Protein AF-A0A841D406-F1 (afdb_monomer)

Organism: Planomonospora venezuelensis (NCBI:txid1999)

Mean predicted aligned error: 17.53 Å

Structure (mmCIF, N/CA/C/O backbone):
data_AF-A0A841D406-F1
#
_entry.id   AF-A0A841D406-F1
#
loop_
_atom_site.group_PDB
_atom_site.id
_atom_site.type_symbol
_atom_site.label_atom_id
_atom_site.label_alt_id
_atom_site.label_comp_id
_atom_site.label_asym_id
_atom_site.label_entity_id
_atom_site.label_seq_id
_atom_site.pdbx_PDB_ins_code
_atom_site.Cartn_x
_atom_site.Cartn_y
_atom_site.Cartn_z
_atom_site.occupancy
_atom_site.B_iso_or_equiv
_atom_site.auth_seq_id
_atom_site.auth_comp_id
_atom_site.auth_asym_id
_atom_site.auth_atom_id
_atom_site.pdbx_PDB_model_num
ATOM 1 N N . MET A 1 1 ? -39.905 -20.632 39.688 1.00 34.97 1 MET A N 1
ATOM 2 C CA . MET A 1 1 ? -40.079 -20.532 38.223 1.00 34.97 1 MET A CA 1
ATOM 3 C C . MET A 1 1 ? -39.989 -19.065 37.830 1.00 34.97 1 MET A C 1
ATOM 5 O O . MET A 1 1 ? -40.781 -18.278 38.327 1.00 34.97 1 MET A O 1
ATOM 9 N N . ARG A 1 2 ? -38.977 -18.657 37.051 1.00 37.00 2 ARG A N 1
ATOM 10 C CA . ARG A 1 2 ? -38.885 -17.273 36.553 1.00 37.00 2 ARG A CA 1
ATOM 11 C C . ARG A 1 2 ? -39.903 -17.126 35.425 1.00 37.00 2 ARG A C 1
ATOM 13 O O . ARG A 1 2 ? -39.787 -17.832 34.430 1.00 37.00 2 ARG A O 1
ATOM 20 N N . LEU A 1 3 ? -40.896 -16.259 35.606 1.00 44.06 3 LEU A N 1
ATOM 21 C CA . LEU A 1 3 ? -41.834 -15.868 34.555 1.00 44.06 3 LEU A CA 1
ATOM 22 C C . LEU A 1 3 ? -41.028 -15.355 33.358 1.00 44.06 3 LEU A C 1
ATOM 24 O O . LEU A 1 3 ? -40.440 -14.276 33.427 1.00 44.06 3 LEU A O 1
ATOM 28 N N . VAL A 1 4 ? -40.970 -16.145 32.284 1.00 53.25 4 VAL A N 1
ATOM 29 C CA . VAL A 1 4 ? -40.417 -15.721 30.996 1.00 53.25 4 VAL A CA 1
ATOM 30 C C . VAL A 1 4 ? -41.239 -14.514 30.556 1.00 53.25 4 VAL A C 1
ATOM 32 O O . VAL A 1 4 ? -42.409 -14.654 30.205 1.00 53.25 4 VAL A O 1
ATOM 35 N N . HIS A 1 5 ? -40.665 -13.315 30.665 1.00 60.00 5 HIS A N 1
ATOM 36 C CA . HIS A 1 5 ? -41.319 -12.095 30.207 1.00 60.00 5 HIS A CA 1
ATOM 37 C C . HIS A 1 5 ? -41.534 -12.224 28.699 1.00 60.00 5 HIS A C 1
ATOM 39 O O . HIS A 1 5 ? -40.577 -12.292 27.929 1.00 60.00 5 HIS A O 1
ATOM 45 N N . ARG A 1 6 ? -42.797 -12.328 28.278 1.00 81.56 6 ARG A N 1
ATOM 46 C CA . ARG A 1 6 ? -43.149 -12.401 26.860 1.00 81.56 6 ARG A CA 1
ATOM 47 C C . ARG A 1 6 ? -42.982 -11.004 26.264 1.00 81.56 6 ARG A C 1
ATOM 49 O O . ARG A 1 6 ? -43.581 -10.053 26.752 1.00 81.56 6 ARG A O 1
ATOM 56 N N . TYR A 1 7 ? -42.158 -10.862 25.234 1.00 87.25 7 TYR A N 1
ATOM 57 C CA . TYR A 1 7 ? -42.056 -9.615 24.471 1.00 87.25 7 TYR A CA 1
ATOM 58 C C . TYR A 1 7 ? -43.241 -9.500 23.512 1.00 87.25 7 TYR A C 1
ATOM 60 O O . TYR A 1 7 ? -43.636 -10.502 22.912 1.00 87.25 7 TYR A O 1
ATOM 68 N N . ARG A 1 8 ? -43.809 -8.297 23.351 1.00 86.06 8 ARG A N 1
ATOM 69 C CA . ARG A 1 8 ? -45.045 -8.107 22.566 1.00 86.06 8 ARG A CA 1
ATOM 70 C C . ARG A 1 8 ? -44.895 -8.528 21.101 1.00 86.06 8 ARG A C 1
ATOM 72 O O . ARG A 1 8 ? -45.813 -9.131 20.559 1.00 86.06 8 ARG A O 1
ATOM 79 N N . PHE A 1 9 ? -43.750 -8.234 20.490 1.00 91.31 9 PHE A N 1
ATOM 80 C CA . PHE A 1 9 ? -43.439 -8.602 19.105 1.00 91.31 9 PHE A CA 1
ATOM 81 C C . PHE A 1 9 ? -42.375 -9.705 19.027 1.00 91.31 9 PHE A C 1
ATOM 83 O O . PHE A 1 9 ? -41.840 -9.982 17.960 1.00 91.31 9 PHE A O 1
ATOM 90 N N . GLY A 1 10 ? -42.092 -10.372 20.153 1.00 90.81 10 GLY A N 1
ATOM 91 C CA . GLY A 1 10 ? -41.060 -11.403 20.255 1.00 90.81 10 GLY A CA 1
ATOM 92 C C . GLY A 1 10 ? -41.176 -12.522 19.211 1.00 90.81 10 GLY A C 1
ATOM 93 O O . GLY A 1 10 ? -40.158 -12.832 18.600 1.00 90.81 10 GLY A O 1
ATOM 94 N N . PRO A 1 11 ? -42.370 -13.102 18.961 1.00 92.69 11 PRO A N 1
ATOM 95 C CA . PRO A 1 11 ? -42.533 -14.159 17.960 1.00 92.69 11 PRO A CA 1
ATOM 96 C C . PRO A 1 11 ? -42.262 -13.687 16.528 1.00 92.69 11 PRO A C 1
ATOM 98 O O . PRO A 1 11 ? -41.562 -14.369 15.788 1.00 92.69 11 PRO A O 1
ATOM 101 N N . ILE A 1 12 ? -42.764 -12.504 16.155 1.00 94.38 12 ILE A N 1
ATOM 102 C CA . ILE A 1 12 ? -42.568 -11.930 14.813 1.00 94.38 12 ILE A CA 1
ATOM 103 C C . ILE A 1 12 ? -41.085 -11.617 14.601 1.00 94.38 12 ILE A C 1
ATOM 105 O O . ILE A 1 12 ? -40.502 -12.025 13.604 1.00 94.38 12 ILE A O 1
ATOM 109 N N . ALA A 1 13 ? -40.453 -10.966 15.579 1.00 93.44 13 ALA A N 1
ATOM 110 C CA . ALA A 1 13 ? -39.027 -10.669 15.542 1.00 93.44 13 ALA A CA 1
ATOM 111 C C . ALA A 1 13 ? -38.169 -11.936 15.448 1.00 93.44 13 ALA A C 1
ATOM 113 O O . ALA A 1 13 ? -37.181 -11.954 14.722 1.00 93.44 13 ALA A O 1
ATOM 114 N N . ALA A 1 14 ? -38.537 -12.995 16.179 1.00 93.94 14 ALA A N 1
ATOM 115 C CA . ALA A 1 14 ? -37.831 -14.271 16.129 1.00 93.94 14 ALA A CA 1
ATOM 116 C C . ALA A 1 14 ? -37.977 -14.942 14.759 1.00 93.94 14 ALA A C 1
ATOM 118 O O . ALA A 1 14 ? -36.996 -15.467 14.248 1.00 93.94 14 ALA A O 1
ATOM 119 N N . PHE A 1 15 ? -39.164 -14.883 14.149 1.00 96.75 15 PHE A N 1
ATOM 120 C CA . PHE A 1 15 ? -39.394 -15.413 12.806 1.00 96.75 15 PHE A CA 1
ATOM 121 C C . PHE A 1 15 ? -38.573 -14.665 11.747 1.00 96.75 15 PHE A C 1
ATOM 123 O O . PHE A 1 15 ? -37.891 -15.303 10.951 1.00 96.75 15 PHE A O 1
ATOM 130 N N . VAL A 1 16 ? -38.566 -13.326 11.781 1.00 96.19 16 VAL A N 1
ATOM 131 C CA . VAL A 1 16 ? -37.770 -12.499 10.854 1.00 96.19 16 VAL A CA 1
ATOM 132 C C . VAL A 1 16 ? -36.273 -12.769 11.017 1.00 96.19 16 VAL A C 1
ATOM 134 O O . VAL A 1 16 ? -35.585 -13.019 10.031 1.00 96.19 16 VAL A O 1
ATOM 137 N N . ALA A 1 17 ? -35.768 -12.783 12.253 1.00 95.50 17 ALA A N 1
ATOM 138 C CA . ALA A 1 17 ? -34.360 -13.066 12.524 1.00 95.50 17 ALA A CA 1
ATOM 139 C C . ALA A 1 17 ? -33.958 -14.494 12.119 1.00 95.50 17 ALA A C 1
ATOM 141 O O . ALA A 1 17 ? -32.894 -14.685 11.538 1.00 95.50 17 ALA A O 1
ATOM 142 N N . ALA A 1 18 ? -34.804 -15.493 12.388 1.00 95.75 18 ALA A N 1
ATOM 143 C CA . ALA A 1 18 ? -34.551 -16.874 11.983 1.00 95.75 18 ALA A CA 1
ATOM 144 C C . ALA A 1 18 ? -34.555 -17.030 10.457 1.00 95.75 18 ALA A C 1
ATOM 146 O O . ALA A 1 18 ? -33.682 -17.706 9.922 1.00 95.75 18 ALA A O 1
ATOM 147 N N . GLY A 1 19 ? -35.489 -16.371 9.761 1.00 97.12 19 GLY A N 1
ATOM 148 C CA . GLY A 1 19 ? -35.515 -16.323 8.300 1.00 97.12 19 GLY A CA 1
ATOM 149 C C . GLY A 1 19 ? -34.242 -15.703 7.729 1.00 97.12 19 GLY A C 1
ATOM 150 O O . GLY A 1 19 ? -33.619 -16.298 6.859 1.00 97.12 19 GLY A O 1
ATOM 151 N N . TYR A 1 20 ? -33.801 -14.567 8.279 1.00 95.75 20 TYR A N 1
ATOM 152 C CA . TYR A 1 20 ? -32.548 -13.917 7.885 1.00 95.75 20 TYR A CA 1
ATOM 153 C C . TYR A 1 20 ? -31.328 -14.832 8.072 1.00 95.75 20 TYR A C 1
ATOM 155 O O . TYR A 1 20 ? -30.555 -15.034 7.138 1.00 95.75 20 TYR A O 1
ATOM 163 N N . VAL A 1 21 ? -31.176 -15.433 9.258 1.00 96.38 21 VAL A N 1
ATOM 164 C CA . VAL A 1 21 ? -30.050 -16.332 9.565 1.00 96.38 21 VAL A CA 1
ATOM 165 C C . VAL A 1 21 ? -30.076 -17.582 8.684 1.00 96.38 21 VAL A C 1
ATOM 167 O O . VAL A 1 21 ? -29.023 -18.042 8.258 1.00 96.38 21 VAL A O 1
ATOM 170 N N . LEU A 1 22 ? -31.255 -18.124 8.370 1.00 96.88 22 LEU A N 1
ATOM 171 C CA . LEU A 1 22 ? -31.370 -19.260 7.459 1.00 96.88 22 LEU A CA 1
ATOM 172 C C . LEU A 1 22 ? -30.908 -18.889 6.042 1.00 96.88 22 LEU A C 1
ATOM 174 O O . LEU A 1 22 ? -30.093 -19.610 5.472 1.00 96.88 22 LEU A O 1
ATOM 178 N N . THR A 1 23 ? -31.369 -17.755 5.501 1.00 95.81 23 THR A N 1
ATOM 179 C CA . THR A 1 23 ? -30.916 -17.236 4.197 1.00 95.81 23 THR A CA 1
ATOM 180 C C . THR A 1 23 ? -29.404 -17.017 4.188 1.00 95.81 23 THR A C 1
ATOM 182 O O . THR A 1 23 ? -28.739 -17.392 3.227 1.00 95.81 23 THR A O 1
ATOM 185 N N . LEU A 1 24 ? -28.848 -16.476 5.275 1.00 95.56 24 LEU A N 1
ATOM 186 C CA . LEU A 1 24 ? -27.412 -16.269 5.442 1.00 95.56 24 LEU A CA 1
ATOM 187 C C . LEU A 1 24 ? -26.621 -17.578 5.428 1.00 95.56 24 LEU A C 1
ATOM 189 O O . LEU A 1 24 ? -25.602 -17.657 4.751 1.00 95.56 24 LEU A O 1
ATOM 193 N N . ILE A 1 25 ? -27.081 -18.607 6.145 1.00 94.88 25 ILE A N 1
ATOM 194 C CA . ILE A 1 25 ? -26.427 -19.924 6.151 1.00 94.88 25 ILE A CA 1
ATOM 195 C C . ILE A 1 25 ? -26.437 -20.520 4.742 1.00 94.88 25 ILE A C 1
ATOM 197 O O . ILE A 1 25 ? -25.409 -21.007 4.282 1.00 94.88 25 ILE A O 1
ATOM 201 N N . VAL A 1 26 ? -27.569 -20.445 4.036 1.00 94.75 26 VAL A N 1
ATOM 202 C CA . VAL A 1 26 ? -27.671 -20.920 2.648 1.00 94.75 26 VAL A CA 1
ATOM 203 C C . VAL A 1 26 ? -26.709 -20.147 1.738 1.00 94.75 26 VAL A C 1
ATOM 205 O O . VAL A 1 26 ? -25.967 -20.766 0.981 1.00 94.75 26 VAL A O 1
ATOM 208 N N . ALA A 1 27 ? -26.652 -18.818 1.857 1.00 93.50 27 ALA A N 1
ATOM 209 C CA . ALA A 1 27 ? -25.731 -17.977 1.094 1.00 93.50 27 ALA A CA 1
ATOM 210 C C . ALA A 1 27 ? -24.258 -18.319 1.376 1.00 93.50 27 ALA A C 1
ATOM 212 O O . ALA A 1 27 ? -23.472 -18.453 0.444 1.00 93.50 27 ALA A O 1
ATOM 213 N N . ALA A 1 28 ? -23.893 -18.519 2.645 1.00 90.88 28 ALA A N 1
ATOM 214 C CA . ALA A 1 28 ? -22.536 -18.870 3.055 1.00 90.88 28 ALA A CA 1
ATOM 215 C C . ALA A 1 28 ? -22.107 -20.264 2.573 1.00 90.88 28 ALA A C 1
ATOM 217 O O . ALA A 1 28 ? -20.937 -20.467 2.272 1.00 90.88 28 ALA A O 1
ATOM 218 N N . VAL A 1 29 ? -23.038 -21.218 2.470 1.00 91.62 29 VAL A N 1
ATOM 219 C CA . VAL A 1 29 ? -22.762 -22.560 1.927 1.00 91.62 29 VAL A CA 1
ATOM 220 C C . VAL A 1 29 ? -22.598 -22.535 0.404 1.00 91.62 29 VAL A C 1
ATOM 222 O O . VAL A 1 29 ? -21.810 -23.311 -0.128 1.00 91.62 29 VAL A O 1
ATOM 225 N N . ILE A 1 30 ? -23.321 -21.656 -0.299 1.00 90.56 30 ILE A N 1
ATOM 226 C CA . ILE A 1 30 ? -23.249 -21.528 -1.766 1.00 90.56 30 ILE A CA 1
ATOM 227 C C . ILE A 1 30 ? -22.036 -20.695 -2.207 1.00 90.56 30 ILE A C 1
ATOM 229 O O . ILE A 1 30 ? -21.467 -20.979 -3.262 1.00 90.56 30 ILE A O 1
ATOM 233 N N . ALA A 1 31 ? -21.620 -19.705 -1.409 1.00 88.19 31 ALA A N 1
ATOM 234 C CA . ALA A 1 31 ? -20.555 -18.758 -1.754 1.00 88.19 31 ALA A CA 1
ATOM 235 C C . ALA A 1 31 ? -19.249 -19.413 -2.263 1.00 88.19 31 ALA A C 1
ATOM 237 O O . ALA A 1 31 ? -18.740 -18.956 -3.284 1.00 88.19 31 ALA A O 1
ATOM 238 N N . PRO A 1 32 ? -18.742 -20.519 -1.674 1.00 82.38 32 PRO A N 1
ATOM 239 C CA . PRO A 1 32 ? -17.538 -21.186 -2.175 1.00 82.38 32 PRO A CA 1
ATOM 240 C C . PRO A 1 32 ? -17.673 -21.806 -3.576 1.00 82.38 32 PRO A C 1
ATOM 242 O O . PRO A 1 32 ? -16.658 -22.099 -4.197 1.00 82.38 32 PRO A O 1
ATOM 245 N N . ALA A 1 33 ? -18.896 -22.064 -4.053 1.00 83.38 33 ALA A N 1
ATOM 246 C CA . ALA A 1 33 ? -19.156 -22.799 -5.294 1.00 83.38 33 ALA A CA 1
ATOM 247 C C . ALA A 1 33 ? -19.718 -21.934 -6.437 1.00 83.38 33 ALA A C 1
ATOM 249 O O . ALA A 1 33 ? -19.588 -22.316 -7.596 1.00 83.38 33 ALA A O 1
ATOM 250 N N . GLY A 1 34 ? -20.376 -20.811 -6.130 1.00 76.94 34 GLY A N 1
ATOM 251 C CA . GLY A 1 34 ? -21.107 -19.997 -7.114 1.00 76.94 34 GLY A CA 1
ATOM 252 C C . GLY A 1 34 ? -20.743 -18.512 -7.133 1.00 76.94 34 GLY A C 1
ATOM 253 O O . GLY A 1 34 ? -21.468 -17.733 -7.748 1.00 76.94 34 GLY A O 1
ATOM 254 N N . GLY A 1 35 ? -19.668 -18.123 -6.443 1.00 76.44 35 GLY A N 1
ATOM 255 C CA . GLY A 1 35 ? -19.338 -16.725 -6.179 1.00 76.44 35 GLY A CA 1
ATOM 256 C C . GLY A 1 35 ? -20.051 -16.185 -4.934 1.00 76.44 35 GLY A C 1
ATOM 257 O O . GLY A 1 35 ? -21.116 -16.650 -4.520 1.00 76.44 35 GLY A O 1
ATOM 258 N N . ASP A 1 36 ? -19.445 -15.184 -4.312 1.00 78.19 36 ASP A N 1
ATOM 259 C CA . ASP A 1 36 ? -19.817 -14.623 -3.010 1.00 78.19 36 ASP A CA 1
ATOM 260 C C . ASP A 1 36 ? -20.847 -13.481 -3.083 1.00 78.19 36 ASP A C 1
ATOM 262 O O . ASP A 1 36 ? -21.352 -13.029 -2.050 1.00 78.19 36 ASP A O 1
ATOM 266 N N . GLY A 1 37 ? -21.196 -13.029 -4.291 1.00 81.81 37 GLY A N 1
ATOM 267 C CA . GLY A 1 37 ? -21.979 -11.813 -4.505 1.00 81.81 37 GLY A CA 1
ATOM 268 C C . GLY A 1 37 ? -23.327 -11.798 -3.778 1.00 81.81 37 GLY A C 1
ATOM 269 O O . GLY A 1 37 ? -23.757 -10.751 -3.297 1.00 81.81 37 GLY A O 1
ATOM 270 N N . PHE A 1 38 ? -23.996 -12.948 -3.628 1.00 86.88 38 PHE A N 1
ATOM 271 C CA . PHE A 1 38 ? -25.253 -13.017 -2.872 1.00 86.88 38 PHE A CA 1
ATOM 272 C C . PHE A 1 38 ? -25.041 -12.895 -1.357 1.00 86.88 38 PHE A C 1
ATOM 274 O O . PHE A 1 38 ? -25.784 -12.168 -0.698 1.00 86.88 38 PHE A O 1
ATOM 281 N N . LEU A 1 39 ? -24.020 -13.562 -0.803 1.00 88.62 39 LEU A N 1
ATOM 282 C CA . LEU A 1 39 ? -23.667 -13.435 0.613 1.00 88.62 39 LEU A CA 1
ATOM 283 C C . LEU A 1 39 ? -23.249 -11.998 0.930 1.00 88.62 39 LEU A C 1
ATOM 285 O O . LEU A 1 39 ? -23.731 -11.428 1.907 1.00 88.62 39 LEU A O 1
ATOM 289 N N . ARG A 1 40 ? -22.413 -11.398 0.076 1.00 84.06 40 ARG A N 1
ATOM 290 C CA . ARG A 1 40 ? -21.997 -9.998 0.193 1.00 84.06 40 ARG A CA 1
ATOM 291 C C . ARG A 1 40 ? -23.193 -9.058 0.202 1.00 84.06 40 ARG A C 1
ATOM 293 O O . ARG A 1 40 ? -23.328 -8.312 1.156 1.00 84.06 40 ARG A O 1
ATOM 300 N N . ARG A 1 41 ? -24.109 -9.153 -0.767 1.00 85.81 41 ARG A N 1
ATOM 301 C CA . ARG A 1 41 ? -25.325 -8.310 -0.809 1.00 85.81 41 ARG A CA 1
ATOM 302 C C . ARG A 1 41 ? -26.241 -8.501 0.398 1.00 85.81 41 ARG A C 1
ATOM 304 O O . ARG A 1 41 ? -26.974 -7.585 0.761 1.00 85.81 41 ARG A O 1
ATOM 311 N N . LEU A 1 42 ? -26.245 -9.696 0.990 1.00 88.31 42 LEU A N 1
ATOM 312 C CA . LEU A 1 42 ? -27.046 -9.977 2.176 1.00 88.31 42 LEU A CA 1
ATOM 313 C C . LEU A 1 42 ? -26.442 -9.329 3.430 1.00 88.31 42 LEU A C 1
ATOM 315 O O . LEU A 1 42 ? -27.180 -8.767 4.234 1.00 88.31 42 LEU A O 1
ATOM 319 N N . VAL A 1 43 ? -25.117 -9.409 3.587 1.00 88.19 43 VAL A N 1
ATOM 320 C CA . VAL A 1 43 ? -24.377 -8.896 4.753 1.00 88.19 43 VAL A CA 1
ATOM 321 C C . VAL A 1 43 ? -24.134 -7.384 4.646 1.00 88.19 43 VAL A C 1
ATOM 323 O O . VAL A 1 43 ? -24.264 -6.667 5.638 1.00 88.19 43 VAL A O 1
ATOM 326 N N . PHE A 1 44 ? -23.844 -6.899 3.442 1.00 83.88 44 PHE A N 1
ATOM 327 C CA . PHE A 1 44 ? -23.635 -5.503 3.071 1.00 83.88 44 PHE A CA 1
ATOM 328 C C . PHE A 1 44 ? -24.729 -5.088 2.076 1.00 83.88 44 PHE A C 1
ATOM 330 O O . PHE A 1 44 ? -24.561 -5.253 0.864 1.00 83.88 44 PHE A O 1
ATOM 337 N N . PRO A 1 45 ? -25.887 -4.600 2.554 1.00 69.94 45 PRO A N 1
ATOM 338 C CA . PRO A 1 45 ? -26.879 -4.014 1.660 1.00 69.94 45 PRO A CA 1
ATOM 339 C C . PRO A 1 45 ? -26.250 -2.868 0.843 1.00 69.94 45 PRO A C 1
ATOM 341 O O . PRO A 1 45 ? -25.314 -2.217 1.307 1.00 69.94 45 PRO A O 1
ATOM 344 N N . ALA A 1 46 ? -26.738 -2.690 -0.390 1.00 55.00 46 ALA A N 1
ATOM 345 C CA . ALA A 1 46 ? -26.170 -1.826 -1.433 1.00 55.00 46 ALA A CA 1
ATOM 346 C C . ALA A 1 46 ? -25.669 -0.457 -0.915 1.00 55.00 46 ALA A C 1
ATOM 348 O O . ALA A 1 46 ? -26.355 0.190 -0.136 1.00 55.00 46 ALA A O 1
ATOM 349 N N . GLY A 1 47 ? -24.474 -0.037 -1.349 1.00 58.72 47 GLY A N 1
ATOM 350 C CA . GLY A 1 47 ? -23.851 1.251 -0.987 1.00 58.72 47 GLY A CA 1
ATOM 351 C C . GLY A 1 47 ? -22.500 1.117 -0.276 1.00 58.72 47 GLY A C 1
ATOM 352 O O . GLY A 1 47 ? -21.706 2.048 -0.253 1.00 58.72 47 GLY A O 1
ATOM 353 N N . TRP A 1 48 ? -22.184 -0.062 0.261 1.00 64.19 48 TRP A N 1
ATOM 354 C CA . TRP A 1 48 ? -20.879 -0.318 0.867 1.00 64.19 48 TRP A CA 1
ATOM 355 C C . TRP A 1 48 ? -19.927 -0.894 -0.177 1.00 64.19 48 TRP A C 1
ATOM 357 O O . TRP A 1 48 ? -19.998 -2.081 -0.498 1.00 64.19 48 TRP A O 1
ATOM 367 N N . SER A 1 49 ? -19.048 -0.049 -0.718 1.00 57.06 49 SER A N 1
ATOM 368 C CA . SER A 1 49 ? -17.952 -0.475 -1.587 1.00 57.06 49 SER A CA 1
ATOM 369 C C . SER A 1 49 ? -16.965 -1.314 -0.774 1.00 57.06 49 SER A C 1
ATOM 371 O O . SER A 1 49 ? -16.138 -0.782 -0.033 1.00 57.06 49 SER A O 1
ATOM 373 N N . THR A 1 50 ? -17.070 -2.637 -0.863 1.00 62.38 50 THR A N 1
ATOM 374 C CA . THR A 1 50 ? -15.977 -3.518 -0.444 1.00 62.38 50 THR A CA 1
ATOM 375 C C . THR A 1 50 ? -14.993 -3.667 -1.599 1.00 62.38 50 THR A C 1
ATOM 377 O O . THR A 1 50 ? -15.443 -3.622 -2.742 1.00 62.38 50 THR A O 1
ATOM 380 N N . PRO A 1 51 ? -13.696 -3.894 -1.331 1.00 59.78 51 PRO A N 1
ATOM 381 C CA . PRO A 1 51 ? -12.733 -4.243 -2.373 1.00 59.78 51 PRO A CA 1
ATOM 382 C C . PRO A 1 51 ? -13.267 -5.398 -3.231 1.00 59.78 51 PRO A C 1
ATOM 384 O O . PRO A 1 51 ? -13.847 -6.340 -2.676 1.00 59.78 51 PRO A O 1
ATOM 387 N N . ASP A 1 52 ? -13.086 -5.309 -4.552 1.00 63.56 52 ASP A N 1
ATOM 388 C CA . ASP A 1 52 ? -13.607 -6.245 -5.569 1.00 63.56 52 ASP A CA 1
ATOM 389 C C . ASP A 1 52 ? -13.008 -7.666 -5.488 1.00 63.56 52 ASP A C 1
ATOM 391 O O . ASP A 1 52 ? -13.315 -8.520 -6.313 1.00 63.56 52 ASP A O 1
ATOM 395 N N . ASP A 1 53 ? -12.189 -7.959 -4.477 1.00 68.38 53 ASP A N 1
ATOM 396 C CA . ASP A 1 53 ? -11.522 -9.251 -4.328 1.00 68.38 53 ASP A CA 1
ATOM 397 C C . ASP A 1 53 ? -12.532 -10.389 -4.127 1.00 68.38 53 ASP A C 1
ATOM 399 O O . ASP A 1 53 ? -13.410 -10.303 -3.263 1.00 68.38 53 ASP A O 1
ATOM 403 N N . ASP A 1 54 ? -12.395 -11.482 -4.875 1.00 74.88 54 ASP A N 1
ATOM 404 C CA . ASP A 1 54 ? -13.219 -12.687 -4.734 1.00 74.88 54 ASP A CA 1
ATOM 405 C C . ASP A 1 54 ? -13.061 -13.306 -3.325 1.00 74.88 54 ASP A C 1
ATOM 407 O O . ASP A 1 54 ? -11.989 -13.805 -2.964 1.00 74.88 54 ASP A O 1
ATOM 411 N N . LEU A 1 55 ? -14.125 -13.334 -2.502 1.00 73.56 55 LEU A N 1
ATOM 412 C CA . LEU A 1 55 ? -14.099 -14.041 -1.213 1.00 73.56 55 LEU A CA 1
ATOM 413 C C . LEU A 1 55 ? -14.093 -15.549 -1.462 1.00 73.56 55 LEU A C 1
ATOM 415 O O . LEU A 1 55 ? -15.142 -16.183 -1.602 1.00 73.56 55 LEU A O 1
ATOM 419 N N . THR A 1 56 ? -12.911 -16.152 -1.443 1.00 78.44 56 THR A N 1
ATOM 420 C CA . THR A 1 56 ? -12.764 -17.605 -1.533 1.00 78.44 56 THR A CA 1
ATOM 421 C C . THR A 1 56 ? -12.340 -18.220 -0.196 1.00 78.44 56 THR A C 1
ATOM 423 O O . THR A 1 56 ? -11.765 -17.582 0.690 1.00 78.44 56 THR A O 1
ATOM 426 N N . GLY A 1 57 ? -12.698 -19.493 -0.003 1.00 84.88 57 GLY A N 1
ATOM 427 C CA . GLY A 1 57 ? -12.264 -20.291 1.144 1.00 84.88 57 GLY A CA 1
ATOM 428 C C . GLY A 1 57 ? -12.709 -19.754 2.511 1.00 84.88 57 GLY A C 1
ATOM 429 O O . GLY A 1 57 ? -13.898 -19.586 2.789 1.00 84.88 57 GLY A O 1
ATOM 430 N N . TRP A 1 58 ? -11.739 -19.540 3.405 1.00 82.31 58 TRP A N 1
ATOM 431 C CA . TRP A 1 58 ? -11.980 -19.204 4.814 1.00 82.31 58 TRP A CA 1
ATOM 432 C C . TRP A 1 58 ? -12.509 -17.782 5.039 1.00 82.31 58 TRP A C 1
ATOM 434 O O . TRP A 1 58 ? -13.094 -17.523 6.092 1.00 82.31 58 TRP A O 1
ATOM 444 N N . ALA A 1 59 ? -12.374 -16.883 4.059 1.00 84.94 59 ALA A N 1
ATOM 445 C CA . ALA A 1 59 ? -12.857 -15.503 4.150 1.00 84.94 59 ALA A CA 1
ATOM 446 C C . ALA A 1 59 ? -14.394 -15.404 4.284 1.00 84.94 59 ALA A C 1
ATOM 448 O O . ALA A 1 59 ? -14.920 -14.439 4.841 1.00 84.94 59 ALA A O 1
ATOM 449 N N . VAL A 1 60 ? -15.127 -16.445 3.870 1.00 89.44 60 VAL A N 1
ATOM 450 C CA . VAL A 1 60 ? -16.588 -16.549 4.026 1.00 89.44 60 VAL A CA 1
ATOM 451 C C . VAL A 1 60 ? -17.009 -16.634 5.500 1.00 89.44 60 VAL A C 1
ATOM 453 O O . VAL A 1 60 ? -18.061 -16.116 5.884 1.00 89.44 60 VAL A O 1
ATOM 456 N N . LEU A 1 61 ? -16.198 -17.268 6.353 1.00 89.38 61 LEU A N 1
ATOM 457 C CA . LEU A 1 61 ? -16.568 -17.555 7.741 1.00 89.38 61 LEU A CA 1
ATOM 458 C C . LEU A 1 61 ? -16.725 -16.283 8.603 1.00 89.38 61 LEU A C 1
ATOM 460 O O . LEU A 1 61 ? -17.771 -16.156 9.247 1.00 89.38 61 LEU A O 1
ATOM 464 N N . PRO A 1 62 ? -15.774 -15.325 8.626 1.00 89.31 62 PRO A N 1
ATOM 465 C CA . PRO A 1 62 ? -15.944 -14.056 9.338 1.00 89.31 62 PRO A CA 1
ATOM 466 C C . PRO A 1 62 ? -17.212 -13.295 8.947 1.00 89.31 62 PRO A C 1
ATOM 468 O O . PRO A 1 62 ? -17.921 -12.788 9.816 1.00 89.31 62 PRO A O 1
ATOM 471 N N . LEU A 1 63 ? -17.532 -13.261 7.652 1.00 90.56 63 LEU A N 1
ATOM 472 C CA . LEU A 1 63 ? -18.708 -12.563 7.138 1.00 90.56 63 LEU A CA 1
ATOM 473 C C . LEU A 1 63 ? -20.007 -13.277 7.506 1.00 90.56 63 LEU A C 1
ATOM 475 O O . LEU A 1 63 ? -20.965 -12.629 7.922 1.00 90.56 63 LEU A O 1
ATOM 479 N N . ALA A 1 64 ? -20.032 -14.609 7.448 1.00 93.00 64 ALA A N 1
ATOM 480 C CA . ALA A 1 64 ? -21.164 -15.391 7.932 1.00 93.00 64 ALA A CA 1
ATOM 481 C C . ALA A 1 64 ? -21.383 -15.199 9.446 1.00 93.00 64 ALA A C 1
ATOM 483 O O . ALA A 1 64 ? -22.520 -15.072 9.903 1.00 93.00 64 ALA A O 1
ATOM 484 N N . LEU A 1 65 ? -20.310 -15.116 10.242 1.00 93.31 65 LEU A N 1
ATOM 485 C CA . LEU A 1 65 ? -20.406 -14.808 11.672 1.00 93.31 65 LEU A CA 1
ATOM 486 C C . LEU A 1 65 ? -20.950 -13.393 11.909 1.00 93.31 65 LEU A C 1
ATOM 488 O O . LEU A 1 65 ? -21.851 -13.218 12.733 1.00 93.31 65 LEU A O 1
ATOM 492 N N . ALA A 1 66 ? -20.458 -12.402 11.163 1.00 92.75 66 ALA A N 1
ATOM 493 C CA . ALA A 1 66 ? -20.940 -11.025 11.230 1.00 92.75 66 ALA A CA 1
ATOM 494 C C . ALA A 1 66 ? -22.427 -10.923 10.836 1.00 92.75 66 ALA A C 1
ATOM 496 O O . ALA A 1 66 ? -23.219 -10.302 11.550 1.00 92.75 66 ALA A O 1
ATOM 497 N N . GLY A 1 67 ? -22.848 -11.633 9.786 1.00 93.75 67 GLY A N 1
ATOM 498 C CA . GLY A 1 67 ? -24.257 -11.770 9.424 1.00 93.75 67 GLY A CA 1
ATOM 499 C C . GLY A 1 67 ? -25.085 -12.451 10.523 1.00 93.75 67 GLY A C 1
ATOM 500 O O . GLY A 1 67 ? -26.209 -12.043 10.813 1.00 93.75 67 GLY A O 1
ATOM 501 N N . GLY A 1 68 ? -24.537 -13.440 11.231 1.00 95.56 68 GLY A N 1
ATOM 502 C CA . GLY A 1 68 ? -25.202 -14.036 12.393 1.00 95.56 68 GLY A CA 1
ATOM 503 C C . GLY A 1 68 ? -25.497 -12.997 13.483 1.00 95.56 68 GLY A C 1
ATOM 504 O O . GLY A 1 68 ? -26.586 -12.985 14.070 1.00 95.56 68 GLY A O 1
ATOM 505 N N . VAL A 1 69 ? -24.562 -12.066 13.705 1.00 95.25 69 VAL A N 1
ATOM 506 C CA . VAL A 1 69 ? -24.749 -10.929 14.618 1.00 95.25 69 VAL A CA 1
ATOM 507 C C . VAL A 1 69 ? -25.817 -9.957 14.103 1.00 95.25 69 VAL A C 1
ATOM 509 O O . VAL A 1 69 ? -26.603 -9.468 14.915 1.00 95.25 69 VAL A O 1
ATOM 512 N N . GLN A 1 70 ? -25.941 -9.733 12.789 1.00 94.44 70 GLN A N 1
ATOM 513 C CA . GLN A 1 70 ? -27.065 -8.973 12.209 1.00 94.44 70 GLN A CA 1
ATOM 514 C C . GLN A 1 70 ? -28.414 -9.631 12.491 1.00 94.44 70 GLN A C 1
ATOM 516 O O . GLN A 1 70 ? -29.343 -8.953 12.924 1.00 94.44 70 GLN A O 1
ATOM 521 N N . GLY A 1 71 ? -28.522 -10.954 12.335 1.00 95.56 71 GLY A N 1
ATOM 522 C CA . GLY A 1 71 ? -29.734 -11.693 12.695 1.00 95.56 71 GLY A CA 1
ATOM 523 C C . GLY A 1 71 ? -30.115 -11.500 14.167 1.00 95.56 71 GLY A C 1
ATOM 524 O O . GLY A 1 71 ? -31.273 -11.230 14.499 1.00 95.56 71 GLY A O 1
ATOM 525 N N . TRP A 1 72 ? -29.128 -11.548 15.066 1.00 97.00 72 TRP A N 1
ATOM 526 C CA . TRP A 1 72 ? -29.332 -11.210 16.476 1.00 97.00 72 TRP A CA 1
ATOM 527 C C . TRP A 1 72 ? -29.767 -9.751 16.670 1.00 97.00 72 TRP A C 1
ATOM 529 O O . TRP A 1 72 ? -30.706 -9.497 17.429 1.00 97.00 72 TRP A O 1
ATOM 539 N N . ALA A 1 73 ? -29.130 -8.799 15.988 1.00 95.44 73 ALA A N 1
ATOM 540 C CA . ALA A 1 73 ? -29.450 -7.377 16.071 1.00 95.44 73 ALA A CA 1
ATOM 541 C C . ALA A 1 73 ? -30.889 -7.092 15.610 1.00 95.44 73 ALA A C 1
ATOM 543 O O . ALA A 1 73 ? -31.637 -6.428 16.331 1.00 95.44 73 ALA A O 1
ATOM 544 N N . LEU A 1 74 ? -31.319 -7.685 14.490 1.00 95.00 74 LEU A N 1
ATOM 545 C CA . LEU A 1 74 ? -32.694 -7.628 13.984 1.00 95.00 74 LEU A CA 1
ATOM 546 C C . LEU A 1 74 ? -33.696 -8.106 15.035 1.00 95.00 74 LEU A C 1
ATOM 548 O O . LEU A 1 74 ? -34.690 -7.429 15.304 1.00 95.00 74 LEU A O 1
ATOM 552 N N . TRP A 1 75 ? -33.415 -9.228 15.704 1.00 96.56 75 TRP A N 1
ATOM 553 C CA . TRP A 1 75 ? -34.264 -9.692 16.799 1.00 96.56 75 TRP A CA 1
ATOM 554 C C . TRP A 1 75 ? -34.332 -8.676 17.950 1.00 96.56 75 TRP A C 1
ATOM 556 O O . TRP A 1 75 ? -35.417 -8.401 18.469 1.00 96.56 75 TRP A O 1
ATOM 566 N N . GLN A 1 76 ? -33.198 -8.089 18.353 1.00 95.75 76 GLN A N 1
ATOM 567 C CA . GLN A 1 76 ? -33.165 -7.091 19.431 1.00 95.75 76 GLN A CA 1
ATOM 568 C C . GLN A 1 76 ? -33.941 -5.817 19.097 1.00 95.75 76 GLN A C 1
ATOM 570 O O . GLN A 1 76 ? -34.575 -5.243 19.989 1.00 95.75 76 GLN A O 1
ATOM 575 N N . ILE A 1 77 ? -33.883 -5.396 17.836 1.00 95.56 77 ILE A N 1
ATOM 576 C CA . ILE A 1 77 ? -34.562 -4.213 17.314 1.00 95.56 77 ILE A CA 1
ATOM 577 C C . ILE A 1 77 ? -36.073 -4.462 17.205 1.00 95.56 77 ILE A C 1
ATOM 579 O O . ILE A 1 77 ? -36.862 -3.633 17.650 1.00 95.56 77 ILE A O 1
ATOM 583 N N . LEU A 1 78 ? -36.493 -5.622 16.692 1.00 95.62 78 LEU A N 1
ATOM 584 C CA . LEU A 1 78 ? -37.899 -5.889 16.365 1.00 95.62 78 LEU A CA 1
ATOM 585 C C . LEU A 1 78 ? -38.727 -6.470 17.518 1.00 95.62 78 LEU A C 1
ATOM 587 O O . LEU A 1 78 ? -39.955 -6.384 17.490 1.00 95.62 78 LEU A O 1
ATOM 591 N N . ARG A 1 79 ? -38.108 -7.081 18.540 1.00 93.00 79 ARG A N 1
ATOM 592 C CA . ARG A 1 79 ? -38.846 -7.806 19.602 1.00 93.00 79 ARG A CA 1
ATOM 593 C C . ARG A 1 79 ? -39.834 -6.938 20.390 1.00 93.00 79 ARG A C 1
ATOM 595 O O . ARG A 1 79 ? -40.773 -7.473 20.988 1.00 93.00 79 ARG A O 1
ATOM 602 N N . GLY A 1 80 ? -39.659 -5.619 20.384 1.00 89.62 80 GLY A N 1
ATOM 603 C CA . GLY A 1 80 ? -40.504 -4.697 21.127 1.00 89.62 80 GLY A CA 1
ATOM 604 C C . GLY A 1 80 ? -40.216 -4.688 22.628 1.00 89.62 80 GLY A C 1
ATOM 605 O O . GLY A 1 80 ? -39.310 -5.345 23.141 1.00 89.62 80 GLY A O 1
ATOM 606 N N . TRP A 1 81 ? -41.040 -3.945 23.365 1.00 87.56 81 TRP A N 1
ATOM 607 C CA . TRP A 1 81 ? -40.971 -3.898 24.826 1.00 87.56 81 TRP A CA 1
ATOM 608 C C . TRP A 1 81 ? -41.562 -5.166 25.478 1.00 87.56 81 TRP A C 1
ATOM 610 O O . TRP A 1 81 ? -42.336 -5.917 24.869 1.00 87.56 81 TRP A O 1
ATOM 620 N N . ALA A 1 82 ? -41.211 -5.400 26.745 1.00 85.06 82 ALA A N 1
ATOM 621 C CA . ALA A 1 82 ? -41.725 -6.518 27.539 1.00 85.06 82 ALA A CA 1
ATOM 622 C C . ALA A 1 82 ? -43.228 -6.352 27.836 1.00 85.06 82 ALA A C 1
ATOM 624 O O . ALA A 1 82 ? -43.657 -5.290 28.282 1.00 85.06 82 ALA A O 1
ATOM 625 N N . ALA A 1 83 ? -44.046 -7.378 27.592 1.00 78.38 83 ALA A N 1
ATOM 626 C CA . ALA A 1 83 ? -45.481 -7.310 27.855 1.00 78.38 83 ALA A CA 1
ATOM 627 C C . ALA A 1 83 ? -45.759 -7.150 29.362 1.00 78.38 83 ALA A C 1
ATOM 629 O O . ALA A 1 83 ? -45.258 -7.924 30.176 1.00 78.38 83 ALA A O 1
ATOM 630 N N . GLY A 1 84 ? -46.566 -6.148 29.716 1.00 78.50 84 GLY A N 1
ATOM 631 C CA . GLY A 1 84 ? -46.952 -5.819 31.087 1.00 78.50 84 GLY A CA 1
ATOM 632 C C . GLY A 1 84 ? -47.817 -4.556 31.139 1.00 78.50 84 GLY A C 1
ATOM 633 O O . GLY A 1 84 ? -47.943 -3.845 30.135 1.00 78.50 84 GLY A O 1
ATOM 634 N N . GLU A 1 85 ? -48.428 -4.289 32.296 1.00 74.38 85 GLU A N 1
ATOM 635 C CA . GLU A 1 85 ? -49.158 -3.040 32.540 1.00 74.38 85 GLU A CA 1
ATOM 636 C C . GLU A 1 85 ? -48.231 -1.836 32.360 1.00 74.38 85 GLU A C 1
ATOM 638 O O . GLU A 1 85 ? -47.117 -1.780 32.891 1.00 74.38 85 GLU A O 1
ATOM 643 N N . ARG A 1 86 ? -48.696 -0.865 31.568 1.00 72.44 86 ARG A N 1
ATOM 644 C CA . ARG A 1 86 ? -47.949 0.362 31.304 1.00 72.44 86 ARG A CA 1
ATOM 645 C C . ARG A 1 86 ? -48.166 1.321 32.468 1.00 72.44 86 ARG A C 1
ATOM 647 O O . ARG A 1 86 ? -49.303 1.759 32.653 1.00 72.44 86 ARG A O 1
ATOM 654 N N . PRO A 1 87 ? -47.115 1.729 33.193 1.00 72.31 87 PRO A N 1
ATOM 655 C CA . PRO A 1 87 ? -47.266 2.856 34.089 1.00 72.31 87 PRO A CA 1
ATOM 656 C C . PRO A 1 87 ? -47.558 4.113 33.252 1.00 72.31 87 PRO A C 1
ATOM 658 O O . PRO A 1 87 ? -47.105 4.214 32.102 1.00 72.31 87 PRO A O 1
ATOM 661 N N . PRO A 1 88 ? -48.305 5.088 33.792 1.00 77.75 88 PRO A N 1
ATOM 662 C CA . PRO A 1 88 ? -48.477 6.379 33.146 1.00 77.75 88 PRO A CA 1
ATOM 663 C C . PRO A 1 88 ? -47.101 7.026 32.940 1.00 77.75 88 PRO A C 1
ATOM 665 O O . PRO A 1 88 ? -46.451 7.482 33.875 1.00 77.75 88 PRO A O 1
ATOM 668 N N . SER A 1 89 ? -46.624 7.025 31.696 1.00 80.12 89 SER A N 1
ATOM 669 C CA . SER A 1 89 ? -45.308 7.557 31.351 1.00 80.12 89 SER A CA 1
ATOM 670 C C . SER A 1 89 ? -45.365 9.075 31.201 1.00 80.12 89 SER A C 1
ATOM 672 O O . SER A 1 89 ? -46.204 9.600 30.457 1.00 80.12 89 SER A O 1
ATOM 674 N N . GLU A 1 90 ? -44.415 9.777 31.810 1.00 90.44 90 GLU A N 1
ATOM 675 C CA . GLU A 1 90 ? -44.237 11.214 31.621 1.00 90.44 90 GLU A CA 1
ATOM 676 C C . GLU A 1 90 ? -44.124 11.595 30.132 1.00 90.44 90 GLU A C 1
ATOM 678 O O . GLU A 1 90 ? -43.561 10.872 29.303 1.00 90.44 90 GLU A O 1
ATOM 683 N N . ARG A 1 91 ? -44.622 12.786 29.766 1.00 94.38 91 ARG A N 1
ATOM 684 C CA . ARG A 1 91 ? -44.580 13.295 28.378 1.00 94.38 91 ARG A CA 1
ATOM 685 C C . ARG A 1 91 ? -43.159 13.315 27.796 1.00 94.38 91 ARG A C 1
ATOM 687 O O . ARG A 1 91 ? -42.998 13.070 26.604 1.00 94.38 91 ARG A O 1
ATOM 694 N N . ARG A 1 92 ? -42.143 13.582 28.624 1.00 95.00 92 ARG A N 1
ATOM 695 C CA . ARG A 1 92 ? -40.725 13.638 28.222 1.00 95.00 92 ARG A CA 1
ATOM 696 C C . ARG A 1 92 ? -40.190 12.266 27.814 1.00 95.00 92 ARG A C 1
ATOM 698 O O . ARG A 1 92 ? -39.582 12.152 26.758 1.00 95.00 92 ARG A O 1
ATOM 705 N N . VAL A 1 93 ? -40.508 11.231 28.592 1.00 94.19 93 VAL A N 1
ATOM 706 C CA . VAL A 1 93 ? -40.141 9.836 28.303 1.00 94.19 93 VAL A CA 1
ATOM 707 C C . VAL A 1 93 ? -40.765 9.367 26.992 1.00 94.19 93 VAL A C 1
ATOM 709 O O . VAL A 1 93 ? -40.079 8.785 26.157 1.00 94.19 93 VAL A O 1
ATOM 712 N N . ARG A 1 94 ? -42.048 9.688 26.756 1.00 94.81 94 ARG A N 1
ATOM 713 C CA . ARG A 1 94 ? -42.720 9.348 25.488 1.00 94.81 94 ARG A CA 1
ATOM 714 C C . ARG A 1 94 ? -42.064 10.003 24.278 1.00 94.81 94 ARG A C 1
ATOM 716 O O . ARG A 1 94 ? -41.923 9.342 23.256 1.00 94.81 94 ARG A O 1
ATOM 723 N N . ARG A 1 95 ? -41.675 11.277 24.398 1.00 96.88 95 ARG A N 1
ATOM 724 C CA . ARG A 1 95 ? -40.977 12.010 23.333 1.00 96.88 95 ARG A CA 1
ATOM 725 C C . ARG A 1 95 ? -39.602 11.419 23.052 1.00 96.88 95 ARG A C 1
ATOM 727 O O . ARG A 1 95 ? -39.321 11.149 21.897 1.00 96.88 95 ARG A O 1
ATOM 734 N N . LEU A 1 96 ? -38.801 11.161 24.091 1.00 96.88 96 LEU A N 1
ATOM 735 C CA . LEU A 1 96 ? -37.472 10.562 23.927 1.00 96.88 96 LEU A CA 1
ATOM 736 C C . LEU A 1 96 ? -37.579 9.203 23.242 1.00 96.88 96 LEU A C 1
ATOM 738 O O . LEU A 1 96 ? -36.898 8.954 22.262 1.00 96.88 96 LEU A O 1
ATOM 742 N N . ARG A 1 97 ? -38.504 8.357 23.701 1.00 95.94 97 ARG A N 1
ATOM 743 C CA . ARG A 1 97 ? -38.763 7.062 23.073 1.00 95.94 97 ARG A CA 1
ATOM 744 C C . ARG A 1 97 ? -39.160 7.196 21.601 1.00 95.94 97 ARG A C 1
ATOM 746 O O . ARG A 1 97 ? -38.681 6.431 20.778 1.00 95.94 97 ARG A O 1
ATOM 753 N N . GLY A 1 98 ? -40.056 8.132 21.285 1.00 96.38 98 GLY A N 1
ATOM 754 C CA . GLY A 1 98 ? -40.470 8.398 19.908 1.00 96.38 98 GLY A CA 1
ATOM 755 C C . GLY A 1 98 ? -39.299 8.833 19.030 1.00 96.38 98 GLY A C 1
ATOM 756 O O . GLY A 1 98 ? -39.146 8.292 17.944 1.00 96.38 98 GLY A O 1
ATOM 757 N N . LEU A 1 99 ? -38.449 9.736 19.532 1.00 96.88 99 LEU A N 1
ATOM 758 C CA . LEU A 1 99 ? -37.253 10.173 18.815 1.00 96.88 99 LEU A CA 1
ATOM 759 C C . LEU A 1 99 ? -36.236 9.047 18.634 1.00 96.88 99 LEU A C 1
ATOM 761 O O . LEU A 1 99 ? -35.725 8.919 17.540 1.00 96.88 99 LEU A O 1
ATOM 765 N N . LEU A 1 100 ? -35.998 8.189 19.632 1.00 97.00 100 LEU A N 1
ATOM 766 C CA . LEU A 1 100 ? -35.087 7.044 19.479 1.00 97.00 100 LEU A CA 1
ATOM 767 C C . LEU A 1 100 ? -35.577 6.044 18.417 1.00 97.00 100 LEU A C 1
ATOM 769 O O . LE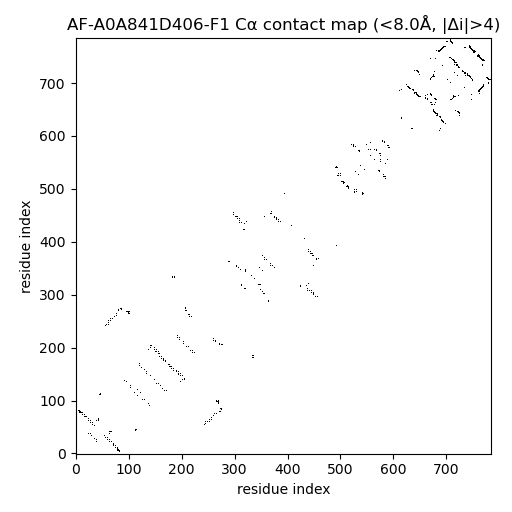U A 1 100 ? -34.766 5.471 17.702 1.00 97.00 100 LEU A O 1
ATOM 773 N N . TYR A 1 101 ? -36.892 5.825 18.292 1.00 96.25 101 TYR A N 1
ATOM 774 C CA . TYR A 1 101 ? -37.423 5.002 17.198 1.00 96.25 101 TYR A CA 1
ATOM 775 C C . TYR A 1 101 ? -37.364 5.709 15.846 1.00 96.25 101 TYR A C 1
ATOM 777 O O . TYR A 1 101 ? -37.127 5.042 14.846 1.00 96.25 101 TYR A O 1
ATOM 785 N N . ALA A 1 102 ? -37.605 7.022 15.804 1.00 95.31 102 ALA A N 1
ATOM 786 C CA . ALA A 1 102 ? -37.486 7.800 14.575 1.00 95.31 102 ALA A CA 1
ATOM 787 C C . ALA A 1 102 ? -36.036 7.809 14.077 1.00 95.31 102 ALA A C 1
ATOM 789 O O . ALA A 1 102 ? -35.812 7.548 12.906 1.00 95.31 102 ALA A O 1
ATOM 790 N N . ASP A 1 103 ? -35.081 8.020 14.981 1.00 94.19 103 ASP A N 1
ATOM 791 C CA . ASP A 1 103 ? -33.641 7.936 14.749 1.00 94.19 103 ASP A CA 1
ATOM 792 C C . ASP A 1 103 ? -33.246 6.555 14.225 1.00 94.19 103 ASP A C 1
ATOM 794 O O . ASP A 1 103 ? -32.696 6.431 13.141 1.00 94.19 103 ASP A O 1
ATOM 798 N N . LEU A 1 104 ? -33.650 5.489 14.918 1.00 93.94 104 LEU A N 1
ATOM 799 C CA . LEU A 1 104 ? -33.407 4.125 14.457 1.00 93.94 104 LEU A CA 1
ATOM 800 C C . LEU A 1 104 ? -34.005 3.850 13.070 1.00 93.94 104 LEU A C 1
ATOM 802 O O . LEU A 1 104 ? -33.374 3.182 12.261 1.00 93.94 104 LEU A O 1
ATOM 806 N N . LEU A 1 105 ? -35.225 4.324 12.804 1.00 92.06 105 LEU A N 1
ATOM 807 C CA . LEU A 1 105 ? -35.882 4.130 11.515 1.00 92.06 105 LEU A CA 1
ATOM 808 C C . LEU A 1 105 ? -35.121 4.869 10.417 1.00 92.06 105 LEU A C 1
ATOM 810 O O . LEU A 1 105 ? -34.700 4.235 9.461 1.00 92.06 105 LEU A O 1
ATOM 814 N N . LEU A 1 106 ? -34.903 6.173 10.592 1.00 87.94 106 LEU A N 1
ATOM 815 C CA . LEU A 1 106 ? -34.165 7.022 9.661 1.00 87.94 106 LEU A CA 1
ATOM 816 C C . LEU A 1 106 ? -32.761 6.444 9.399 1.00 87.94 106 LEU A C 1
ATOM 818 O O . LEU A 1 106 ? -32.365 6.324 8.246 1.00 87.94 106 LEU A O 1
ATOM 822 N N . GLY A 1 107 ? -32.066 5.976 10.438 1.00 85.00 107 GLY A N 1
ATOM 823 C CA . GLY A 1 107 ? -30.720 5.415 10.347 1.00 85.00 107 GLY A CA 1
ATOM 824 C C . GLY A 1 107 ? -30.658 4.010 9.752 1.00 85.00 107 GLY A C 1
ATOM 825 O O . GLY A 1 107 ? -29.569 3.562 9.425 1.00 85.00 107 GLY A O 1
ATOM 826 N N . LEU A 1 108 ? -31.787 3.310 9.602 1.00 84.19 108 LEU A N 1
ATOM 827 C CA . LEU A 1 108 ? -31.880 2.038 8.873 1.00 84.19 108 LEU A CA 1
ATOM 828 C C . LEU A 1 108 ? -32.431 2.222 7.450 1.00 84.19 108 LEU A C 1
ATOM 830 O O . LEU A 1 108 ? -32.127 1.419 6.573 1.00 84.19 108 LEU A O 1
ATOM 834 N N . THR A 1 109 ? -33.274 3.235 7.219 1.00 80.62 109 THR A N 1
ATOM 835 C CA . THR A 1 109 ? -33.965 3.440 5.937 1.00 80.62 109 THR A CA 1
ATOM 836 C C . THR A 1 109 ? -33.294 4.447 5.020 1.00 80.62 109 THR A C 1
ATOM 838 O O . THR A 1 109 ? -33.471 4.331 3.817 1.00 80.62 109 THR A O 1
ATOM 841 N N . LEU A 1 110 ? -32.595 5.456 5.545 1.00 73.00 110 LEU A N 1
ATOM 842 C CA . LEU A 1 110 ? -31.940 6.482 4.720 1.00 73.00 110 LEU A CA 1
ATOM 843 C C . LEU A 1 110 ? -30.484 6.136 4.399 1.00 73.00 110 LEU A C 1
ATOM 845 O O . LEU A 1 110 ? -29.980 6.578 3.376 1.00 73.00 110 LEU A O 1
ATOM 849 N N . SER A 1 111 ? -29.842 5.321 5.237 1.00 66.06 111 SER A N 1
ATOM 850 C CA . SER A 1 111 ? -28.418 4.968 5.145 1.00 66.06 111 SER A CA 1
ATOM 851 C C . SER A 1 111 ? -28.073 3.807 4.217 1.00 66.06 111 SER A C 1
ATOM 853 O O . SER A 1 111 ? -26.898 3.589 3.952 1.00 66.06 111 SER A O 1
ATOM 855 N N . HIS A 1 112 ? -29.055 3.016 3.780 1.00 63.38 112 HIS A N 1
ATOM 856 C CA . 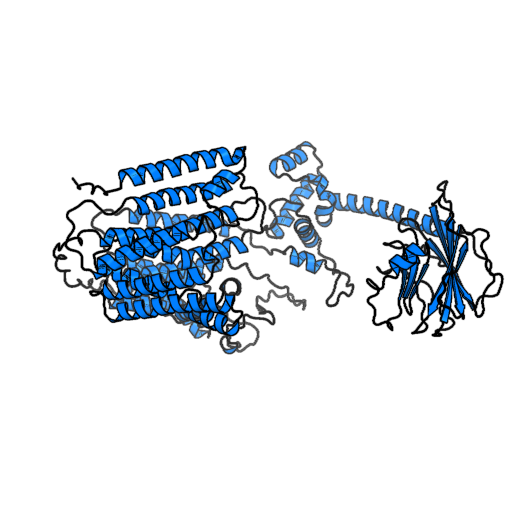HIS A 1 112 ? -28.793 1.711 3.155 1.00 63.38 112 HIS A CA 1
ATOM 857 C C . HIS A 1 112 ? -29.479 1.436 1.810 1.00 63.38 112 HIS A C 1
ATOM 859 O O . HIS A 1 112 ? -28.936 0.646 1.054 1.00 63.38 112 HIS A O 1
ATOM 865 N N . PRO A 1 113 ? -30.665 1.976 1.475 1.00 57.47 113 PRO A N 1
ATOM 866 C CA . PRO A 1 113 ? -31.307 1.654 0.196 1.00 57.47 113 PRO A CA 1
ATOM 867 C C . PRO A 1 113 ? -31.335 2.791 -0.831 1.00 57.47 113 PRO A C 1
ATOM 869 O O . PRO A 1 113 ? -31.671 2.520 -1.980 1.00 57.47 113 PRO A O 1
ATOM 872 N N . PHE A 1 114 ? -31.075 4.044 -0.445 1.00 61.44 114 PHE A N 1
ATOM 873 C CA . PHE A 1 114 ? -31.387 5.196 -1.302 1.00 61.44 114 PHE A CA 1
ATOM 874 C C . PHE A 1 114 ? -30.258 6.223 -1.462 1.00 61.44 114 PHE A C 1
ATOM 876 O O . PHE A 1 114 ? -30.499 7.218 -2.140 1.00 61.44 114 PHE A O 1
ATOM 883 N N . ASP A 1 115 ? -29.100 6.042 -0.811 1.00 62.84 115 ASP A N 1
ATOM 884 C CA . ASP A 1 115 ? -28.002 7.035 -0.743 1.00 62.84 115 ASP A CA 1
ATOM 885 C C . ASP A 1 115 ? -28.475 8.473 -0.454 1.00 62.84 115 ASP A C 1
ATOM 887 O O . ASP A 1 115 ? -27.838 9.464 -0.791 1.00 62.84 115 ASP A O 1
ATOM 891 N N . LEU A 1 116 ? -29.625 8.620 0.215 1.00 65.75 116 LEU A N 1
ATOM 892 C CA . LEU A 1 116 ? -30.202 9.935 0.501 1.00 65.75 116 LEU A CA 1
ATOM 893 C C . LEU A 1 116 ? -29.412 10.678 1.581 1.00 65.75 116 LEU A C 1
ATOM 895 O O . LEU A 1 116 ? -29.587 11.884 1.714 1.00 65.75 116 LEU A O 1
ATOM 899 N N . LEU A 1 117 ? -28.578 9.976 2.356 1.00 63.22 117 LEU A N 1
ATOM 900 C CA . LEU A 1 117 ? -27.689 10.603 3.336 1.00 63.22 117 LEU A CA 1
ATOM 901 C C . LEU A 1 117 ? -26.547 11.397 2.693 1.00 63.22 117 LEU A C 1
ATOM 903 O O . LEU A 1 117 ? -26.065 12.316 3.340 1.00 63.22 117 LEU A O 1
ATOM 907 N N . ASP A 1 118 ? -26.196 11.153 1.425 1.00 68.62 118 ASP A N 1
ATOM 908 C CA . ASP A 1 118 ? -25.224 12.008 0.721 1.00 68.62 118 ASP A CA 1
ATOM 909 C C . ASP A 1 118 ? -25.772 13.420 0.473 1.00 68.62 118 ASP A C 1
ATOM 911 O O . ASP A 1 118 ? -25.040 14.356 0.156 1.00 68.62 118 ASP A O 1
ATOM 915 N N . MET A 1 119 ? -27.078 13.624 0.656 1.00 84.50 119 MET A N 1
ATOM 916 C CA . MET A 1 119 ? -27.645 14.959 0.647 1.00 84.50 119 MET A CA 1
ATOM 917 C C . MET A 1 119 ? -27.384 15.646 1.991 1.00 84.50 119 MET A C 1
ATOM 919 O O . MET A 1 119 ? -28.088 15.403 2.972 1.00 84.50 119 MET A O 1
ATOM 923 N N . TRP A 1 120 ? -26.447 16.595 2.011 1.00 84.50 120 TRP A N 1
ATOM 924 C CA . TRP A 1 120 ? -26.036 17.371 3.195 1.00 84.50 120 TRP A CA 1
ATOM 925 C C . TRP A 1 120 ? -27.191 17.945 4.046 1.00 84.50 120 TRP A C 1
ATOM 927 O O . TRP A 1 120 ? -27.062 18.134 5.258 1.00 84.50 120 TRP A O 1
ATOM 937 N N . TRP A 1 121 ? -28.351 18.239 3.446 1.00 85.12 121 TRP A N 1
ATOM 938 C CA . TRP A 1 121 ? -29.523 18.746 4.170 1.00 85.12 121 TRP A CA 1
ATOM 939 C C . TRP A 1 121 ? -30.254 17.664 4.984 1.00 85.12 121 TRP A C 1
ATOM 941 O O . TRP A 1 121 ? -30.888 17.988 5.993 1.00 85.12 121 TRP A O 1
ATOM 951 N N . VAL A 1 122 ? -30.168 16.389 4.591 1.00 86.69 122 VAL A N 1
ATOM 952 C CA . VAL A 1 122 ? -30.692 15.256 5.371 1.00 86.69 122 VAL A CA 1
ATOM 953 C C . VAL A 1 122 ? -29.884 15.108 6.656 1.00 86.69 122 VAL A C 1
ATOM 955 O O . VAL A 1 122 ? -30.477 14.963 7.728 1.00 86.69 122 VAL A O 1
ATOM 958 N N . ASP A 1 123 ? -28.562 15.265 6.574 1.00 84.31 123 ASP A N 1
ATOM 959 C CA . ASP A 1 123 ? -27.675 15.280 7.739 1.00 84.31 123 ASP A CA 1
ATOM 960 C C . ASP A 1 123 ? -28.025 16.402 8.719 1.00 84.31 123 ASP A C 1
ATOM 962 O O . ASP A 1 123 ? -28.065 16.172 9.928 1.00 84.31 123 ASP A O 1
ATOM 966 N N . ILE A 1 124 ? -28.390 17.593 8.225 1.00 88.88 124 ILE A N 1
ATOM 967 C CA . ILE A 1 124 ? -28.882 18.683 9.088 1.00 88.88 124 ILE A CA 1
ATOM 968 C C . ILE A 1 124 ? -30.123 18.241 9.866 1.00 88.88 124 ILE A C 1
ATOM 970 O O . ILE A 1 124 ? -30.199 18.431 11.084 1.00 88.88 124 ILE A O 1
ATOM 974 N N . LEU A 1 125 ? -31.114 17.661 9.184 1.00 90.31 125 LEU A N 1
ATOM 975 C CA . LEU A 1 125 ? -32.350 17.207 9.826 1.00 90.31 125 LEU A CA 1
ATOM 976 C C . LEU A 1 125 ? -32.079 16.100 10.850 1.00 90.31 125 LEU A C 1
ATOM 978 O O . LEU A 1 125 ? -32.652 16.119 11.946 1.00 90.31 125 LEU A O 1
ATOM 982 N N . TRP A 1 126 ? -31.181 15.175 10.519 1.00 90.94 126 TRP A N 1
ATOM 983 C CA . TRP A 1 126 ? -30.722 14.125 11.419 1.00 90.94 126 TRP A CA 1
ATOM 984 C C . TRP A 1 126 ? -30.040 14.704 12.666 1.00 90.94 126 TRP A C 1
ATOM 986 O O . TRP A 1 126 ? -30.429 14.386 13.793 1.00 90.94 126 TRP A O 1
ATOM 996 N N . SER A 1 127 ? -29.104 15.638 12.491 1.00 90.31 127 SER A N 1
ATOM 997 C CA . SER A 1 127 ? -28.398 16.326 13.577 1.00 90.31 127 SER A CA 1
ATOM 998 C C . SER A 1 127 ? -29.344 17.110 14.486 1.00 90.31 127 SER A C 1
ATOM 1000 O O . SER A 1 127 ? -29.192 17.094 15.709 1.00 90.31 127 SER A O 1
ATOM 1002 N N . LEU A 1 128 ? -30.384 17.748 13.940 1.00 93.06 128 LEU A N 1
ATOM 1003 C CA . LEU A 1 128 ? -31.431 18.381 14.751 1.00 93.06 128 LEU A CA 1
ATOM 1004 C C . LEU A 1 128 ? -32.200 17.351 15.597 1.00 93.06 128 LEU A C 1
ATOM 1006 O O . LEU A 1 128 ? -32.521 17.614 16.763 1.00 93.06 128 LEU A O 1
ATOM 1010 N N . GLY A 1 129 ? -32.460 16.166 15.039 1.00 94.94 129 GLY A N 1
ATOM 1011 C CA . GLY A 1 129 ? -33.011 15.019 15.760 1.00 94.94 129 GLY A CA 1
ATOM 1012 C C . GLY A 1 129 ? -32.104 14.556 16.905 1.00 94.94 129 GLY A C 1
ATOM 1013 O O . GLY A 1 129 ? -32.565 14.433 18.045 1.00 94.94 129 GLY A O 1
ATOM 1014 N N . GLN A 1 130 ? -30.809 14.389 16.636 1.00 94.81 130 GLN A N 1
ATOM 1015 C CA . GLN A 1 130 ? -29.794 14.017 17.628 1.00 94.81 130 GLN A CA 1
ATOM 1016 C C . GLN A 1 130 ? -29.672 15.059 18.745 1.00 94.81 130 GLN A C 1
ATOM 1018 O O . GLN A 1 130 ? -29.706 14.716 19.929 1.00 94.81 130 GLN A O 1
ATOM 1023 N N . LEU A 1 131 ? -29.663 16.350 18.411 1.00 96.44 131 LEU A N 1
ATOM 1024 C CA . LEU A 1 131 ? -29.655 17.433 19.395 1.00 96.44 131 LEU A CA 1
ATOM 1025 C C . LEU A 1 131 ? -30.888 17.369 20.311 1.00 96.44 131 LEU A C 1
ATOM 1027 O O . LEU A 1 131 ? -30.786 17.519 21.535 1.00 96.44 131 LEU A O 1
ATOM 1031 N N . ALA A 1 132 ? -32.064 17.090 19.741 1.00 97.38 132 ALA A N 1
ATOM 1032 C CA . ALA A 1 132 ? -33.283 16.892 20.515 1.00 97.38 132 ALA A CA 1
ATOM 1033 C C . ALA A 1 132 ? -33.192 15.654 21.429 1.00 97.38 132 ALA A C 1
ATOM 1035 O O . ALA A 1 132 ? -33.647 15.715 22.578 1.00 97.38 132 ALA A O 1
ATOM 1036 N N . ILE A 1 133 ? -32.565 14.563 20.974 1.00 97.50 133 ILE A N 1
ATOM 1037 C CA . ILE A 1 133 ? -32.280 13.367 21.784 1.00 97.50 133 ILE A CA 1
ATOM 1038 C C . ILE A 1 133 ? -31.356 13.714 22.959 1.00 97.50 133 ILE A C 1
ATOM 1040 O O . ILE A 1 133 ? -31.701 13.399 24.101 1.00 97.50 133 ILE A O 1
ATOM 1044 N N . VAL A 1 134 ? -30.249 14.429 22.726 1.00 97.38 134 VAL A N 1
ATOM 1045 C CA . VAL A 1 134 ? -29.308 14.884 23.769 1.00 97.38 134 VAL A CA 1
ATOM 1046 C C . VAL A 1 134 ? -30.039 15.700 24.844 1.00 97.38 134 VAL A C 1
ATOM 1048 O O . VAL A 1 134 ? -29.939 15.413 26.045 1.00 97.38 134 VAL A O 1
ATOM 1051 N N . VAL A 1 135 ? -30.845 16.682 24.429 1.00 97.44 135 VAL A N 1
ATOM 1052 C CA . VAL A 1 135 ? -31.619 17.538 25.344 1.00 97.44 135 VAL A CA 1
ATOM 1053 C C . VAL A 1 135 ? -32.657 16.730 26.128 1.00 97.44 135 VAL A C 1
ATOM 1055 O O . VAL A 1 135 ? -32.854 16.956 27.328 1.00 97.44 135 VAL A O 1
ATOM 1058 N N . LEU A 1 136 ? -33.337 15.776 25.488 1.00 97.31 136 LEU A N 1
ATOM 1059 C CA . LEU A 1 136 ? -34.322 14.934 26.161 1.00 97.31 136 LEU A CA 1
ATOM 1060 C C . LEU A 1 136 ? -33.678 13.942 27.130 1.00 97.31 136 LEU A C 1
ATOM 1062 O O . LEU A 1 136 ? -34.220 13.769 28.221 1.00 97.31 136 LEU A O 1
ATOM 1066 N N . PHE A 1 137 ? -32.523 13.356 26.812 1.00 96.69 137 PHE A N 1
ATOM 1067 C CA . PHE A 1 137 ? -31.767 12.540 27.765 1.00 96.69 137 PHE A CA 1
ATOM 1068 C C . PHE A 1 137 ? -31.384 13.349 29.002 1.00 96.69 137 PHE A C 1
ATOM 1070 O O . PHE A 1 137 ? -31.669 12.916 30.119 1.00 96.69 137 PHE A O 1
ATOM 1077 N N . HIS A 1 138 ? -30.857 14.566 28.828 1.00 95.56 138 HIS A N 1
ATOM 1078 C CA . HIS A 1 138 ? -30.553 15.470 29.942 1.00 95.56 138 HIS A CA 1
ATOM 1079 C C . HIS A 1 138 ? -31.774 15.735 30.846 1.00 95.56 138 HIS A C 1
ATOM 1081 O O . HIS A 1 138 ? -31.638 15.893 32.066 1.00 95.56 138 HIS A O 1
ATOM 1087 N N . ARG A 1 139 ? -32.975 15.808 30.253 1.00 96.25 139 ARG A N 1
ATOM 1088 C CA . ARG A 1 139 ? -34.248 16.047 30.954 1.00 96.25 139 ARG A CA 1
ATOM 1089 C C . ARG A 1 139 ? -34.825 14.792 31.611 1.00 96.25 139 ARG A C 1
ATOM 1091 O O . ARG A 1 139 ? -35.512 14.934 32.620 1.00 96.25 139 ARG A O 1
ATOM 1098 N N . VAL A 1 140 ? -34.628 13.619 31.012 1.00 95.44 140 VAL A N 1
ATOM 1099 C CA . VAL A 1 140 ? -35.161 12.330 31.485 1.00 95.44 140 VAL A CA 1
ATOM 1100 C C . VAL A 1 140 ? -34.293 11.757 32.602 1.00 95.44 140 VAL A C 1
ATOM 1102 O O . VAL A 1 140 ? -34.843 11.241 33.566 1.00 95.44 140 VAL A O 1
ATOM 1105 N N . LEU A 1 141 ? -32.972 11.922 32.522 1.00 93.81 141 LEU A N 1
ATOM 1106 C CA . LEU A 1 141 ? -31.998 11.477 33.525 1.00 93.81 141 LEU A CA 1
ATOM 1107 C C . LEU A 1 141 ? -31.921 12.450 34.710 1.00 93.81 141 LEU A C 1
ATOM 1109 O O . LEU A 1 141 ? -30.838 12.868 35.111 1.00 93.81 141 LEU A O 1
ATOM 1113 N N . ALA A 1 142 ? -33.069 12.880 35.240 1.00 89.94 142 ALA A N 1
ATOM 1114 C CA . ALA A 1 142 ? -33.135 13.919 36.266 1.00 89.94 142 ALA A CA 1
ATOM 1115 C C . ALA A 1 142 ? -32.451 13.510 37.582 1.00 89.94 142 ALA A C 1
ATOM 1117 O O . ALA A 1 142 ? -31.871 14.376 38.242 1.00 89.94 142 ALA A O 1
ATOM 1118 N N . ASP A 1 143 ? -32.464 12.209 37.888 1.00 88.69 143 ASP A N 1
ATOM 1119 C CA . ASP A 1 143 ? -31.914 11.606 39.109 1.00 88.69 143 ASP A CA 1
ATOM 1120 C C . ASP A 1 143 ? -30.387 11.416 39.064 1.00 88.69 143 ASP A C 1
ATOM 1122 O O . ASP A 1 143 ? -29.751 11.125 40.081 1.00 88.69 143 ASP A O 1
ATOM 1126 N N . ALA A 1 144 ? -29.763 11.600 37.895 1.00 90.69 144 ALA A N 1
ATOM 1127 C CA . ALA A 1 144 ? -28.311 11.615 37.773 1.00 90.69 144 ALA A CA 1
ATOM 1128 C C . ALA A 1 144 ? -27.712 12.898 38.380 1.00 90.69 144 ALA A C 1
ATOM 1130 O O . ALA A 1 144 ? -28.367 13.939 38.488 1.00 90.69 144 ALA A O 1
ATOM 1131 N N . SER A 1 145 ? -26.430 12.852 38.758 1.00 93.00 145 SER A N 1
ATOM 1132 C CA . SER A 1 145 ? -25.766 14.024 39.337 1.00 93.00 145 SER A CA 1
ATOM 1133 C C . SER A 1 145 ? -25.784 15.206 38.360 1.00 93.00 145 SER A C 1
ATOM 1135 O O . SER A 1 145 ? -25.604 15.045 37.151 1.00 93.00 145 SER A O 1
ATOM 1137 N N . ARG A 1 146 ? -25.985 16.422 38.887 1.00 93.31 146 ARG A N 1
ATOM 1138 C CA . ARG A 1 146 ? -26.062 17.649 38.075 1.00 93.31 146 ARG A CA 1
ATOM 1139 C C . ARG A 1 146 ? -24.845 17.816 37.162 1.00 93.31 146 ARG A C 1
ATOM 1141 O O . ARG A 1 146 ? -25.014 18.181 36.007 1.00 93.31 146 ARG A O 1
ATOM 1148 N N . MET A 1 147 ? -23.650 17.515 37.674 1.00 90.81 147 MET A N 1
ATOM 1149 C CA . MET A 1 147 ? -22.410 17.572 36.896 1.00 90.81 147 MET A CA 1
ATOM 1150 C C . MET A 1 147 ? -22.438 16.590 35.726 1.00 90.81 147 MET A C 1
ATOM 1152 O O . MET A 1 147 ? -22.272 17.018 34.595 1.00 90.81 147 MET A O 1
ATOM 1156 N N . LEU A 1 148 ? -22.761 15.313 35.966 1.00 88.88 148 LEU A N 1
ATOM 1157 C CA . LEU A 1 148 ? -22.817 14.300 34.906 1.00 88.88 148 LEU A CA 1
ATOM 1158 C C . LEU A 1 148 ? -23.809 14.685 33.801 1.00 88.88 148 LEU A C 1
ATOM 1160 O O . LEU A 1 148 ? -23.511 14.544 32.621 1.00 88.88 148 LEU A O 1
ATOM 1164 N N . ARG A 1 149 ? -24.971 15.226 34.183 1.00 94.00 149 ARG A N 1
ATOM 1165 C CA . ARG A 1 149 ? -26.003 15.682 33.243 1.00 94.00 149 ARG A CA 1
ATOM 1166 C C . ARG A 1 149 ? -25.571 16.888 32.413 1.00 94.00 149 ARG A C 1
ATOM 1168 O O . ARG A 1 149 ? -25.962 16.978 31.253 1.00 94.00 149 ARG A O 1
ATOM 1175 N N . LEU A 1 150 ? -24.853 17.837 33.013 1.00 94.19 150 LEU A N 1
ATOM 1176 C CA . LEU A 1 150 ? -24.343 19.015 32.309 1.00 94.19 150 LEU A CA 1
ATOM 1177 C C . LEU A 1 150 ? -23.190 18.639 31.381 1.00 94.19 150 LEU A C 1
ATOM 1179 O O . LEU A 1 150 ? -23.178 19.096 30.247 1.00 94.19 150 LEU A O 1
ATOM 1183 N N . THR A 1 151 ? -22.286 17.759 31.821 1.00 89.75 151 THR A N 1
ATOM 1184 C CA . THR A 1 151 ? -21.212 17.228 30.974 1.00 89.75 151 THR A CA 1
ATOM 1185 C C . THR A 1 151 ? -21.779 16.451 29.791 1.00 89.75 151 THR A C 1
ATOM 1187 O O . THR A 1 151 ? -21.370 16.706 28.667 1.00 89.75 151 THR A O 1
ATOM 1190 N N . ALA A 1 152 ? -22.767 15.575 30.013 1.00 92.12 152 ALA A N 1
ATOM 1191 C CA . ALA A 1 152 ? -23.430 14.850 28.930 1.00 92.12 152 ALA A CA 1
ATOM 1192 C C . ALA A 1 152 ? -24.131 15.801 27.946 1.00 92.12 152 ALA A C 1
ATOM 1194 O O . ALA A 1 152 ? -24.025 15.621 26.739 1.00 92.12 152 ALA A O 1
ATOM 1195 N N . LEU A 1 153 ? -24.819 16.834 28.447 1.00 96.44 153 LEU A N 1
ATOM 1196 C CA . LEU A 1 153 ? -25.448 17.839 27.590 1.00 96.44 153 LEU A CA 1
ATOM 1197 C C . LEU A 1 153 ? -24.400 18.577 26.750 1.00 96.44 153 LEU A C 1
ATOM 1199 O O . LEU A 1 153 ? -24.533 18.591 25.536 1.00 96.44 153 LEU A O 1
ATOM 1203 N N . ALA A 1 154 ? -23.361 19.129 27.382 1.00 94.94 154 ALA A N 1
ATOM 1204 C CA . ALA A 1 154 ? -22.320 19.900 26.709 1.00 94.94 154 ALA A CA 1
ATOM 1205 C C . ALA A 1 154 ? -21.550 19.064 25.675 1.00 94.94 154 ALA A C 1
ATOM 1207 O O . ALA A 1 154 ? -21.392 19.497 24.536 1.00 94.94 154 ALA A O 1
ATOM 1208 N N . ALA A 1 155 ? -21.121 17.853 26.044 1.00 91.94 155 ALA A N 1
ATOM 1209 C CA . ALA A 1 155 ? -20.405 16.954 25.143 1.00 91.94 155 ALA A CA 1
ATOM 1210 C C . ALA A 1 155 ? -21.287 16.524 23.962 1.00 91.94 155 ALA A C 1
ATOM 1212 O O . ALA A 1 155 ? -20.848 16.598 22.818 1.00 91.94 155 ALA A O 1
ATOM 1213 N N . GLY A 1 156 ? -22.548 16.150 24.210 1.00 94.88 156 GLY A N 1
ATOM 1214 C CA . GLY A 1 156 ? -23.477 15.750 23.149 1.00 94.88 156 GLY A CA 1
ATOM 1215 C C . GLY A 1 156 ? -23.821 16.898 22.198 1.00 94.88 156 GLY A C 1
ATOM 1216 O O . GLY A 1 156 ? -23.840 16.708 20.982 1.00 94.88 156 GLY A O 1
ATOM 1217 N N . THR A 1 157 ? -24.030 18.111 22.725 1.00 96.25 157 THR A N 1
ATOM 1218 C CA . THR A 1 157 ? -24.252 19.304 21.892 1.00 96.25 157 THR A CA 1
ATOM 1219 C C . THR A 1 157 ? -23.021 19.637 21.062 1.00 96.25 157 THR A C 1
ATOM 1221 O O . THR A 1 157 ? -23.160 19.896 19.872 1.00 96.25 157 THR A O 1
ATOM 1224 N N . LEU A 1 158 ? -21.828 19.589 21.665 1.00 93.81 158 LEU A N 1
ATOM 1225 C CA . LEU A 1 158 ? -20.576 19.886 20.974 1.00 93.81 158 LEU A CA 1
ATOM 1226 C C . LEU A 1 158 ? -20.326 18.884 19.848 1.00 93.81 158 LEU A C 1
ATOM 1228 O O . LEU A 1 158 ? -20.038 19.299 18.738 1.00 93.81 158 LEU A O 1
ATOM 1232 N N . THR A 1 159 ? -20.536 17.593 20.117 1.00 92.56 159 THR A N 1
ATOM 1233 C CA . THR A 1 159 ? -20.427 16.516 19.122 1.00 92.56 159 THR A CA 1
ATOM 1234 C C . THR A 1 159 ? -21.333 16.774 17.920 1.00 92.56 159 THR A C 1
ATOM 1236 O O . THR A 1 159 ? -20.886 16.729 16.781 1.00 92.56 159 THR A O 1
ATOM 1239 N N . THR A 1 160 ? -22.610 17.075 18.178 1.00 93.81 160 THR A N 1
ATOM 1240 C CA . THR A 1 160 ? -23.613 17.266 17.118 1.00 93.81 160 THR A CA 1
ATOM 1241 C C . THR A 1 160 ? -23.309 18.513 16.283 1.00 93.81 160 THR A C 1
ATOM 1243 O O . THR A 1 160 ? -23.407 18.483 15.061 1.00 93.81 160 THR A O 1
ATOM 1246 N N . VAL A 1 161 ? -22.913 19.612 16.936 1.00 93.00 161 VAL A N 1
ATOM 1247 C CA . VAL A 1 161 ? -22.557 20.867 16.256 1.00 93.00 161 VAL A CA 1
ATOM 1248 C C . VAL A 1 161 ? -21.259 20.723 15.468 1.00 93.00 161 VAL A C 1
ATOM 1250 O O . VAL A 1 161 ? -21.198 21.199 14.342 1.00 93.00 161 VAL A O 1
ATOM 1253 N N . ALA A 1 162 ? -20.245 20.064 16.031 1.00 92.12 162 ALA A N 1
ATOM 1254 C CA . ALA A 1 162 ? -18.969 19.839 15.361 1.00 92.12 162 ALA A CA 1
ATOM 1255 C C . ALA A 1 162 ? -19.137 18.965 14.117 1.00 92.12 162 ALA A C 1
ATOM 1257 O O . ALA A 1 162 ? -18.687 19.344 13.041 1.00 92.12 162 ALA A O 1
ATOM 1258 N N . TRP A 1 163 ? -19.869 17.852 14.239 1.00 91.69 163 TRP A N 1
ATOM 1259 C CA . TRP A 1 163 ? -20.186 16.991 13.101 1.00 91.69 163 TRP A CA 1
ATOM 1260 C C . TRP A 1 163 ? -20.900 17.762 11.989 1.00 91.69 163 TRP A C 1
ATOM 1262 O O . TRP A 1 163 ? -20.473 17.726 10.839 1.00 91.69 163 TRP A O 1
ATOM 1272 N N . GLN A 1 164 ? -21.949 18.516 12.336 1.00 91.12 164 GLN A N 1
ATOM 1273 C CA . GLN A 1 164 ? -22.705 19.266 11.339 1.00 91.12 164 GLN A CA 1
ATOM 1274 C C . GLN A 1 164 ? -21.892 20.396 10.710 1.00 91.12 164 GLN A C 1
ATOM 1276 O O . GLN A 1 164 ? -22.003 20.634 9.511 1.00 91.12 164 GLN A O 1
ATOM 1281 N N . GLY A 1 165 ? -21.097 21.101 11.515 1.00 90.94 165 GLY A N 1
ATOM 1282 C CA . GLY A 1 165 ? -20.218 22.156 11.035 1.00 90.94 165 GLY A CA 1
ATOM 1283 C C . GLY A 1 165 ? -19.224 21.624 10.009 1.00 90.94 165 GLY A C 1
ATOM 1284 O O . GLY A 1 165 ? -19.071 22.238 8.963 1.00 90.94 165 GLY A O 1
ATOM 1285 N N . ARG A 1 166 ? -18.644 20.442 10.257 1.00 91.62 166 ARG A N 1
ATOM 1286 C CA . ARG A 1 166 ? -17.761 19.752 9.309 1.00 91.62 166 ARG A CA 1
ATOM 1287 C C . ARG A 1 166 ? -18.472 19.450 7.985 1.00 91.62 166 ARG A C 1
ATOM 1289 O O . ARG A 1 166 ? -18.001 19.892 6.949 1.00 91.62 166 ARG A O 1
ATOM 1296 N N . VAL A 1 167 ? -19.636 18.789 8.028 1.00 87.44 167 VAL A N 1
ATOM 1297 C CA . VAL A 1 167 ? -20.412 18.429 6.819 1.00 87.44 167 VAL A CA 1
ATOM 1298 C C . VAL A 1 167 ? -20.810 19.666 6.007 1.00 87.44 167 VAL A C 1
ATOM 1300 O O . VAL A 1 167 ? -20.608 19.708 4.801 1.00 87.44 167 VAL A O 1
ATOM 1303 N N . VAL A 1 168 ? -21.345 20.701 6.663 1.00 90.94 168 VAL A N 1
ATOM 1304 C CA . VAL A 1 168 ? -21.774 21.932 5.977 1.00 90.94 168 VAL A CA 1
ATOM 1305 C C . VAL A 1 168 ? -20.574 22.676 5.403 1.00 90.94 168 VAL A C 1
ATOM 1307 O O . VAL A 1 168 ? -20.620 23.114 4.261 1.00 90.94 168 VAL A O 1
ATOM 1310 N N . CYS A 1 169 ? -19.499 22.843 6.173 1.00 93.25 169 CYS A N 1
ATOM 1311 C CA . CYS A 1 169 ? -18.322 23.554 5.688 1.00 93.25 169 CYS A CA 1
ATOM 1312 C C . CYS A 1 169 ? -17.651 22.831 4.520 1.00 93.25 169 CYS A C 1
ATOM 1314 O O . CYS A 1 169 ? -17.292 23.519 3.571 1.00 93.25 169 CYS A O 1
ATOM 1316 N N . GLY A 1 170 ? -17.551 21.499 4.554 1.00 90.25 170 GLY A N 1
ATOM 1317 C CA . GLY A 1 170 ? -17.014 20.715 3.439 1.00 90.25 170 GLY A CA 1
ATOM 1318 C C . GLY A 1 170 ? -17.842 20.886 2.163 1.00 90.25 170 GLY A C 1
ATOM 1319 O O . GLY A 1 170 ? -17.299 21.228 1.118 1.00 90.25 170 GLY A O 1
ATOM 1320 N N . GLU A 1 171 ? -19.171 20.780 2.261 1.00 90.00 171 GLU A N 1
ATOM 1321 C CA . GLU A 1 171 ? -20.074 20.942 1.108 1.00 90.00 171 GLU A CA 1
ATOM 1322 C C . GLU A 1 171 ? -19.988 22.340 0.466 1.00 90.00 171 GLU A C 1
ATOM 1324 O O . GLU A 1 171 ? -20.090 22.492 -0.750 1.00 90.00 171 GLU A O 1
ATOM 1329 N N . PHE A 1 172 ? -19.790 23.385 1.275 1.00 94.19 172 PHE A N 1
ATOM 1330 C CA . PHE A 1 172 ? -19.665 24.764 0.790 1.00 94.19 172 PHE A CA 1
ATOM 1331 C C . PHE A 1 172 ? -18.212 25.199 0.500 1.00 94.19 172 PHE A C 1
ATOM 1333 O O . PHE A 1 172 ? -17.997 26.366 0.167 1.00 94.19 172 PHE A O 1
ATOM 1340 N N . GLY A 1 173 ? -17.221 24.305 0.616 1.00 92.19 173 GLY A N 1
ATOM 1341 C CA . GLY A 1 173 ? -15.807 24.598 0.334 1.00 92.19 173 GLY A CA 1
ATOM 1342 C C . GLY A 1 173 ? -15.131 25.536 1.346 1.00 92.19 173 GLY A C 1
ATOM 1343 O O . GLY A 1 173 ? -14.270 26.340 0.988 1.00 92.19 173 GLY A O 1
ATOM 1344 N N . PHE A 1 174 ? -15.546 25.497 2.615 1.00 94.12 174 PHE A N 1
ATOM 1345 C CA . PHE A 1 174 ? -14.972 26.290 3.706 1.00 94.12 174 PHE A CA 1
ATOM 1346 C C . PHE A 1 174 ? -13.929 25.497 4.514 1.00 94.12 174 PHE A C 1
ATOM 1348 O O . PHE A 1 174 ? -14.088 25.310 5.724 1.00 94.12 174 PHE A O 1
ATOM 1355 N N . ASP A 1 175 ? -12.831 25.092 3.875 1.00 90.69 175 ASP A N 1
ATOM 1356 C CA . ASP A 1 175 ? -11.815 24.185 4.440 1.00 90.69 175 ASP A CA 1
ATOM 1357 C C . ASP A 1 175 ? -11.281 24.617 5.816 1.00 90.69 175 ASP A C 1
ATOM 1359 O O . ASP A 1 175 ? -11.072 23.803 6.715 1.00 90.69 175 ASP A O 1
ATOM 1363 N N . ALA A 1 176 ? -11.055 25.920 6.023 1.00 86.94 176 ALA A N 1
ATOM 1364 C CA . ALA A 1 176 ? -10.549 26.429 7.299 1.00 86.94 176 ALA A CA 1
ATOM 1365 C C . ALA A 1 176 ? -11.554 26.213 8.444 1.00 86.94 176 ALA A C 1
ATOM 1367 O O . ALA A 1 176 ? -11.167 25.848 9.554 1.00 86.94 176 ALA A O 1
ATOM 1368 N N . ALA A 1 177 ? -12.844 26.426 8.178 1.00 86.62 177 ALA A N 1
ATOM 1369 C CA . ALA A 1 177 ? -13.901 26.204 9.156 1.00 86.62 177 ALA A CA 1
ATOM 1370 C C . ALA A 1 177 ? -14.147 24.706 9.371 1.00 86.62 177 ALA A C 1
ATOM 1372 O O . ALA A 1 177 ? -14.337 24.285 10.511 1.00 86.62 177 ALA A O 1
ATOM 1373 N N . GLU A 1 178 ? -14.064 23.903 8.310 1.00 86.50 178 GLU A N 1
ATOM 1374 C CA . GLU A 1 178 ? -14.121 22.445 8.399 1.00 86.50 178 GLU A CA 1
ATOM 1375 C C . GLU A 1 178 ? -13.040 21.906 9.343 1.00 86.50 178 GLU A C 1
ATOM 1377 O O . GLU A 1 178 ? -13.374 21.216 10.304 1.00 86.50 178 GLU A O 1
ATOM 1382 N N . ARG A 1 179 ? -11.773 22.313 9.167 1.00 83.56 179 ARG A N 1
ATOM 1383 C CA . ARG A 1 179 ? -10.665 21.924 10.062 1.00 83.56 179 ARG A CA 1
ATOM 1384 C C . ARG A 1 179 ? -10.890 22.357 11.510 1.00 83.56 179 ARG A C 1
ATOM 1386 O O . ARG A 1 179 ? -10.509 21.638 12.430 1.00 83.56 179 ARG A O 1
ATOM 1393 N N . ILE A 1 180 ? -11.502 23.523 11.740 1.00 85.06 180 ILE A N 1
ATOM 1394 C CA . ILE A 1 180 ? -11.866 23.965 13.096 1.00 85.06 180 ILE A CA 1
ATOM 1395 C C . ILE A 1 180 ? -12.903 23.013 13.692 1.00 85.06 180 ILE A C 1
ATOM 1397 O O . ILE A 1 180 ? -12.756 22.599 14.840 1.00 85.06 180 ILE A O 1
ATOM 1401 N N . PHE A 1 181 ? -13.948 22.663 12.943 1.00 87.75 181 PHE A N 1
ATOM 1402 C CA . PHE A 1 181 ? -14.972 21.737 13.419 1.00 87.75 181 PHE A CA 1
ATOM 1403 C C . PHE A 1 181 ? -14.431 20.327 13.638 1.00 87.75 181 PHE A C 1
ATOM 1405 O O . PHE A 1 181 ? -14.799 19.692 14.626 1.00 87.75 181 PHE A O 1
ATOM 1412 N N . ASP A 1 182 ? -13.517 19.881 12.787 1.00 81.25 182 ASP A N 1
ATOM 1413 C CA . ASP A 1 182 ? -12.817 18.613 12.932 1.00 81.25 182 ASP A CA 1
ATOM 1414 C C . ASP A 1 182 ? -11.985 18.589 14.226 1.00 81.25 182 ASP A C 1
ATOM 1416 O O . ASP A 1 182 ? -12.194 17.740 15.098 1.00 81.25 182 ASP A O 1
ATOM 1420 N N . LEU A 1 183 ? -11.189 19.640 14.459 1.00 78.88 183 LEU A N 1
ATOM 1421 C CA . LEU A 1 183 ? -10.434 19.839 15.697 1.00 78.88 183 LEU A CA 1
ATOM 1422 C C . LEU A 1 183 ? -11.342 19.900 16.936 1.00 78.88 183 LEU A C 1
ATOM 1424 O O . LEU A 1 183 ? -11.004 19.354 17.985 1.00 78.88 183 LEU A O 1
ATOM 1428 N N . VAL A 1 184 ? -12.500 20.559 16.837 1.00 80.81 184 VAL A N 1
ATOM 1429 C CA . VAL A 1 184 ? -13.483 20.651 17.929 1.00 80.81 184 VAL A CA 1
ATOM 1430 C C . VAL A 1 184 ? -14.143 19.301 18.203 1.00 80.81 184 VAL A C 1
ATOM 1432 O O . VAL A 1 184 ? -14.443 18.994 19.360 1.00 80.81 184 VAL A O 1
ATOM 1435 N N . SER A 1 185 ? -14.360 18.483 17.171 1.00 78.12 185 SER A N 1
ATOM 1436 C CA . SER A 1 185 ? -14.881 17.123 17.321 1.00 78.12 185 SER A CA 1
ATOM 1437 C C . SER A 1 185 ? -13.911 16.233 18.105 1.00 78.12 185 SER A C 1
ATOM 1439 O O . SER A 1 185 ? -14.357 15.298 18.789 1.00 78.12 185 SER A O 1
ATOM 1441 N N . LEU A 1 186 ? -12.618 16.593 18.076 1.00 80.31 186 LEU A N 1
ATOM 1442 C CA . LEU A 1 186 ? -11.508 15.849 18.655 1.00 80.31 186 LEU A CA 1
ATOM 1443 C C . LEU A 1 186 ? -11.544 14.390 18.172 1.00 80.31 186 LEU A C 1
ATOM 1445 O O . LEU A 1 186 ? -11.522 13.479 18.997 1.00 80.31 186 LEU A O 1
ATOM 1449 N N . ASP A 1 187 ? -11.701 14.172 16.866 1.00 70.56 187 ASP A N 1
ATOM 1450 C CA . ASP A 1 187 ? -11.817 12.856 16.217 1.00 70.56 187 ASP A CA 1
ATOM 1451 C C . ASP A 1 187 ? -12.838 11.928 16.896 1.00 70.56 187 ASP A C 1
ATOM 1453 O O . ASP A 1 187 ? -12.609 10.744 17.145 1.00 70.56 187 ASP A O 1
ATOM 1457 N N . GLY A 1 188 ? -13.984 12.486 17.291 1.00 78.12 188 GLY A N 1
ATOM 1458 C CA . GLY A 1 188 ? -15.045 11.725 17.952 1.00 78.12 188 GLY A CA 1
ATOM 1459 C C . GLY A 1 188 ? -14.835 11.474 19.452 1.00 78.12 188 GLY A C 1
ATOM 1460 O O . GLY A 1 188 ? -15.683 10.847 20.090 1.00 78.12 188 GLY A O 1
ATOM 1461 N N . LEU A 1 189 ? -13.790 12.016 20.087 1.00 81.06 189 LEU A N 1
ATOM 1462 C CA . LEU A 1 189 ? -13.649 11.973 21.552 1.00 81.06 189 LEU A CA 1
ATOM 1463 C C . LEU A 1 189 ? -14.790 12.707 22.260 1.00 81.06 189 LEU A C 1
ATOM 1465 O O . LEU A 1 189 ? -15.217 12.296 23.343 1.00 81.06 189 LEU A O 1
ATOM 1469 N N . THR A 1 190 ? -15.316 13.771 21.650 1.00 86.75 190 THR A N 1
ATOM 1470 C CA . THR A 1 190 ? -16.511 14.465 22.151 1.00 86.75 190 THR A CA 1
ATOM 1471 C C . THR A 1 190 ? -17.726 13.532 22.184 1.00 86.75 190 THR A C 1
ATOM 1473 O O . THR A 1 190 ? -18.414 13.467 23.212 1.00 86.75 190 THR A O 1
ATOM 1476 N N . TRP A 1 191 ? -17.919 12.727 21.131 1.00 92.38 191 TRP A N 1
ATOM 1477 C CA . TRP A 1 191 ? -18.944 11.681 21.073 1.00 92.38 191 TRP A CA 1
ATOM 1478 C C . TRP A 1 191 ? -18.705 10.613 22.142 1.00 92.38 191 TRP A C 1
ATOM 1480 O O . TRP A 1 191 ? -19.622 10.245 22.879 1.00 92.38 191 TRP A O 1
ATOM 1490 N N . GLY A 1 192 ? -17.456 10.168 22.296 1.00 87.94 192 GLY A N 1
ATOM 1491 C CA . GLY A 1 192 ? -17.071 9.202 23.317 1.00 87.94 192 GLY A CA 1
ATOM 1492 C C . GLY A 1 192 ? -17.378 9.688 24.733 1.00 87.94 192 GLY A C 1
ATOM 1493 O O . GLY A 1 192 ? -18.006 8.977 25.520 1.00 87.94 192 GLY A O 1
ATOM 1494 N N . LEU A 1 193 ? -17.010 10.930 25.056 1.00 89.00 193 LEU A N 1
ATOM 1495 C CA . LEU A 1 193 ? -17.302 11.559 26.344 1.00 89.00 193 LEU A CA 1
ATOM 1496 C C . LEU A 1 193 ? -18.812 11.663 26.593 1.00 89.00 193 LEU A C 1
ATOM 1498 O O . LEU A 1 193 ? -19.288 11.364 27.697 1.00 89.00 193 LEU A O 1
ATOM 1502 N N . TRP A 1 194 ? -19.578 12.054 25.574 1.00 95.31 194 TRP A N 1
ATOM 1503 C CA . TRP A 1 194 ? -21.035 12.067 25.646 1.00 95.31 194 TRP A CA 1
ATOM 1504 C C . TRP A 1 194 ? -21.597 10.671 25.943 1.00 95.31 194 TRP A C 1
ATOM 1506 O O . TRP A 1 194 ? -22.346 10.508 26.908 1.00 95.31 194 TRP A O 1
ATOM 1516 N N . MET A 1 195 ? -21.172 9.647 25.204 1.00 94.75 195 MET A N 1
ATOM 1517 C CA . MET A 1 195 ? -21.633 8.272 25.394 1.00 94.75 195 MET A CA 1
ATOM 1518 C C . MET A 1 195 ? -21.252 7.703 26.763 1.00 94.75 195 MET A C 1
ATOM 1520 O O . MET A 1 195 ? -22.104 7.130 27.441 1.00 94.75 195 MET A O 1
ATOM 1524 N N . VAL A 1 196 ? -20.017 7.903 27.240 1.00 91.44 196 VAL A N 1
ATOM 1525 C CA . VAL A 1 196 ? -19.599 7.460 28.585 1.00 91.44 196 VAL A CA 1
ATOM 1526 C C . VAL A 1 196 ? -20.487 8.087 29.653 1.00 91.44 196 VAL A C 1
ATOM 1528 O O . VAL A 1 196 ? -21.013 7.389 30.525 1.00 91.44 196 VAL A O 1
ATOM 1531 N N . THR A 1 197 ? -20.664 9.407 29.604 1.00 93.88 197 THR A N 1
ATOM 1532 C CA . THR A 1 197 ? -21.451 10.118 30.618 1.00 93.88 197 THR A CA 1
ATOM 1533 C C . THR A 1 197 ? -22.923 9.716 30.577 1.00 93.88 197 THR A C 1
ATOM 1535 O O . THR A 1 197 ? -23.535 9.524 31.635 1.00 93.88 197 THR A O 1
ATOM 1538 N N . LEU A 1 198 ? -23.465 9.486 29.379 1.00 95.50 198 LEU A N 1
ATOM 1539 C CA . LEU A 1 198 ? -24.812 8.975 29.165 1.00 95.50 198 LEU A CA 1
ATOM 1540 C C . LEU A 1 198 ? -24.994 7.564 29.738 1.00 95.50 198 LEU A C 1
ATOM 1542 O O . LEU A 1 198 ? -25.921 7.337 30.515 1.00 95.50 198 LEU A O 1
ATOM 1546 N N . LEU A 1 199 ? -24.100 6.625 29.426 1.00 95.31 199 LEU A N 1
ATOM 1547 C CA . LEU A 1 199 ? -24.171 5.239 29.901 1.00 95.31 199 LEU A CA 1
ATOM 1548 C C . LEU A 1 199 ? -24.025 5.146 31.425 1.00 95.31 199 LEU A C 1
ATOM 1550 O O . LEU A 1 199 ? -24.735 4.376 32.076 1.00 95.31 199 LEU A O 1
ATOM 1554 N N . VAL A 1 200 ? -23.154 5.967 32.024 1.00 92.12 200 VAL A N 1
ATOM 1555 C CA . VAL A 1 200 ? -23.018 6.064 33.487 1.00 92.12 200 VAL A CA 1
ATOM 1556 C C . VAL A 1 200 ? -24.311 6.581 34.121 1.00 92.12 200 VAL A C 1
ATOM 1558 O O . VAL A 1 200 ? -24.731 6.065 35.161 1.00 92.12 200 VAL A O 1
ATOM 1561 N N . ALA A 1 201 ? -24.966 7.564 33.497 1.00 92.94 201 ALA A N 1
ATOM 1562 C CA . ALA A 1 201 ? -26.246 8.080 33.967 1.00 92.94 201 ALA A CA 1
ATOM 1563 C C . ALA A 1 201 ? -27.360 7.024 33.841 1.00 92.94 201 ALA A C 1
ATOM 1565 O O . ALA A 1 201 ? -28.069 6.772 34.817 1.00 92.94 201 ALA A O 1
ATOM 1566 N N . GLN A 1 202 ? -27.454 6.335 32.697 1.00 94.06 202 GLN A N 1
ATOM 1567 C CA . GLN A 1 202 ? -28.412 5.244 32.463 1.00 94.06 202 GLN A CA 1
ATOM 1568 C C . GLN A 1 202 ? -28.246 4.102 33.478 1.00 94.06 202 GLN A C 1
ATOM 1570 O O . GLN A 1 202 ? -29.230 3.604 34.026 1.00 94.06 202 GLN A O 1
ATOM 1575 N N . ALA A 1 203 ? -27.002 3.726 33.796 1.00 91.88 203 ALA A N 1
ATOM 1576 C CA . ALA A 1 203 ? -26.700 2.697 34.792 1.00 91.88 203 ALA A CA 1
ATOM 1577 C C . ALA A 1 203 ? -27.176 3.059 36.213 1.00 91.88 203 ALA A C 1
ATOM 1579 O O . ALA A 1 203 ? -27.397 2.169 37.043 1.00 91.88 203 ALA A O 1
ATOM 1580 N N . GLY A 1 204 ? -27.274 4.358 36.515 1.00 88.00 204 GLY A N 1
ATOM 1581 C CA . GLY A 1 204 ? -27.703 4.884 37.809 1.00 88.00 204 GLY A CA 1
ATOM 1582 C C . GLY A 1 204 ? -29.218 5.044 37.950 1.00 88.00 204 GLY A C 1
ATOM 1583 O O . GLY A 1 204 ? -29.731 4.830 39.048 1.00 88.00 204 GLY A O 1
ATOM 1584 N N . ASP A 1 205 ? -29.900 5.379 36.854 1.00 89.81 205 ASP A N 1
ATOM 1585 C CA . ASP A 1 205 ? -31.323 5.749 36.805 1.00 89.81 205 ASP A CA 1
ATOM 1586 C C . ASP A 1 205 ? -32.271 4.563 37.065 1.00 89.81 205 ASP A C 1
ATOM 1588 O O . ASP A 1 205 ? -33.318 4.702 37.691 1.00 89.81 205 ASP A O 1
ATOM 1592 N N . GLY A 1 206 ? -31.876 3.353 36.656 1.00 86.12 206 GLY A N 1
ATOM 1593 C CA . GLY A 1 206 ? -32.632 2.125 36.926 1.00 86.12 206 GLY A CA 1
ATOM 1594 C C . GLY A 1 206 ? -33.820 1.868 35.992 1.00 86.12 206 GLY A C 1
ATOM 1595 O O . GLY A 1 206 ? -34.402 0.786 36.068 1.00 86.12 206 GLY A O 1
ATOM 1596 N N . ARG A 1 207 ? -34.155 2.801 35.086 1.00 90.62 207 ARG A N 1
ATOM 1597 C CA . ARG A 1 207 ? -35.092 2.548 33.973 1.00 90.62 207 ARG A CA 1
ATOM 1598 C C . ARG A 1 207 ? -34.488 1.670 32.877 1.00 90.62 207 ARG A C 1
ATOM 1600 O O . ARG A 1 207 ? -35.222 0.925 32.241 1.00 90.62 207 ARG A O 1
ATOM 1607 N N . TRP A 1 208 ? -33.174 1.743 32.670 1.00 92.88 208 TRP A N 1
ATOM 1608 C CA . TRP A 1 208 ? -32.461 0.933 31.681 1.00 92.88 208 TRP A CA 1
ATOM 1609 C C . TRP A 1 208 ? -31.996 -0.389 32.274 1.00 92.88 208 TRP A C 1
ATOM 1611 O O . TRP A 1 208 ? -31.443 -0.433 33.379 1.00 92.88 208 TRP A O 1
ATOM 1621 N N . ASP A 1 209 ? -32.171 -1.470 31.516 1.00 91.25 209 ASP A N 1
ATOM 1622 C CA . ASP A 1 209 ? -31.606 -2.752 31.902 1.00 91.25 209 ASP A CA 1
ATOM 1623 C C . ASP A 1 209 ? -30.076 -2.724 31.778 1.00 91.25 209 ASP A C 1
ATOM 1625 O O . ASP A 1 209 ? -29.487 -2.046 30.931 1.00 91.25 209 ASP A O 1
ATOM 1629 N N . ARG A 1 210 ? -29.404 -3.526 32.609 1.00 91.88 210 ARG A N 1
ATOM 1630 C CA . ARG A 1 210 ? -27.943 -3.646 32.561 1.00 91.88 210 ARG A CA 1
ATOM 1631 C C . ARG A 1 210 ? -27.466 -4.135 31.204 1.00 91.88 210 ARG A C 1
ATOM 1633 O O . ARG A 1 210 ? -26.395 -3.718 30.782 1.00 91.88 210 ARG A O 1
ATOM 1640 N N . SER A 1 211 ? -28.222 -5.013 30.539 1.00 92.69 211 SER A N 1
ATOM 1641 C CA . SER A 1 211 ? -27.843 -5.496 29.210 1.00 92.69 211 SER A CA 1
ATOM 1642 C C . SER A 1 211 ? -27.819 -4.367 28.181 1.00 92.69 211 SER A C 1
ATOM 1644 O O . SER A 1 211 ? -26.897 -4.318 27.379 1.00 92.69 211 SER A O 1
ATOM 1646 N N . THR A 1 212 ? -28.765 -3.428 28.249 1.00 95.19 212 THR A N 1
ATOM 1647 C CA . THR A 1 212 ? -28.812 -2.259 27.365 1.00 95.19 212 THR A CA 1
ATOM 1648 C C . THR A 1 212 ? -27.590 -1.375 27.580 1.00 95.19 212 THR A C 1
ATOM 1650 O O . THR A 1 212 ? -26.878 -1.089 26.624 1.00 95.19 212 THR A O 1
ATOM 1653 N N . VAL A 1 213 ? -27.266 -1.040 28.833 1.00 95.31 213 VAL A N 1
ATOM 1654 C CA . VAL A 1 213 ? -26.058 -0.256 29.150 1.00 95.31 213 VAL A CA 1
ATOM 1655 C C . VAL A 1 213 ? -24.783 -0.968 28.687 1.00 95.31 213 VAL A C 1
ATOM 1657 O O . VAL A 1 213 ? -23.892 -0.330 28.135 1.00 95.31 213 VAL A O 1
ATOM 1660 N N . TRP A 1 214 ? -24.689 -2.288 28.876 1.00 94.69 214 TRP A N 1
ATOM 1661 C CA . TRP A 1 214 ? -23.536 -3.062 28.411 1.00 94.69 214 TRP A CA 1
ATOM 1662 C C . TRP A 1 214 ? -23.398 -3.059 26.893 1.00 94.69 214 TRP A C 1
ATOM 1664 O O . TRP A 1 214 ? -22.286 -2.893 26.421 1.00 94.69 214 TRP A O 1
ATOM 1674 N N . ILE A 1 215 ? -24.491 -3.181 26.136 1.00 94.06 215 ILE A N 1
ATOM 1675 C CA . ILE A 1 215 ? -24.438 -3.122 24.668 1.00 94.06 215 ILE A CA 1
ATOM 1676 C C . ILE A 1 215 ? -23.919 -1.759 24.203 1.00 94.06 215 ILE A C 1
ATOM 1678 O O . ILE A 1 215 ? -23.045 -1.715 23.345 1.00 94.06 215 ILE A O 1
ATOM 1682 N N . GLY A 1 216 ? -24.385 -0.664 24.812 1.00 94.50 216 GLY A N 1
ATOM 1683 C CA . GLY A 1 216 ? -23.868 0.671 24.501 1.00 94.50 216 GLY A CA 1
ATOM 1684 C C . GLY A 1 216 ? -22.390 0.831 24.865 1.00 94.50 216 GLY A C 1
ATOM 1685 O O . GLY A 1 216 ? -21.620 1.379 24.084 1.00 94.50 216 GLY A O 1
ATOM 1686 N N . ALA A 1 217 ? -21.965 0.297 26.016 1.00 91.62 217 ALA A N 1
ATOM 1687 C CA . ALA A 1 217 ? -20.561 0.315 26.429 1.00 91.62 217 ALA A CA 1
ATOM 1688 C C . ALA A 1 217 ? -19.669 -0.543 25.519 1.00 91.62 217 ALA A C 1
ATOM 1690 O O . ALA A 1 217 ? -18.547 -0.145 25.221 1.00 91.62 217 ALA A O 1
ATOM 1691 N N . THR A 1 218 ? -20.159 -1.701 25.066 1.00 89.88 218 THR A N 1
ATOM 1692 C CA . THR A 1 218 ? -19.463 -2.548 24.094 1.00 89.88 218 THR A CA 1
ATOM 1693 C C . THR A 1 218 ? -19.372 -1.850 22.746 1.00 89.88 218 THR A C 1
ATOM 1695 O O . THR A 1 218 ? -18.288 -1.842 22.187 1.00 89.88 218 THR A O 1
ATOM 1698 N N . GLY A 1 219 ? -20.446 -1.213 22.262 1.00 89.62 219 GLY A N 1
ATOM 1699 C CA . GLY A 1 219 ? -20.413 -0.419 21.029 1.00 89.62 219 GLY A CA 1
ATOM 1700 C C . GLY A 1 219 ? -19.367 0.689 21.098 1.00 89.62 219 GLY A C 1
ATOM 1701 O O . GLY A 1 219 ? -18.488 0.756 20.251 1.00 89.62 219 GLY A O 1
ATOM 1702 N N . LEU A 1 220 ? -19.383 1.473 22.178 1.00 89.75 220 LEU A N 1
ATOM 1703 C CA . LEU A 1 220 ? -18.389 2.515 22.432 1.00 89.75 220 LEU A CA 1
ATOM 1704 C C . LEU A 1 220 ? -16.947 1.974 22.462 1.00 89.75 220 LEU A C 1
ATOM 1706 O O . LEU A 1 220 ? -16.056 2.561 21.854 1.00 89.75 220 LEU A O 1
ATOM 1710 N N . ALA A 1 221 ? -16.707 0.870 23.177 1.00 83.56 221 ALA A N 1
ATOM 1711 C CA . ALA A 1 221 ? -15.383 0.256 23.256 1.00 83.56 221 ALA A CA 1
ATOM 1712 C C . ALA A 1 221 ? -14.933 -0.304 21.900 1.00 83.56 221 ALA A C 1
ATOM 1714 O O . ALA A 1 221 ? -13.758 -0.201 21.560 1.00 83.56 221 ALA A O 1
ATOM 1715 N N . MET A 1 222 ? -15.860 -0.864 21.120 1.00 85.38 222 MET A N 1
ATOM 1716 C CA . MET A 1 222 ? -15.556 -1.356 19.784 1.00 85.38 222 MET A CA 1
ATOM 1717 C C . MET A 1 222 ? -15.125 -0.199 18.886 1.00 85.38 222 MET A C 1
ATOM 1719 O O . MET A 1 222 ? -14.042 -0.267 18.320 1.00 85.38 222 MET A O 1
ATOM 1723 N N . SER A 1 223 ? -15.892 0.895 18.848 1.00 83.31 223 SER A N 1
ATOM 1724 C CA . SER A 1 223 ? -15.591 2.067 18.018 1.00 83.31 223 SER A CA 1
ATOM 1725 C C . SER A 1 223 ? -14.295 2.788 18.405 1.00 83.31 223 SER A C 1
ATOM 1727 O O . SER A 1 223 ? -13.544 3.163 17.516 1.00 83.31 223 SER A O 1
ATOM 1729 N N . LEU A 1 224 ? -14.019 2.988 19.701 1.00 80.12 224 LEU A N 1
ATOM 1730 C CA . LEU A 1 224 ? -12.874 3.804 20.144 1.00 80.12 224 LEU A CA 1
ATOM 1731 C C . LEU A 1 224 ? -11.586 3.022 20.406 1.00 80.12 224 LEU A C 1
ATOM 1733 O O . LEU A 1 224 ? -10.518 3.621 20.423 1.00 80.12 224 LEU A O 1
ATOM 1737 N N . LEU A 1 225 ? -11.675 1.721 20.695 1.00 76.81 225 LEU A N 1
ATOM 1738 C CA . LEU A 1 225 ? -10.509 0.922 21.086 1.00 76.81 225 LEU A CA 1
ATOM 1739 C C . LEU A 1 225 ? -10.233 -0.188 20.084 1.00 76.81 225 LEU A C 1
ATOM 1741 O O . LEU A 1 225 ? -9.099 -0.350 19.655 1.00 76.81 225 LEU A O 1
ATOM 1745 N N . VAL A 1 226 ? -11.251 -0.969 19.721 1.00 77.56 226 VAL A N 1
ATOM 1746 C CA . VAL A 1 226 ? -11.017 -2.172 18.915 1.00 77.56 226 VAL A CA 1
ATOM 1747 C C . VAL A 1 226 ? -10.850 -1.834 17.444 1.00 77.56 226 VAL A C 1
ATOM 1749 O O . VAL A 1 226 ? -9.900 -2.314 16.845 1.00 77.56 226 VAL A O 1
ATOM 1752 N N . MET A 1 227 ? -11.716 -1.000 16.865 1.00 82.12 227 MET A N 1
ATOM 1753 C CA . MET A 1 227 ? -11.642 -0.682 15.437 1.00 82.12 227 MET A CA 1
ATOM 1754 C C . MET A 1 227 ? -10.323 -0.002 15.044 1.00 82.12 227 MET A C 1
ATOM 1756 O O . MET A 1 227 ? -9.721 -0.508 14.105 1.00 82.12 227 MET A O 1
ATOM 1760 N N . PRO A 1 228 ? -9.812 1.024 15.761 1.00 76.56 228 PRO A N 1
ATOM 1761 C CA . PRO A 1 228 ? -8.534 1.653 15.411 1.00 76.56 228 PRO A CA 1
ATOM 1762 C C . PRO A 1 228 ? -7.341 0.698 15.533 1.00 76.56 228 PRO A C 1
ATOM 1764 O O . PRO A 1 228 ? -6.457 0.686 14.683 1.00 76.56 228 PRO A O 1
ATOM 1767 N N . VAL A 1 229 ? -7.331 -0.145 16.574 1.00 71.44 229 VAL A N 1
ATOM 1768 C CA . VAL A 1 229 ? -6.266 -1.140 16.777 1.00 71.44 229 VAL A CA 1
ATOM 1769 C C . VAL A 1 229 ? -6.328 -2.216 15.701 1.00 71.44 229 VAL A C 1
ATOM 1771 O O . VAL A 1 229 ? -5.307 -2.568 15.129 1.00 71.44 229 VAL A O 1
ATOM 1774 N N . VAL A 1 230 ? -7.518 -2.732 15.395 1.00 73.69 230 VAL A N 1
ATOM 1775 C CA . VAL A 1 230 ? -7.697 -3.764 14.370 1.00 73.69 230 VAL A CA 1
ATOM 1776 C C . VAL A 1 230 ? -7.367 -3.218 12.985 1.00 73.69 230 VAL A C 1
ATOM 1778 O O . VAL A 1 230 ? -6.701 -3.918 12.234 1.00 73.69 230 VAL A O 1
ATOM 1781 N N . SER A 1 231 ? -7.779 -1.993 12.645 1.00 71.25 231 SER A N 1
ATOM 1782 C CA . SER A 1 231 ? -7.409 -1.380 11.367 1.00 71.25 231 SER A CA 1
ATOM 1783 C C . SER A 1 231 ? -5.904 -1.168 11.276 1.00 71.25 231 SER A C 1
ATOM 1785 O O . SER A 1 231 ? -5.318 -1.551 10.274 1.00 71.25 231 SER A O 1
ATOM 1787 N N . SER A 1 232 ? -5.266 -0.649 12.329 1.00 68.19 232 SER A N 1
ATOM 1788 C CA . SER A 1 232 ? -3.812 -0.456 12.356 1.00 68.19 232 SER A CA 1
ATOM 1789 C C . SER A 1 232 ? -3.061 -1.786 12.226 1.00 68.19 232 SER A C 1
ATOM 1791 O O . SER A 1 232 ? -2.208 -1.914 11.353 1.00 68.19 232 SER A O 1
ATOM 1793 N N . VAL A 1 233 ? -3.420 -2.811 13.007 1.00 70.06 233 VAL A N 1
ATOM 1794 C CA . VAL A 1 233 ? -2.757 -4.127 12.962 1.00 70.06 233 VAL A CA 1
ATOM 1795 C C . VAL A 1 233 ? -2.978 -4.810 11.615 1.00 70.06 233 VAL A C 1
ATOM 1797 O O . VAL A 1 233 ? -2.037 -5.340 11.039 1.00 70.06 233 VAL A O 1
ATOM 1800 N N . ILE A 1 234 ? -4.202 -4.791 11.079 1.00 69.31 234 ILE A N 1
ATOM 1801 C CA . ILE A 1 234 ? -4.490 -5.447 9.800 1.00 69.31 234 ILE A CA 1
ATOM 1802 C C . ILE A 1 234 ? -3.780 -4.744 8.637 1.00 69.31 234 ILE A C 1
ATOM 1804 O O . ILE A 1 234 ? -3.212 -5.434 7.797 1.00 69.31 234 ILE A O 1
ATOM 1808 N N . LEU A 1 235 ? -3.777 -3.407 8.603 1.00 67.56 235 LEU A N 1
ATOM 1809 C CA . LEU A 1 235 ? -3.131 -2.637 7.534 1.00 67.56 235 LEU A CA 1
ATOM 1810 C C . LEU A 1 235 ? -1.599 -2.738 7.566 1.00 67.56 235 LEU A C 1
ATOM 1812 O O . LEU A 1 235 ? -0.981 -2.712 6.510 1.00 67.56 235 LEU A O 1
ATOM 1816 N N . SER A 1 236 ? -0.995 -2.870 8.750 1.00 64.25 236 SER A N 1
ATOM 1817 C CA . SER A 1 236 ? 0.467 -2.967 8.911 1.00 64.25 236 SER A CA 1
ATOM 1818 C C . SER A 1 236 ? 1.016 -4.390 8.802 1.00 64.25 236 SER A C 1
ATOM 1820 O O . SER A 1 236 ? 2.130 -4.577 8.332 1.00 64.25 236 SER A O 1
ATOM 1822 N N . SER A 1 237 ? 0.271 -5.400 9.266 1.00 63.31 237 SER A N 1
ATOM 1823 C CA . SER A 1 237 ? 0.789 -6.775 9.393 1.00 63.31 237 SER A CA 1
ATOM 1824 C C . SER A 1 237 ? 0.473 -7.671 8.200 1.00 63.31 237 SER A C 1
ATOM 1826 O O . SER A 1 237 ? 1.076 -8.730 8.058 1.00 63.31 237 SER A O 1
ATOM 1828 N N . PHE A 1 238 ? -0.491 -7.297 7.360 1.00 57.38 238 PHE A N 1
ATOM 1829 C CA . PHE A 1 238 ? -0.830 -8.067 6.173 1.00 57.38 238 PHE A CA 1
ATOM 1830 C C . PHE A 1 238 ? -0.519 -7.224 4.943 1.00 57.38 238 PHE A C 1
ATOM 1832 O O . PHE A 1 238 ? -1.406 -6.566 4.400 1.00 57.38 238 PHE A O 1
ATOM 1839 N N . SER A 1 239 ? 0.725 -7.306 4.456 1.00 52.19 239 SER A N 1
ATOM 1840 C CA . SER A 1 239 ? 0.971 -7.136 3.020 1.00 52.19 239 SER A CA 1
ATOM 1841 C C . SER A 1 239 ? -0.104 -7.945 2.304 1.00 52.19 239 SER A C 1
ATOM 1843 O O . SER A 1 239 ? -0.299 -9.104 2.681 1.00 52.19 239 SER A O 1
ATOM 1845 N N . PHE A 1 240 ? -0.846 -7.305 1.391 1.00 52.88 240 PHE A N 1
ATOM 1846 C CA . PHE A 1 240 ? -2.051 -7.774 0.682 1.00 52.88 240 PHE A CA 1
ATOM 1847 C C . PHE A 1 240 ? -1.832 -9.108 -0.068 1.00 52.88 240 PHE A C 1
ATOM 1849 O O . PHE A 1 240 ? -1.955 -9.220 -1.283 1.00 52.88 240 PHE A O 1
ATOM 1856 N N . SER A 1 241 ? -1.493 -10.162 0.661 1.00 48.88 241 SER A N 1
ATOM 1857 C CA . SER A 1 241 ? -1.207 -11.493 0.165 1.00 48.88 241 SER A CA 1
ATOM 1858 C C . SER A 1 241 ? -2.540 -12.198 -0.027 1.00 48.88 241 SER A C 1
ATOM 1860 O O . SER A 1 241 ? -3.045 -12.838 0.889 1.00 48.88 241 SER A O 1
ATOM 1862 N N . GLY A 1 242 ? -3.138 -11.969 -1.202 1.00 57.16 242 GLY A N 1
ATOM 1863 C CA . GLY A 1 242 ? -4.069 -12.793 -1.997 1.00 57.16 242 GLY A CA 1
ATOM 1864 C C . GLY A 1 242 ? -5.256 -13.548 -1.370 1.00 57.16 242 GLY A C 1
ATOM 1865 O O . GLY A 1 242 ? -6.112 -14.023 -2.104 1.00 57.16 242 GLY A O 1
ATOM 1866 N N . ASN A 1 243 ? -5.363 -13.693 -0.051 1.00 67.38 243 ASN A N 1
ATOM 1867 C CA . ASN A 1 243 ? -6.218 -14.694 0.590 1.00 67.38 243 ASN A CA 1
ATOM 1868 C C . ASN A 1 243 ? -7.543 -14.117 1.114 1.00 67.38 243 ASN A C 1
ATOM 1870 O O . ASN A 1 243 ? -8.316 -14.846 1.735 1.00 67.38 243 ASN A O 1
ATOM 1874 N N . GLY A 1 244 ? -7.791 -12.809 0.952 1.00 74.69 244 GLY A N 1
ATOM 1875 C CA . GLY A 1 244 ? -9.055 -12.127 1.286 1.00 74.69 244 GLY A CA 1
ATOM 1876 C C . GLY A 1 244 ? -9.514 -12.178 2.760 1.00 74.69 244 GLY A C 1
ATOM 1877 O O . GLY A 1 244 ? -10.490 -11.529 3.132 1.00 74.69 244 GLY A O 1
ATOM 1878 N N . LEU A 1 245 ? -8.837 -12.927 3.640 1.00 82.69 245 LEU A N 1
ATOM 1879 C CA . LEU A 1 245 ? -9.281 -13.182 5.015 1.00 82.69 245 LEU A CA 1
ATOM 1880 C C . LEU A 1 245 ? -9.190 -11.937 5.902 1.00 82.69 245 LEU A C 1
ATOM 1882 O O . LEU A 1 245 ? -10.112 -11.658 6.667 1.00 82.69 245 LEU A O 1
ATOM 1886 N N . ALA A 1 246 ? -8.085 -11.200 5.808 1.00 81.00 246 ALA A N 1
ATOM 1887 C CA . ALA A 1 246 ? -7.859 -9.975 6.566 1.00 81.00 246 ALA A CA 1
ATOM 1888 C C . ALA A 1 246 ? -8.908 -8.885 6.247 1.00 81.00 246 ALA A C 1
ATOM 1890 O O . ALA A 1 246 ? -9.572 -8.426 7.186 1.00 81.00 246 ALA A O 1
ATOM 1891 N N . PRO A 1 247 ? -9.174 -8.534 4.969 1.00 81.31 247 PRO A N 1
ATOM 1892 C CA . PRO A 1 247 ? -10.247 -7.594 4.645 1.00 81.31 247 PRO A CA 1
ATOM 1893 C C . PRO A 1 247 ? -11.637 -8.129 5.026 1.00 81.31 247 PRO A C 1
ATOM 1895 O O . PRO A 1 247 ? -12.476 -7.353 5.493 1.00 81.31 247 PRO A O 1
ATOM 1898 N N . ALA A 1 248 ? -11.888 -9.441 4.935 1.00 85.75 248 ALA A N 1
ATOM 1899 C CA . ALA A 1 248 ? -13.148 -10.041 5.387 1.00 85.75 248 ALA A CA 1
ATOM 1900 C C . ALA A 1 248 ? -13.350 -9.949 6.913 1.00 85.75 248 ALA A C 1
ATOM 1902 O O . ALA A 1 248 ? -14.453 -9.650 7.377 1.00 85.75 248 ALA A O 1
ATOM 1903 N N . LEU A 1 249 ? -12.296 -10.172 7.705 1.00 86.31 249 LEU A N 1
ATOM 1904 C CA . LEU A 1 249 ? -12.305 -10.005 9.163 1.00 86.31 249 LEU A CA 1
ATOM 1905 C C . LEU A 1 249 ? -12.535 -8.547 9.557 1.00 86.31 249 LEU A C 1
ATOM 1907 O O . LEU A 1 249 ? -13.387 -8.281 10.407 1.00 86.31 249 LEU A O 1
ATOM 1911 N N . LEU A 1 250 ? -11.815 -7.616 8.926 1.00 85.94 250 LEU A N 1
ATOM 1912 C CA . LEU A 1 250 ? -11.971 -6.183 9.164 1.00 85.94 250 LEU A CA 1
ATOM 1913 C C . LEU A 1 250 ? -13.401 -5.733 8.847 1.00 85.94 250 LEU A C 1
ATOM 1915 O O . LEU A 1 250 ? -14.057 -5.124 9.692 1.00 85.94 250 LEU A O 1
ATOM 1919 N N . SER A 1 251 ? -13.915 -6.111 7.675 1.00 86.50 251 SER A N 1
ATOM 1920 C CA . SER A 1 251 ? -15.278 -5.784 7.244 1.00 86.50 251 SER A CA 1
ATOM 1921 C C . SER A 1 251 ? -16.326 -6.403 8.170 1.00 86.50 251 SER A C 1
ATOM 1923 O O . SER A 1 251 ? -17.283 -5.738 8.565 1.00 86.50 251 SER A O 1
ATOM 1925 N N . GLY A 1 252 ? -16.126 -7.655 8.595 1.00 89.44 252 GLY A N 1
ATOM 1926 C CA . GLY A 1 252 ? -16.999 -8.325 9.558 1.00 89.44 252 GLY A CA 1
ATOM 1927 C C . GLY A 1 252 ? -17.012 -7.644 10.932 1.00 89.44 252 GLY A C 1
ATOM 1928 O O . GLY A 1 252 ? -18.079 -7.445 11.514 1.00 89.44 252 GLY A O 1
ATOM 1929 N N . LEU A 1 253 ? -15.851 -7.236 11.450 1.00 89.31 253 LEU A N 1
ATOM 1930 C CA . LEU A 1 253 ? -15.746 -6.498 12.714 1.00 89.31 253 LEU A CA 1
ATOM 1931 C C . LEU A 1 253 ? -16.365 -5.104 12.614 1.00 89.31 253 LEU A C 1
ATOM 1933 O O . LEU A 1 253 ? -17.084 -4.689 13.528 1.00 89.31 253 LEU A O 1
ATOM 1937 N N . TYR A 1 254 ? -16.150 -4.415 11.494 1.00 88.12 254 TYR A N 1
ATOM 1938 C CA . TYR A 1 254 ? -16.755 -3.118 11.217 1.00 88.12 254 TYR A CA 1
ATOM 1939 C C . TYR A 1 254 ? -18.277 -3.216 11.173 1.00 88.12 254 TYR A C 1
ATOM 1941 O O . TYR A 1 254 ? -18.973 -2.418 11.807 1.00 88.12 254 TYR A O 1
ATOM 1949 N N . LEU A 1 255 ? -18.807 -4.248 10.519 1.00 88.94 255 LEU A N 1
ATOM 1950 C CA . LEU A 1 255 ? -20.235 -4.531 10.504 1.00 88.94 255 LEU A CA 1
ATOM 1951 C C . LEU A 1 255 ? -20.781 -4.753 11.918 1.00 88.94 255 LEU A C 1
ATOM 1953 O O . LEU A 1 255 ? -21.758 -4.124 12.317 1.00 88.94 255 LEU A O 1
ATOM 1957 N N . VAL A 1 256 ? -20.128 -5.610 12.708 1.00 90.44 256 VAL A N 1
ATOM 1958 C CA . VAL A 1 256 ? -20.532 -5.883 14.095 1.00 90.44 256 VAL A CA 1
ATOM 1959 C C . VAL A 1 256 ? -20.523 -4.607 14.937 1.00 90.44 256 VAL A C 1
ATOM 1961 O O . VAL A 1 256 ? -21.476 -4.367 15.679 1.00 90.44 256 VAL A O 1
ATOM 1964 N N . SER A 1 257 ? -19.487 -3.777 14.804 1.00 89.62 257 SER A N 1
ATOM 1965 C CA . SER A 1 257 ? -19.363 -2.497 15.507 1.00 89.62 257 SER A CA 1
ATOM 1966 C C . SER A 1 257 ? -20.550 -1.572 15.202 1.00 89.62 257 SER A C 1
ATOM 1968 O O . SER A 1 257 ? -21.216 -1.092 16.126 1.00 89.62 257 SER A O 1
ATOM 1970 N N . ASN A 1 258 ? -20.904 -1.425 13.920 1.00 88.38 258 ASN A N 1
ATOM 1971 C CA . ASN A 1 258 ? -22.006 -0.567 13.477 1.00 88.38 258 ASN A CA 1
ATOM 1972 C C . ASN A 1 258 ? -23.397 -1.051 13.906 1.00 88.38 258 ASN A C 1
ATOM 1974 O O . ASN A 1 258 ? -24.320 -0.248 13.997 1.00 88.38 258 ASN A O 1
ATOM 1978 N N . LEU A 1 259 ? -23.569 -2.332 14.243 1.00 92.62 259 LEU A N 1
ATOM 1979 C CA . LEU A 1 259 ? -24.851 -2.865 14.725 1.00 92.62 259 LEU A CA 1
ATOM 1980 C C . LEU A 1 259 ? -25.111 -2.593 16.205 1.00 92.62 259 LEU A C 1
ATOM 1982 O O . LEU A 1 259 ? -26.267 -2.562 16.640 1.00 92.62 259 LEU A O 1
ATOM 1986 N N . LEU A 1 260 ? -24.062 -2.415 17.007 1.00 94.44 260 LEU A N 1
ATOM 1987 C CA . LEU A 1 260 ? -24.211 -2.288 18.456 1.00 94.44 260 LEU A CA 1
ATOM 1988 C C . LEU A 1 260 ? -24.948 -1.004 18.845 1.00 94.44 260 LEU A C 1
ATOM 1990 O O . LEU A 1 260 ? -25.753 -1.033 19.781 1.00 94.44 260 LEU A O 1
ATOM 1994 N N . MET A 1 261 ? -24.734 0.094 18.115 1.00 94.25 261 MET A N 1
ATOM 1995 C CA . MET A 1 261 ? -25.376 1.373 18.423 1.00 94.25 261 MET A CA 1
ATOM 1996 C C . MET A 1 261 ? -26.875 1.395 18.076 1.00 94.25 261 MET A C 1
ATOM 1998 O O . MET A 1 261 ? -27.664 1.698 18.973 1.00 94.25 261 MET A O 1
ATOM 2002 N N . PRO A 1 262 ? -27.329 0.957 16.883 1.00 95.00 262 PRO A N 1
ATOM 2003 C CA . PRO A 1 262 ? -28.752 0.766 16.587 1.00 95.00 262 PRO A CA 1
ATOM 2004 C C . PRO A 1 262 ? -29.453 -0.164 17.583 1.00 95.00 262 PRO A C 1
ATOM 2006 O O . PRO A 1 262 ? -30.559 0.125 18.049 1.00 95.00 262 PRO A O 1
ATOM 2009 N N . VAL A 1 263 ? -28.800 -1.264 17.981 1.00 96.75 263 VAL A N 1
ATOM 2010 C CA . VAL A 1 263 ? -29.341 -2.174 19.001 1.00 96.75 263 VAL A CA 1
ATOM 2011 C C . VAL A 1 263 ? -29.462 -1.474 20.356 1.00 96.75 263 VAL A C 1
ATOM 2013 O O . VAL A 1 263 ? -30.480 -1.636 21.036 1.00 96.75 263 VAL A O 1
ATOM 2016 N N . TRP A 1 264 ? -28.460 -0.691 20.765 1.00 97.56 264 TRP A N 1
ATOM 2017 C CA . TRP A 1 264 ? -28.528 0.115 21.984 1.00 97.56 264 TRP A CA 1
ATOM 2018 C C . TRP A 1 264 ? -29.657 1.154 21.921 1.00 97.56 264 TRP A C 1
ATOM 2020 O O . TRP A 1 264 ? -30.416 1.265 22.889 1.00 97.56 264 TRP A O 1
ATOM 2030 N N . THR A 1 265 ? -29.834 1.849 20.795 1.00 96.94 265 THR A N 1
ATOM 2031 C CA . THR A 1 265 ? -30.907 2.832 20.570 1.00 96.94 265 THR A CA 1
ATOM 2032 C C . THR A 1 265 ? -32.281 2.172 20.689 1.00 96.94 265 THR A C 1
ATOM 2034 O O . THR A 1 265 ? -33.122 2.609 21.485 1.00 96.94 265 THR A O 1
ATOM 2037 N N . ALA A 1 266 ? -32.488 1.050 19.992 1.00 96.75 266 ALA A N 1
ATOM 2038 C CA . ALA A 1 266 ? -33.733 0.289 20.034 1.00 96.75 266 ALA A CA 1
ATOM 2039 C C . ALA A 1 266 ? -34.048 -0.209 21.449 1.00 96.75 266 ALA A C 1
ATOM 2041 O O . ALA A 1 266 ? -35.156 -0.038 21.958 1.00 96.75 266 ALA A O 1
ATOM 2042 N N . ARG A 1 267 ? -33.064 -0.807 22.131 1.00 95.94 267 ARG A N 1
ATOM 2043 C CA . ARG A 1 267 ? -33.243 -1.309 23.501 1.00 95.94 267 ARG A CA 1
ATOM 2044 C C . ARG A 1 267 ? -33.457 -0.189 24.506 1.00 95.94 267 ARG A C 1
ATOM 2046 O O . ARG A 1 267 ? -34.301 -0.343 25.379 1.00 95.94 267 ARG A O 1
ATOM 2053 N N . SER A 1 268 ? -32.789 0.949 24.348 1.00 96.38 268 SER A N 1
ATOM 2054 C CA . SER A 1 268 ? -33.051 2.140 25.158 1.00 96.38 268 SER A CA 1
ATOM 2055 C C . SER A 1 268 ? -34.500 2.606 25.000 1.00 96.38 268 SER A C 1
ATOM 2057 O O . SER A 1 268 ? -35.157 2.919 25.992 1.00 96.38 268 SER A O 1
ATOM 2059 N N . ALA A 1 269 ? -35.044 2.579 23.781 1.00 95.94 269 ALA A N 1
ATOM 2060 C CA . ALA A 1 269 ? -36.449 2.889 23.529 1.00 95.94 269 ALA A CA 1
ATOM 2061 C C . ALA A 1 269 ? -37.413 1.835 24.118 1.00 95.94 269 ALA A C 1
ATOM 2063 O O . ALA A 1 269 ? -38.477 2.191 24.643 1.00 95.94 269 ALA A O 1
ATOM 2064 N N . HIS A 1 270 ? -37.052 0.549 24.065 1.00 94.06 270 HIS A N 1
ATOM 2065 C CA . HIS A 1 270 ? -37.815 -0.541 24.682 1.00 94.06 270 HIS A CA 1
ATOM 2066 C C . HIS A 1 270 ? -37.858 -0.429 26.209 1.00 94.06 270 HIS A C 1
ATOM 2068 O O . HIS A 1 270 ? -38.935 -0.542 26.796 1.00 94.06 270 HIS A O 1
ATOM 2074 N N . ASP A 1 271 ? -36.716 -0.169 26.843 1.00 92.88 271 ASP A N 1
ATOM 2075 C CA . ASP A 1 271 ? -36.578 -0.082 28.297 1.00 92.88 271 ASP A CA 1
ATOM 2076 C C . ASP A 1 271 ? -37.344 1.125 28.857 1.00 92.88 271 ASP A C 1
ATOM 2078 O O . ASP A 1 271 ? -38.053 1.003 29.853 1.00 92.88 271 ASP A O 1
ATOM 2082 N N . LEU A 1 272 ? -37.343 2.258 28.142 1.00 92.50 272 LEU A N 1
ATOM 2083 C CA . LEU A 1 272 ? -38.168 3.429 28.475 1.00 92.50 272 LEU A CA 1
ATOM 2084 C C . LEU A 1 272 ? -39.685 3.159 28.433 1.00 92.50 272 LEU A C 1
ATOM 2086 O O . LEU A 1 272 ? -40.466 3.959 28.952 1.00 92.50 272 LEU A O 1
ATOM 2090 N N . ALA A 1 273 ? -40.128 2.078 27.783 1.00 86.50 273 ALA A N 1
ATOM 2091 C CA . ALA A 1 273 ? -41.525 1.647 27.773 1.00 86.50 273 ALA A CA 1
ATOM 2092 C C . ALA A 1 273 ? -41.863 0.650 28.893 1.00 86.50 273 ALA A C 1
ATOM 2094 O O . ALA A 1 273 ? -43.049 0.418 29.142 1.00 86.50 273 ALA A O 1
ATOM 2095 N N . GLY A 1 274 ? -40.848 0.046 29.515 1.00 80.12 274 GLY A N 1
ATOM 2096 C CA . GLY A 1 274 ? -41.010 -0.912 30.596 1.00 80.12 274 GLY A CA 1
ATOM 2097 C C . GLY A 1 274 ? -41.481 -0.243 31.880 1.00 80.12 274 GLY A C 1
ATOM 2098 O O . GLY A 1 274 ? -41.268 0.948 32.113 1.00 80.12 274 GLY A O 1
ATOM 2099 N N . THR A 1 275 ? -42.129 -1.023 32.741 1.00 68.31 275 THR A N 1
ATOM 2100 C CA . THR A 1 275 ? -42.320 -0.621 34.131 1.00 68.31 275 THR A CA 1
ATOM 2101 C C . THR A 1 275 ? -40.919 -0.406 34.715 1.00 68.31 275 THR A C 1
ATOM 2103 O O . THR A 1 275 ? -40.119 -1.345 34.628 1.00 68.31 275 THR A O 1
ATOM 2106 N N . PRO A 1 276 ? -40.579 0.783 35.270 1.00 66.12 276 PRO A N 1
ATOM 2107 C CA . PRO A 1 276 ? -39.341 0.941 36.029 1.00 66.12 276 PRO A CA 1
ATOM 2108 C C . PRO A 1 276 ? -39.286 -0.239 36.976 1.00 66.12 276 PRO A C 1
ATOM 2110 O O . PRO A 1 276 ? -40.322 -0.511 37.584 1.00 66.12 276 PRO A O 1
ATOM 2113 N N . ALA A 1 277 ? -38.174 -0.977 37.017 1.00 58.22 277 ALA A N 1
ATOM 2114 C CA . ALA A 1 277 ? -38.065 -2.198 37.808 1.00 58.22 277 ALA A CA 1
ATOM 2115 C C . ALA A 1 277 ? -38.384 -1.832 39.262 1.00 58.22 277 ALA A C 1
ATOM 2117 O O . ALA A 1 277 ? -37.556 -1.270 39.978 1.00 58.22 277 ALA A O 1
ATOM 2118 N N . GLY A 1 278 ? -39.659 -1.986 39.611 1.00 50.66 278 GLY A N 1
ATOM 2119 C CA . GLY A 1 278 ? -40.290 -1.076 40.547 1.00 50.66 278 GLY A CA 1
ATOM 2120 C C . GLY A 1 278 ? -39.722 -1.338 41.908 1.00 50.66 278 GLY A C 1
ATOM 2121 O O . GLY A 1 278 ? -39.718 -2.493 42.312 1.00 50.66 278 GLY A O 1
ATOM 2122 N N . ALA A 1 279 ? -39.235 -0.277 42.554 1.00 46.25 279 ALA A N 1
ATOM 2123 C CA . ALA A 1 279 ? -39.314 -0.058 43.992 1.00 46.25 279 ALA A CA 1
ATOM 2124 C C . ALA A 1 279 ? -39.131 -1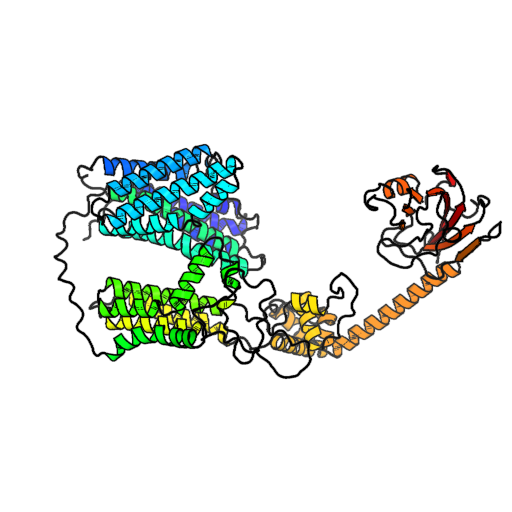.297 44.885 1.00 46.25 279 ALA A C 1
ATOM 2126 O O . ALA A 1 279 ? -39.709 -1.357 45.965 1.00 46.25 279 ALA A O 1
ATOM 2127 N N . VAL A 1 280 ? -38.300 -2.268 44.490 1.00 48.06 280 VAL A N 1
ATOM 2128 C CA . VAL A 1 280 ? -37.688 -3.171 45.448 1.00 48.06 280 VAL A CA 1
ATOM 2129 C C . VAL A 1 280 ? -36.850 -2.202 46.253 1.00 48.06 280 VAL A C 1
ATOM 2131 O O . VAL A 1 280 ? -35.933 -1.617 45.660 1.00 48.06 280 VAL A O 1
ATOM 2134 N N . PRO A 1 281 ? -37.201 -1.938 47.529 1.00 47.34 281 PRO A N 1
ATOM 2135 C CA . PRO A 1 281 ? -36.430 -1.042 48.367 1.00 47.34 281 PRO A CA 1
ATOM 2136 C C . PRO A 1 281 ? -35.011 -1.531 48.205 1.00 47.34 281 PRO A C 1
ATOM 2138 O O . PRO A 1 281 ? -34.742 -2.704 48.476 1.00 47.34 281 PRO A O 1
ATOM 2141 N N . ARG A 1 282 ? -34.158 -0.706 47.586 1.00 47.75 282 ARG A N 1
ATOM 2142 C CA . ARG A 1 282 ? -32.772 -1.072 47.328 1.00 47.75 282 ARG A CA 1
ATOM 2143 C C . ARG A 1 282 ? -32.280 -1.459 48.714 1.00 47.75 282 ARG A C 1
ATOM 2145 O O . ARG A 1 282 ? -32.243 -0.544 49.534 1.00 47.75 282 ARG A O 1
ATOM 2152 N N . PRO A 1 283 ? -32.050 -2.759 49.012 1.00 48.66 283 PRO A N 1
ATOM 2153 C CA . PRO A 1 283 ? -31.861 -3.206 50.384 1.00 48.66 283 PRO A CA 1
ATOM 2154 C C . PRO A 1 283 ? -30.783 -2.305 50.932 1.00 48.66 283 PRO A C 1
ATOM 2156 O O . PRO A 1 283 ? -29.744 -2.211 50.259 1.00 48.66 283 PRO A O 1
ATOM 2159 N N . GLU A 1 284 ? -31.126 -1.542 51.985 1.00 43.56 284 GLU A N 1
ATOM 2160 C CA . GLU A 1 284 ? -30.322 -0.438 52.507 1.00 43.56 284 GLU A CA 1
ATOM 2161 C C . GLU A 1 284 ? -28.880 -0.854 52.362 1.00 43.56 284 GLU A C 1
ATOM 2163 O O . GLU A 1 284 ? -28.469 -1.856 52.951 1.00 43.56 284 GLU A O 1
ATOM 2168 N N . ARG A 1 285 ? -28.171 -0.211 51.421 1.00 44.03 285 ARG A N 1
ATOM 2169 C CA . ARG A 1 285 ? -26.817 -0.630 51.072 1.00 44.03 285 ARG A CA 1
ATOM 2170 C C . ARG A 1 285 ? -26.086 -0.591 52.407 1.00 44.03 285 ARG A C 1
ATOM 2172 O O . ARG A 1 285 ? -25.941 0.520 52.919 1.00 44.03 285 ARG A O 1
ATOM 2179 N N . PRO A 1 286 ? -25.665 -1.739 52.978 1.00 49.53 286 PRO A N 1
ATOM 2180 C CA . PRO A 1 286 ? -25.002 -1.723 54.266 1.00 49.53 286 PRO A CA 1
ATOM 2181 C C . PRO A 1 286 ? -23.854 -0.746 54.109 1.00 49.53 286 PRO A C 1
ATOM 2183 O O . PRO A 1 286 ? -23.127 -0.851 53.105 1.00 49.53 286 PRO A O 1
ATOM 2186 N N . ALA A 1 287 ? -23.778 0.240 55.013 1.00 52.34 287 ALA A N 1
ATOM 2187 C CA . ALA A 1 287 ? -22.739 1.261 55.005 1.00 52.34 287 ALA A CA 1
ATOM 2188 C C . ALA A 1 287 ? -21.431 0.578 54.600 1.00 52.34 287 ALA A C 1
ATOM 2190 O O . ALA A 1 287 ? -21.148 -0.494 55.146 1.00 52.34 287 ALA A O 1
ATOM 2191 N N . PRO A 1 288 ? -20.724 1.076 53.565 1.00 51.34 288 PRO A N 1
ATOM 2192 C CA . PRO A 1 288 ? -19.671 0.327 52.899 1.00 51.34 288 PRO A CA 1
ATOM 2193 C C . PRO A 1 288 ? -18.701 -0.180 53.955 1.00 51.34 288 PRO A C 1
ATOM 2195 O O . PRO A 1 288 ? -17.916 0.595 54.493 1.00 51.34 288 PRO A O 1
ATOM 2198 N N . LEU A 1 289 ? -18.809 -1.476 54.270 1.00 51.25 289 LEU A N 1
ATOM 2199 C CA . LEU A 1 289 ? -17.945 -2.159 55.217 1.00 51.25 289 LEU A CA 1
ATOM 2200 C C . LEU A 1 289 ? -16.548 -2.022 54.632 1.00 51.25 289 LEU A C 1
ATOM 2202 O O . LEU A 1 289 ? -16.190 -2.719 53.675 1.00 51.25 289 LEU A O 1
ATOM 2206 N N . ARG A 1 290 ? -15.809 -1.031 55.140 1.00 55.50 290 ARG A N 1
ATOM 2207 C CA . ARG A 1 290 ? -14.404 -0.833 54.818 1.00 55.50 290 ARG A CA 1
ATOM 2208 C C . ARG A 1 290 ? -13.747 -2.153 55.177 1.00 55.50 290 ARG A C 1
ATOM 2210 O O . ARG A 1 290 ? -13.860 -2.608 56.312 1.00 55.50 290 ARG A O 1
ATOM 2217 N N . ALA A 1 291 ? -13.142 -2.803 54.186 1.00 59.00 291 ALA A N 1
ATOM 2218 C CA . ALA A 1 291 ? -12.408 -4.027 54.446 1.00 59.00 291 ALA A CA 1
ATOM 2219 C C . ALA A 1 291 ? -11.369 -3.732 55.548 1.00 59.00 291 ALA A C 1
ATOM 2221 O O . ALA A 1 291 ? -10.717 -2.678 55.474 1.00 59.00 291 ALA A O 1
ATOM 2222 N N . PRO A 1 292 ? -11.250 -4.593 56.577 1.00 62.72 292 PRO A N 1
ATOM 2223 C CA . PRO A 1 292 ? -10.245 -4.415 57.613 1.00 62.72 292 PRO A CA 1
ATOM 2224 C C . PRO A 1 292 ? -8.862 -4.339 56.962 1.00 62.72 292 PRO A C 1
ATOM 2226 O O . PRO A 1 292 ? -8.605 -5.001 55.951 1.00 62.72 292 PRO A O 1
ATOM 2229 N N . LEU A 1 293 ? -7.992 -3.494 57.519 1.00 58.81 293 LEU A N 1
ATOM 2230 C CA . LEU A 1 293 ? -6.578 -3.443 57.153 1.00 58.81 293 LEU A CA 1
ATOM 2231 C C . LEU A 1 293 ? -5.966 -4.810 57.461 1.00 58.81 293 LEU A C 1
ATOM 2233 O O . LEU A 1 293 ? -5.577 -5.086 58.589 1.00 58.81 293 LEU A O 1
ATOM 2237 N N . GLY A 1 294 ? -5.927 -5.690 56.461 1.00 64.88 294 GLY A N 1
ATOM 2238 C CA . GLY A 1 294 ? -5.059 -6.859 56.507 1.00 64.88 294 GLY A CA 1
ATOM 2239 C C . GLY A 1 294 ? -3.594 -6.411 56.572 1.00 64.88 294 GLY A C 1
ATOM 2240 O O . GLY A 1 294 ? -3.306 -5.251 56.267 1.00 64.88 294 GLY A O 1
ATOM 2241 N N . PRO A 1 295 ? -2.658 -7.314 56.906 1.00 70.12 295 PRO A N 1
ATOM 2242 C CA . PRO A 1 295 ? -1.251 -6.974 57.086 1.00 70.12 295 PRO A CA 1
ATOM 2243 C C . PRO A 1 295 ? -0.720 -6.167 55.893 1.00 70.12 295 PRO A C 1
ATOM 2245 O O . PRO A 1 295 ? -1.041 -6.475 54.732 1.00 70.12 295 PRO A O 1
ATOM 2248 N N . TRP A 1 296 ? 0.085 -5.151 56.215 1.00 68.50 296 TRP A N 1
ATOM 2249 C CA . TRP A 1 296 ? 0.524 -4.047 55.357 1.00 68.50 296 TRP A CA 1
ATOM 2250 C C . TRP A 1 296 ? 1.414 -4.369 54.139 1.00 68.50 296 TRP A C 1
ATOM 2252 O O . TRP A 1 296 ? 1.435 -3.515 53.253 1.00 68.50 296 TRP A O 1
ATOM 2262 N N . PRO A 1 297 ? 2.092 -5.529 53.972 1.00 80.31 297 PRO A N 1
ATOM 2263 C CA . PRO A 1 297 ? 3.054 -5.635 52.872 1.00 80.31 297 PRO A CA 1
ATOM 2264 C C . PRO A 1 297 ? 2.396 -5.648 51.486 1.00 80.31 297 PRO A C 1
ATOM 2266 O O . PRO A 1 297 ? 2.921 -5.057 50.553 1.00 80.31 297 PRO A O 1
ATOM 2269 N N . LEU A 1 298 ? 1.213 -6.253 51.331 1.00 82.12 298 LEU A N 1
ATOM 2270 C CA . LEU A 1 298 ? 0.585 -6.389 50.007 1.00 82.12 298 LEU A CA 1
ATOM 2271 C C . LEU A 1 298 ? -0.060 -5.093 49.474 1.00 82.12 298 LEU A C 1
ATOM 2273 O O . LEU A 1 298 ? 0.139 -4.785 48.304 1.00 82.12 298 LEU A O 1
ATOM 2277 N N . PRO A 1 299 ? -0.804 -4.298 50.268 1.00 83.75 299 PRO A N 1
ATOM 2278 C CA . PRO A 1 299 ? -1.286 -2.995 49.806 1.00 83.75 299 PRO A CA 1
ATOM 2279 C C . PRO A 1 299 ? -0.153 -2.036 49.434 1.00 83.75 299 PRO A C 1
ATOM 2281 O O . PRO A 1 299 ? -0.293 -1.298 48.466 1.00 83.75 299 PRO A O 1
ATOM 2284 N N . VAL A 1 300 ? 0.955 -2.075 50.180 1.00 88.44 300 VAL A N 1
ATOM 2285 C CA . VAL A 1 300 ? 2.155 -1.284 49.885 1.00 88.44 300 VAL A CA 1
ATOM 2286 C C . VAL A 1 300 ? 2.805 -1.777 48.592 1.00 88.44 300 VAL A C 1
ATOM 2288 O O . VAL A 1 300 ? 3.054 -0.968 47.708 1.00 88.44 300 VAL A O 1
ATOM 2291 N N . ALA A 1 301 ? 2.963 -3.093 48.410 1.00 88.06 301 ALA A N 1
ATOM 2292 C CA . ALA A 1 301 ? 3.484 -3.667 47.167 1.00 88.06 301 ALA A CA 1
ATOM 2293 C C . ALA A 1 301 ? 2.637 -3.296 45.936 1.00 88.06 301 ALA A C 1
ATOM 2295 O O . ALA A 1 301 ? 3.192 -2.938 44.904 1.00 88.06 301 ALA A O 1
ATOM 2296 N N . ALA A 1 302 ? 1.301 -3.304 46.041 1.00 89.69 302 ALA A N 1
ATOM 2297 C CA . ALA A 1 302 ? 0.422 -2.899 44.939 1.00 89.69 302 ALA A CA 1
ATOM 2298 C C . ALA A 1 302 ? 0.632 -1.437 44.506 1.00 89.69 302 ALA A C 1
ATOM 2300 O O . ALA A 1 302 ? 0.423 -1.109 43.342 1.00 89.69 302 ALA A O 1
ATOM 2301 N N . VAL A 1 303 ? 1.033 -0.559 45.428 1.00 92.62 303 VAL A N 1
ATOM 2302 C CA . VAL A 1 303 ? 1.322 0.850 45.129 1.00 92.62 303 VAL A CA 1
ATOM 2303 C C . VAL A 1 303 ? 2.753 1.031 44.633 1.00 92.62 303 VAL A C 1
ATOM 2305 O O . VAL A 1 303 ? 2.964 1.767 43.678 1.00 92.62 303 VAL A O 1
ATOM 2308 N N . LEU A 1 304 ? 3.724 0.356 45.253 1.00 91.06 304 LEU A N 1
ATOM 2309 C CA . LEU A 1 304 ? 5.138 0.492 44.905 1.00 91.06 304 LEU A CA 1
ATOM 2310 C C . LEU A 1 304 ? 5.474 -0.124 43.545 1.00 91.06 304 LEU A C 1
ATOM 2312 O O . LEU A 1 304 ? 6.294 0.438 42.834 1.00 91.06 304 LEU A O 1
ATOM 2316 N N . LEU A 1 305 ? 4.835 -1.232 43.156 1.00 90.00 305 LEU A N 1
ATOM 2317 C CA . LEU A 1 305 ? 5.145 -1.927 41.902 1.00 90.00 305 LEU A CA 1
ATOM 2318 C C . LEU A 1 305 ? 5.054 -1.006 40.667 1.00 90.00 305 LEU A C 1
ATOM 2320 O O . LEU A 1 305 ? 6.054 -0.915 39.968 1.00 90.00 305 LEU A O 1
ATOM 2324 N N . PRO A 1 306 ? 3.950 -0.269 40.411 1.00 89.69 306 PRO A N 1
ATOM 2325 C CA . PRO A 1 306 ? 3.883 0.696 39.306 1.00 89.69 306 PRO A CA 1
ATOM 2326 C C . PRO A 1 306 ? 4.814 1.909 39.462 1.00 89.69 306 PRO A C 1
ATOM 2328 O O . PRO A 1 306 ? 5.126 2.553 38.469 1.00 89.69 306 PRO A O 1
ATOM 2331 N N . LEU A 1 307 ? 5.218 2.252 40.693 1.00 91.19 307 LEU A N 1
ATOM 2332 C CA . LEU A 1 307 ? 6.071 3.413 40.975 1.00 91.19 307 LEU A CA 1
ATOM 2333 C C . LEU A 1 307 ? 7.558 3.119 40.779 1.00 91.19 307 LEU A C 1
ATOM 2335 O O . LEU A 1 307 ? 8.299 4.039 40.472 1.00 91.19 307 LEU A O 1
ATOM 2339 N N . LEU A 1 308 ? 8.004 1.875 40.967 1.00 89.56 308 LEU A N 1
ATOM 2340 C CA . LEU A 1 308 ? 9.412 1.497 40.818 1.00 89.56 308 LEU A CA 1
ATOM 2341 C C . LEU A 1 308 ? 9.963 1.777 39.410 1.00 89.56 308 LEU A C 1
ATOM 2343 O O . LEU A 1 308 ? 10.966 2.482 39.326 1.00 89.56 308 LEU A O 1
ATOM 2347 N N . PRO A 1 309 ? 9.343 1.295 38.313 1.00 85.31 309 PRO A N 1
ATOM 2348 C CA . PRO A 1 309 ? 9.888 1.544 36.989 1.00 85.31 309 PRO A CA 1
ATOM 2349 C C . PRO A 1 309 ? 9.741 3.020 36.580 1.00 85.31 309 PRO A C 1
ATOM 2351 O O . PRO A 1 309 ? 10.680 3.588 36.034 1.00 85.31 309 PRO A O 1
ATOM 2354 N N . ALA A 1 310 ? 8.647 3.675 36.986 1.00 86.44 310 ALA A N 1
ATOM 2355 C CA . ALA A 1 310 ? 8.445 5.116 36.832 1.00 86.44 310 ALA A CA 1
ATOM 2356 C C . ALA A 1 310 ? 9.524 5.949 37.551 1.00 86.44 310 ALA A C 1
ATOM 2358 O O . ALA A 1 310 ? 10.045 6.907 36.996 1.00 86.44 310 ALA A O 1
ATOM 2359 N N . ALA A 1 311 ? 9.896 5.584 38.782 1.00 87.44 311 ALA A N 1
ATOM 2360 C CA . ALA A 1 311 ? 10.911 6.295 39.557 1.00 87.44 311 ALA A CA 1
ATOM 2361 C C . ALA A 1 311 ? 12.306 6.154 38.944 1.00 87.44 311 ALA A C 1
ATOM 2363 O O . ALA A 1 311 ? 13.060 7.122 38.940 1.00 87.44 311 ALA A O 1
ATOM 2364 N N . VAL A 1 312 ? 12.643 4.975 38.412 1.00 85.88 312 VAL A N 1
ATOM 2365 C CA . VAL A 1 312 ? 13.910 4.788 37.695 1.00 85.88 312 VAL A CA 1
ATOM 2366 C C . VAL A 1 312 ? 13.907 5.592 36.398 1.00 85.88 312 VAL A C 1
ATOM 2368 O O . VAL A 1 312 ? 14.870 6.307 36.151 1.00 85.88 312 VAL A O 1
ATOM 2371 N N . ASN A 1 313 ? 12.823 5.554 35.621 1.00 83.19 313 ASN A N 1
ATOM 2372 C CA . ASN A 1 313 ? 12.675 6.352 34.402 1.00 83.19 313 ASN A CA 1
ATOM 2373 C C . ASN A 1 313 ? 12.818 7.859 34.687 1.00 83.19 313 ASN A C 1
ATOM 2375 O O . ASN A 1 313 ? 13.661 8.523 34.086 1.00 83.19 313 ASN A O 1
ATOM 2379 N N . LEU A 1 314 ? 12.113 8.378 35.697 1.00 85.69 314 LEU A N 1
ATOM 2380 C CA . LEU A 1 314 ? 12.220 9.774 36.133 1.00 85.69 314 LEU A CA 1
ATOM 2381 C C . LEU A 1 314 ? 13.616 10.145 36.656 1.00 85.69 314 LEU A C 1
ATOM 2383 O O . LEU A 1 314 ? 14.076 11.254 36.398 1.00 85.69 314 LEU A O 1
ATOM 2387 N N . ALA A 1 315 ? 14.300 9.245 37.372 1.00 85.44 315 ALA A N 1
ATOM 2388 C CA . ALA A 1 315 ? 15.659 9.487 37.868 1.00 85.44 315 ALA A CA 1
ATOM 2389 C C . ALA A 1 315 ? 16.685 9.651 36.735 1.00 85.44 315 ALA A C 1
ATOM 2391 O O . ALA A 1 315 ? 17.700 10.311 36.933 1.00 85.44 315 ALA A O 1
ATOM 2392 N N . HIS A 1 316 ? 16.394 9.095 35.557 1.00 80.06 316 HIS A N 1
ATOM 2393 C CA . HIS A 1 316 ? 17.204 9.236 34.348 1.00 80.06 316 HIS A CA 1
ATOM 2394 C C . HIS A 1 316 ? 16.623 10.269 33.367 1.00 80.06 316 HIS A C 1
ATOM 2396 O O . HIS A 1 316 ? 17.033 10.317 32.213 1.00 80.06 316 HIS A O 1
ATOM 2402 N N . GLY A 1 317 ? 15.658 11.090 33.801 1.00 81.38 317 GLY A N 1
ATOM 2403 C CA . GLY A 1 317 ? 15.081 12.154 32.977 1.00 81.38 317 GLY A CA 1
ATOM 2404 C C . GLY A 1 317 ? 14.103 11.685 31.895 1.00 81.38 317 GLY A C 1
ATOM 2405 O O . GLY A 1 317 ? 13.743 12.482 31.040 1.00 81.38 317 GLY A O 1
ATOM 2406 N N . VAL A 1 318 ? 13.634 10.435 31.936 1.00 82.88 318 VAL A N 1
ATOM 2407 C CA . VAL A 1 318 ? 12.685 9.871 30.965 1.00 82.88 318 VAL A CA 1
ATOM 2408 C C . VAL A 1 318 ? 11.292 9.820 31.606 1.00 82.88 318 VAL A C 1
ATOM 2410 O O . VAL A 1 318 ? 11.015 8.908 32.375 1.00 82.88 318 VAL A O 1
ATOM 2413 N N . PRO A 1 319 ? 10.368 10.765 31.355 1.00 86.25 319 PRO A N 1
ATOM 2414 C CA . PRO A 1 319 ? 9.053 10.770 32.008 1.00 86.25 319 PRO A CA 1
ATOM 2415 C C . PRO A 1 319 ? 8.030 9.818 31.360 1.00 86.25 319 PRO A C 1
ATOM 2417 O O . PRO A 1 319 ? 6.845 9.879 31.691 1.00 86.25 319 PRO A O 1
ATOM 2420 N N . PHE A 1 320 ? 8.461 8.961 30.434 1.00 86.19 320 PHE A N 1
ATOM 2421 C CA . PHE A 1 320 ? 7.598 8.137 29.589 1.00 86.19 320 PHE A CA 1
ATOM 2422 C C . PHE A 1 320 ? 7.536 6.681 30.043 1.00 86.19 320 PHE A C 1
ATOM 2424 O O . PHE A 1 320 ? 8.454 6.166 30.688 1.00 86.19 320 PHE A O 1
ATOM 2431 N N . TRP A 1 321 ? 6.432 6.018 29.708 1.00 87.75 321 TRP A N 1
ATOM 2432 C CA . TRP A 1 321 ? 6.229 4.596 29.953 1.00 87.75 321 TRP A CA 1
ATOM 2433 C C . TRP A 1 321 ? 6.659 3.749 28.745 1.00 87.75 321 TRP A C 1
ATOM 2435 O O . TRP A 1 321 ? 7.387 2.770 28.919 1.00 87.75 321 TRP A O 1
ATOM 2445 N N . LEU A 1 322 ? 6.211 4.118 27.547 1.00 81.75 322 LEU A N 1
ATOM 2446 C CA . LEU A 1 322 ? 6.501 3.470 26.268 1.00 81.75 322 LEU A CA 1
ATOM 2447 C C . LEU A 1 322 ? 7.494 4.273 25.425 1.00 81.75 322 LEU A C 1
ATOM 2449 O O . LEU A 1 322 ? 8.258 3.672 24.673 1.00 81.75 322 LEU A O 1
ATOM 2453 N N . GLY A 1 323 ? 7.541 5.595 25.611 1.00 77.31 323 GLY A N 1
ATOM 2454 C CA . GLY A 1 323 ? 8.453 6.471 24.884 1.00 77.31 323 GLY A CA 1
ATOM 2455 C C . GLY A 1 323 ? 7.992 6.748 23.447 1.00 77.31 323 GLY A C 1
ATOM 2456 O O . GLY A 1 323 ? 6.914 6.305 23.040 1.00 77.31 323 GLY A O 1
ATOM 2457 N N . PRO A 1 324 ? 8.798 7.493 22.673 1.00 66.44 324 PRO A N 1
ATOM 2458 C CA . PRO A 1 324 ? 8.522 7.843 21.280 1.00 66.44 324 PRO A CA 1
ATOM 2459 C C . PRO A 1 324 ? 8.748 6.624 20.371 1.00 66.44 324 PRO A C 1
ATOM 2461 O O . PRO A 1 324 ? 9.701 6.574 19.603 1.00 66.44 324 PRO A O 1
ATOM 2464 N N . GLN A 1 325 ? 7.923 5.586 20.489 1.00 67.00 325 GLN A N 1
ATOM 2465 C CA . GLN A 1 325 ? 7.928 4.518 19.492 1.00 67.00 325 GLN A CA 1
ATOM 2466 C C . GLN A 1 325 ? 7.097 4.983 18.295 1.00 67.00 325 GLN A C 1
ATOM 2468 O O . GLN A 1 325 ? 5.870 5.076 18.382 1.00 67.00 325 GLN A O 1
ATOM 2473 N N . GLU A 1 326 ? 7.800 5.323 17.210 1.00 58.84 326 GLU A N 1
ATOM 2474 C CA . GLU A 1 326 ? 7.259 5.894 15.965 1.00 58.84 326 GLU A CA 1
ATOM 2475 C C . GLU A 1 326 ? 6.075 5.083 15.434 1.00 58.84 326 GLU A C 1
ATOM 2477 O O . GLU A 1 326 ? 5.041 5.650 15.087 1.00 58.84 326 GLU A O 1
ATOM 2482 N N . THR A 1 327 ? 6.149 3.756 15.547 1.00 64.19 327 THR A N 1
ATOM 2483 C CA . THR A 1 327 ? 5.153 2.840 14.991 1.00 64.19 327 THR A CA 1
ATOM 2484 C C . THR A 1 327 ? 3.736 3.054 15.498 1.00 64.19 327 THR A C 1
ATOM 2486 O O . THR A 1 327 ? 2.804 2.787 14.757 1.00 64.19 327 THR A O 1
ATOM 2489 N N . VAL A 1 328 ? 3.502 3.547 16.715 1.00 64.31 328 VAL A N 1
ATOM 2490 C CA . VAL A 1 328 ? 2.119 3.820 17.155 1.00 64.31 328 VAL A CA 1
ATOM 2491 C C . VAL A 1 328 ? 1.716 5.257 16.957 1.00 64.31 328 VAL A C 1
ATOM 2493 O O . VAL A 1 328 ? 0.560 5.507 16.637 1.00 64.31 328 VAL A O 1
ATOM 2496 N N . VAL A 1 329 ? 2.643 6.200 17.071 1.00 66.06 329 VAL A N 1
ATOM 2497 C CA . VAL A 1 329 ? 2.318 7.608 16.836 1.00 66.06 329 VAL A CA 1
ATOM 2498 C C . VAL A 1 329 ? 1.979 7.850 15.363 1.00 66.06 329 VAL A C 1
ATOM 2500 O O . VAL A 1 329 ? 1.030 8.579 15.099 1.00 66.06 329 VAL A O 1
ATOM 2503 N N . GLU A 1 330 ? 2.656 7.179 14.427 1.00 65.38 330 GLU A N 1
ATOM 2504 C CA . GLU A 1 330 ? 2.367 7.258 12.986 1.00 65.38 330 GLU A CA 1
ATOM 2505 C C . GLU A 1 330 ? 0.968 6.749 12.620 1.00 65.38 330 GLU A C 1
ATOM 2507 O O . GLU A 1 330 ? 0.323 7.277 11.718 1.00 65.38 330 GLU A O 1
ATOM 2512 N N . HIS A 1 331 ? 0.468 5.747 13.345 1.00 63.91 331 HIS A N 1
ATOM 2513 C CA . HIS A 1 331 ? -0.841 5.146 13.080 1.00 63.91 331 HIS A CA 1
ATOM 2514 C C . HIS A 1 331 ? -1.983 5.822 13.849 1.00 63.91 331 HIS A C 1
ATOM 2516 O O . HIS A 1 331 ? -3.158 5.549 13.590 1.00 63.91 331 HIS A O 1
ATOM 2522 N N . LEU A 1 332 ? -1.665 6.689 14.812 1.00 64.81 332 LEU A N 1
ATOM 2523 C CA . LEU A 1 332 ? -2.649 7.500 15.514 1.00 64.81 332 LEU A CA 1
ATOM 2524 C C . LEU A 1 332 ? -2.847 8.810 14.741 1.00 64.81 332 LEU A C 1
ATOM 2526 O O . LEU A 1 332 ? -1.980 9.674 14.713 1.00 64.81 332 LEU A O 1
ATOM 2530 N N . SER A 1 333 ? -4.020 9.001 14.145 1.00 61.94 333 SER A N 1
ATOM 2531 C CA . SER A 1 333 ? -4.384 10.268 13.504 1.00 61.94 333 SER A CA 1
ATOM 2532 C C . SER A 1 333 ? -4.992 11.276 14.500 1.00 61.94 333 SER A C 1
ATOM 2534 O O . SER A 1 333 ? -5.517 10.910 15.559 1.00 61.94 333 SER A O 1
ATOM 2536 N N . GLY A 1 334 ? -4.883 12.568 14.172 1.00 69.88 334 GLY A N 1
ATOM 2537 C CA . GLY A 1 334 ? -5.547 13.689 14.859 1.00 69.88 334 GLY A CA 1
ATOM 2538 C C . GLY A 1 334 ? -5.105 13.958 16.311 1.00 69.88 334 GLY A C 1
ATOM 2539 O O . GLY A 1 334 ? -3.925 14.234 16.537 1.00 69.88 334 GLY A O 1
ATOM 2540 N N . PRO A 1 335 ? -6.000 14.003 17.327 1.00 60.88 335 PRO A N 1
ATOM 2541 C CA . PRO A 1 335 ? -5.656 14.300 18.720 1.00 60.88 335 PRO A CA 1
ATOM 2542 C C . PRO A 1 335 ? -5.253 13.054 19.520 1.00 60.88 335 PRO A C 1
ATOM 2544 O O . PRO A 1 335 ? -4.780 13.190 20.654 1.00 60.88 335 PRO A O 1
ATOM 2547 N N . LEU A 1 336 ? -5.446 11.852 18.965 1.00 72.50 336 LEU A N 1
ATOM 2548 C CA . LEU A 1 336 ? -5.065 10.594 19.606 1.00 72.50 336 LEU A CA 1
ATOM 2549 C C . LEU A 1 336 ? -3.574 10.541 19.968 1.00 72.50 336 LEU A C 1
ATOM 2551 O O . LEU A 1 336 ? -3.291 10.154 21.100 1.00 72.50 336 LEU A O 1
ATOM 2555 N N . PRO A 1 337 ? -2.634 11.017 19.130 1.00 74.62 337 PRO A N 1
ATOM 2556 C CA . PRO A 1 337 ? -1.232 11.154 19.512 1.00 74.62 337 PRO A CA 1
ATOM 2557 C C . PRO A 1 337 ? -0.996 12.010 20.765 1.00 74.62 337 PRO A C 1
ATOM 2559 O O . PRO A 1 337 ? -0.183 11.666 21.617 1.00 74.62 337 PRO A O 1
ATOM 2562 N N . ARG A 1 338 ? -1.752 13.104 20.949 1.00 76.81 338 ARG A N 1
ATOM 2563 C CA . ARG A 1 338 ? -1.621 13.976 22.134 1.00 76.81 338 ARG A CA 1
ATOM 2564 C C . ARG A 1 338 ? -2.194 13.323 23.385 1.00 76.81 338 ARG A C 1
ATOM 2566 O O . ARG A 1 338 ? -1.621 13.448 24.465 1.00 76.81 338 ARG A O 1
ATOM 2573 N N . LEU A 1 339 ? -3.326 12.630 23.260 1.00 77.56 339 LEU A N 1
ATOM 2574 C CA . LEU A 1 339 ? -3.871 11.842 24.365 1.00 77.56 339 LEU A CA 1
ATOM 2575 C C . LEU A 1 339 ? -2.956 10.681 24.730 1.00 77.56 339 LEU A C 1
ATOM 2577 O O . LEU A 1 339 ? -2.794 10.397 25.916 1.00 77.56 339 LEU A O 1
ATOM 2581 N N . TRP A 1 340 ? -2.371 10.038 23.725 1.00 83.62 340 TRP A N 1
ATOM 2582 C CA . TRP A 1 340 ? -1.368 9.006 23.896 1.00 83.62 340 TRP A CA 1
ATOM 2583 C C . TRP A 1 340 ? -0.161 9.557 24.645 1.00 83.62 340 TRP A C 1
ATOM 2585 O O . TRP A 1 340 ? 0.169 9.025 25.696 1.00 83.62 340 TRP A O 1
ATOM 2595 N N . LEU A 1 341 ? 0.386 10.697 24.218 1.00 82.75 341 LEU A N 1
ATOM 2596 C CA . LEU A 1 341 ? 1.455 11.405 24.922 1.00 82.75 341 LEU A CA 1
ATOM 2597 C C . LEU A 1 341 ? 1.078 11.707 26.381 1.00 82.75 341 LEU A C 1
ATOM 2599 O O . LEU A 1 341 ? 1.860 11.447 27.291 1.00 82.75 341 LEU A O 1
ATOM 2603 N N . CYS A 1 342 ? -0.131 12.214 26.644 1.00 84.25 342 CYS A N 1
ATOM 2604 C CA . CYS A 1 342 ? -0.598 12.449 28.012 1.00 84.25 342 CYS A CA 1
ATOM 2605 C C . CYS A 1 342 ? -0.726 11.154 28.826 1.00 84.25 342 CYS A C 1
ATOM 2607 O O . CYS A 1 342 ? -0.418 11.156 30.017 1.00 84.25 342 CYS A O 1
ATOM 2609 N N . ALA A 1 343 ? -1.209 10.068 28.223 1.00 85.88 343 ALA A N 1
ATOM 2610 C CA . ALA A 1 343 ? -1.345 8.772 28.878 1.00 85.88 343 ALA A CA 1
ATOM 2611 C C . ALA A 1 343 ? 0.026 8.153 29.175 1.00 85.88 343 ALA A C 1
ATOM 2613 O O . ALA A 1 343 ? 0.232 7.641 30.275 1.00 85.88 343 ALA A O 1
ATOM 2614 N N . ASP A 1 344 ? 0.954 8.261 28.229 1.00 87.94 344 ASP A N 1
ATOM 2615 C CA . ASP A 1 344 ? 2.331 7.797 28.317 1.00 87.94 344 ASP A CA 1
ATOM 2616 C C . ASP A 1 344 ? 3.103 8.560 29.401 1.00 87.94 344 ASP A C 1
ATOM 2618 O O . ASP A 1 344 ? 3.673 7.948 30.303 1.00 87.94 344 ASP A O 1
ATOM 2622 N N . LEU A 1 345 ? 2.993 9.894 29.418 1.00 88.25 345 LEU A N 1
ATOM 2623 C CA . LEU A 1 345 ? 3.518 10.750 30.488 1.00 88.25 345 LEU A CA 1
ATOM 2624 C C . LEU A 1 345 ? 2.890 10.430 31.845 1.00 88.25 345 LEU A C 1
ATOM 2626 O O . LEU A 1 345 ? 3.579 10.357 32.857 1.00 88.25 345 LEU A O 1
ATOM 2630 N N . LEU A 1 346 ? 1.570 10.245 31.905 1.00 89.00 346 LEU A N 1
ATOM 2631 C CA . LEU A 1 346 ? 0.885 9.966 33.165 1.00 89.00 346 LEU A CA 1
ATOM 2632 C C . LEU A 1 346 ? 1.249 8.581 33.708 1.00 89.00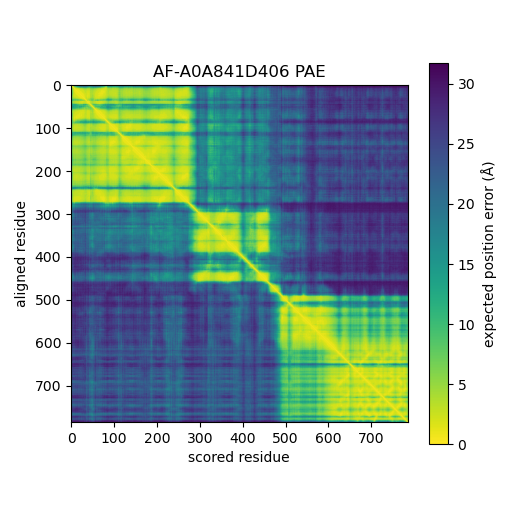 346 LEU A C 1
ATOM 2634 O O . LEU A 1 346 ? 1.360 8.417 34.924 1.00 89.00 346 LEU A O 1
ATOM 2638 N N . ALA A 1 347 ? 1.439 7.586 32.842 1.00 89.12 347 ALA A N 1
ATOM 2639 C CA . ALA A 1 347 ? 1.914 6.264 33.225 1.00 89.12 347 ALA A CA 1
ATOM 2640 C C . ALA A 1 347 ? 3.393 6.299 33.646 1.00 89.12 347 ALA A C 1
ATOM 2642 O O . ALA A 1 347 ? 3.709 5.809 34.733 1.00 89.12 347 ALA A O 1
ATOM 2643 N N . GLY A 1 348 ? 4.257 6.936 32.848 1.00 85.75 348 GLY A N 1
ATOM 2644 C CA . GLY A 1 348 ? 5.697 7.068 33.086 1.00 85.75 348 GLY A CA 1
ATOM 2645 C C . GLY A 1 348 ? 6.040 7.908 34.316 1.00 85.75 348 GLY A C 1
ATOM 2646 O O . GLY A 1 348 ? 6.945 7.561 35.066 1.00 85.75 348 GLY A O 1
ATOM 2647 N N . ALA A 1 349 ? 5.233 8.925 34.635 1.00 89.62 349 ALA A N 1
ATOM 2648 C CA . ALA A 1 349 ? 5.350 9.710 35.865 1.00 89.62 349 ALA A CA 1
ATOM 2649 C C . ALA A 1 349 ? 4.724 9.031 37.107 1.00 89.62 349 ALA A C 1
ATOM 2651 O O . ALA A 1 349 ? 4.626 9.636 38.177 1.00 89.62 349 ALA A O 1
ATOM 2652 N N . GLY A 1 350 ? 4.259 7.779 36.995 1.00 90.12 350 GLY A N 1
ATOM 2653 C CA . GLY A 1 350 ? 3.753 6.997 38.128 1.00 90.12 350 GLY A CA 1
ATOM 2654 C C . GLY A 1 350 ? 2.279 7.233 38.493 1.00 90.12 350 GLY A C 1
ATOM 2655 O O . GLY A 1 350 ? 1.820 6.792 39.554 1.00 90.12 350 GLY A O 1
ATOM 2656 N N . GLY A 1 351 ? 1.486 7.866 37.627 1.00 90.12 351 GLY A N 1
ATOM 2657 C CA . GLY A 1 351 ? 0.051 8.108 37.831 1.00 90.12 351 GLY A CA 1
ATOM 2658 C C . GLY A 1 351 ? -0.765 6.828 38.061 1.00 90.12 351 GLY A C 1
ATOM 2659 O O . GLY A 1 351 ? -1.715 6.822 38.851 1.00 90.12 351 GLY A O 1
ATOM 2660 N N . LEU A 1 352 ? -0.346 5.702 37.473 1.00 92.06 352 LEU A N 1
ATOM 2661 C CA . LEU A 1 352 ? -0.939 4.383 37.729 1.00 92.06 352 LEU A CA 1
ATOM 2662 C C . LEU A 1 352 ? -0.669 3.870 39.158 1.00 92.06 352 LEU A C 1
ATOM 2664 O O . LEU A 1 352 ? -1.528 3.215 39.757 1.00 92.06 352 LEU A O 1
ATOM 2668 N N . GLY A 1 353 ? 0.463 4.243 39.759 1.00 90.44 353 GLY A N 1
ATOM 2669 C CA . GLY A 1 353 ? 0.749 4.017 41.178 1.00 90.44 353 GLY A CA 1
ATOM 2670 C C . GLY A 1 353 ? -0.153 4.850 42.093 1.00 90.44 353 GLY A C 1
ATOM 2671 O O . GLY A 1 353 ? -0.698 4.336 43.074 1.00 90.44 353 GLY A O 1
ATOM 2672 N N . VAL A 1 354 ? -0.413 6.112 41.731 1.00 90.56 354 VAL A N 1
ATOM 2673 C CA . VAL A 1 354 ? -1.363 6.985 42.449 1.00 90.56 354 VAL A CA 1
ATOM 2674 C C . VAL A 1 354 ? -2.792 6.439 42.363 1.00 90.56 354 VAL A C 1
ATOM 2676 O O . VAL A 1 354 ? -3.528 6.454 43.355 1.00 90.56 354 VAL A O 1
ATOM 2679 N N . LEU A 1 355 ? -3.188 5.887 41.212 1.00 91.31 355 LEU A N 1
ATOM 2680 C CA . LEU A 1 355 ? -4.473 5.209 41.041 1.00 91.31 355 LEU A CA 1
ATOM 2681 C C . LEU A 1 355 ? -4.596 3.985 41.965 1.00 91.31 355 LEU A C 1
ATOM 2683 O O . LEU A 1 355 ? -5.622 3.819 42.640 1.00 91.31 355 LEU A O 1
ATOM 2687 N N . ALA A 1 356 ? -3.547 3.158 42.045 1.00 90.69 356 ALA A N 1
ATOM 2688 C CA . ALA A 1 356 ? -3.481 2.029 42.971 1.00 90.69 356 ALA A CA 1
ATOM 2689 C C . ALA A 1 356 ? -3.568 2.498 44.436 1.00 90.69 356 ALA A C 1
ATOM 2691 O O . ALA A 1 356 ? -4.349 1.945 45.218 1.00 90.69 356 ALA A O 1
ATOM 2692 N N . LEU A 1 357 ? -2.862 3.574 44.801 1.00 90.81 357 LEU A N 1
ATOM 2693 C CA . LEU A 1 357 ? -2.915 4.174 46.136 1.00 90.81 357 LEU A CA 1
ATOM 2694 C C . LEU A 1 357 ? -4.325 4.668 46.470 1.00 90.81 357 LEU A C 1
ATOM 2696 O O . LEU A 1 357 ? -4.865 4.349 47.530 1.00 90.81 357 LEU A O 1
ATOM 2700 N N . ALA A 1 358 ? -4.974 5.381 45.550 1.00 88.19 358 ALA A N 1
ATOM 2701 C CA . ALA A 1 358 ? -6.343 5.851 45.723 1.00 88.19 358 ALA A CA 1
ATOM 2702 C C . ALA A 1 358 ? -7.324 4.681 45.921 1.00 88.19 358 ALA A C 1
ATOM 2704 O O . ALA A 1 358 ? -8.242 4.768 46.747 1.00 88.19 358 ALA A O 1
ATOM 2705 N N . ALA A 1 359 ? -7.130 3.567 45.211 1.00 89.25 359 ALA A N 1
ATOM 2706 C CA . ALA A 1 359 ? -7.909 2.349 45.404 1.00 89.25 359 ALA A CA 1
ATOM 2707 C C . ALA A 1 359 ? -7.676 1.717 46.791 1.00 89.25 359 ALA A C 1
ATOM 2709 O O . ALA A 1 359 ? -8.651 1.374 47.472 1.00 89.25 359 ALA A O 1
ATOM 2710 N N . VAL A 1 360 ? -6.418 1.630 47.239 1.00 87.88 360 VAL A N 1
ATOM 2711 C CA . VAL A 1 360 ? -6.008 1.093 48.551 1.00 87.88 360 VAL A CA 1
ATOM 2712 C C . VAL A 1 360 ? -6.496 1.956 49.718 1.00 87.88 360 VAL A C 1
ATOM 2714 O O . VAL A 1 360 ? -6.960 1.421 50.727 1.00 87.88 360 VAL A O 1
ATOM 2717 N N . VAL A 1 361 ? -6.440 3.283 49.598 1.00 86.62 361 VAL A N 1
ATOM 2718 C CA . VAL A 1 361 ? -6.873 4.223 50.645 1.00 86.62 361 VAL A CA 1
ATOM 2719 C C . VAL A 1 361 ? -8.394 4.250 50.742 1.00 86.62 361 VAL A C 1
ATOM 2721 O O . VAL A 1 361 ? -8.959 4.143 51.831 1.00 86.62 361 VAL A O 1
ATOM 2724 N N . ARG A 1 362 ? -9.089 4.353 49.600 1.00 84.75 362 ARG A N 1
ATOM 2725 C CA . ARG A 1 362 ? -10.551 4.501 49.593 1.00 84.75 362 ARG A CA 1
ATOM 2726 C C . ARG A 1 362 ? -11.291 3.179 49.810 1.00 84.75 362 ARG A C 1
ATOM 2728 O O . ARG A 1 362 ? -12.460 3.217 50.191 1.00 84.75 362 ARG A O 1
ATOM 2735 N N . ARG A 1 363 ? -10.653 2.026 49.554 1.00 80.00 363 ARG A N 1
ATOM 2736 C CA . ARG A 1 363 ? -11.140 0.645 49.822 1.00 80.00 363 ARG A CA 1
ATOM 2737 C C . ARG A 1 363 ? -12.550 0.340 49.323 1.00 80.00 363 ARG A C 1
ATOM 2739 O O . ARG A 1 363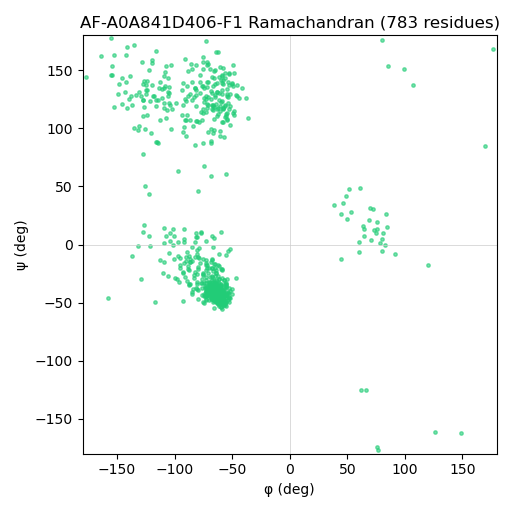 ? -13.227 -0.568 49.805 1.00 80.00 363 ARG A O 1
ATOM 2746 N N . THR A 1 364 ? -13.020 1.109 48.350 1.00 80.38 364 THR A N 1
ATOM 2747 C CA . THR A 1 364 ? -14.347 0.918 47.770 1.00 80.38 364 THR A CA 1
ATOM 2748 C C . THR A 1 364 ? -14.228 -0.080 46.633 1.00 80.38 364 THR A C 1
ATOM 2750 O O . THR A 1 364 ? -13.405 0.086 45.737 1.00 80.38 364 THR A O 1
ATOM 2753 N N . ARG A 1 365 ? -15.057 -1.128 46.664 1.00 79.38 365 ARG A N 1
ATOM 2754 C CA . ARG A 1 365 ? -14.983 -2.247 45.707 1.00 79.38 365 ARG A CA 1
ATOM 2755 C C . ARG A 1 365 ? -15.007 -1.799 44.248 1.00 79.38 365 ARG A C 1
ATOM 2757 O O . ARG A 1 365 ? -14.325 -2.399 43.429 1.00 79.38 365 ARG A O 1
ATOM 2764 N N . GLY A 1 366 ? -15.796 -0.765 43.946 1.00 80.12 366 GLY A N 1
ATOM 2765 C CA . GLY A 1 366 ? -15.844 -0.167 42.613 1.00 80.12 366 GLY A CA 1
ATOM 2766 C C . GLY A 1 366 ? -14.472 0.351 42.201 1.00 80.12 366 GLY A C 1
ATOM 2767 O O . GLY A 1 366 ? -13.923 -0.125 41.221 1.00 80.12 366 GLY A O 1
ATOM 2768 N N . ARG A 1 367 ? -13.869 1.219 43.021 1.00 83.81 367 ARG A N 1
ATOM 2769 C CA . ARG A 1 367 ? -12.563 1.824 42.726 1.00 83.81 367 ARG A CA 1
ATOM 2770 C C . ARG A 1 367 ? -11.429 0.809 42.632 1.00 83.81 367 ARG A C 1
ATOM 2772 O O . ARG A 1 367 ? -10.588 0.964 41.765 1.00 83.81 367 ARG A O 1
ATOM 2779 N N . VAL A 1 368 ? -11.426 -0.235 43.465 1.00 86.31 368 VAL A N 1
ATOM 2780 C CA . VAL A 1 368 ? -10.428 -1.318 43.362 1.00 86.31 368 VAL A CA 1
ATOM 2781 C C . VAL A 1 368 ? -10.544 -2.042 42.022 1.00 86.31 368 VAL A C 1
ATOM 2783 O O . VAL A 1 368 ? -9.534 -2.268 41.369 1.00 86.31 368 VAL A O 1
ATOM 2786 N N . ARG A 1 369 ? -11.762 -2.397 41.593 1.00 86.12 369 ARG A N 1
ATOM 2787 C CA . ARG A 1 369 ? -11.963 -3.080 40.306 1.00 86.12 369 ARG A CA 1
ATOM 2788 C C . ARG A 1 369 ? -11.625 -2.185 39.125 1.00 86.12 369 ARG A C 1
ATOM 2790 O O . ARG A 1 369 ? -11.014 -2.665 38.184 1.00 86.12 369 ARG A O 1
ATOM 2797 N N . THR A 1 370 ? -12.003 -0.910 39.190 1.00 85.38 370 THR A N 1
ATOM 2798 C CA . THR A 1 370 ? -11.655 0.067 38.158 1.00 85.38 370 THR A CA 1
ATOM 2799 C C . THR A 1 370 ? -10.142 0.239 38.070 1.00 85.38 370 THR A C 1
ATOM 2801 O O . THR A 1 370 ? -9.601 0.107 36.985 1.00 85.38 370 THR A O 1
ATOM 2804 N N . ALA A 1 371 ? -9.451 0.437 39.198 1.00 90.62 371 ALA A N 1
ATOM 2805 C CA . ALA A 1 371 ? -7.994 0.562 39.217 1.00 90.62 371 ALA A CA 1
ATOM 2806 C C . ALA A 1 371 ? -7.299 -0.694 38.676 1.00 90.62 371 ALA A C 1
ATOM 2808 O O . ALA A 1 371 ? -6.425 -0.581 37.829 1.00 90.62 371 ALA A O 1
ATOM 2809 N N . ALA A 1 372 ? -7.729 -1.889 39.096 1.00 89.69 372 ALA A N 1
ATOM 2810 C CA . ALA A 1 372 ? -7.185 -3.139 38.571 1.00 89.69 372 ALA A CA 1
ATOM 2811 C C . ALA A 1 372 ? -7.450 -3.311 37.064 1.00 89.69 372 ALA A C 1
ATOM 2813 O O . ALA A 1 372 ? -6.576 -3.784 36.351 1.00 89.69 372 ALA A O 1
ATOM 2814 N N . GLY A 1 373 ? -8.628 -2.915 36.574 1.00 85.81 373 GLY A N 1
ATOM 2815 C CA . GLY A 1 373 ? -8.946 -2.945 35.145 1.00 85.81 373 GLY A CA 1
ATOM 2816 C C . GLY A 1 373 ? -8.076 -1.990 34.329 1.00 85.81 373 GLY A C 1
ATOM 2817 O O . GLY A 1 373 ? -7.539 -2.397 33.309 1.00 85.81 373 GLY A O 1
ATOM 2818 N N . VAL A 1 374 ? -7.882 -0.756 34.807 1.00 89.62 374 VAL A N 1
ATOM 2819 C CA . VAL A 1 374 ? -7.002 0.234 34.159 1.00 89.62 374 VAL A CA 1
ATOM 2820 C C . VAL A 1 374 ? -5.553 -0.256 34.131 1.00 89.62 374 VAL A C 1
ATOM 2822 O O . VAL A 1 374 ? -4.911 -0.177 33.093 1.00 89.62 374 VAL A O 1
ATOM 2825 N N . LEU A 1 375 ? -5.057 -0.824 35.234 1.00 90.00 375 LEU A N 1
ATOM 2826 C CA . LEU A 1 375 ? -3.712 -1.401 35.299 1.00 90.00 375 LEU A CA 1
ATOM 2827 C C . LEU A 1 375 ? -3.530 -2.574 34.322 1.00 90.00 375 LEU A C 1
ATOM 2829 O O . LEU A 1 375 ? -2.498 -2.660 33.672 1.00 90.00 375 LEU A O 1
ATOM 2833 N N . LEU A 1 376 ? -4.523 -3.461 34.187 1.00 86.88 376 LEU A N 1
ATOM 2834 C CA . LEU A 1 376 ? -4.457 -4.569 33.224 1.00 86.88 376 LEU A CA 1
ATOM 2835 C C . LEU A 1 376 ? -4.526 -4.089 31.771 1.00 86.88 376 LEU A C 1
ATOM 2837 O O . LEU A 1 376 ? -3.840 -4.652 30.928 1.00 86.88 376 LEU A O 1
ATOM 2841 N N . LEU A 1 377 ? -5.327 -3.060 31.480 1.00 83.44 377 LEU A N 1
ATOM 2842 C CA . LEU A 1 377 ? -5.378 -2.451 30.147 1.00 83.44 377 LEU A CA 1
ATOM 2843 C C . LEU A 1 377 ? -4.044 -1.795 29.784 1.00 83.44 377 LEU A C 1
ATOM 2845 O O . LEU A 1 377 ? -3.541 -2.033 28.693 1.00 83.44 377 LEU A O 1
ATOM 2849 N N . ALA A 1 378 ? -3.444 -1.044 30.713 1.00 87.56 378 ALA A N 1
ATOM 2850 C CA . ALA A 1 378 ? -2.106 -0.492 30.527 1.00 87.56 378 ALA A CA 1
ATOM 2851 C C . ALA A 1 378 ? -1.079 -1.616 30.314 1.00 87.56 378 ALA A C 1
ATOM 2853 O O . ALA A 1 378 ? -0.327 -1.584 29.352 1.00 87.56 378 ALA A O 1
ATOM 2854 N N . ALA A 1 379 ? -1.098 -2.672 31.133 1.00 84.81 379 ALA A N 1
ATOM 2855 C CA . ALA A 1 379 ? -0.194 -3.807 30.948 1.00 84.81 379 ALA A CA 1
ATOM 2856 C C . ALA A 1 379 ? -0.335 -4.485 29.576 1.00 84.81 379 ALA A C 1
ATOM 2858 O O . ALA A 1 379 ? 0.666 -4.832 28.959 1.00 84.81 379 ALA A O 1
ATOM 2859 N N . ALA A 1 380 ? -1.569 -4.676 29.105 1.00 79.06 380 ALA A N 1
ATOM 2860 C CA . ALA A 1 380 ? -1.830 -5.280 27.805 1.00 79.06 380 ALA A CA 1
ATOM 2861 C C . ALA A 1 380 ? -1.332 -4.393 26.660 1.00 79.06 380 ALA A C 1
ATOM 2863 O O . ALA A 1 380 ? -0.699 -4.905 25.744 1.00 79.06 380 ALA A O 1
ATOM 2864 N N . ALA A 1 381 ? -1.561 -3.079 26.739 1.00 81.31 381 ALA A N 1
ATOM 2865 C CA . ALA A 1 381 ? -1.043 -2.133 25.759 1.00 81.31 381 ALA A CA 1
ATOM 2866 C C . ALA A 1 381 ? 0.493 -2.142 25.739 1.00 81.31 381 ALA A C 1
ATOM 2868 O O . ALA A 1 381 ? 1.072 -2.314 24.678 1.00 81.31 381 ALA A O 1
ATOM 2869 N N . GLY A 1 382 ? 1.170 -2.080 26.891 1.00 81.56 382 GLY A N 1
ATOM 2870 C CA . GLY A 1 382 ? 2.638 -2.099 26.912 1.00 81.56 382 GLY A CA 1
ATOM 2871 C C . GLY A 1 382 ? 3.261 -3.404 26.413 1.00 81.56 382 GLY A C 1
ATOM 2872 O O . GLY A 1 382 ? 4.320 -3.375 25.794 1.00 81.56 382 GLY A O 1
ATOM 2873 N N . ALA A 1 383 ? 2.603 -4.543 26.649 1.00 76.94 383 ALA A N 1
ATOM 2874 C CA . ALA A 1 383 ? 3.034 -5.829 26.110 1.00 76.94 383 ALA A CA 1
ATOM 2875 C C . ALA A 1 383 ? 2.791 -5.933 24.598 1.00 76.94 383 ALA A C 1
ATOM 2877 O O . ALA A 1 383 ? 3.675 -6.396 23.886 1.00 76.94 383 ALA A O 1
ATOM 2878 N N . ALA A 1 384 ? 1.625 -5.487 24.117 1.00 73.06 384 ALA A N 1
ATOM 2879 C CA . ALA A 1 384 ? 1.305 -5.467 22.692 1.00 73.06 384 ALA A CA 1
ATOM 2880 C C . ALA A 1 384 ? 2.327 -4.631 21.917 1.00 73.06 384 ALA A C 1
ATOM 2882 O O . ALA A 1 384 ? 2.869 -5.123 20.940 1.00 73.06 384 ALA A O 1
ATOM 2883 N N . MET A 1 385 ? 2.676 -3.448 22.428 1.00 74.69 385 MET A N 1
ATOM 2884 C CA . MET A 1 385 ? 3.659 -2.555 21.809 1.00 74.69 385 MET A CA 1
ATOM 2885 C C . MET A 1 385 ? 5.009 -3.232 21.593 1.00 74.69 385 MET A C 1
ATOM 2887 O O . MET A 1 385 ? 5.525 -3.235 20.490 1.00 74.69 385 MET A O 1
ATOM 2891 N N . VAL A 1 386 ? 5.559 -3.888 22.616 1.00 74.50 386 VAL A N 1
ATOM 2892 C CA . VAL A 1 386 ? 6.861 -4.567 22.482 1.00 74.50 386 VAL A CA 1
ATOM 2893 C C . VAL A 1 386 ? 6.814 -5.727 21.484 1.00 74.50 386 VAL A C 1
ATOM 2895 O O . VAL A 1 386 ? 7.838 -6.064 20.902 1.00 74.50 386 VAL A O 1
ATOM 2898 N N . LEU A 1 387 ? 5.646 -6.339 21.286 1.00 67.31 387 LEU A N 1
ATOM 2899 C CA . LEU A 1 387 ? 5.457 -7.415 20.311 1.00 67.31 387 LEU A CA 1
ATOM 2900 C C . LEU A 1 387 ? 5.215 -6.892 18.892 1.00 67.31 387 LEU A C 1
ATOM 2902 O O . LEU A 1 387 ? 5.489 -7.615 17.942 1.00 67.31 387 LEU A O 1
ATOM 2906 N N . THR A 1 388 ? 4.676 -5.679 18.749 1.00 61.72 388 THR A N 1
ATOM 2907 C CA . THR A 1 388 ? 4.365 -5.064 17.451 1.00 61.72 388 THR A CA 1
ATOM 2908 C C . THR A 1 388 ? 5.466 -4.151 16.939 1.00 61.72 388 THR A C 1
ATOM 2910 O O . THR A 1 388 ? 5.487 -3.857 15.751 1.00 61.72 388 THR A O 1
ATOM 2913 N N . THR A 1 389 ? 6.358 -3.666 17.804 1.00 61.91 389 THR A N 1
ATOM 2914 C CA . THR A 1 389 ? 7.475 -2.825 17.377 1.00 61.91 389 THR A CA 1
ATOM 2915 C C . THR A 1 389 ? 8.523 -3.720 16.714 1.00 61.91 389 THR A C 1
ATOM 2917 O O . THR A 1 389 ? 9.115 -4.557 17.405 1.00 61.91 389 THR A O 1
ATOM 2920 N N . PRO A 1 390 ? 8.753 -3.582 15.395 1.00 54.47 390 PRO A N 1
ATOM 2921 C CA . PRO A 1 390 ? 9.801 -4.321 14.716 1.00 54.47 390 PRO A CA 1
ATOM 2922 C C . PRO A 1 390 ? 11.132 -3.965 15.377 1.00 54.47 390 PRO A C 1
ATOM 2924 O O . PRO A 1 390 ? 11.364 -2.814 15.759 1.00 54.47 390 PRO A O 1
ATOM 2927 N N . ALA A 1 391 ? 11.990 -4.964 15.580 1.00 50.94 391 ALA A N 1
ATOM 2928 C CA . ALA A 1 391 ? 13.324 -4.713 16.101 1.00 50.94 391 ALA A CA 1
ATOM 2929 C C . ALA A 1 391 ? 14.020 -3.738 15.143 1.00 50.94 391 ALA A C 1
ATOM 2931 O O . ALA A 1 391 ? 14.185 -4.059 13.968 1.00 50.94 391 ALA A O 1
ATOM 2932 N N . ALA A 1 392 ? 14.366 -2.541 15.630 1.00 44.84 392 ALA A N 1
ATOM 2933 C CA . ALA A 1 392 ? 15.072 -1.560 14.820 1.00 44.84 392 ALA A CA 1
ATOM 2934 C C . ALA A 1 392 ? 16.344 -2.222 14.258 1.00 44.84 392 ALA A C 1
ATOM 2936 O O . ALA A 1 392 ? 17.084 -2.840 15.037 1.00 44.84 392 ALA A O 1
ATOM 2937 N N . PRO A 1 393 ? 16.580 -2.157 12.937 1.00 44.97 393 PRO A N 1
ATOM 2938 C CA . PRO A 1 393 ? 17.744 -2.779 12.331 1.00 44.97 393 PRO A CA 1
ATOM 2939 C C . PRO A 1 393 ? 19.002 -2.182 12.960 1.00 44.97 393 PRO A C 1
ATOM 2941 O O . PRO A 1 393 ? 19.120 -0.966 13.126 1.00 44.97 393 PRO A O 1
ATOM 2944 N N . ALA A 1 394 ? 19.936 -3.046 13.352 1.00 43.47 394 ALA A N 1
ATOM 2945 C CA . ALA A 1 394 ? 21.252 -2.612 13.782 1.00 43.47 394 ALA A CA 1
ATOM 2946 C C . ALA A 1 394 ? 21.961 -2.025 12.557 1.00 43.47 394 ALA A C 1
ATOM 2948 O O . ALA A 1 394 ? 22.499 -2.771 11.747 1.00 43.47 394 ALA A O 1
ATOM 2949 N N . VAL A 1 395 ? 21.912 -0.702 12.396 1.00 43.31 395 VAL A N 1
ATOM 2950 C CA . VAL A 1 395 ? 22.631 -0.009 11.326 1.00 43.31 395 VAL A CA 1
ATOM 2951 C C . VAL A 1 395 ? 24.128 -0.244 11.553 1.00 43.31 395 VAL A C 1
ATOM 2953 O O . VAL A 1 395 ? 24.641 0.160 12.602 1.00 43.31 395 VAL A O 1
ATOM 2956 N N . PRO A 1 396 ? 24.843 -0.917 10.635 1.00 47.97 396 PRO A N 1
ATOM 2957 C CA . PRO A 1 396 ? 26.281 -1.071 10.762 1.00 47.97 396 PRO A CA 1
ATOM 2958 C C . PRO A 1 396 ? 26.940 0.307 10.654 1.00 47.97 396 PRO A C 1
ATOM 2960 O O . PRO A 1 396 ? 26.690 1.062 9.715 1.00 47.97 396 PRO A O 1
ATOM 2963 N N . ASP A 1 397 ? 27.762 0.641 11.648 1.00 45.09 397 ASP A N 1
ATOM 2964 C CA . ASP A 1 397 ? 28.525 1.885 11.695 1.00 45.09 397 ASP A CA 1
ATOM 2965 C C . ASP A 1 397 ? 29.428 1.978 10.443 1.00 45.09 397 ASP A C 1
ATOM 2967 O O . ASP A 1 397 ? 30.314 1.130 10.266 1.00 45.09 397 ASP A O 1
ATOM 2971 N N . PRO A 1 398 ? 29.240 2.975 9.557 1.00 47.41 398 PRO A N 1
ATOM 2972 C CA . PRO A 1 398 ? 30.000 3.094 8.312 1.00 47.41 398 PRO A CA 1
ATOM 2973 C C . PRO A 1 398 ? 31.494 3.393 8.533 1.00 47.41 398 PRO A C 1
ATOM 2975 O O . PRO A 1 398 ? 32.254 3.465 7.570 1.00 47.41 398 PRO A O 1
ATOM 2978 N N . THR A 1 399 ? 31.949 3.565 9.779 1.00 48.62 399 THR A N 1
ATOM 2979 C CA . THR A 1 399 ? 33.338 3.933 10.093 1.00 48.62 399 THR A CA 1
ATOM 2980 C C . THR A 1 399 ? 34.287 2.753 10.346 1.00 48.62 399 THR A C 1
ATOM 2982 O O . THR A 1 399 ? 35.468 2.973 10.616 1.00 48.62 399 THR A O 1
ATOM 2985 N N . GLY A 1 400 ? 33.838 1.496 10.225 1.00 46.38 400 GLY A N 1
ATOM 2986 C CA . GLY A 1 400 ? 34.731 0.322 10.238 1.00 46.38 400 GLY A CA 1
ATOM 2987 C C . GLY A 1 400 ? 35.489 0.084 11.554 1.00 46.38 400 GLY A C 1
ATOM 2988 O O . GLY A 1 400 ? 36.423 -0.720 11.597 1.00 46.38 400 GLY A O 1
ATOM 2989 N N . SER A 1 401 ? 35.107 0.754 12.645 1.00 42.97 401 SER A N 1
ATOM 2990 C CA . SER A 1 401 ? 35.685 0.495 13.962 1.00 42.97 401 SER A CA 1
ATOM 2991 C C . SER A 1 401 ? 34.958 -0.697 14.597 1.00 42.97 401 SER A C 1
ATOM 2993 O O . SER A 1 401 ? 33.812 -0.608 15.015 1.00 42.97 401 SER A O 1
ATOM 2995 N N . GLY A 1 402 ? 35.602 -1.869 14.562 1.00 40.03 402 GLY A N 1
ATOM 2996 C CA . GLY A 1 402 ? 35.027 -3.181 14.896 1.00 40.03 402 GLY A CA 1
ATOM 2997 C C . GLY A 1 402 ? 34.669 -3.409 16.370 1.00 40.03 402 GLY A C 1
ATOM 2998 O O . GLY A 1 402 ? 35.162 -4.353 16.985 1.00 40.03 402 GLY A O 1
ATOM 2999 N N . GLY A 1 403 ? 33.797 -2.578 16.936 1.00 37.81 403 GLY A N 1
ATOM 3000 C CA . GLY A 1 403 ? 33.132 -2.811 18.213 1.00 37.81 403 GLY A CA 1
ATOM 3001 C C . GLY A 1 403 ? 31.614 -2.748 18.026 1.00 37.81 403 GLY A C 1
ATOM 3002 O O . GLY A 1 403 ? 31.138 -1.812 17.390 1.00 37.81 403 GLY A O 1
ATOM 3003 N N . PRO A 1 404 ? 30.827 -3.700 18.562 1.00 38.78 404 PRO A N 1
ATOM 3004 C CA . PRO A 1 404 ? 29.374 -3.582 18.580 1.00 38.78 404 PRO A CA 1
ATOM 3005 C C . PRO A 1 404 ? 28.982 -2.450 19.541 1.00 38.78 404 PRO A C 1
ATOM 3007 O O . PRO A 1 404 ? 28.775 -2.671 20.733 1.00 38.78 404 PRO A O 1
ATOM 3010 N N . SER A 1 405 ? 28.933 -1.222 19.029 1.00 38.28 405 SER A N 1
ATOM 3011 C CA . SER A 1 405 ? 28.304 -0.092 19.703 1.00 38.28 405 SER A CA 1
ATOM 3012 C C . SER A 1 405 ? 26.794 -0.236 19.527 1.00 38.28 405 SER A C 1
ATOM 3014 O O . SER A 1 405 ? 26.284 -0.151 18.415 1.00 38.28 405 SER A O 1
ATOM 3016 N N . VAL A 1 406 ? 26.062 -0.469 20.619 1.00 40.16 406 VAL A N 1
ATOM 3017 C CA . VAL A 1 406 ? 24.579 -0.487 20.651 1.00 40.16 406 VAL A CA 1
ATOM 3018 C C . VAL A 1 406 ? 24.016 0.948 20.628 1.00 40.16 406 VAL A C 1
ATOM 3020 O O . VAL A 1 406 ? 22.831 1.198 20.839 1.00 40.16 406 VAL A O 1
ATOM 3023 N N . SER A 1 407 ? 24.872 1.924 20.362 1.00 39.66 407 SER A N 1
ATOM 3024 C CA . SER A 1 407 ? 24.637 3.318 20.670 1.00 39.66 407 SER A CA 1
ATOM 3025 C C . SER A 1 407 ? 24.540 4.075 19.360 1.00 39.66 407 SER A C 1
ATOM 3027 O O . SER A 1 407 ? 25.560 4.492 18.825 1.00 39.66 407 SER A O 1
ATOM 3029 N N . ASN A 1 408 ? 23.323 4.125 18.807 1.00 38.47 408 ASN A N 1
ATOM 3030 C CA . ASN A 1 408 ? 22.753 5.231 18.028 1.00 38.47 408 ASN A CA 1
ATOM 3031 C C . ASN A 1 408 ? 21.447 4.756 17.371 1.00 38.47 408 ASN A C 1
ATOM 3033 O O . ASN A 1 408 ? 21.416 4.375 16.203 1.00 38.47 408 ASN A O 1
ATOM 3037 N N . VAL A 1 409 ? 20.335 4.824 18.110 1.00 42.12 409 VAL A N 1
ATOM 3038 C CA . VAL A 1 409 ? 19.036 5.032 17.456 1.00 42.12 409 VAL A CA 1
ATOM 3039 C C . VAL A 1 409 ? 19.102 6.453 16.905 1.00 42.12 409 VAL A C 1
ATOM 3041 O O . VAL A 1 409 ? 18.833 7.420 17.615 1.00 42.12 409 VAL A O 1
ATOM 3044 N N . ILE A 1 410 ? 19.598 6.587 15.676 1.00 40.09 410 ILE A N 1
ATOM 3045 C CA . ILE A 1 410 ? 19.536 7.840 14.937 1.00 40.09 410 ILE A CA 1
ATOM 3046 C C . ILE A 1 410 ? 18.055 8.030 14.638 1.00 40.09 410 ILE A C 1
ATOM 3048 O O . ILE A 1 410 ? 17.525 7.408 13.722 1.00 40.09 410 ILE A O 1
ATOM 3052 N N . PHE A 1 411 ? 17.375 8.853 15.439 1.00 43.94 411 PHE A N 1
ATOM 3053 C CA . PHE A 1 411 ? 16.135 9.467 14.987 1.00 43.94 411 PHE A CA 1
ATOM 3054 C C . PHE A 1 411 ? 16.498 10.160 13.677 1.00 43.94 411 PHE A C 1
ATOM 3056 O O . PHE A 1 411 ? 17.354 11.051 13.675 1.00 43.94 411 PHE A O 1
ATOM 3063 N N . GLY A 1 412 ? 15.949 9.684 12.555 1.00 38.12 412 GLY A N 1
ATOM 3064 C CA . GLY A 1 412 ? 16.153 10.335 11.266 1.00 38.12 412 GLY A CA 1
ATOM 3065 C C . GLY A 1 412 ? 15.866 11.827 11.418 1.00 38.12 412 GLY A C 1
ATOM 3066 O O . GLY A 1 412 ? 15.111 12.233 12.298 1.00 38.12 412 GLY A O 1
ATOM 3067 N N . SER A 1 413 ? 16.448 12.676 10.581 1.00 36.56 413 SER A N 1
ATOM 3068 C CA . SER A 1 413 ? 16.272 14.138 10.626 1.00 36.56 413 SER A CA 1
ATOM 3069 C C . SER A 1 413 ? 14.818 14.634 10.444 1.00 36.56 413 SER A C 1
ATOM 3071 O O . SER A 1 413 ? 14.601 15.835 10.314 1.00 36.56 413 SER A O 1
ATOM 3073 N N . GLY A 1 414 ? 13.831 13.733 10.476 1.00 40.09 414 GLY A N 1
ATOM 3074 C CA . GLY A 1 414 ? 12.407 13.982 10.685 1.00 40.09 414 GLY A CA 1
ATOM 3075 C C . GLY A 1 414 ? 11.840 13.213 11.886 1.00 40.09 414 GLY A C 1
ATOM 3076 O O . GLY A 1 414 ? 10.769 12.626 11.762 1.00 40.09 414 GLY A O 1
ATOM 3077 N N . GLY A 1 415 ? 12.550 13.170 13.023 1.00 40.66 415 GLY A N 1
ATOM 3078 C CA . GLY A 1 415 ? 12.025 12.596 14.266 1.00 40.66 415 GLY A CA 1
ATOM 3079 C C . GLY A 1 415 ? 10.620 13.141 14.562 1.00 40.66 415 GLY A C 1
ATOM 3080 O O . GLY A 1 415 ? 10.322 14.276 14.181 1.00 40.66 415 GLY A O 1
ATOM 3081 N N . PRO A 1 416 ? 9.730 12.356 15.194 1.00 44.44 416 PRO A N 1
ATOM 3082 C CA . PRO A 1 416 ? 8.321 12.703 15.300 1.00 44.44 416 PRO A CA 1
ATOM 3083 C C . PRO A 1 416 ? 8.181 14.075 15.965 1.00 44.44 416 PRO A C 1
ATOM 3085 O O . PRO A 1 416 ? 8.411 14.197 17.170 1.00 44.44 416 PRO A O 1
ATOM 3088 N N . GLU A 1 417 ? 7.761 15.088 15.189 1.00 49.16 417 GLU A N 1
ATOM 3089 C CA . GLU A 1 417 ? 7.615 16.517 15.559 1.00 49.16 417 GLU A CA 1
ATOM 3090 C C . GLU A 1 417 ? 6.790 16.766 16.843 1.00 49.16 417 GLU A C 1
ATOM 3092 O O . GLU A 1 417 ? 6.617 17.892 17.308 1.00 49.16 417 GLU A O 1
ATOM 3097 N N . MET A 1 418 ? 6.230 15.712 17.430 1.00 46.31 418 MET A N 1
ATOM 3098 C CA . MET A 1 418 ? 5.365 15.746 18.591 1.00 46.31 418 MET A CA 1
ATOM 3099 C C . MET A 1 418 ? 6.097 15.690 19.940 1.00 46.31 418 MET A C 1
ATOM 3101 O O . MET A 1 418 ? 5.519 16.126 20.940 1.00 46.31 418 MET A O 1
ATOM 3105 N N . TYR A 1 419 ? 7.333 15.179 20.002 1.00 48.69 419 TYR A N 1
ATOM 3106 C CA . TYR A 1 419 ? 8.114 15.142 21.244 1.00 48.69 419 TYR A CA 1
ATOM 3107 C C . TYR A 1 419 ? 9.106 16.309 21.275 1.00 48.69 419 TYR A C 1
ATOM 3109 O O . TYR A 1 419 ? 9.940 16.414 20.385 1.00 48.69 419 TYR A O 1
ATOM 3117 N N . PRO A 1 420 ? 9.051 17.196 22.283 1.00 55.03 420 PRO A N 1
ATOM 3118 C CA . PRO A 1 420 ? 9.994 18.300 22.357 1.00 55.03 420 PRO A CA 1
ATOM 3119 C C . PRO A 1 420 ? 11.433 17.810 22.568 1.00 55.03 420 PRO A C 1
ATOM 3121 O O . PRO A 1 420 ? 11.674 16.981 23.447 1.00 55.03 420 PRO A O 1
ATOM 3124 N N . ASP A 1 421 ? 12.394 18.409 21.865 1.00 48.72 421 ASP A N 1
ATOM 3125 C CA . ASP A 1 421 ? 13.822 18.051 21.945 1.00 48.72 421 ASP A CA 1
ATOM 3126 C C . ASP A 1 421 ? 14.386 18.082 23.375 1.00 48.72 421 ASP A C 1
ATOM 3128 O O . ASP A 1 421 ? 15.276 17.313 23.727 1.00 48.72 421 ASP A O 1
ATOM 3132 N N . TRP A 1 422 ? 13.832 18.937 24.245 1.00 56.12 422 TRP A N 1
ATOM 3133 C CA . TRP A 1 422 ? 14.257 19.055 25.643 1.00 56.12 422 TRP A CA 1
ATOM 3134 C C . TRP A 1 422 ? 13.944 17.824 26.501 1.00 56.12 422 TRP A C 1
ATOM 3136 O O . TRP A 1 422 ? 14.437 17.743 27.627 1.00 56.12 422 TRP A O 1
ATOM 3146 N N . VAL A 1 423 ? 13.114 16.890 26.023 1.00 56.59 423 VAL A N 1
ATOM 3147 C CA . VAL A 1 423 ? 12.760 15.699 26.804 1.00 56.59 423 VAL A CA 1
ATOM 3148 C C . VAL A 1 423 ? 13.848 14.622 26.751 1.00 56.59 423 VAL A C 1
ATOM 3150 O O . VAL A 1 423 ? 13.928 13.788 27.651 1.00 56.59 423 VAL A O 1
ATOM 3153 N N . PHE A 1 424 ? 14.739 14.667 25.763 1.00 59.16 424 PHE A N 1
ATOM 3154 C CA . PHE A 1 424 ? 15.918 13.809 25.730 1.00 59.16 424 PHE A CA 1
ATOM 3155 C C . PHE A 1 424 ? 17.068 14.567 26.385 1.00 59.16 424 PHE A C 1
ATOM 3157 O O . PHE A 1 424 ? 17.704 15.421 25.772 1.00 59.16 424 PHE A O 1
ATOM 3164 N N . ALA A 1 425 ? 17.310 14.298 27.670 1.00 53.22 425 ALA A N 1
ATOM 3165 C CA . ALA A 1 425 ? 18.459 14.872 28.355 1.00 53.22 425 ALA A CA 1
ATOM 3166 C C . ALA A 1 425 ? 19.745 14.420 27.633 1.00 53.22 425 ALA A C 1
ATOM 3168 O O . ALA A 1 425 ? 19.973 13.211 27.522 1.00 53.22 425 ALA A O 1
ATOM 3169 N N . PRO A 1 426 ? 20.595 15.344 27.149 1.00 55.34 426 PRO A N 1
ATOM 3170 C CA . PRO A 1 426 ? 21.892 14.963 26.617 1.00 55.34 426 PRO A CA 1
ATOM 3171 C C . PRO A 1 426 ? 22.692 14.319 27.752 1.00 55.34 426 PRO A C 1
ATOM 3173 O O . PRO A 1 426 ? 22.937 14.949 28.782 1.00 55.34 426 PRO A O 1
ATOM 3176 N N . GLY A 1 427 ? 23.052 13.044 27.594 1.00 52.94 427 GLY A N 1
ATOM 3177 C CA . GLY A 1 427 ? 23.889 12.350 28.569 1.00 52.94 427 GLY A CA 1
ATOM 3178 C C . GLY A 1 427 ? 25.230 13.072 28.731 1.00 52.94 427 GLY A C 1
ATOM 3179 O O . GLY A 1 427 ? 25.778 13.579 27.752 1.00 52.94 427 GLY A O 1
ATOM 3180 N N . GLU A 1 428 ? 25.789 13.086 29.949 1.00 51.09 428 GLU A N 1
ATOM 3181 C CA . GLU A 1 428 ? 27.066 13.750 30.293 1.00 51.09 428 GLU A CA 1
ATOM 3182 C C . GLU A 1 428 ? 28.272 13.306 29.431 1.00 51.09 428 GLU A C 1
ATOM 3184 O O . GLU A 1 428 ? 29.332 13.925 29.499 1.00 51.09 428 GLU A O 1
ATOM 3189 N N . GLN A 1 429 ? 28.130 12.261 28.604 1.00 49.09 429 GLN A N 1
ATOM 3190 C CA . GLN A 1 429 ? 29.174 11.734 27.714 1.00 49.09 429 GLN A CA 1
ATOM 3191 C C . GLN A 1 429 ? 28.755 11.599 26.234 1.00 49.09 429 GLN A C 1
ATOM 3193 O O . GLN A 1 429 ? 29.435 10.933 25.457 1.00 49.09 429 GLN A O 1
ATOM 3198 N N . GLY A 1 430 ? 27.665 12.249 25.809 1.00 48.19 430 GLY A N 1
ATOM 3199 C CA . GLY A 1 430 ? 27.379 12.512 24.390 1.00 48.19 430 GLY A CA 1
ATOM 3200 C C . GLY A 1 430 ? 27.136 11.312 23.461 1.00 48.19 430 GLY A C 1
ATOM 3201 O O . GLY A 1 430 ? 27.044 11.532 22.260 1.00 48.19 430 GLY A O 1
ATOM 3202 N N . THR A 1 431 ? 27.033 10.074 23.957 1.00 46.94 431 THR A N 1
ATOM 3203 C CA . THR A 1 431 ? 26.926 8.888 23.076 1.00 46.94 431 THR A CA 1
ATOM 3204 C C . THR A 1 431 ? 25.900 7.831 23.487 1.00 46.94 431 THR A C 1
ATOM 3206 O O . THR A 1 431 ? 25.582 6.983 22.667 1.00 46.94 431 THR A O 1
ATOM 3209 N N . GLU A 1 432 ? 25.293 7.885 24.676 1.00 49.44 432 GLU A N 1
ATOM 3210 C CA . GLU A 1 432 ? 24.268 6.903 25.073 1.00 49.44 432 GLU A CA 1
ATOM 3211 C C . GLU A 1 432 ? 23.023 7.597 25.632 1.00 49.44 432 GLU A C 1
ATOM 3213 O O . GLU A 1 432 ? 22.994 8.056 26.775 1.00 49.44 432 GLU A O 1
ATOM 3218 N N . ALA A 1 433 ? 21.971 7.690 24.814 1.00 54.28 433 ALA A N 1
ATOM 3219 C CA . ALA A 1 433 ? 20.650 8.071 25.294 1.00 54.28 433 ALA A CA 1
ATOM 3220 C C . ALA A 1 433 ? 20.068 6.899 26.098 1.00 54.28 433 ALA A C 1
ATOM 3222 O O . ALA A 1 433 ? 19.797 5.826 25.561 1.00 54.28 433 ALA A O 1
ATOM 3223 N N . PHE A 1 434 ? 19.878 7.085 27.403 1.00 56.69 434 PHE A N 1
ATOM 3224 C CA . PHE A 1 434 ? 19.203 6.096 28.237 1.00 56.69 434 PHE A CA 1
ATOM 3225 C C . PHE A 1 434 ? 17.728 5.983 27.811 1.00 56.69 434 PHE A C 1
ATOM 3227 O O . PHE A 1 434 ? 16.930 6.875 28.083 1.00 56.69 434 PHE A O 1
ATOM 3234 N N . LEU A 1 435 ? 17.348 4.875 27.166 1.00 61.41 435 LEU A N 1
ATOM 3235 C CA . LEU A 1 435 ? 15.992 4.640 26.630 1.00 61.41 435 LEU A CA 1
ATOM 3236 C C . LEU A 1 435 ? 14.945 4.248 27.695 1.00 61.41 435 LEU A C 1
ATOM 3238 O O . LEU A 1 435 ? 13.824 3.860 27.365 1.00 61.41 435 LEU A O 1
ATOM 3242 N N . GLY A 1 436 ? 15.281 4.352 28.983 1.00 71.25 436 GLY A N 1
ATOM 3243 C CA . GLY A 1 436 ? 14.391 3.955 30.070 1.00 71.25 436 GLY A CA 1
ATOM 3244 C C . GLY A 1 436 ? 14.370 2.446 30.337 1.00 71.25 436 GLY A C 1
ATOM 3245 O O . GLY A 1 436 ? 14.983 1.625 29.656 1.00 71.25 436 GLY A O 1
ATOM 3246 N N . ILE A 1 437 ? 13.635 2.061 31.377 1.00 79.81 437 ILE A N 1
ATOM 3247 C CA . ILE A 1 437 ? 13.285 0.675 31.672 1.00 79.81 437 ILE A CA 1
ATOM 3248 C C . ILE A 1 437 ? 12.312 0.161 30.609 1.00 79.81 437 ILE A C 1
ATOM 3250 O O . ILE A 1 437 ? 11.274 0.776 30.366 1.00 79.81 437 ILE A O 1
ATOM 3254 N N . SER A 1 438 ? 12.601 -1.030 30.072 1.00 78.44 438 SER A N 1
ATOM 3255 C CA . SER A 1 438 ? 11.769 -1.703 29.066 1.00 78.44 438 SER A CA 1
ATOM 3256 C C . SER A 1 438 ? 10.264 -1.674 29.413 1.00 78.44 438 SER A C 1
ATOM 3258 O O . SER A 1 438 ? 9.879 -1.965 30.556 1.00 78.44 438 SER A O 1
ATOM 3260 N N . PRO A 1 439 ? 9.376 -1.417 28.435 1.00 81.19 439 PRO A N 1
ATOM 3261 C CA . PRO A 1 439 ? 7.930 -1.403 28.658 1.00 81.19 439 PRO A CA 1
ATOM 3262 C C . PRO A 1 439 ? 7.351 -2.723 29.196 1.00 81.19 439 PRO A C 1
ATOM 3264 O O . PRO A 1 439 ? 6.295 -2.727 29.844 1.00 81.19 439 PRO A O 1
ATOM 3267 N N . LEU A 1 440 ? 8.052 -3.850 29.011 1.00 79.25 440 LEU A N 1
ATOM 3268 C CA . LEU A 1 440 ? 7.672 -5.142 29.596 1.00 79.25 440 LEU A CA 1
ATOM 3269 C C . LEU A 1 440 ? 7.730 -5.126 31.127 1.00 79.25 440 LEU A C 1
ATOM 3271 O O . LEU A 1 440 ? 6.868 -5.713 31.782 1.00 79.25 440 LEU A O 1
ATOM 3275 N N . TRP A 1 441 ? 8.690 -4.411 31.719 1.00 83.38 441 TRP A N 1
ATOM 3276 C CA . TRP A 1 441 ? 8.792 -4.274 33.174 1.00 83.38 441 TRP A CA 1
ATOM 3277 C C . TRP A 1 441 ? 7.626 -3.478 33.754 1.00 83.38 441 TRP A C 1
ATOM 3279 O O . TRP A 1 441 ? 7.050 -3.880 34.767 1.00 83.38 441 TRP A O 1
ATOM 3289 N N . HIS A 1 442 ? 7.227 -2.394 33.087 1.00 84.56 442 HIS A N 1
ATOM 3290 C CA . HIS A 1 442 ? 6.024 -1.648 33.446 1.00 84.56 442 HIS A CA 1
ATOM 3291 C C . HIS A 1 442 ? 4.773 -2.528 33.339 1.00 84.56 442 HIS A C 1
ATOM 3293 O O . HIS A 1 442 ? 3.959 -2.578 34.263 1.00 84.56 442 HIS A O 1
ATOM 3299 N N . SER A 1 443 ? 4.658 -3.299 32.257 1.00 85.69 443 SER A N 1
ATOM 3300 C CA . SER A 1 443 ? 3.527 -4.203 32.025 1.00 85.69 443 SER A CA 1
ATOM 3301 C C . SER A 1 443 ? 3.429 -5.298 33.093 1.00 85.69 443 SER A C 1
ATOM 3303 O O . SER A 1 443 ? 2.349 -5.560 33.639 1.00 85.69 443 SER A O 1
ATOM 3305 N N . ALA A 1 444 ? 4.565 -5.884 33.479 1.00 82.00 444 ALA A N 1
ATOM 3306 C CA . ALA A 1 444 ? 4.644 -6.822 34.591 1.00 82.00 444 ALA A CA 1
ATOM 3307 C C . ALA A 1 444 ? 4.231 -6.153 35.914 1.00 82.00 444 ALA A C 1
ATOM 3309 O O . ALA A 1 444 ? 3.366 -6.669 36.629 1.00 82.00 444 ALA A O 1
ATOM 3310 N N . ALA A 1 445 ? 4.778 -4.972 36.218 1.00 86.88 445 ALA A N 1
ATOM 3311 C CA . ALA A 1 445 ? 4.469 -4.217 37.429 1.00 86.88 445 ALA A CA 1
ATOM 3312 C C . ALA A 1 445 ? 2.973 -3.875 37.557 1.00 86.88 445 ALA A C 1
ATOM 3314 O O . ALA A 1 445 ? 2.377 -4.064 38.626 1.00 86.88 445 ALA A O 1
ATOM 3315 N N . PHE A 1 446 ? 2.337 -3.432 36.470 1.00 91.19 446 PHE A N 1
ATOM 3316 C CA . PHE A 1 446 ? 0.905 -3.133 36.438 1.00 91.19 446 PHE A CA 1
ATOM 3317 C C . PHE A 1 446 ? 0.056 -4.397 36.618 1.00 91.19 446 PHE A C 1
ATOM 3319 O O . PHE A 1 446 ? -0.893 -4.392 37.408 1.00 91.19 446 PHE A O 1
ATOM 3326 N N . THR A 1 447 ? 0.438 -5.505 35.977 1.00 86.44 447 THR A N 1
ATOM 3327 C CA . THR A 1 447 ? -0.246 -6.800 36.116 1.00 86.44 447 THR A CA 1
ATOM 3328 C C . THR A 1 447 ? -0.196 -7.307 37.556 1.00 86.44 447 THR A C 1
ATOM 3330 O O . THR A 1 447 ? -1.234 -7.632 38.140 1.00 86.44 447 THR A O 1
ATOM 3333 N N . PHE A 1 448 ? 0.987 -7.320 38.179 1.00 86.88 448 PHE A N 1
ATOM 3334 C CA . PHE A 1 448 ? 1.132 -7.745 39.572 1.00 86.88 448 PHE A CA 1
ATOM 3335 C C . PHE A 1 448 ? 0.371 -6.824 40.533 1.00 86.88 448 PHE A C 1
ATOM 3337 O O . PHE A 1 448 ? -0.318 -7.316 41.431 1.00 86.88 448 PHE A O 1
ATOM 3344 N N . SER A 1 449 ? 0.406 -5.505 40.317 1.00 90.62 449 SER A N 1
ATOM 3345 C CA . SER A 1 449 ? -0.392 -4.553 41.099 1.00 90.62 449 SER A CA 1
ATOM 3346 C C . SER A 1 449 ? -1.896 -4.845 40.999 1.00 90.62 449 SER A C 1
ATOM 3348 O O . SER A 1 449 ? -2.581 -4.965 42.023 1.00 90.62 449 SER A O 1
ATOM 3350 N N . ALA A 1 450 ? -2.411 -5.066 39.785 1.00 89.50 450 ALA A N 1
ATOM 3351 C CA . ALA A 1 450 ? -3.810 -5.411 39.555 1.00 89.50 450 ALA A CA 1
ATOM 3352 C C . ALA A 1 450 ? -4.205 -6.727 40.241 1.00 89.50 450 ALA A C 1
ATOM 3354 O O . ALA A 1 450 ? -5.246 -6.794 40.905 1.00 89.50 450 ALA A O 1
ATOM 3355 N N . LEU A 1 451 ? -3.366 -7.763 40.139 1.00 86.06 451 LEU A N 1
ATOM 3356 C CA . LEU A 1 451 ? -3.590 -9.056 40.787 1.00 86.06 451 LEU A CA 1
ATOM 3357 C C . LEU A 1 451 ? -3.616 -8.931 42.313 1.00 86.06 451 LEU A C 1
ATOM 3359 O O . LEU A 1 451 ? -4.504 -9.500 42.951 1.00 86.06 451 LEU A O 1
ATOM 3363 N N . ILE A 1 452 ? -2.718 -8.141 42.910 1.00 88.00 452 ILE A N 1
ATOM 3364 C CA . ILE A 1 452 ? -2.712 -7.903 44.359 1.00 88.00 452 ILE A CA 1
ATOM 3365 C C . ILE A 1 452 ? -3.988 -7.168 44.793 1.00 88.00 452 ILE A C 1
ATOM 3367 O O . ILE A 1 452 ? -4.623 -7.568 45.778 1.00 88.00 452 ILE A O 1
ATOM 3371 N N . LEU A 1 453 ? -4.413 -6.136 44.051 1.00 87.12 453 LEU A N 1
ATOM 3372 C CA . LEU A 1 453 ? -5.662 -5.414 44.314 1.00 87.12 453 LEU A CA 1
ATOM 3373 C C . LEU A 1 453 ? -6.881 -6.347 44.235 1.00 87.12 453 LEU A C 1
ATOM 3375 O O . LEU A 1 453 ? -7.740 -6.329 45.126 1.00 87.12 453 LEU A O 1
ATOM 3379 N N . LEU A 1 454 ? -6.946 -7.202 43.210 1.00 86.44 454 LEU A N 1
ATOM 3380 C CA . LEU A 1 454 ? -8.028 -8.171 43.029 1.00 86.44 454 LEU A CA 1
ATOM 3381 C C . LEU A 1 454 ? -8.011 -9.267 44.098 1.00 86.44 454 LEU A C 1
ATOM 3383 O O . LEU A 1 454 ? -9.074 -9.629 44.599 1.00 86.44 454 LEU A O 1
ATOM 3387 N N . PHE A 1 455 ? -6.841 -9.769 44.493 1.00 83.06 455 PHE A N 1
ATOM 3388 C CA . PHE A 1 455 ? -6.718 -10.844 45.478 1.00 83.06 455 PHE A CA 1
ATOM 3389 C C . PHE A 1 455 ? -7.037 -10.376 46.902 1.00 83.06 455 PHE A C 1
ATOM 3391 O O . PHE A 1 455 ? -7.705 -11.085 47.658 1.00 83.06 455 PHE A O 1
ATOM 3398 N N . ARG A 1 456 ? -6.591 -9.170 47.283 1.00 82.31 456 ARG A N 1
ATOM 3399 C CA . ARG A 1 456 ? -6.803 -8.630 48.637 1.00 82.31 456 ARG A CA 1
ATOM 3400 C C . ARG A 1 456 ? -8.190 -8.041 48.847 1.00 82.31 456 ARG A C 1
ATOM 3402 O O . ARG A 1 456 ? -8.757 -8.201 49.926 1.00 82.31 456 ARG A O 1
ATOM 3409 N N . TYR A 1 457 ? -8.725 -7.342 47.851 1.00 78.88 457 TYR A N 1
ATOM 3410 C CA . TYR A 1 457 ? -9.968 -6.581 48.003 1.00 78.88 457 TYR A CA 1
ATOM 3411 C C . TYR A 1 457 ? -11.131 -7.152 47.181 1.00 78.88 457 TYR A C 1
ATOM 3413 O O . TYR A 1 457 ? -12.296 -6.814 47.426 1.00 78.88 457 TYR A O 1
ATOM 3421 N N . GLY A 1 458 ? -10.856 -8.061 46.243 1.00 72.44 458 GLY A N 1
ATOM 3422 C CA . GLY A 1 458 ? -11.867 -8.940 45.675 1.00 72.44 458 GLY A CA 1
ATOM 3423 C C . GLY A 1 458 ? -12.271 -9.975 46.720 1.00 72.44 458 GLY A C 1
ATOM 3424 O O . GLY A 1 458 ? -11.448 -10.722 47.236 1.00 72.44 458 GLY A O 1
ATOM 3425 N N . ARG A 1 459 ? -13.557 -10.018 47.081 1.00 66.44 459 ARG A N 1
ATOM 3426 C CA . ARG A 1 459 ? -14.078 -11.051 47.991 1.00 66.44 459 ARG A CA 1
ATOM 3427 C C . ARG A 1 459 ? -13.620 -12.443 47.536 1.00 66.44 459 ARG A C 1
ATOM 3429 O O . ARG A 1 459 ? -13.817 -12.780 46.369 1.00 66.44 459 ARG A O 1
ATOM 3436 N N . ARG A 1 460 ? -13.191 -13.292 48.483 1.00 51.50 460 ARG A N 1
ATOM 3437 C CA . ARG A 1 460 ? -13.380 -14.748 48.358 1.00 51.50 460 ARG A CA 1
ATOM 3438 C C . ARG A 1 460 ? -14.884 -14.973 48.142 1.00 51.50 460 ARG A C 1
ATOM 3440 O O . ARG A 1 460 ? -15.668 -14.658 49.040 1.00 51.50 460 ARG A O 1
ATOM 3447 N N . PRO A 1 461 ? -15.333 -15.401 46.953 1.00 44.78 461 PRO A N 1
ATOM 3448 C CA . PRO A 1 461 ? -16.745 -15.600 46.714 1.00 44.78 461 PRO A CA 1
ATOM 3449 C C . PRO A 1 461 ? -17.167 -16.883 47.426 1.00 44.78 461 PRO A C 1
ATOM 3451 O O . PRO A 1 461 ? -16.607 -17.945 47.178 1.00 44.78 461 PRO A O 1
ATOM 3454 N N . ALA A 1 462 ? -18.190 -16.789 48.274 1.00 47.53 462 ALA A N 1
ATOM 3455 C CA . ALA A 1 462 ? -18.815 -17.936 48.935 1.00 47.53 462 ALA A CA 1
ATOM 3456 C C . ALA A 1 462 ? -19.581 -18.868 47.965 1.00 47.53 462 ALA A C 1
ATOM 3458 O O . ALA A 1 462 ? -20.268 -19.783 48.398 1.00 47.53 462 ALA A O 1
ATOM 3459 N N . ARG A 1 463 ? -19.485 -18.662 46.646 1.00 49.22 463 ARG A N 1
ATOM 3460 C CA . ARG A 1 463 ? -20.065 -19.541 45.624 1.00 49.22 463 ARG A CA 1
ATOM 3461 C C . ARG A 1 463 ? -19.205 -19.507 44.367 1.00 49.22 463 ARG A C 1
ATOM 3463 O O . ARG A 1 463 ? -18.873 -18.426 43.881 1.00 49.22 463 ARG A O 1
ATOM 3470 N N . ARG A 1 464 ? -18.846 -20.699 43.876 1.00 46.62 464 ARG A N 1
ATOM 3471 C CA . ARG A 1 464 ? -18.117 -20.936 42.622 1.00 46.62 464 ARG A CA 1
ATOM 3472 C C . ARG A 1 464 ? -18.776 -20.124 41.503 1.00 46.62 464 ARG A C 1
ATOM 3474 O O . ARG A 1 464 ? -19.924 -20.365 41.152 1.00 46.62 464 ARG A O 1
ATOM 3481 N N . SER A 1 465 ? -18.059 -19.115 41.021 1.00 45.97 465 SER A N 1
ATOM 3482 C CA . SER A 1 465 ? -18.480 -18.233 39.938 1.00 45.97 465 SER A CA 1
ATOM 3483 C C . SER A 1 465 ? -17.681 -18.610 38.686 1.00 45.97 465 SER A C 1
ATOM 3485 O O . SER A 1 465 ? -16.453 -18.701 38.793 1.00 45.97 465 SER A O 1
ATOM 3487 N N . PRO A 1 466 ? -18.332 -18.803 37.524 1.00 49.56 466 PRO A N 1
ATOM 3488 C CA . PRO A 1 466 ? -17.695 -19.222 36.266 1.00 49.56 466 PRO A CA 1
ATOM 3489 C C . PRO A 1 466 ? -16.647 -18.228 35.729 1.00 49.56 466 PRO A C 1
ATOM 3491 O O . PRO A 1 466 ? -15.888 -18.544 34.823 1.00 49.56 466 PRO A O 1
ATOM 3494 N N . TYR A 1 467 ? -16.528 -17.043 36.333 1.00 46.38 467 TYR A N 1
ATOM 3495 C CA . TYR A 1 467 ? -15.491 -16.063 36.004 1.00 46.38 467 TYR A CA 1
ATOM 3496 C C . TYR A 1 467 ? -14.068 -16.505 36.386 1.00 46.38 467 TYR A C 1
ATOM 3498 O O . TYR A 1 467 ? -13.106 -15.979 35.836 1.00 46.38 467 TYR A O 1
ATOM 3506 N N . ARG A 1 468 ? -13.903 -17.468 37.309 1.00 47.59 468 ARG A N 1
ATOM 3507 C CA . ARG A 1 468 ? -12.572 -18.017 37.634 1.00 47.59 468 ARG A CA 1
ATOM 3508 C C . ARG A 1 468 ? -12.028 -18.919 36.536 1.00 47.59 468 ARG A C 1
ATOM 3510 O O . ARG A 1 468 ? -10.826 -18.914 36.333 1.00 47.59 468 ARG A O 1
ATOM 3517 N N . THR A 1 469 ? -12.890 -19.642 35.828 1.00 51.31 469 THR A N 1
ATOM 3518 C CA . THR A 1 469 ? -12.492 -20.466 34.684 1.00 51.31 469 THR A CA 1
ATOM 3519 C C . THR A 1 469 ? -12.082 -19.591 33.503 1.00 51.31 469 THR A C 1
ATOM 3521 O O . THR A 1 469 ? -11.088 -19.892 32.867 1.00 51.31 469 THR A O 1
ATOM 3524 N N . ALA A 1 470 ? -12.754 -18.455 33.280 1.00 49.41 470 ALA A N 1
ATOM 3525 C CA . ALA A 1 470 ? -12.362 -17.502 32.238 1.00 49.41 470 ALA A CA 1
ATOM 3526 C C . ALA A 1 470 ? -11.020 -16.807 32.540 1.00 49.41 470 ALA A C 1
ATOM 3528 O O . ALA A 1 470 ? -10.160 -16.733 31.673 1.00 49.41 470 ALA A O 1
ATOM 3529 N N . LEU A 1 471 ? -10.800 -16.349 33.781 1.00 47.94 471 LEU A N 1
ATOM 3530 C CA . LEU A 1 471 ? -9.546 -15.674 34.146 1.00 47.94 471 LEU A CA 1
ATOM 3531 C C . LEU A 1 471 ? -8.361 -16.652 34.258 1.00 47.94 471 LEU A C 1
ATOM 3533 O O . LEU A 1 471 ? -7.243 -16.305 33.900 1.00 47.94 471 LEU A O 1
ATOM 3537 N N . ALA A 1 472 ? -8.604 -17.878 34.737 1.00 49.62 472 ALA A N 1
ATOM 3538 C CA . ALA A 1 472 ? -7.590 -18.930 34.800 1.00 49.62 472 ALA A CA 1
ATOM 3539 C C . ALA A 1 472 ? -7.327 -19.602 33.443 1.00 49.62 472 ALA A C 1
ATOM 3541 O O . ALA A 1 472 ? -6.310 -20.266 33.323 1.00 49.62 472 ALA A O 1
ATOM 3542 N N . ALA A 1 473 ? -8.205 -19.428 32.446 1.00 48.50 473 ALA A N 1
ATOM 3543 C CA . ALA A 1 473 ? -7.951 -19.806 31.053 1.00 48.50 473 ALA A CA 1
ATOM 3544 C C . ALA A 1 473 ? -7.254 -18.679 30.270 1.00 48.50 473 ALA A C 1
ATOM 3546 O O . ALA A 1 473 ? -6.396 -18.961 29.447 1.00 48.50 473 ALA A O 1
ATOM 3547 N N . ALA A 1 474 ? -7.547 -17.408 30.567 1.00 51.34 474 ALA A N 1
ATOM 3548 C CA . ALA A 1 474 ? -6.923 -16.270 29.889 1.00 51.34 474 ALA A CA 1
ATOM 3549 C C . ALA A 1 474 ? -5.407 -16.182 30.129 1.00 51.34 474 ALA A C 1
ATOM 3551 O O . ALA A 1 474 ? -4.671 -15.872 29.206 1.00 51.34 474 ALA A O 1
ATOM 3552 N N . VAL A 1 475 ? -4.928 -16.494 31.338 1.00 49.50 475 VAL A N 1
ATOM 3553 C CA . VAL A 1 475 ? -3.490 -16.463 31.675 1.00 49.50 475 VAL A CA 1
ATOM 3554 C C . VAL A 1 475 ? -2.668 -17.517 30.910 1.00 49.50 475 VAL A C 1
ATOM 3556 O O . VAL A 1 475 ? -1.657 -17.140 30.326 1.00 49.50 475 VAL A O 1
ATOM 3559 N N . PRO A 1 476 ? -3.063 -18.805 30.847 1.00 45.16 476 PRO A N 1
ATOM 3560 C CA . PRO A 1 476 ? -2.355 -19.790 30.036 1.00 45.16 476 PRO A CA 1
ATOM 3561 C C . PRO A 1 476 ? -2.581 -19.601 28.535 1.00 45.16 476 PRO A C 1
ATOM 3563 O O . PRO A 1 476 ? -1.676 -19.921 27.786 1.00 45.16 476 PRO A O 1
ATOM 3566 N N . VAL A 1 477 ? -3.714 -19.052 28.076 1.00 50.59 477 VAL A N 1
ATOM 3567 C CA . VAL A 1 477 ? -3.900 -18.702 26.651 1.00 50.59 477 VAL A CA 1
ATOM 3568 C C . VAL A 1 477 ? -3.006 -17.525 26.248 1.00 50.59 477 VAL A C 1
ATOM 3570 O O . VAL A 1 477 ? -2.423 -17.570 25.173 1.00 50.59 477 VAL A O 1
ATOM 3573 N N . LEU A 1 478 ? -2.809 -16.526 27.120 1.00 45.34 478 LEU A N 1
ATOM 3574 C CA . LEU A 1 478 ? -1.798 -15.484 26.901 1.00 45.34 478 LEU A CA 1
ATOM 3575 C C . LEU A 1 478 ? -0.384 -16.079 26.905 1.00 45.34 478 LEU A C 1
ATOM 3577 O O . LEU A 1 478 ? 0.409 -15.762 26.035 1.00 45.34 478 LEU A O 1
ATOM 3581 N N . ALA A 1 479 ? -0.066 -16.967 27.852 1.00 48.19 479 ALA A N 1
ATOM 3582 C CA . ALA A 1 479 ? 1.257 -17.589 27.927 1.00 48.19 479 ALA A CA 1
ATOM 3583 C C . ALA A 1 479 ? 1.541 -18.539 26.745 1.00 48.19 479 ALA A C 1
ATOM 3585 O O . ALA A 1 479 ? 2.666 -18.585 26.264 1.00 48.19 479 ALA A O 1
ATOM 3586 N N . LEU A 1 480 ? 0.530 -19.261 26.249 1.00 49.66 480 LEU A N 1
ATOM 3587 C CA . LEU A 1 480 ? 0.623 -20.133 25.072 1.00 49.66 480 LEU A CA 1
ATOM 3588 C C . LEU A 1 480 ? 0.625 -19.346 23.757 1.00 49.66 480 LEU A C 1
ATOM 3590 O O . LEU A 1 480 ? 1.271 -19.784 22.815 1.00 49.66 480 LEU A O 1
ATOM 3594 N N . GLY A 1 481 ? -0.023 -18.179 23.701 1.00 47.66 481 GLY A N 1
ATOM 3595 C CA . GLY A 1 481 ? 0.088 -17.249 22.572 1.00 47.66 481 GLY A CA 1
ATOM 3596 C C . GLY A 1 481 ? 1.442 -16.532 22.493 1.00 47.66 481 GLY A C 1
ATOM 3597 O O . GLY A 1 481 ? 1.812 -16.068 21.424 1.00 47.66 481 GLY A O 1
ATOM 3598 N N . LEU A 1 482 ? 2.192 -16.473 23.601 1.00 45.09 482 LEU A N 1
ATOM 3599 C CA . LEU A 1 482 ? 3.520 -15.845 23.695 1.00 45.09 482 LEU A CA 1
ATOM 3600 C C . LEU A 1 482 ? 4.690 -16.838 23.570 1.00 45.09 482 LEU A C 1
ATOM 3602 O O . LEU A 1 482 ? 5.837 -16.417 23.452 1.00 45.09 482 LEU A O 1
ATOM 3606 N N . LEU A 1 483 ? 4.422 -18.146 23.600 1.00 42.03 483 LEU A N 1
ATOM 3607 C CA . LEU A 1 483 ? 5.438 -19.194 23.460 1.00 42.03 483 LEU A CA 1
ATOM 3608 C C . LEU A 1 483 ? 6.073 -19.321 22.055 1.00 42.03 483 LEU A C 1
ATOM 3610 O O . LEU A 1 483 ? 7.243 -19.692 22.020 1.00 42.03 483 LEU A O 1
ATOM 3614 N N . PRO A 1 484 ? 5.421 -18.973 20.921 1.00 44.69 484 PRO A N 1
ATOM 3615 C CA . PRO A 1 484 ? 6.087 -19.021 19.614 1.00 44.69 484 PRO A CA 1
ATOM 3616 C C . PRO A 1 484 ? 7.203 -17.976 19.472 1.00 44.69 484 PRO A C 1
ATOM 3618 O O . PRO A 1 484 ? 8.182 -18.213 18.778 1.00 44.69 484 PRO A O 1
ATOM 3621 N N . ALA A 1 485 ? 7.104 -16.843 20.180 1.00 43.03 485 ALA A N 1
ATOM 3622 C CA . ALA A 1 485 ? 8.044 -15.732 20.033 1.00 43.03 485 ALA A CA 1
ATOM 3623 C C . ALA A 1 485 ? 9.437 -16.002 20.642 1.00 43.03 485 ALA A C 1
ATOM 3625 O O . ALA A 1 485 ? 10.389 -15.283 20.351 1.00 43.03 485 ALA A O 1
ATOM 3626 N N . ALA A 1 486 ? 9.574 -17.017 21.503 1.00 38.72 486 ALA A N 1
ATOM 3627 C CA . ALA A 1 486 ? 10.833 -17.314 22.190 1.00 38.72 486 ALA A CA 1
ATOM 3628 C C . ALA A 1 486 ? 11.753 -18.283 21.422 1.00 38.72 486 ALA A C 1
ATOM 3630 O O . ALA A 1 486 ? 12.928 -18.368 21.776 1.00 38.72 486 ALA A O 1
ATOM 3631 N N . ASP A 1 487 ? 11.238 -18.969 20.394 1.00 38.50 487 ASP A N 1
ATOM 3632 C CA . ASP A 1 487 ? 11.977 -19.965 19.598 1.00 38.50 487 ASP A CA 1
ATOM 3633 C C . ASP A 1 487 ? 12.419 -19.447 18.217 1.00 38.50 487 ASP A C 1
ATOM 3635 O O . ASP A 1 487 ? 13.045 -20.179 17.450 1.00 38.50 487 ASP A O 1
ATOM 3639 N N . HIS A 1 488 ? 12.164 -18.172 17.894 1.00 44.78 488 HIS A N 1
ATOM 3640 C CA . HIS A 1 488 ? 12.800 -17.554 16.733 1.00 44.78 488 HIS A CA 1
ATOM 3641 C C . HIS A 1 488 ? 14.301 -17.440 17.002 1.00 44.78 488 HIS A C 1
ATOM 3643 O O . HIS A 1 488 ? 14.736 -16.760 17.939 1.00 44.78 488 HIS A O 1
ATOM 3649 N N . ALA A 1 489 ? 15.093 -18.148 16.194 1.00 46.97 489 ALA A N 1
ATOM 3650 C CA . ALA A 1 489 ? 16.540 -18.031 16.184 1.00 46.97 489 ALA A CA 1
ATOM 3651 C C . ALA A 1 489 ? 16.906 -16.543 16.120 1.00 46.97 489 ALA A C 1
ATOM 3653 O O . ALA A 1 489 ? 16.570 -15.849 15.167 1.00 46.97 489 ALA A O 1
ATOM 3654 N N . ARG A 1 490 ? 17.546 -16.026 17.169 1.00 54.16 490 ARG A N 1
ATOM 3655 C CA . ARG A 1 490 ? 17.995 -14.633 17.185 1.00 54.16 490 ARG A CA 1
ATOM 3656 C C . ARG A 1 490 ? 19.094 -14.487 16.137 1.00 54.16 490 ARG A C 1
ATOM 3658 O O . ARG A 1 490 ? 20.122 -15.151 16.244 1.00 54.16 490 ARG A O 1
ATOM 3665 N N . GLY A 1 491 ? 18.880 -13.624 15.157 1.00 70.06 491 GLY A N 1
ATOM 3666 C CA . GLY A 1 491 ? 19.850 -13.295 14.122 1.00 70.06 491 GLY A CA 1
ATOM 3667 C C . GLY A 1 491 ? 19.448 -12.007 13.403 1.00 70.06 491 GLY A C 1
ATOM 3668 O O . GLY A 1 491 ? 18.294 -11.592 13.539 1.00 70.06 491 GLY A O 1
ATOM 3669 N N . PRO A 1 492 ? 20.384 -11.359 12.693 1.00 82.69 492 PRO A N 1
ATOM 3670 C CA . PRO A 1 492 ? 20.049 -10.263 11.792 1.00 82.69 492 PRO A CA 1
ATOM 3671 C C . PRO A 1 492 ? 19.053 -10.739 10.724 1.00 82.69 492 PRO A C 1
ATOM 3673 O O . PRO A 1 492 ? 18.974 -11.933 10.413 1.00 82.69 492 PRO A O 1
ATOM 3676 N N . LEU A 1 493 ? 18.250 -9.797 10.239 1.00 89.88 493 LEU A N 1
ATOM 3677 C CA . LEU A 1 493 ? 17.269 -9.991 9.181 1.00 89.88 493 LEU A CA 1
ATOM 3678 C C . LEU A 1 493 ? 17.461 -8.845 8.183 1.00 89.88 493 LEU A C 1
ATOM 3680 O O . LEU A 1 493 ? 16.981 -7.742 8.433 1.00 89.88 493 LEU A O 1
ATOM 3684 N N . THR A 1 494 ? 18.179 -9.095 7.091 1.00 91.06 494 THR A N 1
ATOM 3685 C CA . THR A 1 494 ? 18.413 -8.094 6.038 1.00 91.06 494 THR A CA 1
ATOM 3686 C C . THR A 1 494 ? 17.165 -7.922 5.179 1.00 91.06 494 THR A C 1
ATOM 3688 O O . THR A 1 494 ? 16.861 -8.804 4.392 1.00 91.06 494 THR A O 1
ATOM 3691 N N . SER A 1 495 ? 16.410 -6.827 5.280 1.00 90.19 495 SER A N 1
ATOM 3692 C CA . SER A 1 495 ? 15.139 -6.701 4.535 1.00 90.19 495 SER A CA 1
ATOM 3693 C C . SER A 1 495 ? 15.325 -6.694 3.005 1.00 90.19 495 SER A C 1
ATOM 3695 O O . SER A 1 495 ? 16.430 -6.508 2.492 1.00 90.19 495 SER A O 1
ATOM 3697 N N . LYS A 1 496 ? 14.233 -6.886 2.250 1.00 90.25 496 LYS A N 1
ATOM 3698 C CA . LYS A 1 496 ? 14.266 -6.799 0.779 1.00 90.25 496 LYS A CA 1
ATOM 3699 C C . LYS A 1 496 ? 14.762 -5.425 0.321 1.00 90.25 496 LYS A C 1
ATOM 3701 O O . LYS A 1 496 ? 15.632 -5.347 -0.537 1.00 90.25 496 LYS A O 1
ATOM 3706 N N . GLU A 1 497 ? 14.283 -4.362 0.959 1.00 86.69 497 GLU A N 1
ATOM 3707 C CA . GLU A 1 497 ? 14.683 -2.980 0.679 1.00 86.69 497 GLU A CA 1
ATOM 3708 C C . GLU A 1 497 ? 16.158 -2.735 1.022 1.00 86.69 497 GLU A C 1
ATOM 3710 O O . GLU A 1 497 ? 16.841 -1.957 0.358 1.00 86.69 497 GLU A O 1
ATOM 3715 N N . GLU A 1 498 ? 16.672 -3.388 2.068 1.00 88.19 498 GLU A N 1
ATOM 3716 C CA . GLU A 1 498 ? 18.090 -3.317 2.417 1.00 88.19 498 GLU A CA 1
ATOM 3717 C C . GLU A 1 498 ? 18.953 -4.002 1.354 1.00 88.19 498 GLU A C 1
ATOM 3719 O O . GLU A 1 498 ? 19.955 -3.436 0.924 1.00 88.19 498 GLU A O 1
ATOM 3724 N N . CYS A 1 499 ? 18.522 -5.159 0.854 1.00 90.75 499 CYS A N 1
ATOM 3725 C CA . CYS A 1 499 ? 19.158 -5.833 -0.273 1.00 90.75 499 CYS A CA 1
ATOM 3726 C C . CYS A 1 499 ? 19.105 -5.018 -1.572 1.00 90.75 499 CYS A C 1
ATOM 3728 O O . CYS A 1 499 ? 20.116 -4.916 -2.264 1.00 90.75 499 CYS A O 1
ATOM 3730 N N . GLU A 1 500 ? 17.971 -4.389 -1.888 1.00 88.31 500 GLU A N 1
ATOM 3731 C CA . GLU A 1 500 ? 17.844 -3.469 -3.026 1.00 88.31 500 GLU A CA 1
ATOM 3732 C C . GLU A 1 500 ? 18.789 -2.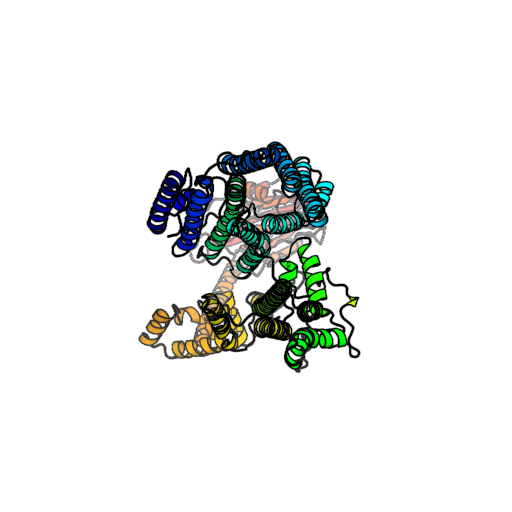275 -2.880 1.00 88.31 500 GLU A C 1
ATOM 3734 O O . GLU A 1 500 ? 19.458 -1.896 -3.836 1.00 88.31 500 GLU A O 1
ATOM 3739 N N . ARG A 1 501 ? 18.926 -1.722 -1.671 1.00 84.81 501 ARG A N 1
ATOM 3740 C CA . ARG A 1 501 ? 19.863 -0.626 -1.399 1.00 84.81 501 ARG A CA 1
ATOM 3741 C C . ARG A 1 501 ? 21.320 -1.058 -1.536 1.00 84.81 501 ARG A C 1
ATOM 3743 O O . ARG A 1 501 ? 22.115 -0.311 -2.092 1.00 84.81 501 ARG A O 1
ATOM 3750 N N . LEU A 1 502 ? 21.664 -2.243 -1.036 1.00 84.88 502 LEU A N 1
ATOM 3751 C CA . LEU A 1 502 ? 23.009 -2.814 -1.139 1.00 84.88 502 LEU A CA 1
ATOM 3752 C C . LEU A 1 502 ? 23.398 -3.129 -2.591 1.00 84.88 502 LEU A C 1
ATOM 3754 O O . LEU A 1 502 ? 24.576 -3.057 -2.928 1.00 84.88 502 LEU A O 1
ATOM 3758 N N . ARG A 1 503 ? 22.416 -3.457 -3.438 1.00 82.94 503 ARG A N 1
ATOM 3759 C CA . ARG A 1 503 ? 22.600 -3.751 -4.869 1.00 82.94 503 ARG A CA 1
ATOM 3760 C C . ARG A 1 503 ? 22.372 -2.554 -5.789 1.00 82.94 503 ARG A C 1
ATOM 3762 O O . ARG A 1 503 ? 22.680 -2.647 -6.973 1.00 82.94 503 ARG A O 1
ATOM 3769 N N . SER A 1 504 ? 21.822 -1.453 -5.277 1.00 78.75 504 SER A N 1
ATOM 3770 C CA . SER A 1 504 ? 21.511 -0.273 -6.078 1.00 78.75 504 SER A CA 1
ATOM 3771 C C . SER A 1 504 ? 22.780 0.290 -6.703 1.00 78.75 504 SER A C 1
ATOM 3773 O O . SER A 1 504 ? 23.687 0.743 -6.007 1.00 78.75 504 SER A O 1
ATOM 3775 N N . THR A 1 505 ? 22.799 0.320 -8.032 1.00 73.06 505 THR A N 1
ATOM 3776 C CA . THR A 1 505 ? 23.819 1.012 -8.825 1.00 73.06 505 THR A CA 1
ATOM 3777 C C . THR A 1 505 ? 23.550 2.512 -8.919 1.00 73.06 505 THR A C 1
ATOM 3779 O O . THR A 1 505 ? 24.384 3.260 -9.413 1.00 73.06 505 THR A O 1
ATOM 3782 N N . SER A 1 506 ? 22.391 2.986 -8.449 1.00 63.38 506 SER A N 1
ATOM 3783 C CA . SER A 1 506 ? 22.048 4.408 -8.429 1.00 63.38 506 SER A CA 1
ATOM 3784 C C . SER A 1 506 ? 22.427 5.033 -7.090 1.00 63.38 506 SER A C 1
ATOM 3786 O O . SER A 1 506 ? 21.826 4.741 -6.053 1.00 63.38 506 SER A O 1
ATOM 3788 N N . GLY A 1 507 ? 23.429 5.908 -7.120 1.00 65.94 507 GLY A N 1
ATOM 3789 C CA . GLY A 1 507 ? 23.794 6.765 -6.002 1.00 65.94 507 GLY A CA 1
ATOM 3790 C C . GLY A 1 507 ? 22.782 7.897 -5.769 1.00 65.94 507 GLY A C 1
ATOM 3791 O O . GLY A 1 507 ? 21.853 8.099 -6.561 1.00 65.94 507 GLY A O 1
ATOM 3792 N N . PRO A 1 508 ? 22.968 8.695 -4.700 1.00 53.28 508 PRO A N 1
ATOM 3793 C CA . PRO A 1 508 ? 22.231 9.941 -4.531 1.00 53.28 508 PRO A CA 1
ATOM 3794 C C . PRO A 1 508 ? 22.438 10.789 -5.792 1.00 53.28 508 PRO A C 1
ATOM 3796 O O . PRO A 1 508 ? 23.576 10.965 -6.220 1.00 53.28 508 PRO A O 1
ATOM 3799 N N . TYR A 1 509 ? 21.355 11.291 -6.389 1.00 54.06 509 TYR A N 1
ATOM 3800 C CA . TYR A 1 509 ? 21.353 12.041 -7.659 1.00 54.06 509 TYR A CA 1
ATOM 3801 C C . TYR A 1 509 ? 21.522 11.216 -8.949 1.00 54.06 509 TYR A C 1
ATOM 3803 O O . TYR A 1 509 ? 21.849 11.788 -9.985 1.00 54.06 509 TYR A O 1
ATOM 3811 N N . GLY A 1 510 ? 21.278 9.900 -8.922 1.00 61.41 510 GLY A N 1
ATOM 3812 C CA . GLY A 1 510 ? 21.210 9.080 -10.143 1.00 61.41 510 GLY A CA 1
ATOM 3813 C C . GLY A 1 510 ? 22.564 8.807 -10.803 1.00 61.41 510 GLY A C 1
ATOM 3814 O O . GLY A 1 510 ? 22.617 8.336 -11.935 1.00 61.41 510 GLY A O 1
ATOM 3815 N N . GLN A 1 511 ? 23.669 9.094 -10.111 1.00 63.19 511 GLN A N 1
ATOM 3816 C CA . GLN A 1 511 ? 24.998 8.722 -10.584 1.00 63.19 511 GLN A CA 1
ATOM 3817 C C . GLN A 1 511 ? 25.192 7.214 -10.454 1.00 63.19 511 GLN A C 1
ATOM 3819 O O . GLN A 1 511 ? 24.876 6.641 -9.412 1.00 63.19 511 GLN A O 1
ATOM 3824 N N . TYR A 1 512 ? 25.742 6.590 -11.495 1.00 67.56 512 TYR A N 1
ATOM 3825 C CA . TYR A 1 512 ? 26.109 5.181 -11.454 1.00 67.56 512 TYR A CA 1
ATOM 3826 C C . TYR A 1 512 ? 27.268 4.981 -10.468 1.00 67.56 512 TYR A C 1
ATOM 3828 O O . TYR A 1 512 ? 28.355 5.533 -10.657 1.00 67.56 512 TYR A O 1
ATOM 3836 N N . VAL A 1 513 ? 27.033 4.218 -9.405 1.00 73.69 513 VAL A N 1
ATOM 3837 C CA . VAL A 1 513 ? 28.038 3.810 -8.421 1.00 73.69 513 VAL A CA 1
ATOM 3838 C C . VAL A 1 513 ? 28.131 2.295 -8.469 1.00 73.69 513 VAL A C 1
ATOM 3840 O O . VAL A 1 513 ? 27.122 1.604 -8.366 1.00 73.69 513 VAL A O 1
ATOM 3843 N N . GLU A 1 514 ? 29.345 1.778 -8.632 1.00 75.62 514 GLU A N 1
ATOM 3844 C CA . GLU A 1 514 ? 29.587 0.340 -8.579 1.00 75.62 514 GLU A CA 1
ATOM 3845 C C . GLU A 1 514 ? 29.312 -0.158 -7.146 1.00 75.62 514 GLU A C 1
ATOM 3847 O O . GLU A 1 514 ? 29.933 0.346 -6.200 1.00 75.62 514 GLU A O 1
ATOM 3852 N N . PRO A 1 515 ? 28.347 -1.075 -6.944 1.00 74.00 515 PRO A N 1
ATOM 3853 C CA . PRO A 1 515 ? 27.996 -1.536 -5.613 1.00 74.00 515 PRO A CA 1
ATOM 3854 C C . PRO A 1 515 ? 29.177 -2.303 -5.002 1.00 74.00 515 PRO A C 1
ATOM 3856 O O . PRO A 1 515 ? 29.895 -3.016 -5.709 1.00 74.00 515 PRO A O 1
ATOM 3859 N N . PRO A 1 516 ? 29.414 -2.171 -3.685 1.00 77.56 516 PRO A N 1
ATOM 3860 C CA . PRO A 1 516 ? 30.475 -2.915 -3.025 1.00 77.56 516 PRO A CA 1
ATOM 3861 C C . PRO A 1 516 ? 30.218 -4.428 -3.143 1.00 77.56 516 PRO A C 1
ATOM 3863 O O . PRO A 1 516 ? 29.065 -4.856 -3.055 1.00 77.56 516 PRO A O 1
ATOM 3866 N N . PRO A 1 517 ? 31.271 -5.256 -3.293 1.00 82.81 517 PRO A N 1
ATOM 3867 C CA . PRO A 1 517 ? 31.102 -6.699 -3.383 1.00 82.81 517 PRO A CA 1
ATOM 3868 C C . PRO A 1 517 ? 30.470 -7.231 -2.094 1.00 82.81 517 PRO A C 1
ATOM 3870 O O . PRO A 1 517 ? 30.985 -7.012 -0.992 1.00 82.81 517 PRO A O 1
ATOM 3873 N N . LEU A 1 518 ? 29.343 -7.928 -2.234 1.00 89.94 518 LEU A N 1
ATOM 3874 C CA . LEU A 1 518 ? 28.670 -8.584 -1.120 1.00 89.94 518 LEU A CA 1
ATOM 3875 C C . LEU A 1 518 ? 29.405 -9.880 -0.771 1.00 89.94 518 LEU A C 1
ATOM 3877 O O . LEU A 1 518 ? 29.944 -10.567 -1.633 1.00 89.94 518 LEU A O 1
ATOM 3881 N N . GLY A 1 519 ? 29.429 -10.229 0.516 1.00 93.00 519 GLY A N 1
ATOM 3882 C CA . GLY A 1 519 ? 29.870 -11.564 0.913 1.00 93.00 519 GLY A CA 1
ATOM 3883 C C . GLY A 1 519 ? 28.891 -12.627 0.388 1.00 93.00 519 GLY A C 1
ATOM 3884 O O . GLY A 1 519 ? 27.691 -12.353 0.350 1.00 93.00 519 GLY A O 1
ATOM 3885 N N . PRO A 1 520 ? 29.353 -13.850 0.075 1.00 93.81 520 PRO A N 1
ATOM 3886 C CA . PRO A 1 520 ? 28.544 -14.883 -0.587 1.00 93.81 520 PRO A CA 1
ATOM 3887 C C . PRO A 1 520 ? 27.255 -15.241 0.170 1.00 93.81 520 PRO A C 1
ATOM 3889 O O . PRO A 1 520 ? 26.195 -15.440 -0.413 1.00 93.81 520 PRO A O 1
ATOM 3892 N N . GLU A 1 521 ? 27.309 -15.275 1.505 1.00 95.44 521 GLU A N 1
ATOM 3893 C CA . GLU A 1 521 ? 26.125 -15.547 2.331 1.00 95.44 521 GLU A CA 1
ATOM 3894 C C . GLU A 1 521 ? 25.077 -14.427 2.243 1.00 95.44 521 GLU A C 1
ATOM 3896 O O . GLU A 1 521 ? 23.883 -14.711 2.205 1.00 95.44 521 GLU A O 1
ATOM 3901 N N . LEU A 1 522 ? 25.514 -13.165 2.198 1.00 94.44 522 LEU A N 1
ATOM 3902 C CA . LEU A 1 522 ? 24.621 -12.011 2.095 1.00 94.44 522 LEU A CA 1
ATOM 3903 C C . LEU A 1 522 ? 24.075 -11.860 0.672 1.00 94.44 522 LEU A C 1
ATOM 3905 O O . LEU A 1 522 ? 22.902 -11.537 0.509 1.00 94.44 522 LEU A O 1
ATOM 3909 N N . ALA A 1 523 ? 24.896 -12.148 -0.343 1.00 94.06 523 ALA A N 1
ATOM 3910 C CA . ALA A 1 523 ? 24.460 -12.226 -1.732 1.00 94.06 523 ALA A CA 1
ATOM 3911 C C . ALA A 1 523 ? 23.317 -13.243 -1.877 1.00 94.06 523 ALA A C 1
ATOM 3913 O O . ALA A 1 523 ? 22.223 -12.851 -2.275 1.00 94.06 523 ALA A O 1
ATOM 3914 N N . PHE A 1 524 ? 23.508 -14.472 -1.376 1.00 95.94 524 PHE A N 1
ATOM 3915 C CA . PHE A 1 524 ? 22.471 -15.509 -1.323 1.00 95.94 524 PHE A CA 1
ATOM 3916 C C . PHE A 1 524 ? 21.183 -15.043 -0.623 1.00 95.94 524 PHE A C 1
ATOM 3918 O O . PHE A 1 524 ? 20.082 -15.234 -1.139 1.00 95.94 524 PHE A O 1
ATOM 3925 N N . VAL A 1 525 ? 21.298 -14.422 0.559 1.00 95.94 525 VAL A N 1
ATOM 3926 C CA . VAL A 1 525 ? 20.133 -13.896 1.296 1.00 95.94 525 VAL A CA 1
ATOM 3927 C C . VAL A 1 525 ? 19.378 -12.874 0.447 1.00 95.94 525 VAL A C 1
ATOM 3929 O O . VAL A 1 525 ? 18.148 -12.921 0.376 1.00 95.94 525 VAL A O 1
ATOM 3932 N N . CYS A 1 526 ? 20.103 -11.983 -0.224 1.00 95.06 526 CYS A N 1
ATOM 3933 C CA . CYS A 1 526 ? 19.506 -10.971 -1.076 1.00 95.06 526 CYS A CA 1
ATOM 3934 C C . CYS A 1 526 ? 18.861 -11.542 -2.340 1.00 95.06 526 CYS A C 1
ATOM 3936 O O . CYS A 1 526 ? 17.768 -11.096 -2.683 1.00 95.06 526 CYS A O 1
ATOM 3938 N N . ASP A 1 527 ? 19.441 -12.561 -2.977 1.00 93.69 527 ASP A N 1
ATOM 3939 C CA . ASP A 1 527 ? 18.810 -13.231 -4.120 1.00 93.69 527 ASP A CA 1
ATOM 3940 C C . ASP A 1 527 ? 17.516 -13.925 -3.726 1.00 93.69 527 ASP A C 1
ATOM 3942 O O . ASP A 1 527 ? 16.495 -13.754 -4.394 1.00 93.69 527 ASP A O 1
ATOM 3946 N N . VAL A 1 528 ? 17.514 -14.649 -2.605 1.00 94.75 528 VAL A N 1
ATOM 3947 C CA . VAL A 1 528 ? 16.308 -15.324 -2.110 1.00 94.75 528 VAL A CA 1
ATOM 3948 C C . VAL A 1 528 ? 15.197 -14.321 -1.797 1.00 94.75 528 VAL A C 1
ATOM 3950 O O . VAL A 1 528 ? 14.040 -14.569 -2.137 1.00 94.75 528 VAL A O 1
ATOM 3953 N N . ARG A 1 529 ? 15.526 -13.185 -1.170 1.00 92.88 529 ARG A N 1
ATOM 3954 C CA . ARG A 1 529 ? 14.541 -12.149 -0.814 1.00 92.88 529 ARG A CA 1
ATOM 3955 C C . ARG A 1 529 ? 14.039 -11.365 -2.026 1.00 92.88 529 ARG A C 1
ATOM 3957 O O . ARG A 1 529 ? 12.863 -11.014 -2.064 1.00 92.88 529 ARG A O 1
ATOM 3964 N N . ALA A 1 530 ? 14.899 -11.096 -3.007 1.00 90.00 530 ALA A N 1
ATOM 3965 C CA . ALA A 1 530 ? 14.528 -10.357 -4.212 1.00 90.00 530 ALA A CA 1
ATOM 3966 C C . ALA A 1 530 ? 13.654 -11.193 -5.157 1.00 90.00 530 ALA A C 1
ATOM 3968 O O . ALA A 1 530 ? 12.653 -10.696 -5.670 1.00 90.00 530 ALA A O 1
ATOM 3969 N N . SER A 1 531 ? 14.020 -12.462 -5.360 1.00 88.38 531 SER A N 1
ATOM 3970 C CA . SER A 1 531 ? 13.330 -13.379 -6.277 1.00 88.38 531 SER A CA 1
ATOM 3971 C C . SER A 1 531 ? 12.141 -14.110 -5.653 1.00 88.38 531 SER A C 1
ATOM 3973 O O . SER A 1 531 ? 11.359 -14.726 -6.374 1.00 88.38 531 SER A O 1
ATOM 3975 N N . GLU A 1 532 ? 12.033 -14.097 -4.320 1.00 89.88 532 GLU A N 1
ATOM 3976 C CA . GLU A 1 532 ? 11.085 -14.919 -3.555 1.00 89.88 532 GLU A CA 1
ATOM 3977 C C . GLU A 1 532 ? 11.191 -16.420 -3.893 1.00 89.88 532 GLU A C 1
ATOM 3979 O O . GLU A 1 532 ? 10.232 -17.183 -3.765 1.00 89.88 532 GLU A O 1
ATOM 3984 N N . ALA A 1 533 ? 12.379 -16.868 -4.314 1.00 86.69 533 ALA A N 1
ATOM 3985 C CA . ALA A 1 533 ? 12.590 -18.212 -4.846 1.00 86.69 533 ALA A CA 1
ATOM 3986 C C . ALA A 1 533 ? 12.387 -19.340 -3.815 1.00 86.69 533 ALA A C 1
ATOM 3988 O O . ALA A 1 533 ? 12.221 -20.505 -4.189 1.00 86.69 533 ALA A O 1
ATOM 3989 N N . LEU A 1 534 ? 12.386 -19.014 -2.517 1.00 91.06 534 LEU A N 1
ATOM 3990 C CA . LEU A 1 534 ? 12.086 -19.938 -1.425 1.00 91.06 534 LEU A CA 1
ATOM 3991 C C . LEU A 1 534 ? 10.764 -19.530 -0.745 1.00 91.06 534 LEU A C 1
ATOM 3993 O O . LEU A 1 534 ? 10.719 -18.539 -0.016 1.00 91.06 534 LEU A O 1
ATOM 3997 N N . PRO A 1 535 ? 9.667 -20.284 -0.955 1.00 84.50 535 PRO A N 1
ATOM 3998 C CA . PRO A 1 535 ? 8.375 -19.953 -0.366 1.00 84.50 535 PRO A CA 1
ATOM 3999 C C . PRO A 1 535 ? 8.411 -20.005 1.165 1.00 84.50 535 PRO A C 1
ATOM 4001 O O . PRO A 1 535 ? 8.826 -21.007 1.748 1.00 84.50 535 PRO A O 1
ATOM 4004 N N . GLY A 1 536 ? 7.900 -18.958 1.815 1.00 84.31 536 GLY A N 1
ATOM 4005 C CA . GLY A 1 536 ? 7.713 -18.914 3.267 1.00 84.31 536 GLY A CA 1
ATOM 4006 C C . GLY A 1 536 ? 8.962 -18.565 4.075 1.00 84.31 536 GLY A C 1
ATOM 4007 O O . GLY A 1 536 ? 8.927 -18.695 5.295 1.00 84.31 536 GLY A O 1
ATOM 4008 N N . THR A 1 537 ? 10.048 -18.129 3.429 1.00 87.19 537 THR A N 1
ATOM 4009 C CA . THR A 1 537 ? 11.292 -17.742 4.110 1.00 87.19 537 THR A CA 1
ATOM 4010 C C . THR A 1 537 ? 11.500 -16.227 4.205 1.00 87.19 537 THR A C 1
ATOM 4012 O O . THR A 1 537 ? 12.587 -15.792 4.576 1.00 87.19 537 THR A O 1
ATOM 4015 N N . GLN A 1 538 ? 10.496 -15.410 3.865 1.00 85.56 538 GLN A N 1
ATOM 4016 C CA . GLN A 1 538 ? 10.618 -13.942 3.837 1.00 85.56 538 GLN A CA 1
ATOM 4017 C C . GLN A 1 538 ? 10.985 -13.353 5.209 1.00 85.56 538 GLN A C 1
ATOM 4019 O O . GLN A 1 538 ? 11.776 -12.414 5.295 1.00 85.56 538 GLN A O 1
ATOM 4024 N N . ASP A 1 539 ? 10.458 -13.959 6.272 1.00 85.25 539 ASP A N 1
ATOM 4025 C CA . ASP A 1 539 ? 10.657 -13.519 7.655 1.00 85.25 539 ASP A CA 1
ATOM 4026 C C . ASP A 1 539 ? 11.722 -14.347 8.395 1.00 85.25 539 ASP A C 1
ATOM 4028 O O . ASP A 1 539 ? 11.889 -14.219 9.612 1.00 85.25 539 ASP A O 1
ATOM 4032 N N . GLU A 1 540 ? 12.438 -15.235 7.694 1.00 88.50 540 GLU A N 1
ATOM 4033 C CA . GLU A 1 540 ? 13.495 -16.021 8.324 1.00 88.50 540 GLU A CA 1
ATOM 4034 C C . GLU A 1 540 ? 14.753 -15.164 8.568 1.00 88.50 540 GLU A C 1
ATOM 4036 O O . GLU A 1 540 ? 15.187 -14.418 7.686 1.00 88.50 540 GLU A O 1
ATOM 4041 N N . PRO A 1 541 ? 15.384 -15.271 9.754 1.00 91.88 541 PRO A N 1
ATOM 4042 C CA . PRO A 1 541 ? 16.674 -14.641 10.024 1.00 91.88 541 PRO A CA 1
ATOM 4043 C C . PRO A 1 541 ? 17.750 -15.129 9.049 1.00 91.88 541 PRO A C 1
ATOM 4045 O O . PRO A 1 541 ? 17.795 -16.318 8.720 1.00 91.88 541 PRO A O 1
ATOM 4048 N N . ASP A 1 542 ? 18.686 -14.256 8.678 1.00 94.44 542 ASP A N 1
ATOM 4049 C CA . ASP A 1 542 ? 19.705 -14.544 7.656 1.00 94.44 542 ASP A CA 1
ATOM 4050 C C . ASP A 1 542 ? 20.494 -15.836 7.938 1.00 94.44 542 ASP A C 1
ATOM 4052 O O . ASP A 1 542 ? 20.645 -16.658 7.031 1.00 94.44 542 ASP A O 1
ATOM 4056 N N . PRO A 1 543 ? 20.926 -16.129 9.187 1.00 93.25 543 PRO A N 1
ATOM 4057 C CA . PRO A 1 543 ? 21.636 -17.374 9.473 1.00 93.25 543 PRO A CA 1
ATOM 4058 C C . PRO A 1 543 ? 20.783 -18.632 9.258 1.00 93.25 543 PRO A C 1
ATOM 4060 O O . PRO A 1 543 ? 21.316 -19.684 8.898 1.00 93.25 543 PRO A O 1
ATOM 4063 N N . ALA A 1 544 ? 19.468 -18.551 9.494 1.00 92.38 544 ALA A N 1
ATOM 4064 C CA . ALA A 1 544 ? 18.550 -19.664 9.260 1.00 92.38 544 ALA A CA 1
ATOM 4065 C C . ALA A 1 544 ? 18.389 -19.915 7.757 1.00 92.38 544 ALA A C 1
ATOM 4067 O O . ALA A 1 544 ? 18.482 -21.068 7.319 1.00 92.38 544 ALA A O 1
ATOM 4068 N N . LEU A 1 545 ? 18.275 -18.830 6.988 1.00 93.88 545 LEU A N 1
ATOM 4069 C CA . LEU A 1 545 ? 18.171 -18.864 5.539 1.00 93.88 545 LEU A CA 1
ATOM 4070 C C . LEU A 1 545 ? 19.438 -19.444 4.903 1.00 93.88 545 LEU A C 1
ATOM 4072 O O . LEU A 1 545 ? 19.361 -20.400 4.134 1.00 93.88 545 LEU A O 1
ATOM 4076 N N . VAL A 1 546 ? 20.620 -18.962 5.299 1.00 95.88 546 VAL A N 1
ATOM 4077 C CA . VAL A 1 546 ? 21.920 -19.486 4.837 1.00 95.88 546 VAL A CA 1
ATOM 4078 C C . VAL A 1 546 ? 22.079 -20.960 5.208 1.00 95.88 546 VAL A C 1
ATOM 4080 O O . VAL A 1 546 ? 22.523 -21.777 4.397 1.00 95.88 546 VAL A O 1
ATOM 4083 N N . ALA A 1 547 ? 21.689 -21.351 6.426 1.00 95.12 547 ALA A N 1
ATOM 4084 C CA . ALA A 1 547 ? 21.723 -22.752 6.833 1.00 95.12 547 ALA A CA 1
ATOM 4085 C C . ALA A 1 547 ? 20.771 -23.619 5.994 1.00 95.12 547 ALA A C 1
ATOM 4087 O O . ALA A 1 547 ? 21.091 -24.778 5.715 1.00 95.12 547 ALA A O 1
ATOM 4088 N N . TYR A 1 548 ? 19.613 -23.089 5.593 1.00 94.56 548 TYR A N 1
ATOM 4089 C CA . TYR A 1 548 ? 18.699 -23.767 4.682 1.00 94.56 548 TYR A CA 1
ATOM 4090 C C . TYR A 1 548 ? 19.281 -23.880 3.270 1.00 94.56 548 TYR A C 1
ATOM 4092 O O . TYR A 1 548 ? 19.339 -24.990 2.740 1.00 94.56 548 TYR A O 1
ATOM 4100 N N . GLY A 1 549 ? 19.837 -22.797 2.725 1.00 96.06 549 GLY A N 1
ATOM 4101 C CA . GLY A 1 549 ? 20.544 -22.787 1.444 1.00 96.06 549 GLY A CA 1
ATOM 4102 C C . GLY A 1 549 ? 21.684 -23.807 1.387 1.00 96.06 549 GLY A C 1
ATOM 4103 O O . GLY A 1 549 ? 21.769 -24.601 0.454 1.00 96.06 549 GLY A O 1
ATOM 4104 N N . ARG A 1 550 ? 22.495 -23.917 2.446 1.00 96.56 550 ARG A N 1
ATOM 4105 C CA . ARG A 1 550 ? 23.553 -24.941 2.551 1.00 96.56 550 ARG A CA 1
ATOM 4106 C C . ARG A 1 550 ? 23.013 -26.373 2.551 1.00 96.56 550 ARG A C 1
ATOM 4108 O O . ARG A 1 550 ? 23.648 -27.271 1.994 1.00 96.56 550 ARG A O 1
ATOM 4115 N N . ARG A 1 551 ? 21.838 -26.617 3.149 1.00 95.56 551 ARG A N 1
ATOM 4116 C CA . ARG A 1 551 ? 21.169 -27.929 3.057 1.00 95.56 551 ARG A CA 1
ATOM 4117 C C . ARG A 1 551 ? 20.734 -28.219 1.623 1.00 95.56 551 ARG A C 1
ATOM 4119 O O . ARG A 1 551 ? 20.949 -29.338 1.160 1.00 95.56 551 ARG A O 1
ATOM 4126 N N . LEU A 1 552 ? 20.177 -27.224 0.929 1.00 96.06 552 LEU A N 1
ATOM 4127 C CA . LEU A 1 552 ? 19.805 -27.340 -0.482 1.00 96.06 552 LEU A CA 1
ATOM 4128 C C . LEU A 1 552 ? 21.028 -27.587 -1.367 1.00 96.06 552 LEU A C 1
ATOM 4130 O O . LEU A 1 552 ? 20.967 -28.481 -2.204 1.00 96.06 552 LEU A O 1
ATOM 4134 N N . CYS A 1 553 ? 22.157 -26.919 -1.116 1.00 96.94 553 CYS A N 1
ATOM 4135 C CA . CYS A 1 553 ? 23.416 -27.199 -1.808 1.00 96.94 553 CYS A CA 1
ATOM 4136 C C . CYS A 1 553 ? 23.836 -28.669 -1.649 1.00 96.94 553 CYS A C 1
ATOM 4138 O O . CYS A 1 553 ? 24.170 -29.336 -2.623 1.00 96.94 553 CYS A O 1
ATOM 4140 N N . GLY A 1 554 ? 23.715 -29.235 -0.442 1.00 96.00 554 GLY A N 1
ATOM 4141 C CA . GLY A 1 554 ? 23.979 -30.659 -0.226 1.00 96.00 554 GLY A CA 1
ATOM 4142 C C . GLY A 1 554 ? 23.101 -31.583 -1.085 1.00 96.00 554 GLY A C 1
ATOM 4143 O O . GLY A 1 554 ? 23.590 -32.597 -1.584 1.00 96.00 554 GLY A O 1
ATOM 4144 N N . VAL A 1 555 ? 21.821 -31.240 -1.271 1.00 96.44 555 VAL A N 1
ATOM 4145 C CA . VAL A 1 555 ? 20.897 -31.972 -2.159 1.00 96.44 555 VAL A CA 1
ATOM 4146 C C . VAL A 1 555 ? 21.276 -31.765 -3.630 1.00 96.44 555 VAL A C 1
ATOM 4148 O O . VAL A 1 555 ? 21.306 -32.730 -4.396 1.00 96.44 555 VAL A O 1
ATOM 4151 N N . TYR A 1 556 ? 21.602 -30.528 -4.014 1.00 96.81 556 TYR A N 1
ATOM 4152 C CA . TYR A 1 556 ? 22.010 -30.149 -5.365 1.00 96.81 556 TYR A CA 1
ATOM 4153 C C . TYR A 1 556 ? 23.240 -30.942 -5.821 1.00 96.81 556 TYR A C 1
ATOM 4155 O O . TYR A 1 556 ? 23.195 -31.598 -6.862 1.00 96.81 556 TYR A O 1
ATOM 4163 N N . THR A 1 557 ? 24.297 -30.969 -5.000 1.00 96.31 557 THR A N 1
ATOM 4164 C CA . THR A 1 557 ? 25.553 -31.675 -5.293 1.00 96.31 557 THR A CA 1
ATOM 4165 C C . THR A 1 557 ? 25.364 -33.190 -5.406 1.00 96.31 557 THR A C 1
ATOM 4167 O O . THR A 1 557 ? 25.991 -33.817 -6.257 1.00 96.31 557 THR A O 1
ATOM 4170 N N . ARG A 1 558 ? 24.497 -33.808 -4.586 1.00 96.25 558 ARG A N 1
ATOM 4171 C CA . ARG A 1 558 ? 24.205 -35.252 -4.703 1.00 96.25 558 ARG A CA 1
ATOM 4172 C C . ARG A 1 558 ? 23.426 -35.586 -5.972 1.00 96.25 558 ARG A C 1
ATOM 4174 O O . ARG A 1 558 ? 23.637 -36.646 -6.554 1.00 96.25 558 ARG A O 1
ATOM 4181 N N . GLY A 1 559 ? 22.511 -34.709 -6.388 1.00 94.00 559 GLY A N 1
ATOM 4182 C CA . GLY A 1 559 ? 21.772 -34.846 -7.644 1.00 94.00 559 GLY A CA 1
ATOM 4183 C C . GLY A 1 559 ? 20.856 -36.075 -7.734 1.00 94.00 559 GLY A C 1
ATOM 4184 O O . GLY A 1 559 ? 20.432 -36.434 -8.832 1.00 94.00 559 GLY A O 1
ATOM 4185 N N . GLU A 1 560 ? 20.536 -36.732 -6.616 1.00 96.38 560 GLU A N 1
ATOM 4186 C CA . GLU A 1 560 ? 19.704 -37.937 -6.600 1.00 96.38 560 GLU A CA 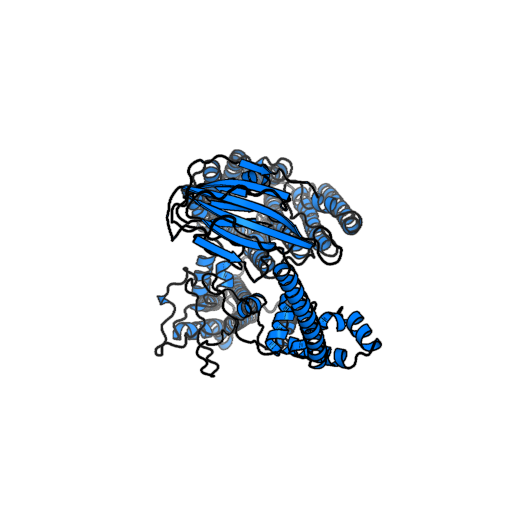1
ATOM 4187 C C . GLU A 1 560 ? 18.236 -37.606 -6.914 1.00 96.38 560 GLU A C 1
ATOM 4189 O O . GLU A 1 560 ? 17.568 -36.887 -6.166 1.00 96.38 560 GLU A O 1
ATOM 4194 N N . ALA A 1 561 ? 17.685 -38.188 -7.986 1.00 95.00 561 ALA A N 1
ATOM 4195 C CA . ALA A 1 561 ? 16.318 -37.903 -8.443 1.00 95.00 561 ALA A CA 1
ATOM 4196 C C . ALA A 1 561 ? 15.244 -38.123 -7.356 1.00 95.00 561 ALA A C 1
ATOM 4198 O O . ALA A 1 561 ? 14.288 -37.354 -7.257 1.00 95.00 561 ALA A O 1
ATOM 4199 N N . GLY A 1 562 ? 15.412 -39.147 -6.510 1.00 95.56 562 GLY A N 1
ATOM 4200 C CA . GLY A 1 562 ? 14.493 -39.428 -5.404 1.00 95.56 562 GLY A CA 1
ATOM 4201 C C . GLY A 1 562 ? 14.559 -38.398 -4.271 1.00 95.56 562 GLY A C 1
ATOM 4202 O O . GLY A 1 562 ? 13.543 -38.113 -3.640 1.00 95.56 562 GLY A O 1
ATOM 4203 N N . GLU A 1 563 ? 15.729 -37.814 -4.005 1.00 93.88 563 GLU A N 1
ATOM 4204 C CA . GLU A 1 563 ? 15.882 -36.760 -2.999 1.00 93.88 563 GLU A CA 1
ATOM 4205 C C . GLU A 1 563 ? 15.299 -35.434 -3.496 1.00 93.88 563 GLU A C 1
ATOM 4207 O O . GLU A 1 563 ? 14.499 -34.825 -2.787 1.00 93.88 563 GLU A O 1
ATOM 4212 N N . LEU A 1 564 ? 15.584 -35.067 -4.749 1.00 94.38 564 LEU A N 1
ATOM 4213 C CA . LEU A 1 564 ? 15.009 -33.893 -5.412 1.00 94.38 564 LEU A CA 1
ATOM 4214 C C . LEU A 1 564 ? 13.473 -33.948 -5.444 1.00 94.38 564 LEU A C 1
ATOM 4216 O O . LEU A 1 564 ? 12.807 -32.979 -5.078 1.00 94.38 564 LEU A O 1
ATOM 4220 N N . ALA A 1 565 ? 12.895 -35.102 -5.800 1.00 93.31 565 ALA A N 1
ATOM 4221 C CA . ALA A 1 565 ? 11.443 -35.289 -5.805 1.00 93.31 565 ALA A CA 1
ATOM 4222 C C . ALA A 1 565 ? 10.823 -35.151 -4.403 1.00 93.31 565 ALA A C 1
ATOM 4224 O O . ALA A 1 565 ? 9.742 -34.579 -4.268 1.00 93.31 565 ALA A O 1
ATOM 4225 N N . ARG A 1 566 ? 11.503 -35.636 -3.352 1.00 94.19 566 ARG A N 1
ATOM 4226 C CA . ARG A 1 566 ? 11.038 -35.487 -1.962 1.00 94.19 566 ARG A CA 1
ATOM 4227 C C . ARG A 1 566 ? 11.062 -34.035 -1.500 1.00 94.19 566 ARG A C 1
ATOM 4229 O O . ARG A 1 566 ? 10.089 -33.602 -0.892 1.00 94.19 566 ARG A O 1
ATOM 4236 N N . VAL A 1 567 ? 12.132 -33.293 -1.791 1.00 92.50 567 VAL A N 1
ATOM 4237 C CA . VAL A 1 567 ? 12.239 -31.867 -1.431 1.00 92.50 567 VAL A CA 1
ATOM 4238 C C . VAL A 1 567 ? 11.152 -31.053 -2.134 1.00 92.50 567 VAL A C 1
ATOM 4240 O O . VAL A 1 567 ? 10.432 -30.308 -1.469 1.00 92.50 567 VAL A O 1
ATOM 4243 N N . ARG A 1 568 ? 10.934 -31.280 -3.437 1.00 92.69 568 ARG A N 1
ATOM 4244 C CA . ARG A 1 568 ? 9.853 -30.624 -4.184 1.00 92.69 568 ARG A CA 1
ATOM 4245 C C . ARG A 1 568 ? 8.468 -30.982 -3.635 1.00 92.69 568 ARG A C 1
ATOM 4247 O O . ARG A 1 568 ? 7.630 -30.103 -3.489 1.00 92.69 568 ARG A O 1
ATOM 4254 N N . ALA A 1 569 ? 8.218 -32.248 -3.294 1.00 91.00 569 ALA A N 1
ATOM 4255 C CA . ALA A 1 569 ? 6.925 -32.671 -2.750 1.00 91.00 569 ALA A CA 1
ATOM 4256 C C . ALA A 1 569 ? 6.650 -32.131 -1.334 1.00 91.00 569 ALA A C 1
ATOM 4258 O O . ALA A 1 569 ? 5.501 -31.853 -1.005 1.00 91.00 569 ALA A O 1
ATOM 4259 N N . ALA A 1 570 ? 7.682 -32.008 -0.493 1.00 89.31 570 ALA A N 1
ATOM 4260 C CA . ALA A 1 570 ? 7.535 -31.566 0.893 1.00 89.31 570 ALA A CA 1
ATOM 4261 C C . ALA A 1 570 ? 7.503 -30.038 1.042 1.00 89.31 570 ALA A C 1
ATOM 4263 O O . ALA A 1 570 ? 6.757 -29.536 1.877 1.00 89.31 570 ALA A O 1
ATOM 4264 N N . GLY A 1 571 ? 8.316 -29.317 0.265 1.00 83.75 571 GLY A N 1
ATOM 4265 C CA . GLY A 1 571 ? 8.502 -27.869 0.406 1.00 83.75 571 GLY A CA 1
ATOM 4266 C C . GLY A 1 571 ? 8.152 -27.048 -0.834 1.00 83.75 571 GLY A C 1
ATOM 4267 O O . GLY A 1 571 ? 8.308 -25.836 -0.802 1.00 83.75 571 GLY A O 1
ATOM 4268 N N . GLY A 1 572 ? 7.733 -27.672 -1.939 1.00 90.06 572 GLY A N 1
ATOM 4269 C CA . GLY A 1 572 ? 7.477 -26.969 -3.203 1.00 90.06 572 GLY A CA 1
ATOM 4270 C C . GLY A 1 572 ? 8.737 -26.464 -3.915 1.00 90.06 572 GLY A C 1
ATOM 4271 O O . GLY A 1 572 ? 8.625 -25.823 -4.952 1.00 90.06 572 GLY A O 1
ATOM 4272 N N . VAL A 1 573 ? 9.931 -26.759 -3.390 1.00 92.75 573 VAL A N 1
ATOM 4273 C CA . VAL A 1 573 ? 11.190 -26.183 -3.876 1.00 92.75 573 VAL A CA 1
ATOM 4274 C C . VAL A 1 573 ? 11.804 -27.037 -4.982 1.00 92.75 573 VAL A C 1
ATOM 4276 O O . VAL A 1 573 ? 12.099 -28.219 -4.785 1.00 92.75 573 VAL A O 1
ATOM 4279 N N . ASP A 1 574 ? 12.042 -26.423 -6.140 1.00 94.75 574 ASP A N 1
ATOM 4280 C CA . ASP A 1 574 ? 12.827 -27.010 -7.219 1.00 94.75 574 ASP A CA 1
ATOM 4281 C C . ASP A 1 574 ? 14.309 -26.651 -7.095 1.00 94.75 574 ASP A C 1
ATOM 4283 O O . ASP A 1 574 ? 14.765 -25.642 -7.619 1.00 94.75 574 ASP A O 1
ATOM 4287 N N . VAL A 1 575 ? 15.082 -27.520 -6.444 1.00 94.62 575 VAL A N 1
ATOM 4288 C CA . VAL A 1 575 ? 16.515 -27.295 -6.191 1.00 94.62 575 VAL A CA 1
ATOM 4289 C C . VAL A 1 575 ? 17.319 -27.068 -7.483 1.00 94.62 575 VAL A C 1
ATOM 4291 O O . VAL A 1 575 ? 18.300 -26.337 -7.454 1.00 94.62 575 VAL A O 1
ATOM 4294 N N . ARG A 1 576 ? 16.923 -27.650 -8.628 1.00 93.62 576 ARG A N 1
ATOM 4295 C CA . ARG A 1 576 ? 17.624 -27.421 -9.910 1.00 93.62 576 ARG A CA 1
ATOM 4296 C C . ARG A 1 576 ? 17.286 -26.063 -10.522 1.00 93.62 576 ARG A C 1
ATOM 4298 O O . ARG A 1 576 ? 18.152 -25.448 -11.133 1.00 93.62 576 ARG A O 1
ATOM 4305 N N . GLY A 1 577 ? 16.062 -25.585 -10.316 1.00 93.25 577 GLY A N 1
ATOM 4306 C CA . GLY A 1 577 ? 15.651 -24.235 -10.706 1.00 93.25 577 GLY A CA 1
ATOM 4307 C C . GLY A 1 577 ? 16.333 -23.131 -9.891 1.00 93.25 577 GLY A C 1
ATOM 4308 O O . GLY A 1 577 ? 16.333 -21.984 -10.314 1.00 93.25 577 GLY A O 1
ATOM 4309 N N . LEU A 1 578 ? 16.950 -23.471 -8.754 1.00 94.81 578 LEU A N 1
ATOM 4310 C CA . LEU A 1 578 ? 17.654 -22.529 -7.879 1.00 94.81 578 LEU A CA 1
ATOM 4311 C C . LEU A 1 578 ? 19.148 -22.375 -8.189 1.00 94.81 578 LEU A C 1
ATOM 4313 O O . LEU A 1 578 ? 19.863 -21.830 -7.358 1.00 94.81 578 LEU A O 1
ATOM 4317 N N . THR A 1 579 ? 19.636 -22.861 -9.335 1.00 95.94 579 THR A N 1
ATOM 4318 C CA . THR A 1 579 ? 21.080 -22.891 -9.647 1.00 95.94 579 THR A CA 1
ATOM 4319 C C . THR A 1 579 ? 21.742 -21.514 -9.484 1.00 95.94 579 THR A C 1
ATOM 4321 O O . THR A 1 579 ? 22.695 -21.419 -8.722 1.00 95.94 579 THR A O 1
ATOM 4324 N N . TYR A 1 580 ? 21.169 -20.455 -10.067 1.00 93.81 580 TYR A N 1
ATOM 4325 C CA . TYR A 1 580 ? 21.637 -19.062 -9.918 1.00 93.81 580 TYR A CA 1
ATOM 4326 C C . TYR A 1 580 ? 21.351 -18.422 -8.556 1.00 93.81 580 TYR A C 1
ATOM 4328 O O . TYR A 1 580 ? 21.821 -17.334 -8.276 1.00 93.81 580 TYR A O 1
ATOM 4336 N N . VAL A 1 581 ? 20.497 -19.032 -7.731 1.00 94.44 581 VAL A N 1
ATOM 4337 C CA . VAL A 1 581 ? 20.163 -18.484 -6.408 1.00 94.44 581 VAL A CA 1
ATOM 4338 C C . VAL A 1 581 ? 21.137 -19.007 -5.361 1.00 94.44 581 VAL A C 1
ATOM 4340 O O . VAL A 1 581 ? 21.375 -18.333 -4.370 1.00 94.44 581 VAL A O 1
ATOM 4343 N N . ILE A 1 582 ? 21.660 -20.228 -5.527 1.00 96.38 582 ILE A N 1
ATOM 4344 C CA . ILE A 1 582 ? 22.513 -20.894 -4.530 1.00 96.38 582 ILE A CA 1
ATOM 4345 C C . ILE A 1 582 ? 23.997 -20.909 -4.897 1.00 96.38 582 ILE A C 1
ATOM 4347 O O . ILE A 1 582 ? 24.780 -21.387 -4.078 1.00 96.38 582 ILE A O 1
ATOM 4351 N N . ASP A 1 583 ? 24.378 -20.473 -6.095 1.00 95.94 583 ASP A N 1
ATOM 4352 C CA . ASP A 1 583 ? 25.754 -20.491 -6.610 1.00 95.94 583 ASP A CA 1
ATOM 4353 C C . ASP A 1 583 ? 26.749 -19.825 -5.654 1.00 95.94 583 ASP A C 1
ATOM 4355 O O . ASP A 1 583 ? 27.742 -20.455 -5.287 1.00 95.94 583 ASP A O 1
ATOM 4359 N N . GLU A 1 584 ? 26.400 -18.662 -5.106 1.00 93.50 584 GLU A N 1
ATOM 4360 C CA . GLU A 1 584 ? 27.212 -17.915 -4.136 1.00 93.50 584 GLU A CA 1
ATOM 4361 C C . GLU A 1 584 ? 27.604 -18.741 -2.894 1.00 93.50 584 GLU A C 1
ATOM 4363 O O . GLU A 1 584 ? 28.690 -18.597 -2.329 1.00 93.50 584 GLU A O 1
ATOM 4368 N N . ILE A 1 585 ? 26.739 -19.661 -2.453 1.00 96.25 585 ILE A N 1
ATOM 4369 C CA . ILE A 1 585 ? 26.982 -20.522 -1.282 1.00 96.25 585 ILE A CA 1
ATOM 4370 C C . ILE A 1 585 ? 27.234 -21.991 -1.645 1.00 96.25 585 ILE A C 1
ATOM 4372 O O . ILE A 1 585 ? 27.409 -22.822 -0.743 1.00 96.25 585 ILE A O 1
ATOM 4376 N N . CYS A 1 586 ? 27.238 -22.333 -2.936 1.00 97.50 586 CYS A N 1
ATOM 4377 C CA . CYS A 1 586 ? 27.304 -23.701 -3.426 1.00 97.50 586 CYS A CA 1
ATOM 4378 C C . CYS A 1 586 ? 28.306 -23.849 -4.579 1.00 97.50 586 CYS A C 1
ATOM 4380 O O . CYS A 1 586 ? 27.945 -23.645 -5.737 1.00 97.50 586 CYS A O 1
ATOM 4382 N N . PRO A 1 587 ? 29.530 -24.344 -4.306 1.00 96.50 587 PRO A N 1
ATOM 4383 C CA . PRO A 1 587 ? 30.577 -24.468 -5.324 1.00 96.50 587 PRO A CA 1
ATOM 4384 C C . PRO A 1 587 ? 30.169 -25.271 -6.569 1.00 96.50 587 PRO A C 1
ATOM 4386 O O . PRO A 1 587 ? 30.574 -24.955 -7.678 1.00 96.50 587 PRO A O 1
ATOM 4389 N N . SER A 1 588 ? 29.337 -26.309 -6.408 1.00 95.19 588 SER A N 1
ATOM 4390 C CA . SER A 1 588 ? 28.856 -27.107 -7.546 1.00 95.19 588 SER A CA 1
ATOM 4391 C C . SER A 1 588 ? 27.859 -26.366 -8.441 1.00 95.19 588 SER A C 1
ATOM 4393 O O . SER A 1 588 ? 27.682 -26.768 -9.585 1.00 95.19 588 SER A O 1
ATOM 4395 N N . ALA A 1 589 ? 27.145 -25.367 -7.917 1.00 95.88 589 ALA A N 1
ATOM 4396 C CA . ALA A 1 589 ? 26.263 -24.518 -8.713 1.00 95.88 589 ALA A CA 1
ATOM 4397 C C . ALA A 1 589 ? 27.059 -23.369 -9.355 1.00 95.88 589 ALA A C 1
ATOM 4399 O O . ALA A 1 589 ? 26.885 -23.150 -10.548 1.00 95.88 589 ALA A O 1
ATOM 4400 N N . ASP A 1 590 ? 28.007 -22.762 -8.627 1.00 95.69 590 ASP A N 1
ATOM 4401 C CA . ASP A 1 590 ? 28.968 -21.777 -9.164 1.00 95.69 590 ASP A CA 1
ATOM 4402 C C . ASP A 1 590 ? 29.707 -22.295 -10.405 1.00 95.69 590 ASP A C 1
ATOM 4404 O O . ASP A 1 590 ? 29.769 -21.618 -11.425 1.00 95.69 590 ASP A O 1
ATOM 4408 N N . GLU A 1 591 ? 30.208 -23.535 -10.377 1.00 95.56 591 GLU A N 1
ATOM 4409 C CA . GLU A 1 591 ? 30.874 -24.127 -11.546 1.00 95.56 591 GLU A CA 1
ATOM 4410 C C . GLU A 1 591 ? 29.967 -24.206 -12.785 1.00 95.56 591 GLU A C 1
ATOM 4412 O O . GLU A 1 591 ? 30.461 -24.074 -13.905 1.00 95.56 591 GLU A O 1
ATOM 4417 N N . VAL A 1 592 ? 28.661 -24.422 -12.596 1.00 95.56 592 VAL A N 1
ATOM 4418 C CA . VAL A 1 592 ? 27.684 -24.481 -13.694 1.00 95.56 592 VAL A CA 1
ATOM 4419 C C . VAL A 1 592 ? 27.390 -23.079 -14.215 1.00 95.56 592 VAL A C 1
ATOM 4421 O O . VAL A 1 592 ? 27.494 -22.866 -15.419 1.00 95.56 592 VAL A O 1
ATOM 4424 N N . VAL A 1 593 ? 27.097 -22.131 -13.318 1.00 93.88 593 VAL A N 1
ATOM 4425 C CA . VAL A 1 593 ? 26.815 -20.731 -13.676 1.00 93.88 593 VAL A CA 1
ATOM 4426 C C . VAL A 1 593 ? 28.008 -20.107 -14.395 1.00 93.88 593 VAL A C 1
ATOM 4428 O O . VAL A 1 593 ? 27.837 -19.508 -15.451 1.00 93.88 593 VAL A O 1
ATOM 4431 N N . ARG A 1 594 ? 29.232 -20.309 -13.893 1.00 94.06 594 ARG A N 1
ATOM 4432 C CA . ARG A 1 594 ? 30.445 -19.794 -14.538 1.00 94.06 594 ARG A CA 1
ATOM 4433 C C . ARG A 1 594 ? 30.666 -20.401 -15.923 1.00 94.06 594 ARG A C 1
ATOM 4435 O O . ARG A 1 594 ? 31.039 -19.682 -16.841 1.00 94.06 594 ARG A O 1
ATOM 4442 N N . ALA A 1 595 ? 30.442 -21.705 -16.092 1.00 94.94 595 ALA A N 1
ATOM 4443 C CA . ALA A 1 595 ? 30.590 -22.345 -17.400 1.00 94.94 595 ALA A CA 1
ATOM 4444 C C . ALA A 1 595 ? 29.576 -21.811 -18.428 1.00 94.94 595 ALA A C 1
ATOM 4446 O O . ALA A 1 595 ? 29.933 -21.634 -19.591 1.00 94.94 595 ALA A O 1
ATOM 4447 N N . GLU A 1 596 ? 28.343 -21.539 -17.993 1.00 93.38 596 GLU A N 1
ATOM 4448 C CA . GLU A 1 596 ? 27.291 -20.930 -18.814 1.00 93.38 596 GLU A CA 1
ATOM 4449 C C . GLU A 1 596 ? 27.629 -19.473 -19.162 1.00 93.38 596 GLU A C 1
ATOM 4451 O O . GLU A 1 596 ? 27.631 -19.121 -20.336 1.00 93.38 596 GLU A O 1
ATOM 4456 N N . GLN A 1 597 ? 28.061 -18.664 -18.187 1.00 92.75 597 GLN A N 1
ATOM 4457 C CA . GLN A 1 597 ? 28.525 -17.288 -18.419 1.00 92.75 597 GLN A CA 1
ATOM 4458 C C . GLN A 1 597 ? 29.720 -17.223 -19.383 1.00 92.75 597 GLN A C 1
ATOM 4460 O O . GLN A 1 597 ? 29.753 -16.376 -20.268 1.00 92.75 597 GLN A O 1
ATOM 4465 N N . GLU A 1 598 ? 30.694 -18.131 -19.264 1.00 94.25 598 GLU A N 1
ATOM 4466 C CA . GLU A 1 598 ? 31.833 -18.217 -20.192 1.00 94.25 598 GLU A CA 1
ATOM 4467 C C . GLU A 1 598 ? 31.412 -18.659 -21.608 1.00 94.25 598 GLU A C 1
ATOM 4469 O O . GLU A 1 598 ? 32.107 -18.384 -22.591 1.00 94.25 598 GLU A O 1
ATOM 4474 N N . GLU A 1 599 ? 30.320 -19.411 -21.749 1.00 95.00 599 GLU A N 1
ATOM 4475 C CA . GLU A 1 599 ? 29.734 -19.749 -23.047 1.00 95.00 599 GLU A CA 1
ATOM 4476 C C . GLU A 1 599 ? 28.997 -18.551 -23.647 1.00 95.00 599 GLU A C 1
ATOM 4478 O O . GLU A 1 599 ? 29.328 -18.159 -24.768 1.00 95.00 599 GLU A O 1
ATOM 4483 N N . GLU A 1 600 ? 28.114 -17.912 -22.881 1.00 91.31 600 GLU A N 1
ATOM 4484 C CA . GLU A 1 600 ? 27.403 -16.693 -23.275 1.00 91.31 600 GLU A CA 1
ATOM 4485 C C . GLU A 1 600 ? 28.368 -15.560 -23.644 1.00 91.31 600 GLU A C 1
ATOM 4487 O O . GLU A 1 600 ? 28.194 -14.915 -24.676 1.00 91.31 600 GLU A O 1
ATOM 4492 N N . GLU A 1 601 ? 29.439 -15.347 -22.873 1.00 92.69 601 GLU A N 1
ATOM 4493 C CA . GLU A 1 601 ? 30.447 -14.328 -23.173 1.00 92.69 601 GLU A CA 1
ATOM 4494 C C . GLU A 1 601 ? 31.159 -14.626 -24.500 1.00 92.69 601 GLU A C 1
ATOM 4496 O O . GLU A 1 601 ? 31.384 -13.723 -25.308 1.00 92.69 601 GLU A O 1
ATOM 4501 N N . ARG A 1 602 ? 31.481 -15.895 -24.784 1.00 95.00 602 ARG A N 1
ATOM 4502 C CA . ARG A 1 602 ? 32.076 -16.283 -26.073 1.00 95.00 602 ARG A CA 1
ATOM 4503 C C . ARG A 1 602 ? 31.104 -16.076 -27.232 1.00 95.00 602 ARG A C 1
ATOM 4505 O O . ARG A 1 602 ? 31.541 -15.654 -28.305 1.00 95.00 602 ARG A O 1
ATOM 4512 N N . GLU A 1 603 ? 29.821 -16.371 -27.041 1.00 94.12 603 GLU A N 1
ATOM 4513 C CA . GLU A 1 603 ? 28.783 -16.117 -28.043 1.00 94.12 603 GLU A CA 1
ATOM 4514 C C . GLU A 1 603 ? 28.591 -14.618 -28.288 1.00 94.12 603 GLU A C 1
ATOM 4516 O O . GLU A 1 603 ? 28.591 -14.193 -29.446 1.00 94.12 603 GLU A O 1
ATOM 4521 N N . LEU A 1 604 ? 28.526 -13.811 -27.226 1.00 91.31 604 LEU A N 1
ATOM 4522 C CA . LEU A 1 604 ? 28.420 -12.356 -27.296 1.00 91.31 604 LEU A CA 1
ATOM 4523 C C . LEU A 1 604 ? 29.634 -11.751 -28.003 1.00 91.31 604 LEU A C 1
ATOM 4525 O O . LEU A 1 604 ? 29.469 -10.995 -28.955 1.00 91.31 604 LEU A O 1
ATOM 4529 N N . GLN A 1 605 ? 30.854 -12.140 -27.625 1.00 92.50 605 GLN A N 1
ATOM 4530 C CA . GLN A 1 605 ? 32.078 -11.677 -28.286 1.00 92.50 605 GLN A CA 1
ATOM 4531 C C . GLN A 1 605 ? 32.109 -12.065 -29.773 1.00 92.50 605 GLN A C 1
ATOM 4533 O O . GLN A 1 605 ? 32.524 -11.271 -30.623 1.00 92.50 605 GLN A O 1
ATOM 4538 N N . ALA A 1 606 ? 31.664 -13.279 -30.116 1.00 94.56 606 ALA A N 1
ATOM 4539 C CA . ALA A 1 606 ? 31.564 -13.717 -31.505 1.00 94.56 606 ALA A CA 1
ATOM 4540 C C . ALA A 1 606 ? 30.512 -12.909 -32.281 1.00 94.56 606 ALA A C 1
ATOM 4542 O O . ALA A 1 606 ? 30.752 -12.540 -33.435 1.00 94.56 606 ALA A O 1
ATOM 4543 N N . TRP A 1 607 ? 29.378 -12.605 -31.650 1.00 91.25 607 TRP A N 1
ATOM 4544 C CA . TRP A 1 607 ? 28.324 -11.768 -32.206 1.00 91.25 607 TRP A CA 1
ATOM 4545 C C . TRP A 1 607 ? 28.791 -10.317 -32.397 1.00 91.25 607 TRP A C 1
ATOM 4547 O O . TRP A 1 607 ? 28.662 -9.787 -33.496 1.00 91.25 607 TRP A O 1
ATOM 4557 N N . GLU A 1 608 ? 29.432 -9.689 -31.413 1.00 91.12 608 GLU A N 1
ATOM 4558 C CA . GLU A 1 608 ? 29.978 -8.330 -31.531 1.00 91.12 608 GLU A CA 1
ATOM 4559 C C . GLU A 1 608 ? 31.040 -8.231 -32.634 1.00 91.12 608 GLU A C 1
ATOM 4561 O O . GLU A 1 608 ? 31.039 -7.294 -33.440 1.00 91.12 608 GLU A O 1
ATOM 4566 N N . ALA A 1 609 ? 31.941 -9.215 -32.714 1.00 93.50 609 ALA A N 1
ATOM 4567 C CA . ALA A 1 609 ? 32.943 -9.286 -33.774 1.00 93.50 609 ALA A CA 1
ATOM 4568 C C . ALA A 1 609 ? 32.296 -9.442 -35.160 1.00 93.50 609 ALA A C 1
ATOM 4570 O O . ALA A 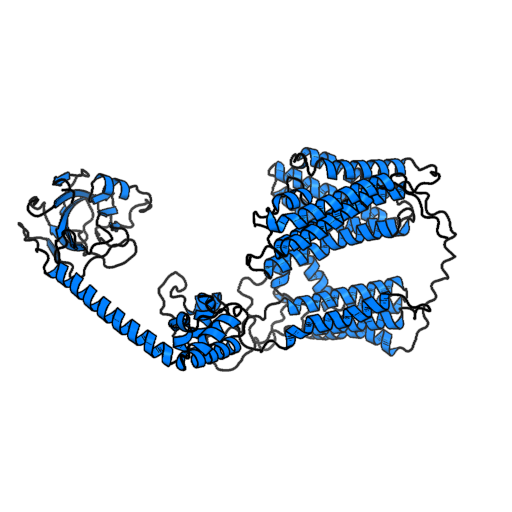1 609 ? 32.778 -8.876 -36.144 1.00 93.50 609 ALA A O 1
ATOM 4571 N N . GLU A 1 610 ? 31.192 -10.185 -35.246 1.00 92.94 610 GLU A N 1
ATOM 4572 C CA . GLU A 1 610 ? 30.384 -10.304 -36.455 1.00 92.94 610 GLU A CA 1
ATOM 4573 C C . GLU A 1 610 ? 29.757 -8.965 -36.859 1.00 92.94 610 GLU A C 1
ATOM 4575 O O . GLU A 1 610 ? 29.876 -8.575 -38.024 1.00 92.94 610 GLU A O 1
ATOM 4580 N N . GLN A 1 611 ? 29.143 -8.248 -35.912 1.00 91.88 611 GLN A N 1
ATOM 4581 C CA . GLN A 1 611 ? 28.534 -6.939 -36.160 1.00 91.88 611 GLN A CA 1
ATOM 4582 C C . GLN A 1 611 ? 29.577 -5.911 -36.618 1.00 91.88 611 GLN A C 1
ATOM 4584 O O . GLN A 1 611 ? 29.367 -5.198 -37.602 1.00 91.88 611 GLN A O 1
ATOM 4589 N N . ARG A 1 612 ? 30.750 -5.881 -35.970 1.00 92.88 612 ARG A N 1
ATOM 4590 C CA . ARG A 1 612 ? 31.880 -5.032 -36.389 1.00 92.88 612 ARG A CA 1
ATOM 4591 C C . ARG A 1 612 ? 32.334 -5.364 -37.807 1.00 92.88 612 ARG A C 1
ATOM 4593 O O . ARG A 1 612 ? 32.476 -4.462 -38.631 1.00 92.88 612 ARG A O 1
ATOM 4600 N N . ARG A 1 613 ? 32.471 -6.654 -38.132 1.00 93.06 613 ARG A N 1
ATOM 4601 C CA . ARG A 1 613 ? 32.842 -7.091 -39.485 1.00 93.06 613 ARG A CA 1
ATOM 4602 C C . ARG A 1 613 ? 31.817 -6.651 -40.532 1.00 93.06 613 ARG A C 1
ATOM 4604 O O . ARG A 1 613 ? 32.206 -6.253 -41.629 1.00 93.06 613 ARG A O 1
ATOM 4611 N N . MET A 1 614 ? 30.528 -6.668 -40.189 1.00 91.12 614 MET A N 1
ATOM 4612 C CA . MET A 1 614 ? 29.460 -6.197 -41.071 1.00 91.12 614 MET A CA 1
ATOM 4613 C C . MET A 1 614 ? 29.635 -4.720 -41.449 1.00 91.12 614 MET A C 1
ATOM 4615 O O . MET A 1 614 ? 29.497 -4.364 -42.623 1.00 91.12 614 MET A O 1
ATOM 4619 N N . CYS A 1 615 ? 30.011 -3.870 -40.490 1.00 93.19 615 CYS A N 1
ATOM 4620 C CA . CYS A 1 615 ? 30.290 -2.458 -40.754 1.00 93.19 615 CYS A CA 1
ATOM 4621 C C . CYS A 1 615 ? 31.642 -2.205 -41.431 1.00 93.19 615 CYS A C 1
ATOM 4623 O O . CYS A 1 615 ? 31.732 -1.318 -42.284 1.00 93.19 615 CYS A O 1
ATOM 4625 N N . ASP A 1 616 ? 32.668 -3.005 -41.146 1.00 92.31 616 ASP A N 1
ATOM 4626 C CA . ASP A 1 616 ? 33.967 -2.907 -41.820 1.00 92.31 616 ASP A CA 1
ATOM 4627 C C . ASP A 1 616 ? 33.888 -3.243 -43.316 1.00 92.31 616 ASP A C 1
ATOM 4629 O O . ASP A 1 616 ? 34.555 -2.600 -44.140 1.00 92.31 616 ASP A O 1
ATOM 4633 N N . GLU A 1 617 ? 33.060 -4.229 -43.671 1.00 91.81 617 GLU A N 1
ATOM 4634 C CA . GLU A 1 617 ? 32.801 -4.653 -45.051 1.00 91.81 617 GLU A CA 1
ATOM 4635 C C . GLU A 1 617 ? 31.754 -3.781 -45.764 1.00 91.81 617 GLU A C 1
ATOM 4637 O O . GLU A 1 617 ? 31.606 -3.862 -46.991 1.00 91.81 617 GLU A O 1
ATOM 4642 N N . ALA A 1 618 ? 31.051 -2.910 -45.030 1.00 90.31 618 ALA A N 1
ATOM 4643 C CA . ALA A 1 618 ? 30.066 -2.013 -45.611 1.00 90.31 618 ALA A CA 1
ATOM 4644 C C . ALA A 1 618 ? 30.711 -1.126 -46.696 1.00 90.31 618 ALA A C 1
ATOM 4646 O O . ALA A 1 618 ? 31.818 -0.597 -46.521 1.00 90.31 618 ALA A O 1
ATOM 4647 N N . PRO A 1 619 ? 30.033 -0.898 -47.839 1.00 90.56 619 PRO A N 1
ATOM 4648 C CA . PRO A 1 619 ? 30.585 -0.062 -48.893 1.00 90.56 619 PRO A CA 1
ATOM 4649 C C . PRO A 1 619 ? 30.938 1.335 -48.366 1.00 90.56 619 PRO A C 1
ATOM 4651 O O . PRO A 1 619 ? 30.074 2.077 -47.905 1.00 90.56 619 PRO A O 1
ATOM 4654 N N . ARG A 1 620 ? 32.206 1.738 -48.462 1.00 89.56 620 ARG A N 1
ATOM 4655 C CA . ARG A 1 620 ? 32.631 3.070 -48.004 1.00 89.56 620 ARG A CA 1
ATOM 4656 C C . ARG A 1 620 ? 32.215 4.149 -48.997 1.00 89.56 620 ARG A C 1
ATOM 4658 O O . ARG A 1 620 ? 32.368 3.988 -50.212 1.00 89.56 620 ARG A O 1
ATOM 4665 N N . HIS A 1 621 ? 31.690 5.259 -48.483 1.00 93.75 621 HIS A N 1
ATOM 4666 C CA . HIS A 1 621 ? 31.392 6.418 -49.316 1.00 93.75 621 HIS A CA 1
ATOM 4667 C C . HIS A 1 621 ? 32.692 7.050 -49.841 1.00 93.75 621 HIS A C 1
ATOM 4669 O O . HIS A 1 621 ? 33.724 7.043 -49.171 1.00 93.75 621 HIS A O 1
ATOM 4675 N N . ARG A 1 622 ? 32.658 7.558 -51.077 1.00 93.12 622 ARG A N 1
ATOM 4676 C CA . ARG A 1 622 ? 33.782 8.259 -51.709 1.00 93.12 622 ARG A CA 1
ATOM 4677 C C . ARG A 1 622 ? 33.325 9.674 -52.059 1.00 93.12 622 ARG A C 1
ATOM 4679 O O . ARG A 1 622 ? 32.741 9.849 -53.128 1.00 93.12 622 ARG A O 1
ATOM 4686 N N . PRO A 1 623 ? 33.597 10.666 -51.194 1.00 93.25 623 PRO A N 1
ATOM 4687 C CA . PRO A 1 623 ? 33.175 12.044 -51.405 1.00 93.25 623 PRO A CA 1
ATOM 4688 C C . PRO A 1 623 ? 33.582 12.595 -52.774 1.00 93.25 623 PRO A C 1
ATOM 4690 O O . PRO A 1 623 ? 34.753 12.542 -53.157 1.00 93.25 623 PRO A O 1
ATOM 4693 N N . ARG A 1 624 ? 32.633 13.189 -53.508 1.00 93.19 624 ARG A N 1
ATOM 4694 C CA . ARG A 1 624 ? 32.918 13.885 -54.783 1.00 93.19 624 ARG A CA 1
ATOM 4695 C C . ARG A 1 624 ? 33.640 15.214 -54.611 1.00 93.19 624 ARG A C 1
ATOM 4697 O O . ARG A 1 624 ? 34.250 15.720 -55.551 1.00 93.19 624 ARG A O 1
ATOM 4704 N N . ILE A 1 625 ? 33.541 15.802 -53.426 1.00 95.94 625 ILE A N 1
ATOM 4705 C CA . ILE A 1 625 ? 34.295 16.985 -53.021 1.00 95.94 625 ILE A CA 1
ATOM 4706 C C . ILE A 1 625 ? 34.961 16.693 -51.682 1.00 95.94 625 ILE A C 1
ATOM 4708 O O . ILE A 1 625 ? 34.505 15.834 -50.938 1.00 95.94 625 ILE A O 1
ATOM 4712 N N . ARG A 1 626 ? 36.040 17.408 -51.363 1.00 96.12 626 ARG A N 1
ATOM 4713 C CA . ARG A 1 626 ? 36.739 17.216 -50.091 1.00 96.12 626 ARG A CA 1
ATOM 4714 C C . ARG A 1 626 ? 35.848 17.673 -48.918 1.00 96.12 626 ARG A C 1
ATOM 4716 O O . ARG A 1 626 ? 35.503 18.859 -48.896 1.00 96.12 626 ARG A O 1
ATOM 4723 N N . PRO A 1 627 ? 35.507 16.789 -47.964 1.00 96.75 627 PRO A N 1
ATOM 4724 C CA . PRO A 1 627 ? 34.804 17.183 -46.750 1.00 96.75 627 PRO A CA 1
ATOM 4725 C C . PRO A 1 627 ? 35.735 17.959 -45.807 1.00 96.75 627 PRO A C 1
ATOM 4727 O O . PRO A 1 627 ? 36.961 17.830 -45.863 1.00 96.75 627 PRO A O 1
ATOM 4730 N N . ALA A 1 628 ? 35.143 18.796 -44.959 1.00 96.12 628 ALA A N 1
ATOM 4731 C CA . ALA A 1 628 ? 35.821 19.452 -43.845 1.00 96.12 628 ALA A CA 1
ATOM 4732 C C . ALA A 1 628 ? 36.144 18.451 -42.726 1.00 96.12 628 ALA A C 1
ATOM 4734 O O . ALA A 1 628 ? 37.229 18.520 -42.154 1.00 96.12 628 ALA A O 1
ATOM 4735 N N . SER A 1 629 ? 35.221 17.523 -42.471 1.00 96.12 629 SER A N 1
ATOM 4736 C CA . SER A 1 629 ? 35.375 16.379 -41.573 1.00 96.12 629 SER A CA 1
ATOM 4737 C C . SER A 1 629 ? 34.663 15.179 -42.189 1.00 96.12 629 SER A C 1
ATOM 4739 O O . SER A 1 629 ? 33.602 15.352 -42.787 1.00 96.12 629 SER A O 1
ATOM 4741 N N . ALA A 1 630 ? 35.250 13.991 -42.098 1.00 95.75 630 ALA A N 1
ATOM 4742 C CA . ALA A 1 630 ? 34.608 12.750 -42.509 1.00 95.75 630 ALA A CA 1
ATOM 4743 C C . ALA A 1 630 ? 35.059 11.625 -41.586 1.00 95.75 630 ALA A C 1
ATOM 4745 O O . ALA A 1 630 ? 36.258 11.341 -41.512 1.00 95.75 630 ALA A O 1
ATOM 4746 N N . THR A 1 631 ? 34.100 10.990 -40.924 1.00 95.00 631 THR A N 1
ATOM 4747 C CA . THR A 1 631 ? 34.354 9.936 -39.947 1.00 95.00 631 THR A CA 1
ATOM 4748 C C . THR A 1 631 ? 33.499 8.725 -40.281 1.00 95.00 631 THR A C 1
ATOM 4750 O O . THR A 1 631 ? 32.287 8.823 -40.456 1.00 95.00 631 THR A O 1
ATOM 4753 N N . VAL A 1 632 ? 34.147 7.568 -40.380 1.00 93.25 632 VAL A N 1
ATOM 4754 C CA . VAL A 1 632 ? 33.463 6.273 -40.381 1.00 93.25 632 VAL A CA 1
ATOM 4755 C C . VAL A 1 632 ? 33.451 5.809 -38.936 1.00 93.25 632 VAL A C 1
ATOM 4757 O O . VAL A 1 632 ? 34.520 5.687 -38.336 1.00 93.25 632 VAL A O 1
ATOM 4760 N N . VAL A 1 633 ? 32.265 5.609 -38.372 1.00 92.12 633 VAL A N 1
ATOM 4761 C CA . VAL A 1 633 ? 32.128 5.123 -36.999 1.00 92.12 633 VAL A CA 1
ATOM 4762 C C . VAL A 1 633 ? 32.540 3.654 -37.001 1.00 92.12 633 VAL A C 1
ATOM 4764 O O . VAL A 1 633 ? 31.979 2.857 -37.749 1.00 92.12 633 VAL A O 1
ATOM 4767 N N . GLY A 1 634 ? 33.600 3.331 -36.256 1.00 84.31 634 GLY A N 1
ATOM 4768 C CA . GLY A 1 634 ? 34.173 1.981 -36.239 1.00 84.31 634 GLY A CA 1
ATOM 4769 C C . GLY A 1 634 ? 33.337 0.985 -35.439 1.00 84.31 634 GLY A C 1
ATOM 4770 O O . GLY A 1 634 ? 33.379 -0.211 -35.710 1.00 84.31 634 GLY A O 1
ATOM 4771 N N . GLU A 1 635 ? 32.566 1.478 -34.474 1.00 89.56 635 GLU A N 1
ATOM 4772 C CA . GLU A 1 635 ? 31.650 0.662 -33.688 1.00 89.56 635 GLU A CA 1
ATOM 4773 C C . GLU A 1 635 ? 30.248 0.678 -34.322 1.00 89.56 635 GLU A C 1
ATOM 4775 O O . GLU A 1 635 ? 29.759 1.744 -34.708 1.00 89.56 635 GLU A O 1
ATOM 4780 N N . PRO A 1 636 ? 29.607 -0.494 -34.470 1.00 91.31 636 PRO A N 1
ATOM 4781 C CA . PRO A 1 636 ? 28.182 -0.615 -34.750 1.00 91.31 636 PRO A CA 1
ATOM 4782 C C . PRO A 1 636 ? 27.341 0.306 -33.868 1.00 91.31 636 PRO A C 1
ATOM 4784 O O . PRO A 1 636 ? 27.454 0.253 -32.648 1.00 91.31 636 PRO A O 1
ATOM 4787 N N . VAL A 1 637 ? 26.474 1.115 -34.476 1.00 92.94 637 VAL A N 1
ATOM 4788 C CA . VAL A 1 637 ? 25.524 1.936 -33.721 1.00 92.94 637 VAL A CA 1
ATOM 4789 C C . VAL A 1 637 ? 24.239 1.140 -33.534 1.00 92.94 637 VAL A C 1
ATOM 4791 O O . VAL A 1 637 ? 23.653 0.663 -34.513 1.00 92.94 637 VAL A O 1
ATOM 4794 N N . TRP A 1 638 ? 23.828 1.000 -32.277 1.00 88.56 638 TRP A N 1
ATOM 4795 C CA . TRP A 1 638 ? 22.545 0.435 -31.872 1.00 88.56 638 TRP A CA 1
ATOM 4796 C C . TRP A 1 638 ? 21.647 1.551 -31.348 1.00 88.56 638 TRP A C 1
ATOM 4798 O O . TRP A 1 638 ? 22.151 2.541 -30.820 1.00 88.56 638 TRP A O 1
ATOM 4808 N N . THR A 1 639 ? 20.340 1.403 -31.536 1.00 89.31 639 THR A N 1
ATOM 4809 C CA . THR A 1 639 ? 19.354 2.352 -31.013 1.00 89.31 639 THR A CA 1
ATOM 4810 C C . THR A 1 639 ? 18.181 1.577 -30.442 1.00 89.31 639 THR A C 1
ATOM 4812 O O . THR A 1 639 ? 17.593 0.774 -31.175 1.00 89.31 639 THR A O 1
ATOM 4815 N N . ASP A 1 640 ? 17.788 1.850 -29.206 1.00 85.81 640 ASP A N 1
ATOM 4816 C CA . ASP A 1 640 ? 16.690 1.113 -28.569 1.00 85.81 640 ASP A CA 1
ATOM 4817 C C . ASP A 1 640 ? 15.325 1.419 -29.208 1.00 85.81 640 ASP A C 1
ATOM 4819 O O . ASP A 1 640 ? 14.490 0.529 -29.371 1.00 85.81 640 ASP A O 1
ATOM 4823 N N . TYR A 1 641 ? 15.115 2.661 -29.659 1.00 87.75 641 TYR A N 1
ATOM 4824 C CA . TYR A 1 641 ? 13.838 3.123 -30.227 1.00 87.75 641 TYR A CA 1
ATOM 4825 C C . TYR A 1 641 ? 13.850 3.343 -31.744 1.00 87.75 641 TYR A C 1
ATOM 4827 O O . TYR A 1 641 ? 12.877 3.838 -32.313 1.00 87.75 641 TYR A O 1
ATOM 4835 N N . GLY A 1 642 ? 14.931 2.965 -32.429 1.00 93.00 642 GLY A N 1
ATOM 4836 C CA . GLY A 1 642 ? 15.034 3.173 -33.874 1.00 93.00 642 GLY A CA 1
ATOM 4837 C C . GLY A 1 642 ? 15.241 4.642 -34.263 1.00 93.00 642 GLY A C 1
ATOM 4838 O O . GLY A 1 642 ? 14.786 5.069 -35.324 1.00 93.00 642 GLY A O 1
ATOM 4839 N N . VAL A 1 643 ? 15.906 5.438 -33.421 1.00 94.38 643 VAL A N 1
ATOM 4840 C CA . VAL A 1 643 ? 16.172 6.860 -33.682 1.00 94.38 643 VAL A CA 1
ATOM 4841 C C . VAL A 1 643 ? 17.588 7.259 -33.277 1.00 94.38 643 VAL A C 1
ATOM 4843 O O . VAL A 1 643 ? 18.138 6.755 -32.304 1.00 94.38 643 VAL A O 1
ATOM 4846 N N . LEU A 1 644 ? 18.174 8.177 -34.046 1.00 96.44 644 LEU A N 1
ATOM 4847 C CA . LEU A 1 644 ? 19.355 8.948 -33.670 1.00 96.44 644 LEU A CA 1
ATOM 4848 C C . LEU A 1 644 ? 18.951 10.412 -33.546 1.00 96.44 644 LEU A C 1
ATOM 4850 O O . LEU A 1 644 ? 18.443 10.993 -34.511 1.00 96.44 644 LEU A O 1
ATOM 4854 N N . GLU A 1 645 ? 19.213 11.003 -32.389 1.00 95.00 645 GLU A N 1
ATOM 4855 C CA . GLU A 1 645 ? 18.747 12.341 -32.034 1.00 95.00 645 GLU A CA 1
ATOM 4856 C C . GLU A 1 645 ? 19.909 13.250 -31.653 1.00 95.00 645 GLU A C 1
ATOM 4858 O O . GLU A 1 645 ? 20.870 12.823 -31.016 1.00 95.00 645 GLU A O 1
ATOM 4863 N N . ALA A 1 646 ? 19.836 14.506 -32.085 1.00 94.62 646 ALA A N 1
ATOM 4864 C CA . ALA A 1 646 ? 20.716 15.571 -31.632 1.00 94.62 646 ALA A CA 1
ATOM 4865 C C . ALA A 1 646 ? 19.854 16.674 -31.031 1.00 94.62 646 ALA A C 1
ATOM 4867 O O . ALA A 1 646 ? 18.980 17.208 -31.717 1.00 94.62 646 ALA A O 1
ATOM 4868 N N . TYR A 1 647 ? 20.128 17.011 -29.775 1.00 92.69 647 TYR A N 1
ATOM 4869 C CA . TYR A 1 647 ? 19.403 18.020 -29.017 1.00 92.69 647 TYR A CA 1
ATOM 4870 C C . TYR A 1 647 ? 20.374 19.072 -28.472 1.00 92.69 647 TYR A C 1
ATOM 4872 O O . TYR A 1 647 ? 21.380 18.742 -27.846 1.00 92.69 647 TYR A O 1
ATOM 4880 N N . GLU A 1 648 ? 20.070 20.346 -28.709 1.00 90.25 648 GLU A N 1
ATOM 4881 C CA . GLU A 1 648 ? 20.808 21.497 -28.189 1.00 90.25 648 GLU A CA 1
ATOM 4882 C C . GLU A 1 648 ? 19.941 22.206 -27.127 1.00 90.25 648 GLU A C 1
ATOM 4884 O O . GLU A 1 648 ? 18.857 22.688 -27.448 1.00 90.25 648 GLU A O 1
ATOM 4889 N N . GLU A 1 649 ? 20.436 22.343 -25.884 1.00 78.25 649 GLU A N 1
ATOM 4890 C CA . GLU A 1 649 ? 19.725 22.883 -24.691 1.00 78.25 649 GLU A CA 1
ATOM 4891 C C . GLU A 1 649 ? 19.071 24.276 -24.844 1.00 78.25 649 GLU A C 1
ATOM 4893 O O . GLU A 1 649 ? 18.386 24.754 -23.945 1.00 78.25 649 GLU A O 1
ATOM 4898 N N . ALA A 1 650 ? 19.268 24.970 -25.961 1.00 62.97 650 ALA A N 1
ATOM 4899 C CA . ALA A 1 650 ? 18.791 26.333 -26.173 1.00 62.97 650 ALA A CA 1
ATOM 4900 C C . ALA A 1 650 ? 17.305 26.443 -26.584 1.00 62.97 650 ALA A C 1
ATOM 4902 O O . ALA A 1 650 ? 16.866 27.540 -26.940 1.00 62.97 650 ALA A O 1
ATOM 4903 N N . SER A 1 651 ? 16.544 25.344 -26.588 1.00 58.91 651 SER A N 1
ATOM 4904 C CA . SER A 1 651 ? 15.122 25.321 -26.951 1.00 58.91 651 SER A CA 1
ATOM 4905 C C . SER A 1 651 ? 14.247 25.155 -25.699 1.00 58.91 651 SER A C 1
ATOM 4907 O O . SER A 1 651 ? 14.462 24.233 -24.922 1.00 58.91 651 SER A O 1
ATOM 4909 N N . ASP A 1 652 ? 13.253 26.032 -25.505 1.00 63.28 652 ASP A N 1
ATOM 4910 C CA . ASP A 1 652 ? 12.290 25.964 -24.383 1.00 63.28 652 ASP A CA 1
ATOM 4911 C C . ASP A 1 652 ? 11.257 24.820 -24.534 1.00 63.28 652 ASP A C 1
ATOM 4913 O O . ASP A 1 652 ? 10.329 24.712 -23.730 1.00 63.28 652 ASP A O 1
ATOM 4917 N N . ASN A 1 653 ? 11.365 23.997 -25.584 1.00 66.94 653 ASN A N 1
ATOM 4918 C CA . ASN A 1 653 ? 10.412 22.933 -25.879 1.00 66.94 653 ASN A CA 1
ATOM 4919 C C . ASN A 1 653 ? 10.861 21.616 -25.246 1.00 66.94 653 ASN A C 1
ATOM 4921 O O . ASN A 1 653 ? 12.037 21.263 -25.302 1.00 66.94 653 ASN A O 1
ATOM 4925 N N . ASP A 1 654 ? 9.902 20.877 -24.694 1.00 76.00 654 ASP A N 1
ATOM 4926 C CA . ASP A 1 654 ? 10.120 19.499 -24.271 1.00 76.00 654 ASP A CA 1
ATOM 4927 C C . ASP A 1 654 ? 10.397 18.625 -25.514 1.00 76.00 654 ASP A C 1
ATOM 4929 O O . ASP A 1 654 ? 9.521 18.536 -26.383 1.00 76.00 654 ASP A O 1
ATOM 4933 N N . PRO A 1 655 ? 11.583 17.993 -25.637 1.00 72.62 655 PRO A N 1
ATOM 4934 C CA . PRO A 1 655 ? 11.936 17.176 -26.799 1.00 72.62 655 PRO A CA 1
ATOM 4935 C C . PRO A 1 655 ? 11.013 15.964 -26.995 1.00 72.62 655 PRO A C 1
ATOM 4937 O O . PRO A 1 655 ? 10.957 15.425 -28.097 1.00 72.62 655 PRO A O 1
ATOM 4940 N N . PHE A 1 656 ? 10.261 15.547 -25.970 1.00 75.31 656 PHE A N 1
ATOM 4941 C CA . PHE A 1 656 ? 9.318 14.431 -26.071 1.00 75.31 656 PHE A CA 1
ATOM 4942 C C . PHE A 1 656 ? 7.924 14.844 -26.569 1.00 75.31 656 PHE A C 1
ATOM 4944 O O . PHE A 1 656 ? 7.144 13.982 -26.977 1.00 75.31 656 PHE A O 1
ATOM 4951 N N . GLU A 1 657 ? 7.599 16.141 -26.567 1.00 81.00 657 GLU A N 1
ATOM 4952 C CA . GLU A 1 657 ? 6.266 16.659 -26.923 1.00 81.00 657 GLU A CA 1
ATOM 4953 C C . GLU A 1 657 ? 6.283 17.659 -28.094 1.00 81.00 657 GLU A C 1
ATOM 4955 O O . GLU A 1 657 ? 5.258 18.258 -28.427 1.00 81.00 657 GLU A O 1
ATOM 4960 N N . ASP A 1 658 ? 7.424 17.846 -28.759 1.00 85.81 658 ASP A N 1
ATOM 4961 C CA . ASP A 1 658 ? 7.578 18.848 -29.821 1.00 85.81 658 ASP A CA 1
ATOM 4962 C C . ASP A 1 658 ? 7.036 18.417 -31.202 1.00 85.81 658 ASP A C 1
ATOM 4964 O O . ASP A 1 658 ? 7.004 19.220 -32.141 1.00 85.81 658 ASP A O 1
ATOM 4968 N N . GLY A 1 659 ? 6.575 17.166 -31.327 1.00 90.81 659 GLY A N 1
ATOM 4969 C CA . GLY A 1 659 ? 6.028 16.592 -32.560 1.00 90.81 659 GLY A CA 1
ATOM 4970 C C . GLY A 1 659 ? 7.080 16.234 -33.617 1.00 90.81 659 GLY A C 1
ATOM 4971 O O . GLY A 1 659 ? 6.719 15.914 -34.754 1.00 90.81 659 GLY A O 1
ATOM 4972 N N . LEU A 1 660 ? 8.378 16.270 -33.286 1.00 93.12 660 LEU A N 1
ATOM 4973 C CA . LEU A 1 660 ? 9.450 15.975 -34.238 1.00 93.12 660 LEU A CA 1
ATOM 4974 C C . LEU A 1 660 ? 9.412 14.525 -34.735 1.00 93.12 660 LEU A C 1
ATOM 4976 O O . LEU A 1 660 ? 9.696 14.281 -35.910 1.00 93.12 660 LEU A O 1
ATOM 4980 N N . LEU A 1 661 ? 9.038 13.576 -33.872 1.00 93.19 661 LEU A N 1
ATOM 4981 C CA . LEU A 1 661 ? 8.916 12.165 -34.243 1.00 93.19 661 LEU A CA 1
ATOM 4982 C C . LEU A 1 661 ? 7.846 11.948 -35.315 1.00 93.19 661 LEU A C 1
ATOM 4984 O O . LEU A 1 661 ? 8.119 11.290 -36.320 1.00 93.19 661 LEU A O 1
ATOM 4988 N N . ASP A 1 662 ? 6.665 12.543 -35.142 1.00 94.31 662 ASP A N 1
ATOM 4989 C CA . ASP A 1 662 ? 5.586 12.471 -36.132 1.00 94.31 662 ASP A CA 1
ATOM 4990 C C . ASP A 1 662 ? 6.064 13.045 -37.473 1.00 94.31 662 ASP A C 1
ATOM 4992 O O . ASP A 1 662 ? 5.908 12.418 -38.523 1.00 94.31 662 ASP A O 1
ATOM 4996 N N . LEU A 1 663 ? 6.765 14.183 -37.437 1.00 94.06 663 LEU A N 1
ATOM 4997 C CA . LEU A 1 663 ? 7.337 14.801 -38.632 1.00 94.06 663 LEU A CA 1
ATOM 4998 C C . LEU A 1 663 ? 8.422 13.925 -39.286 1.00 94.06 663 LEU A C 1
ATOM 5000 O O . LEU A 1 663 ? 8.506 13.847 -40.513 1.00 94.06 663 LEU A O 1
ATOM 5004 N N . ALA A 1 664 ? 9.264 13.249 -38.501 1.00 94.00 664 ALA A N 1
ATOM 5005 C CA . ALA A 1 664 ? 10.279 12.328 -39.012 1.00 94.00 664 ALA A CA 1
ATOM 5006 C C . ALA A 1 664 ? 9.644 11.103 -39.681 1.00 94.00 664 ALA A C 1
ATOM 5008 O O . ALA A 1 664 ? 10.134 10.659 -40.725 1.00 94.00 664 ALA A O 1
ATOM 5009 N N . GLN A 1 665 ? 8.545 10.591 -39.117 1.00 93.62 665 GLN A N 1
ATOM 5010 C CA . GLN A 1 665 ? 7.759 9.495 -39.683 1.00 93.62 665 GLN A CA 1
ATOM 5011 C C . GLN A 1 665 ? 7.063 9.907 -40.982 1.00 93.62 665 GLN A C 1
ATOM 5013 O O . GLN A 1 665 ? 7.122 9.160 -41.959 1.00 93.62 665 GLN A O 1
ATOM 5018 N N . GLU A 1 666 ? 6.478 11.107 -41.033 1.00 93.06 666 GLU A N 1
ATOM 5019 C CA . GLU A 1 666 ? 5.896 11.681 -42.253 1.00 93.06 666 GLU A CA 1
ATOM 5020 C C . GLU A 1 666 ? 6.945 11.874 -43.357 1.00 93.06 666 GLU A C 1
ATOM 5022 O O . GLU A 1 666 ? 6.684 11.587 -44.526 1.00 93.06 666 GLU A O 1
ATOM 5027 N N . ASN A 1 667 ? 8.155 12.302 -42.986 1.00 91.06 667 ASN A N 1
ATOM 5028 C CA . ASN A 1 667 ? 9.291 12.449 -43.900 1.00 91.06 667 ASN A CA 1
ATOM 5029 C C . ASN A 1 667 ? 10.001 11.119 -44.224 1.00 91.06 667 ASN A C 1
ATOM 5031 O O . ASN A 1 667 ? 10.952 11.112 -45.009 1.00 91.06 667 ASN A O 1
ATOM 5035 N N . GLU A 1 668 ? 9.569 10.014 -43.609 1.00 92.19 668 GLU A N 1
ATOM 5036 C CA . GLU A 1 668 ? 10.052 8.634 -43.758 1.00 92.19 668 GLU A CA 1
ATOM 5037 C C . GLU A 1 668 ? 11.535 8.358 -43.408 1.00 92.19 668 GLU A C 1
ATOM 5039 O O . GLU A 1 668 ? 11.979 7.210 -43.551 1.00 92.19 668 GLU A O 1
ATOM 5044 N N . LEU A 1 669 ? 12.309 9.354 -42.943 1.00 95.69 669 LEU A N 1
ATOM 5045 C CA . LEU A 1 669 ? 13.731 9.176 -42.593 1.00 95.69 669 LEU A CA 1
ATOM 5046 C C . LEU A 1 669 ? 14.315 10.198 -41.621 1.00 95.69 669 LEU A C 1
ATOM 5048 O O . LEU A 1 669 ? 15.086 9.822 -40.749 1.00 95.69 669 LEU A O 1
ATOM 5052 N N . THR A 1 670 ? 14.073 11.493 -41.805 1.00 97.44 670 THR A N 1
ATOM 5053 C CA . THR A 1 670 ? 14.682 12.522 -40.949 1.00 97.44 670 THR A CA 1
ATOM 5054 C C . THR A 1 670 ? 13.821 13.770 -40.919 1.00 97.44 670 THR A C 1
ATOM 5056 O O . THR A 1 670 ? 13.192 14.126 -41.918 1.00 97.44 670 THR A O 1
ATOM 5059 N N . ALA A 1 671 ? 13.806 14.434 -39.773 1.00 97.06 671 ALA A N 1
ATOM 5060 C CA . ALA A 1 671 ? 13.170 15.723 -39.572 1.00 97.06 671 ALA A CA 1
ATOM 5061 C C . ALA A 1 671 ? 14.020 16.583 -38.640 1.00 97.06 671 ALA A C 1
ATOM 5063 O O . ALA A 1 671 ? 14.900 16.082 -37.940 1.00 97.06 671 ALA A O 1
ATOM 5064 N N . ALA A 1 672 ? 13.746 17.883 -38.639 1.00 95.38 672 ALA A N 1
ATOM 5065 C CA . ALA A 1 672 ? 14.421 18.828 -37.771 1.00 95.38 672 ALA A CA 1
ATOM 5066 C C . ALA A 1 672 ? 13.482 19.955 -37.329 1.00 95.38 672 ALA A C 1
ATOM 5068 O O . ALA A 1 672 ? 12.692 20.472 -38.120 1.00 95.38 672 ALA A O 1
ATOM 5069 N N . LEU A 1 673 ? 13.661 20.371 -36.081 1.00 93.75 673 LEU A N 1
ATOM 5070 C CA . LEU A 1 673 ? 13.220 21.631 -35.497 1.00 93.75 673 LEU A CA 1
ATOM 5071 C C . LEU A 1 673 ? 14.467 22.445 -35.090 1.00 93.75 673 LEU A C 1
ATOM 5073 O O . LEU A 1 673 ? 15.589 21.929 -35.101 1.00 93.75 673 LEU A O 1
ATOM 5077 N N . PRO A 1 674 ? 14.339 23.746 -34.776 1.00 91.81 674 PRO A N 1
ATOM 5078 C CA . PRO A 1 674 ? 15.472 24.521 -34.276 1.00 91.81 674 PRO A CA 1
ATOM 5079 C C . PRO A 1 674 ? 16.055 23.894 -32.998 1.00 91.81 674 PRO A C 1
ATOM 5081 O O . PRO A 1 674 ? 15.368 23.834 -31.987 1.00 91.81 674 PRO A O 1
ATOM 5084 N N . GLY A 1 675 ? 17.316 23.454 -33.045 1.00 92.31 675 GLY A N 1
ATOM 5085 C CA . GLY A 1 675 ? 17.989 22.798 -31.918 1.00 92.31 675 GLY A CA 1
ATOM 5086 C C . GLY A 1 675 ? 17.629 21.327 -31.684 1.00 92.31 675 GLY A C 1
ATOM 5087 O O . GLY A 1 675 ? 18.165 20.749 -30.749 1.00 92.31 675 GLY A O 1
ATOM 5088 N N . HIS A 1 676 ? 16.772 20.713 -32.509 1.00 94.62 676 HIS A N 1
ATOM 5089 C CA . HIS A 1 676 ? 16.421 19.295 -32.387 1.00 94.62 676 HIS A CA 1
ATOM 5090 C C . HIS A 1 676 ? 16.393 18.608 -33.764 1.00 94.62 676 HIS A C 1
ATOM 5092 O O . HIS A 1 676 ? 15.679 19.029 -34.674 1.00 94.62 676 HIS A O 1
ATOM 5098 N N . LEU A 1 677 ? 17.216 17.580 -33.961 1.00 96.12 677 LEU A N 1
ATOM 5099 C CA . LEU A 1 677 ? 17.341 16.819 -35.209 1.00 96.12 677 LEU A CA 1
ATOM 5100 C C . LEU A 1 677 ? 17.113 15.338 -34.928 1.00 96.12 677 LEU A C 1
ATOM 5102 O O . LEU A 1 677 ? 17.765 14.784 -34.051 1.00 96.12 677 LEU A O 1
ATOM 5106 N N . MET A 1 678 ? 16.284 14.690 -35.745 1.00 96.69 678 MET A N 1
ATOM 5107 C CA . MET A 1 678 ? 15.979 13.267 -35.622 1.00 96.69 678 MET A CA 1
ATOM 5108 C C . MET A 1 678 ? 16.252 12.522 -36.930 1.00 96.69 678 MET A C 1
ATOM 5110 O O . MET A 1 678 ? 15.915 12.991 -38.026 1.00 96.69 678 MET A O 1
ATOM 5114 N N . VAL A 1 679 ? 16.853 11.337 -36.824 1.00 97.88 679 VAL A N 1
ATOM 5115 C CA . VAL A 1 679 ? 17.095 10.403 -37.929 1.00 97.88 679 VAL A CA 1
ATOM 5116 C C . VAL A 1 679 ? 16.540 9.029 -37.565 1.00 97.88 679 VAL A C 1
ATOM 5118 O O . VAL A 1 679 ? 17.012 8.395 -36.630 1.00 97.88 679 VAL A O 1
ATOM 5121 N N . LEU A 1 680 ? 15.567 8.552 -38.337 1.00 96.69 680 LEU A N 1
ATOM 5122 C CA . LEU A 1 680 ? 14.962 7.237 -38.171 1.00 96.69 680 LEU A CA 1
ATOM 5123 C C . LEU A 1 680 ? 15.900 6.128 -38.661 1.00 96.69 680 LEU A C 1
ATOM 5125 O O . LEU A 1 680 ? 16.444 6.179 -39.770 1.00 96.69 680 LEU A O 1
ATOM 5129 N N . VAL A 1 681 ? 16.009 5.082 -37.853 1.00 95.12 681 VAL A N 1
ATOM 5130 C CA . VAL A 1 681 ? 16.660 3.807 -38.157 1.00 95.12 681 VAL A CA 1
ATOM 5131 C C . VAL A 1 681 ? 15.767 2.655 -37.687 1.00 95.12 681 VAL A C 1
ATOM 5133 O O . VAL A 1 681 ? 14.730 2.846 -37.065 1.00 95.12 681 VAL A O 1
ATOM 5136 N N . HIS A 1 682 ? 16.112 1.426 -38.036 1.00 93.19 682 HIS A N 1
ATOM 5137 C CA . HIS A 1 682 ? 15.451 0.233 -37.513 1.00 93.19 682 HIS A CA 1
ATOM 5138 C C . HIS A 1 682 ? 16.117 -0.187 -36.197 1.00 93.19 682 HIS A C 1
ATOM 5140 O O . HIS A 1 682 ? 17.336 -0.335 -36.178 1.00 93.19 682 HIS A O 1
ATOM 5146 N N . SER A 1 683 ? 15.347 -0.413 -35.133 1.00 91.25 683 SER A N 1
ATOM 5147 C CA . SER A 1 683 ? 15.867 -0.836 -33.819 1.00 91.25 683 SER A CA 1
ATOM 5148 C C . SER A 1 683 ? 16.577 -2.191 -33.879 1.00 91.25 683 SER A C 1
ATOM 5150 O O . SER A 1 683 ? 17.646 -2.367 -33.315 1.00 91.25 683 SER A O 1
ATOM 5152 N N . ASP A 1 684 ? 16.013 -3.138 -34.633 1.00 89.62 684 ASP A N 1
ATOM 5153 C CA . ASP A 1 684 ? 16.470 -4.538 -34.600 1.00 89.62 684 ASP A CA 1
ATOM 5154 C C . ASP A 1 684 ? 17.708 -4.826 -35.469 1.00 89.62 684 ASP A C 1
ATOM 5156 O O . ASP A 1 684 ? 18.120 -5.979 -35.599 1.00 89.62 684 ASP A O 1
ATOM 5160 N N . ALA A 1 685 ? 18.274 -3.812 -36.130 1.00 91.38 685 ALA A N 1
ATOM 5161 C CA . ALA A 1 685 ? 19.385 -3.997 -37.055 1.00 91.38 685 ALA A CA 1
ATOM 5162 C C . ALA A 1 685 ? 20.513 -3.009 -36.775 1.00 91.38 685 ALA A C 1
ATOM 5164 O O . ALA A 1 685 ? 20.306 -1.795 -36.751 1.00 91.38 685 ALA A O 1
ATOM 5165 N N . VAL A 1 686 ? 21.736 -3.531 -36.687 1.00 92.56 686 VAL A N 1
ATOM 5166 C CA . VAL A 1 686 ? 22.948 -2.723 -36.531 1.00 92.56 686 VAL A CA 1
ATOM 5167 C C . VAL A 1 686 ? 23.039 -1.649 -37.609 1.00 92.56 686 VAL A C 1
ATOM 5169 O O . VAL A 1 686 ? 22.822 -1.915 -38.796 1.00 92.56 686 VAL A O 1
ATOM 5172 N N . THR A 1 687 ? 23.420 -0.440 -37.201 1.00 95.00 687 THR A N 1
ATOM 5173 C CA . THR A 1 687 ? 23.586 0.693 -38.105 1.00 95.00 687 THR A CA 1
ATOM 5174 C C . THR A 1 687 ? 25.058 1.063 -38.275 1.00 95.00 687 THR A C 1
ATOM 5176 O O . THR A 1 687 ? 25.739 1.499 -37.351 1.00 95.00 687 THR A O 1
ATOM 5179 N N . CYS A 1 688 ? 25.550 0.941 -39.504 1.00 96.38 688 CYS A N 1
ATOM 5180 C CA . CYS A 1 688 ? 26.884 1.356 -39.912 1.00 96.38 688 CYS A CA 1
ATOM 5181 C C . CYS A 1 688 ? 26.841 2.808 -40.402 1.00 96.38 688 CYS A C 1
ATOM 5183 O O . CYS A 1 688 ? 26.319 3.097 -41.487 1.00 96.38 688 CYS A O 1
ATOM 5185 N N . VAL A 1 689 ? 27.384 3.728 -39.603 1.00 96.56 689 VAL A N 1
ATOM 5186 C CA . VAL A 1 689 ? 27.247 5.172 -39.827 1.00 96.56 689 VAL A CA 1
ATOM 5187 C C . VAL A 1 689 ? 28.529 5.785 -40.388 1.00 96.56 689 VAL A C 1
ATOM 5189 O O . VAL A 1 689 ? 29.642 5.543 -39.924 1.00 96.56 689 VAL A O 1
ATOM 5192 N N . THR A 1 690 ? 28.374 6.634 -41.401 1.00 97.00 690 THR A N 1
ATOM 5193 C CA . THR A 1 690 ? 29.407 7.571 -41.854 1.00 97.00 690 THR A CA 1
ATOM 5194 C C . THR A 1 690 ? 28.890 8.998 -41.707 1.00 97.00 690 THR A C 1
ATOM 5196 O O . THR A 1 690 ? 27.814 9.320 -42.214 1.00 97.00 690 THR A O 1
ATOM 5199 N N . THR A 1 691 ? 29.659 9.860 -41.049 1.00 97.50 691 THR A N 1
ATOM 5200 C CA . THR A 1 691 ? 29.352 11.284 -40.890 1.00 97.50 691 THR A CA 1
ATOM 5201 C C . THR A 1 691 ? 30.287 12.132 -41.741 1.00 97.50 691 THR A C 1
ATOM 5203 O O . THR A 1 691 ? 31.491 11.881 -41.804 1.00 97.50 691 THR A O 1
ATOM 5206 N N . GLU A 1 692 ? 29.749 13.137 -42.433 1.00 98.12 692 GLU A N 1
ATOM 5207 C CA . GLU A 1 692 ? 30.532 14.036 -43.283 1.00 98.12 692 GLU A CA 1
ATOM 5208 C C . GLU A 1 692 ? 30.064 15.490 -43.168 1.00 98.12 692 GLU A C 1
ATOM 5210 O O . GLU A 1 692 ? 28.919 15.825 -43.460 1.00 98.12 692 GLU A O 1
ATOM 5215 N N . THR A 1 693 ? 30.979 16.398 -42.848 1.00 98.00 693 THR A N 1
ATOM 5216 C CA . THR A 1 693 ? 30.700 17.839 -42.792 1.00 98.00 693 THR A CA 1
ATOM 5217 C C . THR A 1 693 ? 31.389 18.546 -43.949 1.00 98.00 693 THR A C 1
ATOM 5219 O O . THR A 1 693 ? 32.574 18.326 -44.204 1.00 98.00 693 THR A O 1
ATOM 5222 N N . TYR A 1 694 ? 30.694 19.447 -44.642 1.00 98.00 694 TYR A N 1
ATOM 5223 C CA . TYR A 1 694 ? 31.220 20.185 -45.792 1.00 98.00 694 TYR A CA 1
ATOM 5224 C C . TYR A 1 694 ? 31.161 21.700 -45.589 1.00 98.00 694 TYR A C 1
ATOM 5226 O O . TYR A 1 694 ? 30.260 22.241 -44.959 1.00 98.00 694 TYR A O 1
ATOM 5234 N N . THR A 1 695 ? 32.099 22.427 -46.202 1.00 97.19 695 THR A N 1
ATOM 5235 C CA . THR A 1 695 ? 32.103 23.904 -46.200 1.00 97.19 695 THR A CA 1
ATOM 5236 C C . THR A 1 695 ? 31.123 24.522 -47.200 1.00 97.19 695 THR A C 1
ATOM 5238 O O . THR A 1 695 ? 30.892 25.729 -47.177 1.00 97.19 695 THR A O 1
ATOM 5241 N N . ARG A 1 696 ? 30.575 23.712 -48.109 1.00 96.25 696 ARG A N 1
ATOM 5242 C CA . ARG A 1 696 ? 29.629 24.104 -49.160 1.00 96.25 696 ARG A CA 1
ATOM 5243 C C . ARG A 1 696 ? 28.752 22.914 -49.537 1.00 96.25 696 ARG A C 1
ATOM 5245 O O . ARG A 1 696 ? 29.145 21.777 -49.297 1.00 96.25 696 ARG A O 1
ATOM 5252 N N . ARG A 1 697 ? 27.626 23.178 -50.203 1.00 97.00 697 ARG A N 1
ATOM 5253 C CA . ARG A 1 697 ? 26.683 22.147 -50.660 1.00 97.00 697 ARG A CA 1
ATOM 5254 C C . ARG A 1 697 ? 27.377 21.047 -51.492 1.00 97.00 697 ARG A C 1
ATOM 5256 O O . ARG A 1 697 ? 27.893 21.365 -52.570 1.00 97.00 697 ARG A O 1
ATOM 5263 N N . PRO A 1 698 ? 27.385 19.779 -51.039 1.00 96.12 698 PRO A N 1
ATOM 5264 C CA . PRO A 1 698 ? 27.897 18.659 -51.815 1.00 96.12 698 PRO A CA 1
ATOM 5265 C C . PRO A 1 698 ? 26.905 18.253 -52.923 1.00 96.12 698 PRO A C 1
ATOM 5267 O O . PRO A 1 698 ? 25.687 18.431 -52.759 1.00 96.12 698 PRO A O 1
ATOM 5270 N N . PRO A 1 699 ? 27.391 17.694 -54.051 1.00 95.81 699 PRO A N 1
ATOM 5271 C CA . PRO A 1 699 ? 26.528 17.113 -55.080 1.00 95.81 699 PRO A CA 1
ATOM 5272 C C . PRO A 1 699 ? 25.557 16.077 -54.493 1.00 95.81 699 PRO A C 1
ATOM 5274 O O . PRO A 1 699 ? 25.881 15.406 -53.519 1.00 95.81 699 PRO A O 1
ATOM 5277 N N . VAL A 1 700 ? 24.361 15.955 -55.069 1.00 95.62 700 VAL A N 1
ATOM 5278 C CA . VAL A 1 700 ? 23.370 14.950 -54.644 1.00 95.62 700 VAL A CA 1
ATOM 5279 C C . VAL A 1 700 ? 23.748 13.581 -55.212 1.00 95.62 700 VAL A C 1
ATOM 5281 O O . VAL A 1 700 ? 24.002 13.456 -56.413 1.00 95.62 700 VAL A O 1
ATOM 5284 N N . GLU A 1 701 ? 23.767 12.551 -54.362 1.00 93.19 701 GLU A N 1
ATOM 5285 C CA . GLU A 1 701 ? 24.166 11.190 -54.728 1.00 93.19 701 GLU A CA 1
ATOM 5286 C C . GLU A 1 701 ? 23.075 10.180 -54.357 1.00 93.19 701 GLU A C 1
ATOM 5288 O O . GLU A 1 701 ? 22.975 9.742 -53.223 1.00 93.19 701 GLU A O 1
ATOM 5293 N N . THR A 1 702 ? 22.251 9.765 -55.320 1.00 94.50 702 THR A N 1
ATOM 5294 C CA . THR A 1 702 ? 21.149 8.808 -55.071 1.00 94.50 702 THR A CA 1
ATOM 5295 C C . THR A 1 702 ? 21.470 7.374 -55.497 1.00 94.50 702 THR A C 1
ATOM 5297 O O . THR A 1 702 ? 20.748 6.431 -55.162 1.00 94.50 702 THR A O 1
ATOM 5300 N N . LYS A 1 703 ? 22.552 7.175 -56.260 1.00 91.50 703 LYS A N 1
ATOM 5301 C CA . LYS A 1 703 ? 22.953 5.857 -56.766 1.00 91.50 703 LYS A CA 1
ATOM 5302 C C . LYS A 1 703 ? 23.527 5.007 -55.632 1.00 91.50 703 LYS A C 1
ATOM 5304 O O . LYS A 1 703 ? 24.469 5.423 -54.973 1.00 91.50 703 LYS A O 1
ATOM 5309 N N . GLY A 1 704 ? 23.000 3.793 -55.471 1.00 89.81 704 GLY A N 1
ATOM 5310 C CA . GLY A 1 704 ? 23.417 2.863 -54.414 1.00 89.81 704 GLY A CA 1
ATOM 5311 C C . GLY A 1 704 ? 22.750 3.101 -53.056 1.00 89.81 704 GLY A C 1
ATOM 5312 O O . GLY A 1 704 ? 23.003 2.333 -52.137 1.00 89.81 704 GLY A O 1
ATOM 5313 N N . TRP A 1 705 ? 21.884 4.110 -52.950 1.00 94.94 705 TRP A N 1
ATOM 5314 C CA . TRP A 1 705 ? 21.089 4.413 -51.760 1.00 94.94 705 TRP A CA 1
ATOM 5315 C C . TRP A 1 705 ? 19.626 4.079 -52.011 1.00 94.94 705 TRP A C 1
ATOM 5317 O O . TRP A 1 705 ? 19.158 4.238 -53.135 1.00 94.94 705 TRP A O 1
ATOM 5327 N N . GLN A 1 706 ? 18.908 3.601 -51.002 1.00 94.88 706 GLN A N 1
ATOM 5328 C CA . GLN A 1 706 ? 17.494 3.235 -51.128 1.00 94.88 706 GLN A CA 1
ATOM 5329 C C . GLN A 1 706 ? 16.570 4.402 -50.802 1.00 94.88 706 GLN A C 1
ATOM 5331 O O . GLN A 1 706 ? 15.476 4.469 -51.355 1.00 94.88 706 GLN A O 1
ATOM 5336 N N . HIS A 1 707 ? 17.027 5.317 -49.950 1.00 96.06 707 HIS A N 1
ATOM 5337 C CA . HIS A 1 707 ? 16.286 6.501 -49.553 1.00 96.06 707 HIS A CA 1
ATOM 5338 C C . HIS A 1 707 ? 17.262 7.648 -49.256 1.00 96.06 707 HIS A C 1
ATOM 5340 O O . HIS A 1 707 ? 18.340 7.414 -48.706 1.00 96.06 707 HIS A O 1
ATOM 5346 N N . VAL A 1 708 ? 16.936 8.865 -49.702 1.00 97.75 708 VAL A N 1
ATOM 5347 C CA . VAL A 1 708 ? 17.770 10.058 -49.485 1.00 97.75 708 VAL A CA 1
ATOM 5348 C C . VAL A 1 708 ? 16.874 11.258 -49.212 1.00 97.75 708 VAL A C 1
ATOM 5350 O O . VAL A 1 708 ? 16.129 11.682 -50.101 1.00 97.75 708 VAL A O 1
ATOM 5353 N N . VAL A 1 709 ? 17.000 11.828 -48.017 1.00 98.00 709 VAL A N 1
ATOM 5354 C CA . VAL A 1 709 ? 16.197 12.963 -47.543 1.00 98.00 709 VAL A CA 1
ATOM 5355 C C . VAL A 1 709 ? 17.126 14.072 -47.060 1.00 98.00 709 VAL A C 1
ATOM 5357 O O . VAL A 1 709 ? 18.185 13.814 -46.490 1.00 98.00 709 VAL A O 1
ATOM 5360 N N . GLU A 1 710 ? 16.767 15.319 -47.352 1.00 98.19 710 GLU A N 1
ATOM 5361 C CA . GLU A 1 710 ? 17.500 16.510 -46.934 1.00 98.19 710 GLU A CA 1
ATOM 5362 C C . GLU A 1 710 ? 16.572 17.495 -46.224 1.00 98.19 710 GLU A C 1
ATOM 5364 O O . GLU A 1 710 ? 15.601 17.954 -46.821 1.00 98.19 710 GLU A O 1
ATOM 5369 N N . VAL A 1 711 ? 16.917 17.885 -44.999 1.00 98.06 711 VAL A N 1
ATOM 5370 C CA . VAL A 1 711 ? 16.140 18.806 -44.158 1.00 98.06 711 VAL A CA 1
ATOM 5371 C C . VAL A 1 711 ? 16.941 20.058 -43.811 1.00 98.06 711 VAL A C 1
ATOM 5373 O O . VAL A 1 711 ? 18.176 20.066 -43.873 1.00 98.06 711 VAL A O 1
ATOM 5376 N N . GLY A 1 712 ? 16.232 21.140 -43.495 1.00 97.25 712 GLY A N 1
ATOM 5377 C CA . GLY A 1 712 ? 16.823 22.330 -42.888 1.00 97.25 712 GLY A CA 1
ATOM 5378 C C . GLY A 1 712 ? 16.971 22.136 -41.387 1.00 97.25 712 GLY A C 1
ATOM 5379 O O . GLY A 1 712 ? 16.045 21.656 -40.749 1.00 97.25 712 GLY A O 1
ATOM 5380 N N . TYR A 1 713 ? 18.121 22.500 -40.831 1.00 96.19 713 TYR A N 1
ATOM 5381 C CA . TYR A 1 713 ? 18.377 22.441 -39.396 1.00 96.19 713 TYR A CA 1
ATOM 5382 C C . TYR A 1 713 ? 19.016 23.747 -38.940 1.00 96.19 713 TYR A C 1
ATOM 5384 O O . TYR A 1 713 ? 20.015 24.183 -39.514 1.00 96.19 713 TYR A O 1
ATOM 5392 N N . ARG A 1 714 ? 18.468 24.379 -37.902 1.00 95.38 714 ARG A N 1
ATOM 5393 C CA . ARG A 1 714 ? 19.083 25.551 -37.276 1.00 95.38 714 ARG A CA 1
ATOM 5394 C C . ARG A 1 714 ? 19.764 25.117 -35.989 1.00 95.38 714 ARG A C 1
ATOM 5396 O O . ARG A 1 714 ? 19.074 24.732 -35.056 1.00 95.38 714 ARG A O 1
ATOM 5403 N N . SER A 1 715 ? 21.086 25.261 -35.947 1.00 94.88 715 SER A N 1
ATOM 5404 C CA . SER A 1 715 ? 21.904 24.973 -34.769 1.00 94.88 715 SER A CA 1
ATOM 5405 C C . SER A 1 715 ? 22.069 26.230 -33.905 1.00 94.88 715 SER A C 1
ATOM 5407 O O . SER A 1 715 ? 22.755 27.164 -34.346 1.00 94.88 715 SER A O 1
ATOM 5409 N N . PRO A 1 716 ? 21.420 26.337 -32.733 1.00 92.94 716 PRO A N 1
ATOM 5410 C CA . PRO A 1 716 ? 21.542 27.506 -31.863 1.00 92.94 716 PRO A CA 1
ATOM 5411 C C . PRO A 1 716 ? 22.898 27.595 -31.145 1.00 92.94 716 PRO A C 1
ATOM 5413 O O . PRO A 1 716 ? 23.493 28.675 -31.113 1.00 92.94 716 PRO A O 1
ATOM 5416 N N . GLY A 1 717 ? 23.391 26.484 -30.599 1.00 91.62 717 GLY A N 1
ATOM 5417 C CA . GLY A 1 717 ? 24.638 26.372 -29.841 1.00 91.62 717 GLY A CA 1
ATOM 5418 C C . GLY A 1 717 ? 25.858 26.086 -30.714 1.00 91.62 717 GLY A C 1
ATOM 5419 O O . GLY A 1 717 ? 26.980 26.398 -30.321 1.00 91.62 717 GLY A O 1
ATOM 5420 N N . GLY A 1 718 ? 25.644 25.598 -31.938 1.00 94.69 718 GLY A N 1
ATOM 5421 C CA . GLY A 1 718 ? 26.728 25.230 -32.842 1.00 94.69 718 GLY A CA 1
ATOM 5422 C C . GLY A 1 718 ? 27.263 23.828 -32.580 1.00 94.69 718 GLY A C 1
ATOM 5423 O O . GLY A 1 718 ? 28.423 23.588 -32.897 1.00 94.69 718 GLY A O 1
ATOM 5424 N N . GLU A 1 719 ? 26.442 22.935 -32.031 1.00 95.25 719 GLU A N 1
ATOM 5425 C CA . GLU A 1 719 ? 26.778 21.541 -31.744 1.00 95.25 719 GLU A CA 1
ATOM 5426 C C . GLU A 1 719 ? 25.719 20.625 -32.364 1.00 95.25 719 GLU A C 1
ATOM 5428 O O . GLU A 1 719 ? 24.532 20.785 -32.123 1.00 95.25 719 GLU A O 1
ATOM 5433 N N . ILE A 1 720 ? 26.125 19.675 -33.205 1.00 96.69 720 ILE A N 1
ATOM 5434 C CA . ILE A 1 720 ? 25.210 18.731 -33.857 1.00 96.69 720 ILE A CA 1
ATOM 5435 C C . ILE A 1 720 ? 25.730 17.321 -33.591 1.00 96.69 720 ILE A C 1
ATOM 5437 O O . ILE A 1 720 ? 26.381 16.709 -34.444 1.00 96.69 720 ILE A O 1
ATOM 5441 N N . VAL A 1 721 ? 25.469 16.832 -32.381 1.00 96.81 721 VAL A N 1
ATOM 5442 C CA . VAL A 1 7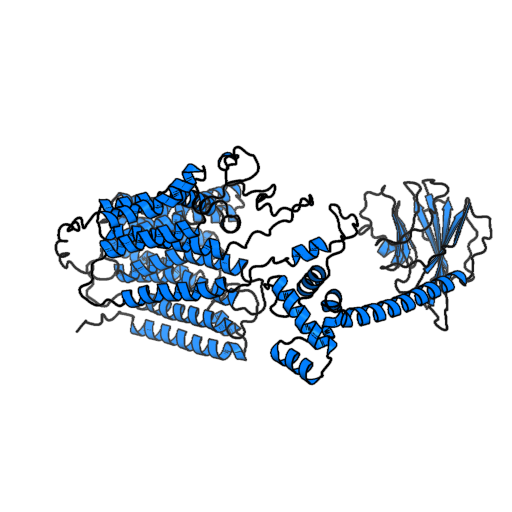21 ? 25.909 15.522 -31.890 1.00 96.81 721 VAL A CA 1
ATOM 5443 C C . VAL A 1 721 ? 24.704 14.596 -31.822 1.00 96.81 721 VAL A C 1
ATOM 5445 O O . VAL A 1 721 ? 23.824 14.775 -30.993 1.00 96.81 721 VAL A O 1
ATOM 5448 N N . LEU A 1 722 ? 24.662 13.622 -32.729 1.00 96.75 722 LEU A N 1
ATOM 5449 C CA . LEU A 1 722 ? 23.613 12.604 -32.777 1.00 96.75 722 LEU A CA 1
ATOM 5450 C C . LEU A 1 722 ? 23.957 11.448 -31.830 1.00 96.75 722 LEU A C 1
ATOM 5452 O O . LEU A 1 722 ? 25.105 11.006 -31.815 1.00 96.75 722 LEU A O 1
ATOM 5456 N N . GLY A 1 723 ? 22.986 10.905 -31.110 1.00 94.38 723 GLY A N 1
ATOM 5457 C CA . GLY A 1 723 ? 23.147 9.717 -30.269 1.00 94.38 723 GLY A CA 1
ATOM 5458 C C . GLY A 1 723 ? 21.825 8.988 -30.053 1.00 94.38 723 GLY A C 1
ATOM 5459 O O . GLY A 1 723 ? 20.789 9.425 -30.552 1.00 94.38 723 GLY A O 1
ATOM 5460 N N . ASP A 1 724 ? 21.873 7.870 -29.331 1.00 91.38 724 ASP A N 1
ATOM 5461 C CA . ASP A 1 724 ? 20.660 7.240 -28.804 1.00 91.38 724 ASP A CA 1
ATOM 5462 C C . ASP A 1 724 ? 20.129 8.096 -27.635 1.00 91.38 724 ASP A C 1
ATOM 5464 O O . ASP A 1 724 ? 20.899 8.356 -26.698 1.00 91.38 724 ASP A O 1
ATOM 5468 N N . PRO A 1 725 ? 18.859 8.547 -27.657 1.00 85.94 725 PRO A N 1
ATOM 5469 C CA . PRO A 1 725 ? 18.268 9.296 -26.547 1.00 85.94 725 PRO A CA 1
ATOM 5470 C C . PRO A 1 725 ? 18.265 8.535 -25.210 1.00 85.94 725 PRO A C 1
ATOM 5472 O O . PRO A 1 725 ? 18.222 9.167 -24.155 1.00 85.94 725 PRO A O 1
ATOM 5475 N N . MET A 1 726 ? 18.359 7.200 -25.220 1.00 83.75 726 MET A N 1
ATOM 5476 C CA . MET A 1 726 ? 18.444 6.366 -24.011 1.00 83.75 726 MET A CA 1
ATOM 5477 C C . MET A 1 726 ? 19.867 6.221 -23.454 1.00 83.75 726 MET A C 1
ATOM 5479 O O . MET A 1 726 ? 20.068 5.612 -22.401 1.00 83.75 726 MET A O 1
ATOM 5483 N N . GLY A 1 727 ? 20.853 6.817 -24.126 1.00 77.38 727 GLY A N 1
ATOM 5484 C CA . GLY A 1 727 ? 22.268 6.680 -23.809 1.00 77.38 727 GLY A CA 1
ATOM 5485 C C . GLY A 1 727 ? 22.967 5.664 -24.711 1.00 77.38 727 GLY A C 1
ATOM 5486 O O . GLY A 1 727 ? 22.369 4.729 -25.227 1.00 77.38 727 GLY A O 1
ATOM 5487 N N . GLY A 1 728 ? 24.265 5.867 -24.935 1.00 79.62 728 GLY A N 1
ATOM 5488 C CA . GLY A 1 728 ? 25.055 5.033 -25.837 1.00 79.62 728 GLY A CA 1
ATOM 5489 C C . GLY A 1 728 ? 26.181 5.808 -26.511 1.00 79.62 728 GLY A C 1
ATOM 5490 O O . GLY A 1 728 ? 26.586 6.882 -26.059 1.00 79.62 728 GLY A O 1
ATOM 5491 N N . SER A 1 729 ? 26.706 5.254 -27.605 1.00 83.12 729 SER A N 1
ATOM 5492 C CA . SER A 1 729 ? 27.746 5.907 -28.402 1.00 83.12 729 SER A CA 1
ATOM 5493 C C . SER A 1 729 ? 27.191 7.141 -29.117 1.00 83.12 729 SER A C 1
ATOM 5495 O O . SER A 1 729 ? 26.242 7.035 -29.895 1.00 83.12 729 SER A O 1
ATOM 5497 N N . THR A 1 730 ? 27.817 8.296 -28.915 1.00 92.38 730 THR A N 1
ATOM 5498 C CA . THR A 1 730 ? 27.504 9.513 -29.669 1.00 92.38 730 THR A CA 1
ATOM 5499 C C . THR A 1 730 ? 28.319 9.596 -30.957 1.00 92.38 730 THR A C 1
ATOM 5501 O O . THR A 1 730 ? 29.450 9.111 -31.063 1.00 92.38 730 THR A O 1
ATOM 5504 N N . LEU A 1 731 ? 27.734 10.218 -31.974 1.00 95.88 731 LEU A N 1
ATOM 5505 C CA . LEU A 1 731 ? 28.382 10.488 -33.247 1.00 95.88 731 LEU A CA 1
ATOM 5506 C C . LEU A 1 731 ? 29.265 11.741 -33.153 1.00 95.88 731 LEU A C 1
ATOM 5508 O O . LEU A 1 731 ? 28.988 12.641 -32.362 1.00 95.88 731 LEU A O 1
ATOM 5512 N N . PRO A 1 732 ? 30.310 11.859 -33.993 1.00 96.19 732 PRO A N 1
ATOM 5513 C CA . PRO A 1 732 ? 31.105 13.079 -34.061 1.00 96.19 732 PRO A CA 1
ATOM 5514 C C . PRO A 1 732 ? 30.252 14.303 -34.408 1.00 96.19 732 PRO A C 1
ATOM 5516 O O . PRO A 1 732 ? 29.402 14.219 -35.296 1.00 96.19 732 PRO A O 1
ATOM 5519 N N . ASP A 1 733 ? 30.561 15.440 -33.780 1.00 96.75 733 ASP A N 1
ATOM 5520 C CA . ASP A 1 733 ? 29.898 16.720 -34.039 1.00 96.75 733 ASP A CA 1
ATOM 5521 C C . ASP A 1 733 ? 29.918 17.083 -35.535 1.00 96.75 733 ASP A C 1
ATOM 5523 O O . ASP A 1 733 ? 30.972 17.179 -36.182 1.00 96.75 733 ASP A O 1
ATOM 5527 N N . LEU A 1 734 ? 28.722 17.275 -36.088 1.00 97.38 734 LEU A N 1
ATOM 5528 C CA . LEU A 1 734 ? 28.493 17.625 -37.483 1.00 97.38 734 LEU A CA 1
ATOM 5529 C C . LEU A 1 734 ? 28.548 19.137 -37.740 1.00 97.38 734 LEU A C 1
ATOM 5531 O O . LEU A 1 734 ? 28.620 19.544 -38.909 1.00 97.38 734 LEU A O 1
ATOM 5535 N N . ALA A 1 735 ? 28.545 19.975 -36.700 1.00 96.19 735 ALA A N 1
ATOM 5536 C CA . ALA A 1 735 ? 28.636 21.419 -36.838 1.00 96.19 735 ALA A CA 1
ATOM 5537 C C . ALA A 1 735 ? 29.974 21.828 -37.465 1.00 96.19 735 ALA A C 1
ATOM 5539 O O . ALA A 1 735 ? 31.056 21.319 -37.158 1.00 96.19 735 ALA A O 1
ATOM 5540 N N . LEU A 1 736 ? 29.942 22.805 -38.373 1.00 95.25 736 LEU A N 1
ATOM 5541 C CA . LEU A 1 736 ? 31.149 23.236 -39.069 1.00 95.25 736 LEU A CA 1
ATOM 5542 C C . LEU A 1 736 ? 32.022 24.092 -38.138 1.00 95.25 736 LEU A C 1
ATOM 5544 O O . LEU A 1 736 ? 31.956 25.319 -38.183 1.00 95.25 736 LEU A O 1
ATOM 5548 N N . ARG A 1 737 ? 32.893 23.431 -37.364 1.00 92.75 737 ARG A N 1
ATOM 5549 C CA . ARG A 1 737 ? 33.804 24.042 -36.376 1.00 92.75 737 ARG A CA 1
ATOM 5550 C C . ARG A 1 737 ? 33.057 24.785 -35.260 1.00 92.75 737 ARG A C 1
ATOM 5552 O O . ARG A 1 737 ? 33.385 25.940 -34.990 1.00 92.75 737 ARG A O 1
ATOM 5559 N N . GLY A 1 738 ? 32.047 24.153 -34.661 1.00 91.81 738 GLY A N 1
ATOM 5560 C CA . GLY A 1 738 ? 31.293 24.755 -33.555 1.00 91.81 738 GLY A CA 1
ATOM 5561 C C . GLY A 1 738 ? 30.431 25.956 -33.971 1.00 91.81 738 GLY A C 1
ATOM 5562 O O . GLY A 1 738 ? 30.177 26.861 -33.181 1.00 91.81 738 GLY A O 1
ATOM 5563 N N . ARG A 1 739 ? 30.099 26.078 -35.263 1.00 93.50 739 ARG A N 1
ATOM 5564 C CA . ARG A 1 739 ? 29.405 27.255 -35.798 1.00 93.50 739 ARG A CA 1
ATOM 5565 C C . ARG A 1 739 ? 27.899 27.112 -35.602 1.00 93.50 739 ARG A C 1
ATOM 5567 O O . ARG A 1 739 ? 27.308 26.206 -36.178 1.00 93.50 739 ARG A O 1
ATOM 5574 N N . SER A 1 740 ? 27.272 28.084 -34.950 1.00 94.25 740 SER A N 1
ATOM 5575 C CA . SER A 1 740 ? 25.814 28.226 -34.935 1.00 94.25 740 SER A CA 1
ATOM 5576 C C . SER A 1 740 ? 25.255 28.783 -36.256 1.00 94.25 740 SER A C 1
ATOM 5578 O O . SER A 1 740 ? 25.951 29.447 -37.043 1.00 94.25 740 SER A O 1
ATOM 5580 N N . GLY A 1 741 ? 23.976 28.513 -36.517 1.00 94.44 741 GLY A N 1
ATOM 5581 C CA . GLY A 1 741 ? 23.221 29.022 -37.662 1.00 94.44 741 GLY A CA 1
ATOM 5582 C C . GLY A 1 741 ? 22.539 27.937 -38.496 1.00 94.44 741 GLY A C 1
ATOM 5583 O O . GLY A 1 741 ? 22.312 26.825 -38.032 1.00 94.44 741 GLY A O 1
ATOM 5584 N N . ASP A 1 742 ? 22.182 28.288 -39.734 1.00 97.06 742 ASP A N 1
ATOM 5585 C CA . ASP A 1 742 ? 21.415 27.406 -40.619 1.00 97.06 742 ASP A CA 1
ATOM 5586 C C . ASP A 1 742 ? 22.318 26.395 -41.360 1.00 97.06 742 ASP A C 1
ATOM 5588 O O . ASP A 1 742 ? 23.282 26.754 -42.059 1.00 97.06 742 ASP A O 1
ATOM 5592 N N . TYR A 1 743 ? 21.948 25.125 -41.238 1.00 98.12 743 TYR A N 1
ATOM 5593 C CA . TYR A 1 743 ? 22.530 23.964 -41.890 1.00 98.12 743 TYR A CA 1
ATOM 5594 C C . TYR A 1 743 ? 21.494 23.246 -42.753 1.00 98.12 743 TYR A C 1
ATOM 5596 O O . TYR A 1 743 ? 20.283 23.333 -42.557 1.00 98.12 743 TYR A O 1
ATOM 5604 N N . ARG A 1 744 ? 21.999 22.470 -43.708 1.00 98.00 744 ARG A N 1
ATOM 5605 C CA . ARG A 1 744 ? 21.247 21.419 -44.387 1.00 98.00 744 ARG A CA 1
ATOM 5606 C C . ARG A 1 744 ? 21.824 20.080 -43.967 1.00 98.00 744 ARG A C 1
ATOM 5608 O O . ARG A 1 744 ? 23.031 19.864 -44.118 1.00 98.00 744 ARG A O 1
ATOM 5615 N N . ILE A 1 745 ? 20.955 19.205 -43.478 1.00 98.31 745 ILE A N 1
ATOM 5616 C CA . ILE A 1 745 ? 21.293 17.837 -43.099 1.00 98.31 745 ILE A CA 1
ATOM 5617 C C . ILE A 1 745 ? 20.748 16.913 -44.175 1.00 98.31 745 ILE A C 1
ATOM 5619 O O . ILE A 1 745 ? 19.557 16.941 -44.469 1.00 98.31 745 ILE A O 1
ATOM 5623 N N . ARG A 1 746 ? 21.614 16.120 -44.806 1.00 98.38 746 ARG A N 1
ATOM 5624 C CA . ARG A 1 746 ? 21.216 15.122 -45.803 1.00 98.38 746 ARG A CA 1
ATOM 5625 C C . ARG A 1 746 ? 21.555 13.731 -45.303 1.00 98.38 746 ARG A C 1
ATOM 5627 O O . ARG A 1 746 ? 22.731 13.411 -45.144 1.00 98.38 746 ARG A O 1
ATOM 5634 N N . VAL A 1 747 ? 20.536 12.899 -45.148 1.00 98.38 747 VAL A N 1
ATOM 5635 C CA . VAL A 1 747 ? 20.666 11.508 -44.719 1.00 98.38 747 VAL A CA 1
ATOM 5636 C C . VAL A 1 747 ? 20.464 10.596 -45.919 1.00 98.38 747 VAL A C 1
ATOM 5638 O O . VAL A 1 747 ? 19.504 10.742 -46.677 1.00 98.38 747 VAL A O 1
ATOM 5641 N N . HIS A 1 748 ? 21.384 9.654 -46.101 1.00 97.94 748 HIS A N 1
ATOM 5642 C CA . HIS A 1 748 ? 21.244 8.571 -47.064 1.00 97.94 748 HIS A CA 1
ATOM 5643 C C . HIS A 1 748 ? 21.138 7.257 -46.312 1.00 97.94 748 HIS A C 1
ATOM 5645 O O . HIS A 1 748 ? 21.936 6.990 -45.415 1.00 97.94 748 HIS A O 1
ATOM 5651 N N . TYR A 1 749 ? 20.181 6.441 -46.730 1.00 96.69 749 TYR A N 1
ATOM 5652 C CA . TYR A 1 749 ? 19.836 5.186 -46.091 1.00 96.69 749 TYR A CA 1
ATOM 5653 C C . TYR A 1 749 ? 19.844 4.042 -47.102 1.00 96.69 749 TYR A C 1
ATOM 5655 O O . TYR A 1 749 ? 19.369 4.184 -48.240 1.00 96.69 749 TYR A O 1
ATOM 5663 N N . ALA A 1 750 ? 20.383 2.896 -46.695 1.00 95.44 750 ALA A N 1
ATOM 5664 C CA . ALA A 1 750 ? 20.251 1.642 -47.422 1.00 95.44 750 ALA A CA 1
ATOM 5665 C C . ALA A 1 750 ? 20.408 0.433 -46.498 1.00 95.44 750 ALA A C 1
ATOM 5667 O O . ALA A 1 750 ? 21.250 0.437 -45.605 1.00 95.44 750 ALA A O 1
ATOM 5668 N N . TRP A 1 751 ? 19.679 -0.637 -46.797 1.00 94.44 751 TRP A N 1
ATOM 5669 C CA . TRP A 1 751 ? 19.943 -1.960 -46.244 1.00 94.44 751 TRP A CA 1
ATOM 5670 C C . TRP A 1 751 ? 21.217 -2.582 -46.826 1.00 94.44 751 TRP A C 1
ATOM 5672 O O . TRP A 1 751 ? 21.484 -2.497 -48.031 1.00 94.44 751 TRP A O 1
ATOM 5682 N N . LEU A 1 752 ? 21.972 -3.247 -45.959 1.00 92.44 752 LEU A N 1
ATOM 5683 C CA . LEU A 1 752 ? 23.121 -4.081 -46.266 1.00 92.44 752 LEU A CA 1
ATOM 5684 C C . LEU A 1 752 ? 22.708 -5.552 -46.159 1.00 92.44 752 LEU A C 1
ATOM 5686 O O . LEU A 1 752 ? 22.283 -5.992 -45.088 1.00 92.44 752 LEU A O 1
ATOM 5690 N N . PRO A 1 753 ? 22.822 -6.330 -47.248 1.00 91.69 753 PRO A N 1
ATOM 5691 C CA . PRO A 1 753 ? 22.632 -7.763 -47.161 1.00 91.69 753 PRO A CA 1
ATOM 5692 C C . PRO A 1 753 ? 23.817 -8.401 -46.433 1.00 91.69 753 PRO A C 1
ATOM 5694 O O . PRO A 1 753 ? 24.970 -8.050 -46.696 1.00 91.69 753 PRO A O 1
ATOM 5697 N N . TRP A 1 754 ? 23.547 -9.376 -45.571 1.00 92.94 754 TRP A N 1
ATOM 5698 C CA . TRP A 1 754 ? 24.578 -10.081 -44.814 1.00 92.94 754 TRP A CA 1
ATOM 5699 C C . TRP A 1 754 ? 24.229 -11.557 -44.676 1.00 92.94 754 TRP A C 1
ATOM 5701 O O . TRP A 1 754 ? 23.097 -11.899 -44.361 1.00 92.94 754 TRP A O 1
ATOM 5711 N N . LYS A 1 755 ? 25.183 -12.451 -44.969 1.00 91.50 755 LYS A N 1
ATOM 5712 C CA . LYS A 1 755 ? 25.022 -13.917 -44.836 1.00 91.50 755 LYS A CA 1
ATOM 5713 C C . LYS A 1 755 ? 23.713 -14.502 -45.415 1.00 91.50 755 LYS A C 1
ATOM 5715 O O . LYS A 1 755 ? 23.189 -15.489 -44.917 1.00 91.50 755 LYS A O 1
ATOM 5720 N N . GLY A 1 756 ? 23.219 -13.943 -46.521 1.00 88.38 756 GLY A N 1
ATOM 5721 C CA . GLY A 1 756 ? 21.996 -14.406 -47.192 1.00 88.38 756 GLY A CA 1
ATOM 5722 C C . GLY A 1 756 ? 20.711 -13.716 -46.724 1.00 88.38 756 GLY A C 1
ATOM 5723 O O . GLY A 1 756 ? 19.683 -13.855 -47.385 1.00 88.38 756 GLY A O 1
ATOM 5724 N N . GLU A 1 757 ? 20.773 -12.910 -45.666 1.00 89.50 757 GLU A N 1
ATOM 5725 C CA . GLU A 1 757 ? 19.687 -12.032 -45.246 1.00 89.50 757 GLU A CA 1
ATOM 5726 C C . GLU A 1 757 ? 19.707 -10.737 -46.058 1.00 89.50 757 GLU A C 1
ATOM 5728 O O . GLU A 1 757 ? 20.754 -10.125 -46.281 1.00 89.50 757 GLU A O 1
ATOM 5733 N N . LYS A 1 758 ? 18.532 -10.310 -46.527 1.00 86.69 758 LYS A N 1
ATOM 5734 C CA . LYS A 1 758 ? 18.383 -9.095 -47.343 1.00 86.69 758 LYS A CA 1
ATOM 5735 C C . LYS A 1 758 ? 18.484 -7.808 -46.508 1.00 86.69 758 LYS A C 1
ATOM 5737 O O . LYS A 1 758 ? 18.841 -6.769 -47.062 1.00 86.69 758 LYS A O 1
ATOM 5742 N N . TYR A 1 759 ? 18.191 -7.892 -45.210 1.00 89.81 759 TYR A N 1
ATOM 5743 C CA . TYR A 1 759 ? 18.107 -6.773 -44.264 1.00 89.81 759 TYR A CA 1
ATOM 5744 C C . TYR A 1 759 ? 19.010 -7.024 -43.046 1.00 89.81 759 TYR A C 1
ATOM 5746 O O . TYR A 1 759 ? 18.547 -6.961 -41.917 1.00 89.81 759 TYR A O 1
ATOM 5754 N N . GLY A 1 760 ? 20.279 -7.375 -43.285 1.00 89.88 760 GLY A N 1
ATOM 5755 C CA . GLY A 1 760 ? 21.208 -7.766 -42.216 1.00 89.88 760 GLY A CA 1
ATOM 5756 C C . GLY A 1 760 ? 21.706 -6.587 -41.373 1.00 89.88 760 GLY A C 1
ATOM 5757 O O . GLY A 1 760 ? 21.703 -6.658 -40.152 1.00 89.88 760 GLY A O 1
ATOM 5758 N N . ALA A 1 761 ? 22.085 -5.478 -42.015 1.00 93.69 761 ALA A N 1
ATOM 5759 C CA . ALA A 1 761 ? 22.410 -4.217 -41.338 1.00 93.69 761 ALA A CA 1
ATOM 5760 C C . ALA A 1 761 ? 21.896 -3.012 -42.112 1.00 93.69 761 ALA A C 1
ATOM 5762 O O . ALA A 1 761 ? 21.492 -3.097 -43.272 1.00 93.69 761 ALA A O 1
ATOM 5763 N N . GLN A 1 762 ? 21.966 -1.857 -41.474 1.00 94.69 762 GLN A N 1
ATOM 5764 C CA . GLN A 1 762 ? 21.632 -0.571 -42.048 1.00 94.69 762 GLN A CA 1
ATOM 5765 C C . GLN A 1 762 ? 22.907 0.206 -42.323 1.00 94.69 762 GLN A C 1
ATOM 5767 O O . GLN A 1 762 ? 23.870 0.164 -41.564 1.00 94.69 762 GLN A O 1
ATOM 5772 N N . ARG A 1 763 ? 22.922 0.947 -43.423 1.00 95.44 763 ARG A N 1
ATOM 5773 C CA . ARG A 1 763 ? 23.994 1.874 -43.756 1.00 95.44 763 ARG A CA 1
ATOM 5774 C C . ARG A 1 763 ? 23.441 3.281 -43.782 1.00 95.44 763 ARG A C 1
ATOM 5776 O O . ARG A 1 763 ? 22.547 3.573 -44.580 1.00 95.44 763 ARG A O 1
ATOM 5783 N N . LEU A 1 764 ? 24.051 4.150 -42.986 1.00 97.06 764 LEU A N 1
ATOM 5784 C CA . LEU A 1 764 ? 23.768 5.574 -42.967 1.00 97.06 764 LEU A CA 1
ATOM 5785 C C . LEU A 1 764 ? 24.948 6.396 -43.472 1.00 97.06 764 LEU A C 1
ATOM 5787 O O . LEU A 1 764 ? 26.107 6.148 -43.138 1.00 97.06 764 LEU A O 1
ATOM 5791 N N . LEU A 1 765 ? 24.628 7.429 -44.244 1.00 97.88 765 LEU A N 1
ATOM 5792 C CA . LEU A 1 765 ? 25.535 8.528 -44.552 1.00 97.88 765 LEU A CA 1
ATOM 5793 C C . LEU A 1 765 ? 24.848 9.848 -44.222 1.00 97.88 765 LEU A C 1
ATOM 5795 O O . LEU A 1 765 ? 23.911 10.253 -44.916 1.00 97.88 765 LEU A O 1
ATOM 5799 N N . ILE A 1 766 ? 25.337 10.507 -43.176 1.00 98.25 766 ILE A N 1
ATOM 5800 C CA . ILE A 1 766 ? 24.786 11.753 -42.651 1.00 98.25 766 ILE A CA 1
ATOM 5801 C C . ILE A 1 766 ? 25.725 12.888 -43.037 1.00 98.25 766 ILE A C 1
ATOM 5803 O O . ILE A 1 766 ? 26.885 12.925 -42.628 1.00 98.25 766 ILE A O 1
ATOM 5807 N N . MET A 1 767 ? 25.225 13.803 -43.861 1.00 98.38 767 MET A N 1
ATOM 5808 C CA . MET A 1 767 ? 25.980 14.951 -44.339 1.00 98.38 767 MET A CA 1
ATOM 5809 C C . MET A 1 767 ? 25.450 16.246 -43.742 1.00 98.38 767 MET A C 1
ATOM 5811 O O . MET A 1 767 ? 24.253 16.504 -43.838 1.00 98.38 767 MET A O 1
ATOM 5815 N N . ALA A 1 768 ? 26.340 17.109 -43.260 1.00 98.25 768 ALA A N 1
ATOM 5816 C CA . ALA A 1 768 ? 26.004 18.458 -42.814 1.00 98.25 768 ALA A CA 1
ATOM 5817 C C . ALA A 1 768 ? 26.761 19.519 -43.620 1.00 98.25 768 ALA A C 1
ATOM 5819 O O . ALA A 1 768 ? 27.955 19.389 -43.904 1.00 98.25 768 ALA A O 1
ATOM 5820 N N . TYR A 1 769 ? 26.079 20.594 -44.013 1.00 97.88 769 TYR A N 1
ATOM 5821 C CA . TYR A 1 769 ? 26.713 21.735 -44.678 1.00 97.88 769 TYR A CA 1
ATOM 5822 C C . TYR A 1 769 ? 25.931 23.036 -44.471 1.00 97.88 769 TYR A C 1
ATOM 5824 O O . TYR A 1 769 ? 24.712 22.990 -44.320 1.00 97.88 769 TYR A O 1
ATOM 5832 N N . PRO A 1 770 ? 26.586 24.213 -44.517 1.00 97.19 770 PRO A N 1
ATOM 5833 C CA . PRO A 1 770 ? 25.889 25.488 -44.385 1.00 97.19 770 PRO A CA 1
ATOM 5834 C C . PRO A 1 770 ? 24.866 25.700 -45.507 1.00 97.19 770 PRO A C 1
ATOM 5836 O O . PRO A 1 770 ? 25.201 25.588 -46.692 1.00 97.19 770 PRO A O 1
ATOM 5839 N N . GLY A 1 771 ? 23.640 26.070 -45.148 1.00 94.75 771 GLY A N 1
ATOM 5840 C CA . GLY A 1 771 ? 22.576 26.360 -46.104 1.00 94.75 771 GLY A CA 1
ATOM 5841 C C . GLY A 1 771 ? 21.306 26.826 -45.402 1.00 94.75 771 GLY A C 1
ATOM 5842 O O . GLY A 1 771 ? 21.003 26.364 -44.314 1.00 94.75 771 GLY A O 1
ATOM 5843 N N . ARG A 1 772 ? 20.583 27.761 -46.025 1.00 91.56 772 ARG A N 1
ATOM 5844 C CA . ARG A 1 772 ? 19.311 28.287 -45.507 1.00 91.56 772 ARG A CA 1
ATOM 5845 C C . ARG A 1 772 ? 18.123 27.487 -46.037 1.00 91.56 772 ARG A C 1
ATOM 5847 O O . ARG A 1 772 ? 18.222 26.914 -47.124 1.00 91.56 772 ARG A O 1
ATOM 5854 N N . GLY A 1 773 ? 17.002 27.585 -45.329 1.00 84.06 773 GLY A N 1
ATOM 5855 C CA . GLY A 1 773 ? 15.703 27.057 -45.736 1.00 84.06 773 GLY A CA 1
ATOM 5856 C C . GLY A 1 773 ? 15.314 25.829 -44.924 1.00 84.06 773 GLY A C 1
ATOM 5857 O O . GLY A 1 773 ? 16.143 24.940 -44.725 1.00 84.06 773 GLY A O 1
ATOM 5858 N N . ASP A 1 774 ? 14.046 25.793 -44.525 1.00 86.25 774 ASP A N 1
ATOM 5859 C CA . ASP A 1 774 ? 13.478 24.775 -43.632 1.00 86.25 774 ASP A CA 1
ATOM 5860 C C . ASP A 1 774 ? 12.768 23.656 -44.422 1.00 86.25 774 ASP A C 1
ATOM 5862 O O . ASP A 1 774 ? 12.236 22.712 -43.852 1.00 86.25 774 ASP A O 1
ATOM 5866 N N . ASP A 1 775 ? 12.801 23.729 -45.758 1.00 90.50 775 ASP A N 1
ATOM 5867 C CA . ASP A 1 775 ? 12.109 22.784 -46.633 1.00 90.50 775 ASP A CA 1
ATOM 5868 C C . ASP A 1 775 ? 12.700 21.370 -46.541 1.00 90.50 775 ASP A C 1
ATOM 5870 O O . ASP A 1 775 ? 13.923 21.177 -46.627 1.00 90.50 775 ASP A O 1
ATOM 5874 N N . VAL A 1 776 ? 11.823 20.370 -46.483 1.00 95.19 776 VAL A N 1
ATOM 5875 C CA . VAL A 1 776 ? 12.175 18.957 -46.648 1.00 95.19 776 VAL A CA 1
ATOM 5876 C C . VAL A 1 776 ? 12.288 18.642 -48.140 1.00 95.19 776 VAL A C 1
ATOM 5878 O O . VAL A 1 776 ? 11.391 18.937 -48.928 1.00 95.19 776 VAL A O 1
ATOM 5881 N N . VAL A 1 777 ? 13.402 18.037 -48.551 1.00 96.25 777 VAL A N 1
ATOM 5882 C CA . VAL A 1 777 ? 13.648 17.632 -49.940 1.00 96.25 777 VAL A CA 1
ATOM 5883 C C . VAL A 1 777 ? 13.952 16.141 -49.992 1.00 96.25 777 VAL A C 1
ATOM 5885 O O . VAL A 1 777 ? 15.023 15.695 -49.576 1.00 96.25 777 VAL A O 1
ATOM 5888 N N . VAL A 1 778 ? 13.031 15.373 -50.569 1.00 96.06 778 VAL A N 1
ATOM 5889 C CA . VAL A 1 778 ? 13.222 13.946 -50.846 1.00 96.06 778 VAL A CA 1
ATOM 5890 C C . VAL A 1 778 ? 13.915 13.800 -52.201 1.00 96.06 778 VAL A C 1
ATOM 5892 O O . VAL A 1 778 ? 13.323 14.022 -53.254 1.00 96.06 778 VAL A O 1
ATOM 5895 N N . HIS A 1 779 ? 15.200 13.436 -52.191 1.00 93.94 779 HIS A N 1
ATOM 5896 C CA . HIS A 1 779 ? 15.978 13.218 -53.422 1.00 93.94 779 HIS A CA 1
ATOM 5897 C C . HIS A 1 779 ? 15.749 11.824 -54.011 1.00 93.94 779 HIS A C 1
ATOM 5899 O O . HIS A 1 779 ? 15.970 11.604 -55.204 1.00 93.94 779 HIS A O 1
ATOM 5905 N N . ARG A 1 780 ? 15.338 10.869 -53.171 1.00 92.88 780 ARG A N 1
ATOM 5906 C CA . ARG A 1 780 ? 14.943 9.517 -53.568 1.00 92.88 780 ARG A CA 1
ATOM 5907 C C . ARG A 1 780 ? 13.948 8.957 -52.560 1.00 92.88 780 ARG A C 1
ATOM 5909 O O . ARG A 1 780 ? 14.322 8.781 -51.405 1.00 92.88 780 ARG A O 1
ATOM 5916 N N . GLU A 1 781 ? 12.734 8.650 -53.010 1.00 85.75 781 GLU A N 1
ATOM 5917 C CA . GLU A 1 781 ? 11.686 8.008 -52.201 1.00 85.75 781 GLU A CA 1
ATOM 5918 C C . GLU A 1 781 ? 12.113 6.633 -51.686 1.00 85.75 781 GLU A C 1
ATOM 5920 O O . GLU A 1 781 ? 12.942 5.949 -52.304 1.00 85.75 781 GLU A O 1
ATOM 5925 N N . ARG A 1 782 ? 11.542 6.230 -50.547 1.00 80.88 782 ARG A N 1
ATOM 5926 C CA . ARG A 1 782 ? 11.864 4.961 -49.910 1.00 80.88 782 ARG A CA 1
ATOM 5927 C C . ARG A 1 782 ? 11.442 3.822 -50.822 1.00 80.88 782 ARG A C 1
ATOM 5929 O O . ARG A 1 782 ? 10.275 3.648 -51.165 1.00 80.88 782 ARG A O 1
ATOM 5936 N N . THR A 1 783 ? 12.407 2.996 -51.205 1.00 74.62 783 THR A N 1
ATOM 5937 C CA . THR A 1 783 ? 12.075 1.753 -51.901 1.00 74.62 783 THR A CA 1
ATOM 5938 C C . THR A 1 783 ? 11.660 0.758 -50.822 1.00 74.62 783 THR A C 1
ATOM 5940 O O . THR A 1 783 ? 12.516 0.343 -50.039 1.00 74.62 783 THR A O 1
ATOM 5943 N N . ARG A 1 784 ? 10.356 0.452 -50.706 1.00 56.81 784 ARG A N 1
ATOM 5944 C CA . ARG A 1 784 ? 9.883 -0.522 -49.709 1.00 56.81 784 ARG A CA 1
ATOM 5945 C C . ARG A 1 784 ? 10.656 -1.841 -49.873 1.00 56.81 784 ARG A C 1
ATOM 5947 O O . ARG A 1 784 ? 10.939 -2.209 -51.018 1.00 56.81 784 ARG A O 1
ATOM 5954 N N . PRO A 1 785 ? 11.033 -2.492 -48.758 1.00 52.56 785 PRO A N 1
ATOM 5955 C CA . PRO A 1 785 ? 11.711 -3.778 -48.775 1.00 52.56 785 PRO A CA 1
ATOM 5956 C C . PRO A 1 785 ? 11.052 -4.791 -49.717 1.00 52.56 785 PRO A C 1
ATOM 5958 O O . PRO A 1 785 ? 9.809 -4.913 -49.701 1.00 52.56 785 PRO A O 1
#

pLDDT: mean 82.54, std 16.33, range [34.97, 98.38]

Solvent-accessible surface area (backbone atoms only — not comparable to full-atom values): 43112 Å² total; per-residue (Å²): 132,82,80,78,74,52,35,73,32,32,67,61,15,48,51,53,19,50,52,48,39,50,53,47,52,54,29,54,69,42,18,75,79,74,56,33,66,66,38,47,46,69,65,47,52,64,86,69,86,66,80,89,70,77,52,46,73,74,19,46,52,43,39,46,53,29,38,47,50,48,22,52,38,48,24,57,49,46,15,57,36,63,58,70,79,69,65,92,71,55,72,64,53,54,49,43,31,51,48,36,51,50,49,48,47,49,64,58,58,35,68,35,81,64,66,50,56,77,40,68,68,51,48,51,56,48,40,54,50,49,48,51,46,39,54,38,49,45,64,66,50,63,87,39,56,69,65,51,38,50,50,23,35,52,26,36,47,47,27,43,50,18,53,49,42,25,56,55,21,55,77,71,70,36,63,73,58,16,52,50,19,46,60,69,18,42,82,50,48,29,44,50,53,14,50,54,36,46,42,56,38,41,70,68,66,51,47,49,51,69,66,41,42,46,37,40,51,50,22,51,44,32,62,72,52,45,48,58,50,50,52,49,50,49,68,70,72,46,73,90,71,87,54,48,39,66,64,26,42,51,52,18,49,51,52,47,39,64,44,27,50,54,32,23,38,36,35,50,30,25,28,69,62,38,58,51,75,66,82,64,72,72,68,75,72,69,74,80,75,64,67,75,88,62,80,65,66,56,68,49,46,26,24,46,38,32,31,52,54,16,50,55,12,46,75,69,52,31,47,42,40,74,61,93,53,59,79,57,50,76,70,36,66,82,54,48,39,57,53,46,51,53,50,30,36,37,44,5,67,18,47,59,14,52,42,35,40,53,18,64,72,66,50,41,65,66,50,33,52,49,37,25,50,53,27,40,52,52,17,50,52,33,45,49,46,68,73,68,51,74,81,74,77,83,75,76,72,91,79,76,69,94,61,95,70,90,58,72,88,69,67,55,102,76,51,69,90,83,63,64,74,82,58,61,64,80,41,101,76,80,59,60,76,79,86,54,63,58,32,57,60,49,18,49,22,21,39,53,19,19,51,44,42,45,65,74,66,41,73,87,67,96,57,97,55,76,64,54,59,54,56,64,44,46,54,54,50,52,52,62,70,53,52,68,72,74,70,61,73,88,57,65,64,79,47,55,69,53,38,50,60,56,61,39,39,60,39,90,90,68,42,83,38,87,51,70,87,67,56,40,65,57,45,30,52,35,44,38,52,71,66,52,72,52,81,90,50,84,86,48,25,45,66,58,48,47,55,48,51,48,53,49,37,56,51,53,70,66,61,47,70,72,58,54,52,49,45,28,72,74,65,70,42,57,68,77,81,35,40,89,49,42,19,64,72,18,72,73,32,33,58,52,53,53,54,49,50,58,47,51,50,52,52,50,52,52,48,52,54,49,49,33,48,54,45,72,69,43,86,76,88,78,75,94,58,87,58,76,43,75,47,72,55,77,65,62,43,73,25,93,83,16,41,36,37,20,78,36,91,86,47,96,63,58,86,91,73,68,57,57,65,62,48,17,58,74,58,71,36,46,28,50,47,72,25,36,39,42,35,61,51,63,42,95,32,46,28,31,43,32,44,36,20,30,89,46,81,73,84,89,80,61,82,95,43,42,26,29,42,30,31,18,33,36,29,75,80,8,64,40,44,36,23,26,89,90,61,72,76,65,47,77,66,39,31,74,84,58,43,54,45,49,23,33,41,36,43,33,34,30,69,36,66,42,99,87,38,73,71,46,30,34,40,39,39,43,34,28,22,61,37,82,62,73,61,76,44,74,78,34,71,74,64,79,132

Foldseek 3Di:
DPPPQQQPQLVVLLVVLVVLLVQLVVLLVCCQPPWNVSNCCSLAPPDDDAPPATQHDPLSVLSSVLSNLVSVLSSLQRSFAGDDDFDPADPLLVVLLVLLVVLLCCCVPCVHDPVVVLPLVVLVVSLVSQLSNQVSLLVVLVVDDPVLSVQLNVLSNQLSCLVSQLSVCVVVVVVVSNVVSCLSCQVVVSVLSNLVSSLVSLVVSQLADPVLSVLSVVLSCLVPPVLLVLCLCLVPVDPPPRNNNSSSNSVSSVSSSVSSVSSSSSRSSNSSRDDRVDDPPPPPPPPQPQPPPDDPPLLVLLLVLLVVLLVQCVVLLRLFLQPQLVSVLVSDDGCRNVVVVVVRNCSSNSVLSVLSVCCSVVLGLVSLLVSLVVLLVLLVVLVVCVVPRPDDAQDPDPPPPPDPDPWDPPCDPCRPPPDDPVSQPQPPVRTHGDPGDRSNSSSVSSNSSSVSSCVRSPDPDPDDDCVVVVVVVVVVVVVVVCVVVVPQDDAGQQALVNLCVQCDLQDVPRHGDDRDDDQLLVQLSNLCRPVVLFPPCNPHHSVVSSVVLVVLLVCVVVVDPVSQVVCCVPRVHRSVVCLVSSLSVHVVSVVVVVVVVVVVVVVVVVVQVVLLVLLVPPDDDDFPDDFPDKDWDSGWAAAQVQKWKFADPPDPDDPVPPCQVVVCVVLPAWAEDERMIMGGGDRVATEGEMETEHADDGDDDCPPFQWKKKFKYFHAQQFGWIHHPVDDDIDPTRGPVRDGGIKMKMKTKDADDDPNRRRHHIYIYIYIYDDDDGDMDTPHDHDDD

Nearest PDB structures (foldseek):
  8r97-assembly2_I  TM=3.485E-01  e=3.422E-01  Subtercola sp.
  4xto-assembly1_B  TM=3.043E-01  e=4.085E-01  Dokdonia eikasta
  4hyj-assembly2_B  TM=4.138E-01  e=1.842E+00  Exiguobacterium artemiae

Secondary structure (DSSP, 8-state):
------BTTHHHHHHHHHHHHHHHHHHHHHHHHH-SHHHHHHHS-TT---------GGGHHHHHHHHHHHHHHHHHHHS-SBPSPPP---HHHHHHHHHHHHHHHHHHHTSSSS-GGGSHHHHHHHHHHHHHHHHHHHHH-TTS-HHHHHHHHHHHHHHHHHHHHHHHHHHTT-HHHHHHHHHHHTTTHHHHHHHHHHHHHHHHHSSS-HHHHHHHHHHHHIIIIIHHHHHHHHHHH----S--HHHHHHHHHHHHHHHHHHHHHHHHHHHTTSPP-------------PPP---THHHHHHHHHHHHHHHHHHHTT---SS---HHHHTT--TTHHHHHHHHHHHHHTTHHHHHHHHHHHH--HHHHHHHHHHHHHHHHHHHHHHHHSPPPP-PPPTT---S---------TT--TTS-GGGSPPPTTSS-----S-HHHHHHHHHHHHHHHHHHHS---SS--THHHHHHHHHHHHHHHSSGGGSS-------HHHHHHHH--B-TTS-B-PPPPPPHHHHHHHHHHHH--STT-TTS-HHHHHHHHHHHHHHHHH--HHHHHHHHHHH---TTTTHHHHGGG-HHHHHHHHHHHHHHHHHHHHHHHHHHHHHHSSPPP--SS--SEEEE-SS-B--SSSEEEEE-TT--S-TTTSSHHHHHHHTTSEEEETTEEEEE--TTS-EEEEEEE-SSPPPP--TT-SEEEEEEEEESSS----B-TTS-PPPPP-STTS--EEEEEEEEEEEEEETTEEEEEEEEEEEEEE------EEEE-----

Radius of gyration: 39.32 Å; Cα contacts (8 Å, |Δi|>4): 1088; chains: 1; bounding box: 86×68×114 Å

Sequence (785 aa):
MRLVHRYRFGPIAAFVAAGYVLTLIVAAVIAPAGGDGFLRRLVFPAGWSTPDDDLTGWAVLPLALAGGVQGWALWQILRGWAAGERPPSERRVRRLRGLLYADLLLGLTLSHPFDLLDMWWVDILWSLGQLAIVVLFHRVLADASRMLRLTALAAGTLTTVAWQGRVVCGEFGFDAAERIFDLVSLDGLTWGLWMVTLLVAQAGDGRWDRSTVWIGATGLAMSLLVMPVVSSVILSSFSFSGNGLAPALLSGLYLVSNLLMPVWTARSAHDLAGTPAGAVPRPERPAPLRAPLGPWPLPVAAVLLPLLPAAVNLAHGVPFWLGPQETVVEHLSGPLPRLWLCADLLAGAGGLGVLALAAVVRRTRGRVRTAAGVLLLAAAAGAAMVLTTPAAPAVPDPTGSGGPSVSNVIFGSGGPEMYPDWVFAPGEQGTEAFLGISPLWHSAAFTFSALILLFRYGRRPARRSPYRTALAAAVPVLALGLLPAADHARGPLTSKEECERLRSTSGPYGQYVEPPPLGPELAFVCDVRASEALPGTQDEPDPALVAYGRRLCGVYTRGEAGELARVRAAGGVDVRGLTYVIDEICPSADEVVRAEQEEEERELQAWEAEQRRMCDEAPRHRPRIRPASATVVGEPVWTDYGVLEAYEEASDNDPFEDGLLDLAQENELTAALPGHLMVLVHSDAVTCVTTETYTRRPPVETKGWQHVVEVGYRSPGGEIVLGDPMGGSTLPDLALRGRSGDYRIRVHYAWLPWKGEKYGAQRLLIMAYPGRGDDVVVHRERTRP